Protein AF-A0A535U0N3-F1 (afdb_monomer)

Structure (mmCIF, N/CA/C/O backbone):
data_AF-A0A535U0N3-F1
#
_entry.id   AF-A0A535U0N3-F1
#
loop_
_atom_site.group_PDB
_atom_site.id
_atom_site.type_symbol
_atom_site.label_atom_id
_atom_site.label_alt_id
_atom_site.label_comp_id
_atom_site.label_asym_id
_atom_site.label_entity_id
_atom_site.label_seq_id
_atom_site.pdbx_PDB_ins_code
_atom_site.Cartn_x
_atom_site.Cartn_y
_atom_site.Cartn_z
_atom_site.occupancy
_atom_site.B_iso_or_equiv
_atom_site.auth_seq_id
_atom_site.auth_comp_id
_atom_site.auth_asym_id
_atom_site.auth_atom_id
_atom_site.pdbx_PDB_model_num
ATOM 1 N N . MET A 1 1 ? -29.566 35.206 0.544 1.00 52.34 1 MET A N 1
ATOM 2 C CA . MET A 1 1 ? -29.800 33.897 1.200 1.00 52.34 1 MET A CA 1
ATOM 3 C C . MET A 1 1 ? -28.578 32.971 1.124 1.00 52.34 1 MET A C 1
ATOM 5 O O . MET A 1 1 ? -28.195 32.423 2.147 1.00 52.34 1 MET A O 1
ATOM 9 N N . THR A 1 2 ? -27.905 32.857 -0.027 1.00 59.00 2 THR A N 1
ATOM 10 C CA . THR A 1 2 ? -26.760 31.945 -0.265 1.00 59.00 2 THR A CA 1
ATOM 11 C C . THR A 1 2 ? -25.553 32.168 0.660 1.00 59.00 2 THR A C 1
ATOM 13 O O . THR A 1 2 ? -25.019 31.208 1.207 1.00 59.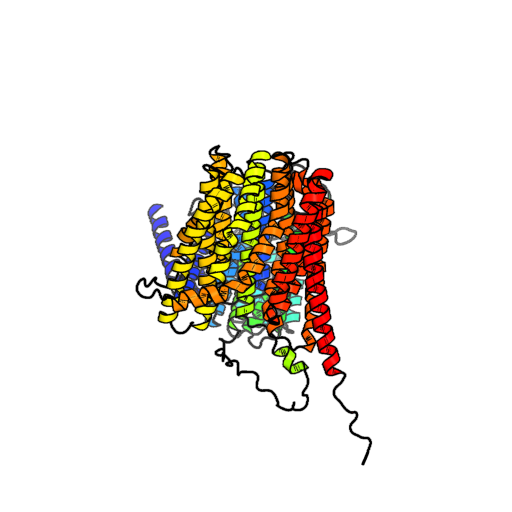00 2 THR A O 1
ATOM 16 N N . TYR A 1 3 ? -25.168 33.423 0.926 1.00 63.22 3 TYR A N 1
ATOM 17 C CA . TYR A 1 3 ? -24.056 33.741 1.840 1.00 63.22 3 TYR A CA 1
ATOM 18 C C . TYR A 1 3 ? -24.355 33.405 3.308 1.00 63.22 3 TYR A C 1
ATOM 20 O O . TYR A 1 3 ? -23.463 32.974 4.031 1.00 63.22 3 TYR A O 1
ATOM 28 N N . LEU A 1 4 ? -25.615 33.545 3.740 1.00 66.69 4 LEU A N 1
ATOM 29 C CA . LEU A 1 4 ? -26.040 33.199 5.100 1.00 66.69 4 LEU A CA 1
ATOM 30 C C . LEU A 1 4 ? -25.990 31.681 5.315 1.00 66.69 4 LEU A C 1
ATOM 32 O O . LEU A 1 4 ? -25.468 31.218 6.323 1.00 66.69 4 LEU A O 1
ATOM 36 N N . VAL A 1 5 ? -26.468 30.904 4.339 1.00 66.38 5 VAL A N 1
ATOM 37 C CA . VAL A 1 5 ? -26.404 29.434 4.366 1.00 66.38 5 VAL A CA 1
ATOM 38 C C . VAL A 1 5 ? -24.950 28.951 4.362 1.00 66.38 5 VAL A C 1
ATOM 40 O O . VAL A 1 5 ? -24.599 28.079 5.154 1.00 66.38 5 VAL A O 1
ATOM 43 N N . ALA A 1 6 ? -24.084 29.559 3.545 1.00 67.44 6 ALA A N 1
ATOM 44 C CA . ALA A 1 6 ? -22.655 29.246 3.526 1.00 67.44 6 ALA A CA 1
ATOM 45 C C . ALA A 1 6 ? -21.957 29.591 4.856 1.00 67.44 6 ALA A C 1
ATOM 47 O O . ALA A 1 6 ? -21.161 28.796 5.352 1.00 67.44 6 ALA A O 1
ATOM 48 N N . ALA A 1 7 ? -22.288 30.732 5.472 1.00 65.94 7 ALA A N 1
ATOM 49 C CA . ALA A 1 7 ? -21.741 31.132 6.769 1.00 65.94 7 ALA A CA 1
ATOM 50 C C . ALA A 1 7 ? -22.185 30.191 7.901 1.00 65.94 7 ALA A C 1
ATOM 52 O O . ALA A 1 7 ? -21.359 29.758 8.704 1.00 65.94 7 ALA A O 1
ATOM 53 N N . VAL A 1 8 ? -23.467 29.812 7.935 1.00 73.94 8 VAL A N 1
ATOM 54 C CA . VAL A 1 8 ? -24.000 28.843 8.907 1.00 73.94 8 VAL A CA 1
ATOM 55 C C . VAL A 1 8 ? -23.363 27.466 8.713 1.00 73.94 8 VAL A C 1
ATOM 57 O O . VAL A 1 8 ? -22.949 26.843 9.690 1.00 73.94 8 VAL A O 1
ATOM 60 N N . ALA A 1 9 ? -23.211 27.005 7.468 1.00 71.81 9 ALA A N 1
ATOM 61 C CA . ALA A 1 9 ? -22.532 25.747 7.163 1.00 71.81 9 ALA A CA 1
ATOM 62 C C . ALA A 1 9 ? -21.047 25.779 7.568 1.00 71.81 9 ALA A C 1
ATOM 64 O O . ALA A 1 9 ? -20.544 24.807 8.133 1.00 71.81 9 ALA A O 1
ATOM 65 N N . GLY A 1 10 ? -20.358 26.904 7.349 1.00 75.69 10 GLY A N 1
ATOM 66 C CA . GLY A 1 10 ? -18.976 27.114 7.782 1.00 75.69 10 GLY A CA 1
ATOM 67 C C . GLY A 1 10 ? -18.825 27.075 9.304 1.00 75.69 10 GLY A C 1
ATOM 68 O O . GLY A 1 10 ? -17.962 26.367 9.823 1.00 75.69 10 GLY A O 1
ATOM 69 N N . LEU A 1 11 ? -19.708 27.759 10.038 1.00 76.62 11 LEU A N 1
ATOM 70 C CA . LEU A 1 11 ? -19.735 27.718 11.504 1.00 76.62 11 LEU A CA 1
ATOM 71 C C . LEU A 1 11 ? -20.049 26.313 12.033 1.00 76.62 11 LEU A C 1
ATOM 73 O O . LEU A 1 11 ? -19.400 25.856 12.973 1.00 76.62 11 LEU A O 1
ATOM 77 N N . ALA A 1 12 ? -20.989 25.599 11.410 1.00 79.69 12 ALA A N 1
ATOM 78 C CA . ALA A 1 12 ? -21.306 24.217 11.761 1.00 79.69 12 ALA A CA 1
ATOM 79 C C . ALA A 1 12 ? -20.121 23.271 11.504 1.00 79.69 12 ALA A C 1
ATOM 81 O O . ALA A 1 12 ? -19.831 22.413 12.338 1.00 79.69 12 ALA A O 1
ATOM 82 N N . ALA A 1 13 ? -19.393 23.454 10.397 1.00 83.19 13 ALA A N 1
ATOM 83 C CA . ALA A 1 13 ? -18.190 22.689 10.075 1.00 83.19 13 ALA A CA 1
ATOM 84 C C . ALA A 1 13 ? -17.067 22.925 11.099 1.00 83.19 13 ALA A C 1
ATOM 86 O O . ALA A 1 13 ? -16.475 21.965 11.597 1.00 83.19 13 ALA A O 1
ATOM 87 N N . ILE A 1 14 ? -16.816 24.186 11.470 1.00 80.31 14 ILE A N 1
ATOM 88 C CA . ILE A 1 14 ? -15.841 24.548 12.511 1.00 80.31 14 ILE A CA 1
ATOM 89 C C . ILE A 1 14 ? -16.275 23.980 13.868 1.00 80.31 14 ILE A C 1
ATOM 91 O O . ILE A 1 14 ? -15.465 23.386 14.579 1.00 80.31 14 ILE A O 1
ATOM 95 N N . GLY A 1 15 ? -17.558 24.100 14.214 1.00 88.25 15 GLY A N 1
ATOM 96 C CA . GLY A 1 15 ? -18.121 23.533 15.436 1.00 88.25 15 GLY A CA 1
ATOM 97 C C . GLY A 1 15 ? -17.933 22.017 15.506 1.00 88.25 15 GLY A C 1
ATOM 98 O O . GLY A 1 15 ? -17.437 21.503 16.509 1.00 88.25 15 GLY A O 1
ATOM 99 N N . LEU A 1 16 ? -18.247 21.297 14.424 1.00 90.94 16 LEU A N 1
ATOM 100 C CA . LEU A 1 16 ? -18.046 19.851 14.326 1.00 90.94 16 LEU A CA 1
ATOM 101 C C . LEU A 1 16 ? -16.564 19.474 14.437 1.00 90.94 16 LEU A C 1
ATOM 103 O O . LEU A 1 16 ? -16.237 18.515 15.140 1.00 90.94 16 LEU A O 1
ATOM 107 N N . LEU A 1 17 ? -15.666 20.231 13.801 1.00 88.62 17 LEU A N 1
ATOM 108 C CA . LEU A 1 17 ? -14.221 20.032 13.904 1.00 88.62 17 LEU A CA 1
ATOM 109 C C . LEU A 1 17 ? -13.751 20.161 15.358 1.00 88.62 17 LEU A C 1
ATOM 111 O O . LEU A 1 17 ? -13.159 19.226 15.895 1.00 88.62 17 LEU A O 1
ATOM 115 N N . LEU A 1 18 ? -14.058 21.282 16.017 1.00 88.12 18 LEU A N 1
ATOM 116 C CA . LEU A 1 18 ? -13.658 21.559 17.401 1.00 88.12 18 LEU A CA 1
ATOM 117 C C . LEU A 1 18 ? -14.236 20.530 18.382 1.00 88.12 18 LEU A C 1
ATOM 119 O O . LEU A 1 18 ? -13.533 20.042 19.273 1.00 88.12 18 LEU A O 1
ATOM 123 N N . LEU A 1 19 ? -15.501 20.145 18.195 1.00 91.56 19 LEU A N 1
ATOM 124 C CA . LEU A 1 19 ? -16.137 19.092 18.983 1.00 91.56 19 LEU A CA 1
ATOM 125 C C . LEU A 1 19 ? -15.455 17.741 18.773 1.00 91.56 19 LEU A C 1
ATOM 127 O O . LEU A 1 19 ? -15.233 17.027 19.748 1.00 91.56 19 LEU A O 1
ATOM 131 N N . THR A 1 20 ? -15.078 17.406 17.539 1.00 92.44 20 THR A N 1
ATOM 132 C CA . THR A 1 20 ? -14.381 16.153 17.222 1.00 92.44 20 THR A CA 1
ATOM 133 C C . THR A 1 20 ? -12.969 16.136 17.809 1.00 92.44 20 THR A C 1
ATOM 135 O O . THR A 1 20 ? -12.566 15.120 18.371 1.00 92.44 20 THR A O 1
ATOM 138 N N . ILE A 1 21 ? -12.251 17.265 17.778 1.00 88.56 21 ILE A N 1
ATOM 139 C CA . ILE A 1 21 ? -10.942 17.418 18.434 1.00 88.56 21 ILE A CA 1
ATOM 140 C C . ILE A 1 21 ? -11.063 17.169 19.941 1.00 88.56 21 ILE A C 1
ATOM 142 O O . ILE A 1 21 ? -10.212 16.511 20.536 1.00 88.56 21 ILE A O 1
ATOM 146 N N . ARG A 1 22 ? -12.125 17.664 20.588 1.00 90.88 22 ARG A N 1
ATOM 147 C CA . ARG A 1 22 ? -12.321 17.485 22.035 1.00 90.88 22 ARG A CA 1
ATOM 148 C C . ARG A 1 22 ? -12.858 16.096 22.394 1.00 90.88 22 ARG A C 1
ATOM 150 O O . ARG A 1 22 ? -12.454 15.520 23.403 1.00 90.88 22 ARG A O 1
ATOM 157 N N . ARG A 1 23 ? -13.804 15.578 21.609 1.00 92.38 23 ARG A N 1
ATOM 158 C CA . ARG A 1 23 ? -14.518 14.309 21.815 1.00 92.38 23 ARG A CA 1
ATOM 159 C C . ARG A 1 23 ? -14.765 13.616 20.466 1.00 92.38 23 ARG A C 1
ATOM 161 O O . ARG A 1 23 ? -15.851 13.751 19.900 1.00 92.38 23 ARG A O 1
ATOM 168 N N . PRO A 1 24 ? -13.819 12.788 19.988 1.00 92.62 24 PRO A N 1
ATOM 169 C CA . PRO A 1 24 ? -13.930 12.129 18.683 1.00 92.62 24 PRO A CA 1
ATOM 170 C C . PRO A 1 24 ? -15.168 11.238 18.528 1.00 92.62 24 PRO A C 1
ATOM 172 O O . PRO A 1 24 ? -15.669 11.044 17.425 1.00 92.62 24 PRO A O 1
ATOM 175 N N . THR A 1 25 ? -15.705 10.725 19.639 1.00 94.31 25 THR A N 1
ATOM 176 C CA . THR A 1 25 ? -16.933 9.919 19.665 1.00 94.31 25 THR A CA 1
ATOM 177 C C . THR A 1 25 ? -18.173 10.692 19.217 1.00 94.31 25 THR A C 1
ATOM 179 O O . THR A 1 25 ? -19.079 10.086 18.652 1.00 94.31 25 THR A O 1
ATOM 182 N N . VAL A 1 26 ? -18.212 12.014 19.424 1.00 93.12 26 VAL A N 1
ATOM 183 C CA . VAL A 1 26 ? -19.298 12.884 18.941 1.00 93.12 26 VAL A CA 1
ATOM 184 C C . VAL A 1 26 ? -19.203 13.045 17.428 1.00 93.12 26 VAL A C 1
ATOM 186 O O . VAL A 1 26 ? -20.206 12.877 16.744 1.00 93.12 26 VAL A O 1
ATOM 189 N N . GLY A 1 27 ? -17.994 13.276 16.902 1.00 93.12 27 GLY A N 1
ATOM 190 C CA . GLY A 1 27 ? -17.749 13.306 15.458 1.00 93.12 27 GLY A CA 1
ATOM 191 C C . GLY A 1 27 ? -18.117 11.983 14.785 1.00 93.12 27 GLY A C 1
ATOM 192 O O . GLY A 1 27 ? -18.788 11.981 13.760 1.00 93.12 27 GLY A O 1
ATOM 193 N N . CYS A 1 28 ? -17.778 10.854 15.415 1.00 95.56 28 CYS A N 1
ATOM 194 C CA . CYS A 1 28 ? -18.204 9.526 14.975 1.00 95.56 28 CYS A CA 1
ATOM 195 C C . CYS A 1 28 ? -19.736 9.400 14.918 1.00 95.56 28 CYS A C 1
ATOM 197 O O . CYS A 1 28 ? -20.267 8.998 13.893 1.00 95.56 28 CYS A O 1
ATOM 199 N N . ALA A 1 29 ? -20.457 9.764 15.984 1.00 94.56 29 ALA A N 1
ATOM 200 C CA . ALA A 1 29 ? -21.920 9.676 16.012 1.00 94.56 29 ALA A CA 1
ATOM 201 C C . ALA A 1 29 ? -22.591 10.600 14.975 1.00 94.56 29 ALA A C 1
ATOM 203 O O . ALA A 1 29 ? -23.539 10.191 14.307 1.00 94.56 29 ALA A O 1
ATOM 204 N N . ALA A 1 30 ? -22.068 11.819 14.804 1.00 93.38 30 ALA A N 1
ATOM 205 C CA . ALA A 1 30 ? -22.530 12.754 13.783 1.00 93.38 30 ALA A CA 1
ATOM 206 C C . ALA A 1 30 ? -22.322 12.191 12.373 1.00 93.38 30 ALA A C 1
ATOM 208 O O . ALA A 1 30 ? -23.221 12.272 11.540 1.00 93.38 30 ALA A O 1
ATOM 209 N N . LEU A 1 31 ? -21.164 11.578 12.119 1.00 94.56 31 LEU A N 1
ATOM 210 C CA . LEU A 1 31 ? -20.839 10.980 10.830 1.00 94.56 31 LEU A CA 1
ATOM 211 C C . LEU A 1 31 ? -21.814 9.860 10.459 1.00 94.56 31 LEU A C 1
ATOM 213 O O . LEU A 1 31 ? -22.388 9.890 9.380 1.00 94.56 31 LEU A O 1
ATOM 217 N N . VAL A 1 32 ? -22.056 8.930 11.380 1.00 94.75 32 VAL A N 1
ATOM 218 C CA . VAL A 1 32 ? -22.997 7.807 11.208 1.00 94.75 32 VAL A CA 1
ATOM 219 C C . VAL A 1 32 ? -24.415 8.281 10.913 1.00 94.75 32 VAL A C 1
ATOM 221 O O . VAL A 1 32 ? -25.097 7.743 10.052 1.00 94.75 32 VAL A O 1
ATOM 224 N N . LEU A 1 33 ? -24.876 9.322 11.610 1.00 94.56 33 LEU A N 1
ATOM 225 C CA . LEU A 1 33 ? -26.225 9.835 11.396 1.00 94.56 33 LEU A CA 1
ATOM 226 C C . LEU A 1 33 ? -26.359 10.572 10.055 1.00 94.56 33 LEU A C 1
ATOM 228 O O . LEU A 1 33 ? -27.360 10.430 9.362 1.00 94.56 33 LEU A O 1
ATOM 232 N N . THR A 1 34 ? -25.369 11.393 9.705 1.00 92.31 34 THR A N 1
ATOM 233 C CA . THR A 1 34 ? -25.470 12.325 8.570 1.00 92.31 34 THR A CA 1
ATOM 234 C C . THR A 1 34 ? -25.105 11.695 7.234 1.00 92.31 34 THR A C 1
ATOM 236 O O . THR A 1 34 ? -25.665 12.084 6.210 1.00 92.31 34 THR A O 1
ATOM 239 N N . VAL A 1 35 ? -24.200 10.716 7.215 1.00 91.88 35 VAL A N 1
ATOM 240 C CA . VAL A 1 35 ? -23.720 10.083 5.982 1.00 91.88 35 VAL A CA 1
ATOM 241 C C . VAL A 1 35 ? -24.858 9.439 5.171 1.00 91.88 35 VAL A C 1
ATOM 243 O O . VAL A 1 35 ? -24.985 9.785 3.996 1.00 91.88 35 VAL A O 1
ATOM 246 N N . PRO A 1 36 ? -25.736 8.590 5.739 1.00 92.88 36 PRO A N 1
ATOM 247 C CA . PRO A 1 36 ? -26.842 7.986 4.989 1.00 92.88 36 PRO A CA 1
ATOM 248 C C . PRO A 1 36 ? -27.881 9.009 4.517 1.00 92.88 36 PRO A C 1
ATOM 250 O O . PRO A 1 36 ? -28.518 8.816 3.485 1.00 92.88 36 PRO A O 1
ATOM 253 N N . LEU A 1 37 ? -28.026 10.121 5.244 1.00 92.75 37 LEU A N 1
ATOM 254 C CA . LEU A 1 37 ? -28.959 11.201 4.913 1.00 92.75 37 LEU A CA 1
ATOM 255 C C . LEU A 1 37 ? -28.429 12.135 3.820 1.00 92.75 37 LEU A C 1
ATOM 257 O O . LEU A 1 37 ? -29.196 12.901 3.258 1.00 92.75 37 LEU A O 1
ATOM 261 N N . THR A 1 38 ? -27.131 12.088 3.513 1.00 91.94 38 THR A N 1
ATOM 262 C CA . THR A 1 38 ? -26.488 13.009 2.562 1.00 91.94 38 THR A CA 1
ATOM 263 C C . THR A 1 38 ? -25.768 12.305 1.408 1.00 91.94 38 THR A C 1
ATOM 265 O O . THR A 1 38 ? -25.278 12.970 0.497 1.00 91.94 38 THR A O 1
ATOM 268 N N . ALA A 1 39 ? -25.714 10.970 1.402 1.00 88.88 39 ALA A N 1
ATOM 269 C CA . ALA A 1 39 ? -24.980 10.168 0.418 1.00 88.88 39 ALA A CA 1
ATOM 270 C C . ALA A 1 39 ? -25.471 10.338 -1.034 1.00 88.88 39 ALA A C 1
ATOM 272 O O . ALA A 1 39 ? -24.662 10.318 -1.974 1.00 88.88 39 ALA A O 1
ATOM 273 N N . GLY A 1 40 ? -26.784 10.502 -1.213 1.00 86.44 40 GLY A N 1
ATOM 274 C CA . GLY A 1 40 ? -27.427 10.698 -2.510 1.00 86.44 40 GLY A CA 1
ATOM 275 C C . GLY A 1 40 ? -27.418 12.145 -3.008 1.00 86.44 40 GLY A C 1
ATOM 276 O O . GLY A 1 40 ? -27.837 12.380 -4.134 1.00 86.44 40 GLY A O 1
ATOM 277 N N . LEU A 1 41 ? -26.935 13.113 -2.216 1.00 88.62 41 LEU A N 1
ATOM 278 C CA . LEU A 1 41 ? -26.817 14.500 -2.673 1.00 88.62 41 LEU A CA 1
ATOM 279 C C . LEU A 1 41 ? -25.761 14.620 -3.782 1.00 88.62 41 LEU A C 1
ATOM 281 O O . LEU A 1 41 ? -24.716 13.954 -3.766 1.00 88.62 41 LEU A O 1
ATOM 285 N N . ALA A 1 42 ? -26.026 15.512 -4.737 1.00 81.19 42 ALA A N 1
ATOM 286 C CA . ALA A 1 42 ? -25.112 15.793 -5.835 1.00 81.19 42 ALA A CA 1
ATOM 287 C C . ALA A 1 42 ? -23.777 16.380 -5.342 1.00 81.19 42 ALA A C 1
ATOM 289 O O . ALA A 1 42 ? -23.719 17.144 -4.368 1.00 81.19 42 ALA A O 1
ATOM 290 N N . ARG A 1 43 ? -22.693 16.068 -6.063 1.00 77.06 43 ARG A N 1
ATOM 291 C CA . ARG A 1 43 ? -21.413 16.789 -5.930 1.00 77.06 43 ARG A CA 1
ATOM 292 C C . ARG A 1 43 ? -21.629 18.255 -6.316 1.00 77.06 43 ARG A C 1
ATOM 294 O O . ARG A 1 43 ? -22.467 18.541 -7.164 1.00 77.06 43 ARG A O 1
ATOM 301 N N . GLY A 1 44 ? -20.900 19.180 -5.695 1.00 70.69 44 GLY A N 1
ATOM 302 C CA . GLY A 1 44 ? -21.055 20.609 -5.994 1.00 70.69 44 GLY A CA 1
ATOM 303 C C . GLY A 1 44 ? -22.228 21.300 -5.294 1.00 70.69 44 GLY A C 1
ATOM 304 O O . GLY A 1 44 ? -22.313 22.519 -5.356 1.00 70.69 44 GLY A O 1
ATOM 305 N N . SER A 1 45 ? -23.086 20.561 -4.578 1.00 73.06 45 SER A N 1
ATOM 306 C CA . SER A 1 45 ? -24.219 21.131 -3.823 1.00 73.06 45 SER A CA 1
ATOM 307 C C . SER A 1 45 ? -23.786 22.067 -2.687 1.00 73.06 45 SER A C 1
ATOM 309 O O . SER A 1 45 ? -24.470 23.044 -2.400 1.00 73.06 45 SER A O 1
ATOM 311 N N . LEU A 1 46 ? -22.640 21.782 -2.055 1.00 69.62 46 LEU A N 1
ATOM 312 C CA . LEU A 1 46 ? -22.012 22.641 -1.041 1.00 69.62 46 LEU A CA 1
ATOM 313 C C . LEU A 1 46 ? -20.614 23.107 -1.459 1.00 69.62 46 LEU A C 1
ATOM 315 O O . LEU A 1 46 ? -20.280 24.279 -1.312 1.00 69.62 46 LEU A O 1
ATOM 319 N N . VAL A 1 47 ? -19.785 22.181 -1.954 1.00 71.19 47 VAL A N 1
ATOM 320 C CA . VAL A 1 47 ? -18.400 22.436 -2.376 1.00 71.19 47 VAL A CA 1
ATOM 321 C C . VAL A 1 47 ? -18.191 21.795 -3.753 1.00 71.19 47 VAL A C 1
ATOM 323 O O . VAL A 1 47 ? -18.591 20.641 -3.920 1.00 71.19 47 VAL A O 1
ATOM 326 N N . PRO A 1 48 ? -17.540 22.469 -4.725 1.00 66.00 48 PRO A N 1
ATOM 327 C CA . PRO A 1 48 ? -17.481 22.031 -6.128 1.00 66.00 48 PRO A CA 1
ATOM 328 C C . PRO A 1 48 ? -16.990 20.594 -6.372 1.00 66.00 48 PRO A C 1
ATOM 330 O O . PRO A 1 48 ? -17.396 19.954 -7.336 1.00 66.00 48 PRO A O 1
ATOM 333 N N . VAL A 1 49 ? -16.115 20.069 -5.509 1.00 72.62 49 VAL A N 1
ATOM 334 C CA . VAL A 1 49 ? -15.408 18.794 -5.743 1.00 72.62 49 VAL A CA 1
ATOM 335 C C . VAL A 1 49 ? -16.009 17.615 -4.963 1.00 72.62 49 VAL A C 1
ATOM 337 O O . VAL A 1 49 ? -15.944 16.468 -5.414 1.00 72.62 49 VAL A O 1
ATOM 340 N N . LEU A 1 50 ? -16.607 17.876 -3.799 1.00 79.81 50 LEU A N 1
ATOM 341 C CA . LEU A 1 50 ? -16.978 16.849 -2.822 1.00 79.81 50 LEU A CA 1
ATOM 342 C C . LEU A 1 50 ? -18.491 16.729 -2.669 1.00 79.81 50 LEU A C 1
ATOM 344 O O . LEU A 1 50 ? -19.226 17.713 -2.779 1.00 79.81 50 LEU A O 1
ATOM 348 N N . LYS A 1 51 ? -18.956 15.518 -2.355 1.00 86.12 51 LYS A N 1
ATOM 349 C CA . LYS A 1 51 ? -20.309 15.341 -1.820 1.00 86.12 51 LYS A CA 1
ATOM 350 C C . LYS A 1 51 ? -20.383 15.835 -0.365 1.00 86.12 51 LYS A C 1
ATOM 352 O O . LYS A 1 51 ? -19.375 15.778 0.346 1.00 86.12 51 LYS A O 1
ATOM 357 N N . PRO A 1 52 ? -21.560 16.252 0.131 1.00 87.81 52 PRO A N 1
ATOM 358 C CA . PRO A 1 52 ? -21.722 16.671 1.526 1.00 87.81 52 PRO A CA 1
ATOM 359 C C . PRO A 1 52 ? -21.266 15.619 2.555 1.00 87.81 52 PRO A C 1
ATOM 361 O O . PRO A 1 52 ? -20.577 15.961 3.514 1.00 87.81 52 PRO A O 1
ATOM 364 N N . ASN A 1 53 ? -21.555 14.333 2.330 1.00 89.25 53 ASN A N 1
ATOM 365 C CA . ASN A 1 53 ? -21.094 13.241 3.199 1.00 89.25 53 ASN A CA 1
ATOM 366 C C . ASN A 1 53 ? -19.559 13.072 3.189 1.00 89.25 53 ASN A C 1
ATOM 368 O O . ASN A 1 53 ? -18.967 12.770 4.225 1.00 89.25 53 ASN A O 1
ATOM 372 N N . GLU A 1 54 ? -18.902 13.274 2.041 1.00 90.25 54 GLU A N 1
ATOM 373 C CA . GLU A 1 54 ? -17.436 13.247 1.920 1.00 90.25 54 GLU A CA 1
ATOM 374 C C . GLU A 1 54 ? -16.805 14.427 2.673 1.00 90.25 54 GLU A C 1
ATOM 376 O O . GLU A 1 54 ? -15.830 14.246 3.400 1.00 90.25 54 GLU A O 1
ATOM 381 N N . LEU A 1 55 ? -17.393 15.623 2.571 1.00 86.75 55 LEU A N 1
ATOM 382 C CA . LEU A 1 55 ? -16.937 16.809 3.301 1.00 86.75 55 LEU A CA 1
ATOM 383 C C . LEU A 1 55 ? -17.001 16.602 4.822 1.00 86.75 55 LEU A C 1
ATOM 385 O O . LEU A 1 55 ? -16.017 16.848 5.521 1.00 86.75 55 LEU A O 1
ATOM 389 N N . ILE A 1 56 ? -18.131 16.099 5.331 1.00 90.06 56 ILE A N 1
ATOM 390 C CA . ILE A 1 56 ? -18.302 15.775 6.757 1.00 90.06 56 ILE A CA 1
ATOM 391 C C . ILE A 1 56 ? -17.264 14.733 7.197 1.00 90.06 56 ILE A C 1
ATOM 393 O O . ILE A 1 56 ? -16.650 14.883 8.255 1.00 90.06 56 ILE A O 1
ATOM 397 N N . LEU A 1 57 ? -17.011 13.712 6.370 1.00 92.75 57 LEU A N 1
ATOM 398 C CA . LEU A 1 57 ? -15.983 12.705 6.630 1.00 92.75 57 LEU A CA 1
ATOM 399 C C . LEU A 1 57 ? -14.588 13.319 6.769 1.00 92.75 57 LEU A C 1
ATOM 401 O O . LEU A 1 57 ? -13.885 12.988 7.723 1.00 92.75 57 LEU A O 1
ATOM 405 N N . PHE A 1 58 ? -14.189 14.226 5.875 1.00 88.25 58 PHE A N 1
ATOM 406 C CA . PHE A 1 58 ? -12.887 14.892 5.966 1.00 88.25 58 PHE A CA 1
ATOM 407 C C . PHE A 1 58 ? -12.775 15.807 7.192 1.00 88.25 58 PHE A C 1
ATOM 409 O O . PHE A 1 58 ? -11.716 15.843 7.824 1.00 88.25 58 PHE A O 1
ATOM 416 N N . ILE A 1 59 ? -13.854 16.489 7.589 1.00 88.06 59 ILE A N 1
ATOM 417 C CA . ILE A 1 59 ? -13.890 17.303 8.817 1.00 88.06 59 ILE A CA 1
ATOM 418 C C . ILE A 1 59 ? -13.686 16.419 10.054 1.00 88.06 59 ILE A C 1
ATOM 420 O O . ILE A 1 59 ? -12.828 16.703 10.895 1.00 88.06 59 ILE A O 1
ATOM 424 N N . VAL A 1 60 ? -14.431 15.314 10.151 1.00 92.31 60 VAL A N 1
ATOM 425 C CA . VAL A 1 60 ? -14.320 14.371 11.273 1.00 92.31 60 VAL A CA 1
ATOM 426 C C . VAL A 1 60 ? -12.951 13.690 11.283 1.00 92.31 60 VAL A C 1
ATOM 428 O O . VAL A 1 60 ? -12.331 13.597 12.341 1.00 92.31 60 VAL A O 1
ATOM 431 N N . LEU A 1 61 ? -12.430 13.276 10.122 1.00 92.75 61 LEU A N 1
ATOM 432 C CA . LEU A 1 61 ? -11.075 12.735 9.993 1.00 92.75 61 LEU A CA 1
ATOM 433 C C . LEU A 1 61 ? -10.041 13.727 10.528 1.00 92.75 61 LEU A C 1
ATOM 435 O O . LEU A 1 61 ? -9.210 13.349 11.350 1.00 92.75 61 LEU A O 1
ATOM 439 N N . THR A 1 62 ? -10.113 14.988 10.101 1.00 83.06 62 THR A N 1
ATOM 440 C CA . THR A 1 62 ? -9.184 16.039 10.531 1.00 83.06 62 THR A CA 1
ATOM 441 C C . THR A 1 62 ? -9.230 16.207 12.047 1.00 83.06 62 THR A C 1
ATOM 443 O O . THR A 1 62 ? -8.190 16.184 12.704 1.00 83.06 62 THR A O 1
ATOM 446 N N . GLY A 1 63 ? -10.428 16.269 12.636 1.00 85.81 63 GLY A N 1
ATOM 447 C CA . GLY A 1 63 ? -10.582 16.366 14.087 1.00 85.81 63 GLY A CA 1
ATOM 448 C C . GLY A 1 63 ? -10.039 15.148 14.841 1.00 85.81 63 GLY A C 1
ATOM 449 O O . GLY A 1 63 ? -9.365 15.301 15.858 1.00 85.81 63 GLY A O 1
ATOM 450 N N . VAL A 1 64 ? -10.273 13.937 14.324 1.00 87.00 64 VAL A N 1
ATOM 451 C CA . VAL A 1 64 ? -9.766 12.672 14.887 1.00 87.00 64 VAL A CA 1
ATOM 452 C C . VAL A 1 64 ? -8.240 12.594 14.804 1.00 87.00 64 VAL A C 1
ATOM 454 O O . VAL A 1 64 ? -7.601 12.134 15.752 1.00 87.00 64 VAL A O 1
ATOM 457 N N . VAL A 1 65 ? -7.647 13.038 13.694 1.00 83.12 65 VAL A N 1
ATOM 458 C CA . VAL A 1 65 ? -6.192 13.085 13.500 1.00 83.12 65 VAL A CA 1
ATOM 459 C C . VAL A 1 65 ? -5.566 14.091 14.462 1.00 83.12 65 VAL A C 1
ATOM 461 O O . VAL A 1 65 ? -4.651 13.721 15.195 1.00 83.12 65 VAL A O 1
ATOM 464 N N . ILE A 1 66 ? -6.104 15.313 14.551 1.00 79.56 66 ILE A N 1
ATOM 465 C CA . ILE A 1 66 ? -5.625 16.336 15.493 1.00 79.56 66 ILE A CA 1
ATOM 466 C C . ILE A 1 66 ? -5.724 15.823 16.936 1.00 79.56 66 ILE A C 1
ATOM 468 O O . ILE A 1 66 ? -4.735 15.865 17.665 1.00 79.56 66 ILE A O 1
ATOM 472 N N . HIS A 1 67 ? -6.867 15.252 17.335 1.00 83.94 67 HIS A N 1
ATOM 473 C CA . HIS A 1 67 ? -7.037 14.671 18.671 1.00 83.94 67 HIS A CA 1
ATOM 474 C C . HIS A 1 67 ? -5.970 13.613 18.985 1.00 83.94 67 HIS A C 1
ATOM 476 O O . HIS A 1 67 ? -5.395 13.599 20.074 1.00 83.94 67 HIS A O 1
ATOM 482 N N . GLN A 1 68 ? -5.679 12.725 18.030 1.00 82.25 68 GLN A N 1
ATOM 483 C CA . GLN A 1 68 ? -4.656 11.693 18.195 1.00 82.25 68 GLN A CA 1
ATOM 484 C C . GLN A 1 68 ? -3.244 12.273 18.297 1.00 82.25 68 GLN A C 1
ATOM 486 O O . GLN A 1 68 ? -2.453 11.791 19.112 1.00 82.25 68 GLN A O 1
ATOM 491 N N . MET A 1 69 ? -2.934 13.307 17.510 1.00 75.62 69 MET A N 1
ATOM 492 C CA . MET A 1 69 ? -1.653 14.013 17.585 1.00 75.62 69 MET A CA 1
ATOM 493 C C . MET A 1 69 ? -1.457 14.662 18.962 1.00 75.62 69 MET A C 1
ATOM 495 O O . MET A 1 69 ? -0.352 14.613 19.501 1.00 75.62 69 MET A O 1
ATOM 499 N N . THR A 1 70 ? -2.527 15.186 19.571 1.00 76.69 70 THR A N 1
ATOM 500 C CA . THR A 1 70 ? -2.490 15.772 20.920 1.00 76.69 70 THR A CA 1
ATOM 501 C C . THR A 1 70 ? -2.369 14.717 22.027 1.00 76.69 70 THR A C 1
ATOM 503 O O . THR A 1 70 ? -1.642 14.926 22.993 1.00 76.69 70 THR A O 1
ATOM 506 N N . GLN A 1 71 ? -3.053 13.575 21.906 1.00 68.38 71 GLN A N 1
ATOM 507 C CA . GLN A 1 71 ? -3.190 12.588 22.993 1.00 68.38 71 GLN A CA 1
ATOM 508 C C . GLN A 1 71 ? -2.149 11.450 22.969 1.00 68.38 71 GLN A C 1
ATOM 510 O O . GLN A 1 71 ? -2.162 10.614 23.867 1.00 68.38 71 GLN A O 1
ATOM 515 N N . ARG A 1 72 ? -1.263 11.380 21.957 1.00 53.78 72 ARG A N 1
ATOM 516 C CA . ARG A 1 72 ? -0.165 10.388 21.818 1.00 53.78 72 ARG A CA 1
ATOM 517 C C . ARG A 1 72 ? -0.540 8.950 22.224 1.00 53.78 72 ARG A C 1
ATOM 519 O O . ARG A 1 72 ? 0.237 8.262 22.878 1.00 53.78 72 ARG A O 1
ATOM 526 N N . ASN A 1 73 ? -1.707 8.470 21.792 1.00 58.16 73 ASN A N 1
ATOM 527 C CA . ASN A 1 73 ? -2.180 7.111 22.076 1.00 58.16 73 ASN A CA 1
ATOM 528 C C . ASN A 1 73 ? -2.098 6.226 20.822 1.00 58.16 73 ASN A C 1
ATOM 530 O O . ASN A 1 73 ? -3.110 6.003 20.150 1.00 58.16 73 ASN A O 1
ATOM 534 N N . PRO A 1 74 ? -0.903 5.721 20.457 1.00 56.97 74 PRO A N 1
ATOM 535 C CA . PRO A 1 74 ? -0.759 4.881 19.285 1.00 56.97 74 PRO A CA 1
ATOM 536 C C . PRO A 1 74 ? -1.440 3.529 19.504 1.00 56.97 74 PRO A C 1
ATOM 538 O O . PRO A 1 74 ? -1.083 2.768 20.404 1.00 56.97 74 PRO A O 1
ATOM 541 N N . ARG A 1 75 ? -2.390 3.195 18.631 1.00 66.69 75 ARG A N 1
ATOM 542 C CA . ARG A 1 75 ? -3.031 1.878 18.633 1.00 66.69 75 ARG A CA 1
ATOM 543 C C . ARG A 1 75 ? -2.290 0.890 17.742 1.00 66.69 75 ARG A C 1
ATOM 545 O O . ARG A 1 75 ? -1.807 1.284 16.679 1.00 66.69 75 ARG A O 1
ATOM 552 N N . PRO A 1 76 ? -2.201 -0.389 18.144 1.00 65.00 76 PRO A N 1
ATOM 553 C CA . PRO A 1 76 ? -1.584 -1.409 17.315 1.00 65.00 76 PRO A CA 1
ATOM 554 C C . PRO A 1 76 ? -2.366 -1.598 16.012 1.00 65.00 76 PRO A C 1
ATOM 556 O O . PRO A 1 76 ? -3.584 -1.411 15.969 1.00 65.00 76 PRO A O 1
ATOM 559 N N . VAL A 1 77 ? -1.638 -1.984 14.966 1.00 74.69 77 VAL A N 1
ATOM 560 C CA . VAL A 1 77 ? -2.219 -2.423 13.698 1.00 74.69 77 VAL A CA 1
ATOM 561 C C . VAL A 1 77 ? -2.666 -3.880 13.867 1.00 74.69 77 VAL A C 1
ATOM 563 O O . VAL A 1 77 ? -1.876 -4.722 14.298 1.00 74.69 77 VAL A O 1
ATOM 566 N N . GLY A 1 78 ? -3.945 -4.163 13.628 1.00 78.12 78 GLY A N 1
ATOM 567 C CA . GLY A 1 78 ? -4.550 -5.494 13.737 1.00 78.12 78 GLY A CA 1
ATOM 568 C C . GLY A 1 78 ? -4.703 -6.211 12.392 1.00 78.12 78 GLY A C 1
ATOM 569 O O . GLY A 1 78 ? -4.445 -5.643 11.337 1.00 78.12 78 GLY A O 1
ATOM 570 N N . ALA A 1 79 ? -5.186 -7.458 12.418 1.00 79.62 79 ALA A N 1
ATOM 571 C CA . ALA A 1 79 ? -5.475 -8.225 11.199 1.00 79.62 79 ALA A CA 1
ATOM 572 C C . ALA A 1 79 ? -6.501 -7.522 10.288 1.00 79.62 79 ALA A C 1
ATOM 574 O O . ALA A 1 79 ? -6.328 -7.507 9.075 1.00 79.62 79 ALA A O 1
ATOM 575 N N . LEU A 1 80 ? -7.518 -6.877 10.875 1.00 87.31 80 LEU A N 1
ATOM 576 C CA . LEU A 1 80 ? -8.495 -6.070 10.133 1.00 87.31 80 LEU A CA 1
ATOM 577 C C . LEU A 1 80 ? -7.847 -4.862 9.445 1.00 87.31 80 LEU A C 1
ATOM 579 O O . LEU A 1 80 ? -8.194 -4.562 8.310 1.00 87.31 80 LEU A O 1
ATOM 583 N N . ASP A 1 81 ? -6.869 -4.215 10.090 1.00 86.56 81 ASP A N 1
ATOM 584 C CA . ASP A 1 81 ? -6.166 -3.072 9.499 1.00 86.56 81 ASP A CA 1
ATOM 585 C C . ASP A 1 81 ? -5.352 -3.500 8.271 1.00 86.56 81 ASP A C 1
ATOM 587 O O . ASP A 1 81 ? -5.340 -2.795 7.266 1.00 86.56 81 ASP A O 1
ATOM 591 N N . LEU A 1 82 ? -4.693 -4.664 8.343 1.00 87.00 82 LEU A N 1
ATOM 592 C CA . LEU A 1 82 ? -3.934 -5.227 7.225 1.00 87.00 82 LEU A CA 1
ATOM 593 C C . LEU A 1 82 ? -4.849 -5.682 6.088 1.00 87.00 82 LEU A C 1
ATOM 595 O O . LEU A 1 82 ? -4.528 -5.454 4.928 1.00 87.00 82 LEU A O 1
ATOM 599 N N . ALA A 1 83 ? -5.982 -6.304 6.411 1.00 85.94 83 ALA A N 1
ATOM 600 C CA . ALA A 1 83 ? -6.913 -6.814 5.415 1.00 85.94 83 ALA A CA 1
ATOM 601 C C . ALA A 1 83 ? -7.643 -5.680 4.675 1.00 85.94 83 ALA A C 1
ATOM 603 O O . ALA A 1 83 ? -7.614 -5.632 3.447 1.00 85.94 83 ALA A O 1
ATOM 604 N N . VAL A 1 84 ? -8.229 -4.728 5.413 1.00 90.25 84 VAL A N 1
ATOM 605 C CA . VAL A 1 84 ? -8.911 -3.558 4.834 1.00 90.25 84 VAL A CA 1
ATOM 606 C C . VAL A 1 84 ? -7.908 -2.643 4.131 1.00 90.25 84 VAL A C 1
ATOM 608 O O . VAL A 1 84 ? -8.140 -2.227 2.999 1.00 90.25 84 VAL A O 1
ATOM 611 N N . GLY A 1 85 ? -6.767 -2.363 4.771 1.00 86.31 85 GLY A N 1
ATOM 612 C CA . GLY A 1 85 ? -5.709 -1.541 4.189 1.00 86.31 85 GLY A CA 1
ATOM 613 C C . GLY A 1 85 ? -5.112 -2.167 2.931 1.00 86.31 85 GLY A C 1
ATOM 614 O O . GLY A 1 85 ? -4.968 -1.478 1.929 1.00 86.31 85 GLY A O 1
ATOM 615 N N . GLY A 1 86 ? -4.819 -3.469 2.947 1.00 79.69 86 GLY A N 1
ATOM 616 C CA . GLY A 1 86 ? -4.290 -4.196 1.793 1.00 79.69 86 GLY A CA 1
ATOM 617 C C . GLY A 1 86 ? -5.250 -4.188 0.604 1.00 79.69 86 GLY A C 1
ATOM 618 O O . GLY A 1 86 ? -4.837 -3.842 -0.501 1.00 79.69 86 GLY A O 1
ATOM 619 N N . TYR A 1 87 ? -6.534 -4.486 0.840 1.00 91.19 87 TYR A N 1
ATOM 620 C CA . TYR A 1 87 ? -7.568 -4.418 -0.196 1.00 91.19 87 TYR A CA 1
ATOM 621 C C . TYR A 1 87 ? -7.689 -3.014 -0.796 1.00 91.19 87 TYR A C 1
ATOM 623 O O . TYR A 1 87 ? -7.616 -2.869 -2.017 1.00 91.19 87 TYR A O 1
ATOM 631 N N . VAL A 1 88 ? -7.826 -1.976 0.035 1.00 90.75 88 VAL A N 1
ATOM 632 C CA . VAL A 1 88 ? -8.005 -0.600 -0.451 1.00 90.75 88 VAL A CA 1
ATOM 633 C C . VAL A 1 88 ? -6.760 -0.095 -1.176 1.00 90.75 88 VAL A C 1
ATOM 635 O O . VAL A 1 88 ? -6.882 0.451 -2.268 1.00 90.75 88 VAL A O 1
ATOM 638 N N . MET A 1 89 ? -5.563 -0.310 -0.623 1.00 84.75 89 MET A N 1
ATOM 639 C CA . MET A 1 89 ? -4.317 0.147 -1.247 1.00 84.75 89 MET A CA 1
ATOM 640 C C . MET A 1 89 ? -4.094 -0.509 -2.609 1.00 84.75 89 MET A C 1
ATOM 642 O O . MET A 1 89 ? -3.755 0.189 -3.558 1.00 84.75 89 MET A O 1
ATOM 646 N N . ALA A 1 90 ? -4.330 -1.817 -2.741 1.00 80.62 90 ALA A N 1
ATOM 647 C CA . ALA A 1 90 ? -4.233 -2.495 -4.032 1.00 80.62 90 ALA A CA 1
ATOM 648 C C . ALA A 1 90 ? -5.321 -2.028 -5.012 1.00 80.62 90 ALA A C 1
ATOM 650 O O . ALA A 1 90 ? -5.027 -1.776 -6.178 1.00 80.62 90 ALA A O 1
ATOM 651 N N . SER A 1 91 ? -6.551 -1.839 -4.522 1.00 87.12 91 SER A N 1
ATOM 652 C CA . SER A 1 91 ? -7.697 -1.360 -5.308 1.00 87.12 91 SER A CA 1
ATOM 653 C C . SER A 1 91 ? -7.573 0.089 -5.776 1.00 87.12 91 SER A C 1
ATOM 655 O O . SER A 1 91 ? -8.389 0.512 -6.584 1.00 87.12 91 SER A O 1
ATOM 657 N N . VAL A 1 92 ? -6.589 0.842 -5.276 1.00 87.88 92 VAL A N 1
ATOM 658 C CA . VAL A 1 92 ? -6.224 2.178 -5.768 1.00 87.88 92 VAL A CA 1
ATOM 659 C C . VAL A 1 92 ? -4.947 2.101 -6.606 1.00 87.88 92 VAL A C 1
ATOM 661 O O . VAL A 1 92 ? -4.913 2.608 -7.721 1.00 87.88 92 VAL A O 1
ATOM 664 N N . ALA A 1 93 ? -3.903 1.437 -6.103 1.00 83.62 93 ALA A N 1
ATOM 665 C CA . ALA A 1 93 ? -2.588 1.407 -6.737 1.00 83.62 93 ALA A CA 1
ATOM 666 C C . ALA A 1 93 ? -2.579 0.647 -8.069 1.00 83.62 93 ALA A C 1
ATOM 668 O O . ALA A 1 93 ? -1.979 1.129 -9.024 1.00 83.62 93 ALA A O 1
ATOM 669 N N . ILE A 1 94 ? -3.239 -0.514 -8.154 1.00 83.25 94 ILE A N 1
ATOM 670 C CA . ILE A 1 94 ? -3.269 -1.310 -9.390 1.00 83.25 94 ILE A CA 1
ATOM 671 C C . ILE A 1 94 ? -3.991 -0.546 -10.510 1.00 83.25 94 ILE A C 1
ATOM 673 O O . ILE A 1 94 ? -3.363 -0.348 -11.547 1.00 83.25 94 ILE A O 1
ATOM 677 N N . PRO A 1 95 ? -5.226 -0.033 -10.331 1.00 88.69 95 PRO A N 1
ATOM 678 C CA . PRO A 1 95 ? -5.881 0.730 -11.391 1.00 88.69 95 PRO A CA 1
ATOM 679 C C . PRO A 1 95 ? -5.122 1.987 -11.791 1.00 88.69 95 PRO A C 1
ATOM 681 O O . PRO A 1 95 ? -5.018 2.292 -12.974 1.00 88.69 95 PRO A O 1
ATOM 684 N N . PHE A 1 96 ? -4.561 2.695 -10.807 1.00 86.69 96 PHE A N 1
ATOM 685 C CA . PHE A 1 96 ? -3.749 3.881 -11.049 1.00 86.69 96 PHE A CA 1
ATOM 686 C C . PHE A 1 96 ? -2.548 3.552 -11.944 1.00 86.69 96 PHE A C 1
ATOM 688 O O . PHE A 1 96 ? -2.283 4.256 -12.916 1.00 86.69 96 PHE A O 1
ATOM 695 N N . LEU A 1 97 ? -1.853 2.447 -11.654 1.00 81.06 97 LEU A N 1
ATOM 696 C CA . LEU A 1 97 ? -0.759 1.955 -12.485 1.00 81.06 97 LEU A CA 1
ATOM 697 C C . LEU A 1 97 ? -1.251 1.513 -13.862 1.00 81.06 97 LEU A C 1
ATOM 699 O O . LEU A 1 97 ? -0.616 1.867 -14.845 1.00 81.06 97 LEU A O 1
ATOM 703 N N . VAL A 1 98 ? -2.369 0.788 -13.961 1.00 82.81 98 VAL A N 1
ATOM 704 C CA . VAL A 1 98 ? -2.908 0.338 -15.253 1.00 82.81 98 VAL A CA 1
ATOM 705 C C . VAL A 1 98 ? -3.219 1.531 -16.156 1.00 82.81 98 VAL A C 1
ATOM 707 O O . VAL A 1 98 ? -2.688 1.571 -17.258 1.00 82.81 98 VAL A O 1
ATOM 710 N N . ILE A 1 99 ? -3.966 2.536 -15.682 1.00 83.88 99 ILE A N 1
ATOM 711 C CA . ILE A 1 99 ? -4.286 3.749 -16.460 1.00 83.88 99 ILE A CA 1
ATOM 712 C C . ILE A 1 99 ? -3.015 4.473 -16.920 1.00 83.88 99 ILE A C 1
ATOM 714 O O . ILE A 1 99 ? -2.908 4.875 -18.079 1.00 83.88 99 ILE A O 1
ATOM 718 N N . LEU A 1 100 ? -2.033 4.635 -16.024 1.00 80.94 100 LEU A N 1
ATOM 719 C CA . LEU A 1 100 ? -0.772 5.295 -16.366 1.00 80.94 100 LEU A CA 1
ATOM 720 C C . LEU A 1 100 ? 0.046 4.504 -17.391 1.00 80.94 100 LEU A C 1
ATOM 722 O O . LEU A 1 100 ? 0.654 5.100 -18.279 1.00 80.94 100 LEU A O 1
ATOM 726 N N . LEU A 1 101 ? 0.084 3.177 -17.261 1.00 77.69 101 LEU A N 1
ATOM 727 C CA . LEU A 1 101 ? 0.877 2.295 -18.116 1.00 77.69 101 LEU A CA 1
ATOM 728 C C . LEU A 1 101 ? 0.243 2.090 -19.493 1.00 77.69 101 LEU A C 1
ATOM 730 O O . LEU A 1 101 ? 0.978 1.925 -20.467 1.00 77.69 101 LEU A O 1
ATOM 734 N N . THR A 1 102 ? -1.089 2.119 -19.589 1.00 79.44 102 THR A N 1
ATOM 735 C CA . THR A 1 102 ? -1.816 2.038 -20.864 1.00 79.44 102 THR A CA 1
ATOM 736 C C . THR A 1 102 ? -1.919 3.385 -21.576 1.00 79.44 102 THR A C 1
ATOM 738 O O . THR A 1 102 ? -2.410 3.428 -22.700 1.00 79.44 102 THR A O 1
ATOM 741 N N . HIS A 1 103 ? -1.440 4.474 -20.958 1.00 75.38 103 HIS A N 1
ATOM 742 C CA . HIS A 1 103 ? -1.594 5.845 -21.456 1.00 75.38 103 HIS A CA 1
ATOM 743 C C . HIS A 1 103 ? -3.056 6.209 -21.752 1.00 75.38 103 HIS A C 1
ATOM 745 O O . HIS A 1 103 ? -3.342 6.986 -22.663 1.00 75.38 103 HIS A O 1
ATOM 751 N N . TYR A 1 104 ? -3.986 5.648 -20.979 1.00 79.81 104 TYR A N 1
ATOM 752 C CA . TYR A 1 104 ? -5.395 5.953 -21.146 1.00 79.81 104 TYR A CA 1
ATOM 753 C C . TYR A 1 104 ? -5.667 7.405 -20.738 1.00 79.81 104 TYR A C 1
ATOM 755 O O . TYR A 1 104 ? -5.240 7.853 -19.669 1.00 79.81 104 TYR A O 1
ATOM 763 N N . ALA A 1 105 ? -6.390 8.143 -21.581 1.00 81.62 105 ALA A N 1
ATOM 764 C CA . ALA A 1 105 ? -6.810 9.511 -21.298 1.00 81.62 105 ALA A CA 1
ATOM 765 C C . ALA A 1 105 ? -7.945 9.507 -20.259 1.00 81.62 105 ALA A C 1
ATOM 767 O O . ALA A 1 105 ? -9.119 9.636 -20.591 1.00 81.62 105 ALA A O 1
ATOM 768 N N . ALA A 1 106 ? -7.587 9.302 -18.990 1.00 84.00 106 ALA A N 1
ATOM 769 C CA . ALA A 1 106 ? -8.534 9.272 -17.885 1.00 84.00 106 ALA A CA 1
ATOM 770 C C . ALA A 1 106 ? -9.024 10.684 -17.543 1.00 84.00 106 ALA A C 1
ATOM 772 O O . ALA A 1 106 ? -8.238 11.568 -17.188 1.00 84.00 106 ALA A O 1
ATOM 773 N N . ASP A 1 107 ? -10.338 10.867 -17.612 1.00 85.12 107 ASP A N 1
ATOM 774 C CA . ASP A 1 107 ? -11.021 12.063 -17.141 1.00 85.12 107 ASP A CA 1
ATOM 775 C C . ASP A 1 107 ? -11.083 12.114 -15.601 1.00 85.12 107 ASP A C 1
ATOM 777 O O . ASP A 1 107 ? -10.651 11.207 -14.878 1.00 85.12 107 ASP A O 1
ATOM 781 N N . ILE A 1 108 ? -11.613 13.217 -15.065 1.00 81.88 108 ILE A N 1
ATOM 782 C CA . ILE A 1 108 ? -11.687 13.418 -13.615 1.00 81.88 108 ILE A CA 1
ATOM 783 C C . ILE A 1 108 ? -12.569 12.368 -12.921 1.00 81.88 108 ILE A C 1
ATOM 785 O O . ILE A 1 108 ? -12.299 12.005 -11.774 1.00 81.88 108 ILE A O 1
ATOM 789 N N . ASP A 1 109 ? -13.595 11.856 -13.601 1.00 81.50 109 ASP A N 1
ATOM 790 C CA . ASP A 1 109 ? -14.524 10.871 -13.048 1.00 81.50 109 ASP A CA 1
ATOM 791 C C . ASP A 1 109 ? -13.922 9.465 -13.005 1.00 81.50 109 ASP A C 1
ATOM 793 O O . ASP A 1 109 ? -14.112 8.747 -12.014 1.00 81.50 109 ASP A O 1
ATOM 797 N N . THR A 1 110 ? -13.074 9.115 -13.974 1.00 85.38 110 THR A N 1
ATOM 798 C CA . THR A 1 110 ? -12.235 7.914 -13.913 1.00 85.38 110 THR A CA 1
ATOM 799 C C . THR A 1 110 ? -11.312 7.972 -12.693 1.00 85.38 110 THR A C 1
ATOM 801 O O . THR A 1 110 ? -11.310 7.057 -11.866 1.00 85.38 110 THR A O 1
ATOM 804 N N . TRP A 1 111 ? -10.588 9.078 -12.484 1.00 85.75 111 TRP A N 1
ATOM 805 C CA . TRP A 1 111 ? -9.695 9.218 -11.324 1.00 85.75 111 TRP A CA 1
ATOM 806 C C . TRP A 1 111 ? -10.432 9.189 -9.982 1.00 85.75 111 TRP A C 1
ATOM 808 O O . TRP A 1 111 ? -9.952 8.592 -9.014 1.00 85.75 111 TRP A O 1
ATOM 818 N N . ARG A 1 112 ? -11.630 9.775 -9.911 1.00 84.06 112 ARG A N 1
ATOM 819 C CA . ARG A 1 112 ? -12.504 9.665 -8.732 1.00 84.06 112 ARG A CA 1
ATOM 820 C C . ARG A 1 112 ? -12.917 8.220 -8.474 1.00 84.06 112 ARG A C 1
ATOM 822 O O . ARG A 1 112 ? -12.921 7.784 -7.323 1.00 84.06 112 ARG A O 1
ATOM 829 N N . THR A 1 113 ? -13.224 7.469 -9.527 1.00 86.62 113 THR A N 1
ATOM 830 C CA . THR A 1 113 ? -13.583 6.050 -9.438 1.00 86.62 113 THR A CA 1
ATOM 831 C C . THR A 1 113 ? -12.407 5.199 -8.965 1.00 86.62 113 THR A C 1
ATOM 833 O O . THR A 1 113 ? -12.608 4.289 -8.161 1.00 86.62 113 THR A O 1
ATOM 836 N N . VAL A 1 114 ? -11.176 5.521 -9.371 1.00 88.94 114 VAL A N 1
ATOM 837 C CA . VAL A 1 114 ? -9.951 4.881 -8.860 1.00 88.94 114 VAL A CA 1
ATOM 838 C C . VAL A 1 114 ? -9.741 5.171 -7.373 1.00 88.94 114 VAL A C 1
ATOM 840 O O . VAL A 1 114 ? -9.403 4.267 -6.613 1.00 88.94 114 VAL A O 1
ATOM 843 N N . LEU A 1 115 ? -9.978 6.409 -6.931 1.00 88.00 115 LEU A N 1
ATOM 844 C CA . LEU A 1 115 ? -9.781 6.824 -5.537 1.00 88.00 115 LEU A CA 1
ATOM 845 C C . LEU A 1 115 ? -10.937 6.445 -4.599 1.00 88.00 115 LEU A C 1
ATOM 847 O O . LEU A 1 115 ? -10.769 6.512 -3.380 1.00 88.00 115 LEU A O 1
ATOM 851 N N . SER A 1 116 ? -12.094 6.023 -5.117 1.00 87.69 116 SER A N 1
ATOM 852 C CA . SER A 1 116 ? -13.294 5.777 -4.303 1.00 87.69 116 SER A CA 1
ATOM 853 C C . SER A 1 116 ? -13.104 4.792 -3.134 1.00 87.69 116 SER A C 1
ATOM 855 O O . SER A 1 116 ? -13.630 5.077 -2.053 1.00 87.69 116 SER A O 1
ATOM 857 N N . PRO A 1 117 ? -12.298 3.709 -3.236 1.00 90.75 117 PRO A N 1
ATOM 858 C CA . PRO A 1 117 ? -12.030 2.816 -2.102 1.00 90.75 117 PRO A CA 1
ATOM 859 C C . PRO A 1 117 ? -11.345 3.498 -0.917 1.00 90.75 117 PRO A C 1
ATOM 861 O O . PRO A 1 117 ? -11.485 3.038 0.217 1.00 90.75 117 PRO A O 1
ATOM 864 N N . ALA A 1 118 ? -10.625 4.603 -1.142 1.00 89.00 118 ALA A N 1
ATOM 865 C CA . ALA A 1 118 ? -9.962 5.337 -0.070 1.00 89.00 118 ALA A CA 1
ATOM 866 C C . ALA A 1 118 ? -10.968 5.856 0.971 1.00 89.00 118 ALA A C 1
ATOM 868 O O . ALA A 1 118 ? -10.655 5.876 2.161 1.00 89.00 118 ALA A O 1
ATOM 869 N N . LEU A 1 119 ? -12.198 6.191 0.560 1.00 91.25 119 LEU A N 1
ATOM 870 C CA . LEU A 1 119 ? -13.262 6.618 1.476 1.00 91.25 119 LEU A CA 1
ATOM 871 C C . LEU A 1 119 ? -13.624 5.517 2.482 1.00 91.25 119 LEU A C 1
ATOM 873 O O . LEU A 1 119 ? -13.812 5.809 3.664 1.00 91.25 119 LEU A O 1
ATOM 877 N N . PHE A 1 120 ? -13.647 4.253 2.046 1.00 93.62 120 PHE A N 1
ATOM 878 C CA . PHE A 1 120 ? -13.876 3.105 2.926 1.00 93.62 120 PHE A CA 1
ATOM 879 C C . PHE A 1 120 ? -12.784 3.015 4.002 1.00 93.62 120 PHE A C 1
ATOM 881 O O . PHE A 1 120 ? -13.082 2.881 5.190 1.00 93.62 120 PHE A O 1
ATOM 888 N N . LEU A 1 121 ? -11.512 3.163 3.609 1.00 94.38 121 LEU A N 1
ATOM 889 C CA . LEU A 1 121 ? -10.381 3.140 4.541 1.00 94.38 121 LEU A CA 1
ATOM 890 C C . LEU A 1 121 ? -10.404 4.323 5.517 1.00 94.38 121 LEU A C 1
ATOM 892 O O . LEU A 1 121 ? -10.092 4.138 6.692 1.00 94.38 121 LEU A O 1
ATOM 896 N N . ILE A 1 122 ? -10.791 5.517 5.061 1.00 93.88 122 ILE A N 1
ATOM 897 C CA . ILE A 1 122 ? -10.891 6.710 5.913 1.00 93.88 122 ILE A CA 1
ATOM 898 C C . ILE A 1 122 ? -11.955 6.510 6.997 1.00 93.88 122 ILE A C 1
ATOM 900 O O . ILE A 1 122 ? -11.678 6.750 8.174 1.00 93.88 122 ILE A O 1
ATOM 904 N N . VAL A 1 123 ? -13.149 6.026 6.635 1.00 96.12 123 VAL A N 1
ATOM 905 C CA . VAL A 1 123 ? -14.204 5.732 7.617 1.00 96.12 123 VAL A CA 1
ATOM 906 C C . VAL A 1 123 ? -13.727 4.659 8.594 1.00 96.12 123 VAL A C 1
ATOM 908 O O . VAL A 1 123 ? -13.758 4.864 9.807 1.00 96.12 123 VAL A O 1
ATOM 911 N N . TYR A 1 124 ? -13.193 3.550 8.081 1.00 96.38 124 TYR A N 1
ATOM 912 C CA . TYR A 1 124 ? -12.625 2.486 8.905 1.00 96.38 124 TYR A CA 1
ATOM 913 C C . TYR A 1 124 ? -11.558 3.015 9.886 1.00 96.38 124 TYR A C 1
ATOM 915 O O . TYR A 1 124 ? -11.538 2.649 11.067 1.00 96.38 124 TYR A O 1
ATOM 923 N N . TYR A 1 125 ? -10.688 3.921 9.432 1.00 93.38 125 TYR A N 1
ATOM 924 C CA . TYR A 1 125 ? -9.660 4.555 10.254 1.00 93.38 125 TYR A CA 1
ATOM 925 C C . TYR A 1 125 ? -10.269 5.398 11.382 1.00 93.38 125 TYR A C 1
ATOM 927 O O . TYR A 1 125 ? -9.875 5.244 12.540 1.00 93.38 125 TYR A O 1
ATOM 935 N N . VAL A 1 126 ? -11.264 6.240 11.083 1.00 94.19 126 VAL A N 1
ATOM 936 C CA . VAL A 1 126 ? -11.937 7.093 12.078 1.00 94.19 126 VAL A CA 1
ATOM 937 C C . VAL A 1 126 ? -12.479 6.264 13.249 1.00 94.19 126 VAL A C 1
ATOM 939 O O . VAL A 1 126 ? -12.208 6.584 14.412 1.00 94.19 126 VAL A O 1
ATOM 942 N N . PHE A 1 127 ? -13.166 5.153 12.973 1.00 95.19 127 PHE A N 1
ATOM 943 C CA . PHE A 1 127 ? -13.734 4.305 14.030 1.00 95.19 127 PHE A CA 1
ATOM 944 C C . PHE A 1 127 ? -12.696 3.418 14.722 1.00 95.19 127 PHE A C 1
ATOM 946 O O . PHE A 1 127 ? -12.710 3.305 15.950 1.00 95.19 127 PHE A O 1
ATOM 953 N N . SER A 1 128 ? -11.748 2.837 13.979 1.00 92.56 128 SER A N 1
ATOM 954 C CA . SER A 1 128 ? -10.716 1.965 14.564 1.00 92.56 128 SER A CA 1
ATOM 955 C C . SER A 1 128 ? -9.762 2.718 15.497 1.00 92.56 128 SER A C 1
ATOM 957 O O . SER A 1 128 ? -9.237 2.150 16.467 1.00 92.56 128 SER A O 1
ATOM 959 N N . ARG A 1 129 ? -9.567 4.022 15.270 1.00 88.81 129 ARG A N 1
ATOM 960 C CA . ARG A 1 129 ? -8.671 4.863 16.076 1.00 88.81 129 ARG A CA 1
ATOM 961 C C . ARG A 1 129 ? -9.364 5.668 17.178 1.00 88.81 129 ARG A C 1
ATOM 963 O O . ARG A 1 129 ? -8.687 6.135 18.090 1.00 88.81 129 ARG A O 1
ATOM 970 N N . THR A 1 130 ? -10.695 5.722 17.204 1.00 90.44 130 THR A N 1
ATOM 971 C CA . THR A 1 130 ? -11.459 6.419 18.257 1.00 90.44 130 THR A CA 1
ATOM 972 C C . THR A 1 130 ? -11.630 5.570 19.522 1.00 90.44 130 THR A C 1
ATOM 974 O O . THR A 1 130 ? -11.852 4.364 19.453 1.00 90.44 130 THR A O 1
ATOM 977 N N . HIS A 1 131 ? -11.471 6.144 20.723 1.00 87.94 131 HIS A N 1
ATOM 978 C CA . HIS A 1 131 ? -11.697 5.431 21.997 1.00 87.94 131 HIS A CA 1
ATOM 979 C C . HIS A 1 131 ? -13.182 5.277 22.287 1.00 87.94 131 HIS A C 1
ATOM 981 O O . HIS A 1 131 ? -13.894 6.266 22.432 1.00 87.94 131 HIS A O 1
ATOM 987 N N . LEU A 1 132 ? -13.628 4.024 22.358 1.00 90.00 132 LEU A N 1
ATOM 988 C CA . LEU A 1 132 ? -15.035 3.653 22.398 1.00 90.00 132 LEU A CA 1
ATOM 989 C C . LEU A 1 132 ? -15.354 3.055 23.764 1.00 90.00 132 LEU A C 1
ATOM 991 O O . LEU A 1 132 ? -15.100 1.887 24.031 1.00 90.00 132 LEU A O 1
ATOM 995 N N . THR A 1 133 ? -15.939 3.873 24.630 1.00 89.44 133 THR A N 1
ATOM 996 C CA . THR A 1 133 ? -16.594 3.395 25.850 1.00 89.44 133 THR A CA 1
ATOM 997 C C . THR A 1 133 ? -17.970 2.824 25.516 1.00 89.44 133 THR A C 1
ATOM 999 O O . THR A 1 133 ? -18.588 3.242 24.534 1.00 89.44 133 THR A O 1
ATOM 1002 N N . ASP A 1 134 ? -18.512 1.954 26.369 1.00 88.06 134 ASP A N 1
ATOM 1003 C CA . ASP A 1 134 ? -19.857 1.387 26.185 1.00 88.06 134 ASP A CA 1
ATOM 1004 C C . ASP A 1 134 ? -20.943 2.473 26.028 1.00 88.06 134 ASP A C 1
ATOM 1006 O O . ASP A 1 134 ? -21.862 2.323 25.223 1.00 88.06 134 ASP A O 1
ATOM 1010 N N . ARG A 1 135 ? -20.807 3.617 26.722 1.00 90.06 135 ARG A N 1
ATOM 1011 C CA . ARG A 1 135 ? -21.703 4.780 26.558 1.00 90.06 135 ARG A CA 1
ATOM 1012 C C . ARG A 1 135 ? -21.598 5.401 25.165 1.00 90.06 135 ARG A C 1
ATOM 1014 O O . ARG A 1 135 ? -22.619 5.653 24.533 1.00 90.06 135 ARG A O 1
ATOM 1021 N N . SER A 1 136 ? -20.378 5.640 24.680 1.00 92.12 136 SER A N 1
ATOM 1022 C CA . SER A 1 136 ? -20.173 6.199 23.336 1.00 92.12 136 SER A CA 1
ATOM 1023 C C . SER A 1 136 ? -20.609 5.239 22.233 1.00 92.12 136 SER A C 1
ATOM 1025 O O . SER A 1 136 ? -21.196 5.658 21.244 1.00 92.12 136 SER A O 1
ATOM 1027 N N . LEU A 1 137 ? -20.392 3.942 22.438 1.00 92.62 137 LEU A N 1
ATOM 1028 C CA . LEU A 1 137 ? -20.774 2.898 21.505 1.00 92.62 137 LEU A CA 1
ATOM 1029 C C . LEU A 1 137 ? -22.297 2.750 21.420 1.00 92.62 137 LEU A C 1
ATOM 1031 O O . LEU A 1 137 ? -22.833 2.602 20.327 1.00 92.62 137 LEU A O 1
ATOM 1035 N N . ARG A 1 138 ? -23.005 2.883 22.551 1.00 93.88 138 ARG A N 1
ATOM 1036 C CA . ARG A 1 138 ? -24.471 2.990 22.576 1.00 93.88 138 ARG A CA 1
ATOM 1037 C C . ARG A 1 138 ? -24.969 4.160 21.729 1.00 93.88 138 ARG A C 1
ATOM 1039 O O . ARG A 1 138 ? -25.903 3.979 20.957 1.00 93.88 138 ARG A O 1
ATOM 1046 N N . ALA A 1 139 ? -24.359 5.339 21.873 1.00 94.12 139 ALA A N 1
ATOM 1047 C CA . ALA A 1 139 ? -24.743 6.522 21.105 1.00 94.12 139 ALA A CA 1
ATOM 1048 C C . ALA A 1 139 ? -24.515 6.316 19.599 1.00 94.12 139 ALA A C 1
ATOM 1050 O O . ALA A 1 139 ? -25.442 6.504 18.821 1.00 94.12 139 ALA A O 1
ATOM 1051 N N . ILE A 1 140 ? -23.327 5.842 19.208 1.00 95.75 140 ILE A N 1
ATOM 1052 C CA . ILE A 1 140 ? -22.970 5.571 17.807 1.00 95.75 140 ILE A CA 1
ATOM 1053 C C . ILE A 1 140 ? -23.936 4.558 17.175 1.00 95.75 140 ILE A C 1
ATOM 1055 O O . ILE A 1 140 ? -24.476 4.816 16.107 1.00 95.75 140 ILE A O 1
ATOM 1059 N N . LEU A 1 141 ? -24.217 3.439 17.850 1.00 95.69 141 LEU A N 1
ATOM 1060 C CA . LEU A 1 141 ? -25.135 2.422 17.327 1.00 95.69 141 LEU A CA 1
ATOM 1061 C C . LEU A 1 141 ? -26.590 2.906 17.273 1.00 95.69 141 LEU A C 1
ATOM 1063 O O . LEU A 1 141 ? -27.302 2.554 16.341 1.00 95.69 141 LEU A O 1
ATOM 1067 N N . ASN A 1 142 ? -27.046 3.725 18.227 1.00 95.56 142 ASN A N 1
ATOM 1068 C CA . ASN A 1 142 ? -28.373 4.342 18.134 1.00 95.56 142 ASN A CA 1
ATOM 1069 C C . ASN A 1 142 ? -28.460 5.335 16.970 1.00 95.56 142 ASN A C 1
ATOM 1071 O O . ASN A 1 142 ? -29.488 5.365 16.304 1.00 95.56 142 ASN A O 1
ATOM 1075 N N . CYS A 1 143 ? -27.403 6.106 16.698 1.00 96.44 143 CYS A N 1
ATOM 1076 C CA . CYS A 1 143 ? -27.333 6.961 15.513 1.00 96.44 143 CYS A CA 1
ATOM 1077 C C . CYS A 1 143 ? -27.398 6.134 14.220 1.00 96.44 143 CYS A C 1
ATOM 1079 O O . CYS A 1 143 ? -28.158 6.501 13.330 1.00 96.44 143 CYS A O 1
ATOM 1081 N N . ALA A 1 144 ? -26.688 4.999 14.149 1.00 96.19 144 ALA A N 1
ATOM 1082 C CA . ALA A 1 144 ? -26.721 4.093 12.993 1.00 96.19 144 ALA A CA 1
ATOM 1083 C C . ALA A 1 144 ? -28.125 3.522 12.766 1.00 96.19 144 ALA A C 1
ATOM 1085 O O . ALA A 1 144 ? -28.675 3.589 11.669 1.00 96.19 144 ALA A O 1
ATOM 1086 N N . LEU A 1 145 ? -28.743 3.010 13.835 1.00 97.00 145 LEU A N 1
ATOM 1087 C CA . LEU A 1 145 ? -30.098 2.464 13.796 1.00 97.00 145 LEU A CA 1
ATOM 1088 C C . LEU A 1 145 ? -31.141 3.530 13.436 1.00 97.00 145 LEU A C 1
ATOM 1090 O O . LEU A 1 145 ? -32.047 3.253 12.656 1.00 97.00 145 LEU A O 1
ATOM 1094 N N . LEU A 1 146 ? -31.010 4.749 13.970 1.00 97.06 146 LEU A N 1
ATOM 1095 C CA . LEU A 1 146 ? -31.897 5.865 13.649 1.00 97.06 146 LEU A CA 1
ATOM 1096 C C . LEU A 1 146 ? -31.762 6.282 12.181 1.00 97.06 146 LEU A C 1
ATOM 1098 O O . LEU A 1 146 ? -32.778 6.468 11.519 1.00 97.06 146 LEU A O 1
ATOM 1102 N N . ALA A 1 147 ? -30.537 6.382 11.660 1.00 95.94 147 ALA A N 1
ATOM 1103 C CA . ALA A 1 147 ? -30.306 6.655 10.244 1.00 95.94 147 ALA A CA 1
ATOM 1104 C C . ALA A 1 147 ? -30.945 5.571 9.359 1.00 95.94 147 ALA A C 1
ATOM 1106 O O . ALA A 1 147 ? -31.636 5.896 8.398 1.00 95.94 147 ALA A O 1
ATOM 1107 N N . GLY A 1 148 ? -30.805 4.295 9.741 1.00 95.62 148 GLY A N 1
ATOM 1108 C CA . GLY A 1 148 ? -31.492 3.153 9.123 1.00 95.62 148 GLY A CA 1
ATOM 1109 C C . GLY A 1 148 ? -33.003 3.304 9.064 1.00 95.62 148 GLY A C 1
ATOM 1110 O O . GLY A 1 148 ? -33.604 3.164 7.998 1.00 95.62 148 GLY A O 1
ATOM 1111 N N . VAL A 1 149 ? -33.611 3.645 10.200 1.00 96.75 149 VAL A N 1
ATOM 1112 C CA . VAL A 1 149 ? -35.053 3.887 10.300 1.00 96.75 149 VAL A CA 1
ATOM 1113 C C . VAL A 1 149 ? -35.477 5.041 9.390 1.00 96.75 149 VAL A C 1
ATOM 1115 O O . VAL A 1 149 ? -36.421 4.877 8.624 1.00 96.75 149 VAL A O 1
ATOM 1118 N N . LEU A 1 150 ? -34.767 6.174 9.410 1.00 96.69 150 LEU A N 1
ATOM 1119 C CA . LEU A 1 150 ? -35.086 7.334 8.570 1.00 96.69 150 LEU A CA 1
ATOM 1120 C C . LEU A 1 150 ? -35.015 6.999 7.076 1.00 96.69 150 LEU A C 1
ATOM 1122 O O . LEU A 1 150 ? -35.966 7.275 6.349 1.00 96.69 150 LEU A O 1
ATOM 1126 N N . VAL A 1 151 ? -33.937 6.349 6.628 1.00 95.69 151 VAL A N 1
ATOM 1127 C CA . VAL A 1 151 ? -33.759 5.951 5.221 1.00 95.69 151 VAL A CA 1
ATOM 1128 C C . VAL A 1 151 ? -34.902 5.043 4.755 1.00 95.69 151 VAL A C 1
ATOM 1130 O O . VAL A 1 151 ? -35.461 5.265 3.678 1.00 95.69 151 VAL A O 1
ATOM 1133 N N . CYS A 1 152 ? -35.281 4.047 5.562 1.00 95.00 152 CYS A N 1
ATOM 1134 C CA . CYS A 1 152 ? -36.337 3.093 5.211 1.00 95.00 152 CYS A CA 1
ATOM 1135 C C . CYS A 1 152 ? -37.743 3.715 5.268 1.00 95.00 152 CYS A C 1
ATOM 1137 O O . CYS A 1 152 ? -38.592 3.381 4.440 1.00 95.00 152 CYS A O 1
ATOM 1139 N N . LEU A 1 153 ? -38.005 4.634 6.205 1.00 94.88 153 LEU A N 1
ATOM 1140 C CA . LEU A 1 153 ? -39.279 5.357 6.280 1.00 94.88 153 LEU A CA 1
ATOM 1141 C C . LEU A 1 153 ? -39.454 6.322 5.105 1.00 94.88 153 LEU A C 1
ATOM 1143 O O . LEU A 1 153 ? -40.533 6.359 4.521 1.00 94.88 153 LEU A O 1
ATOM 1147 N N . ILE A 1 154 ? -38.398 7.047 4.718 1.00 94.12 154 ILE A N 1
ATOM 1148 C CA . ILE A 1 154 ? -38.417 7.906 3.525 1.00 94.12 154 ILE A CA 1
ATOM 1149 C C . ILE A 1 154 ? -38.701 7.059 2.282 1.00 94.12 154 ILE A C 1
ATOM 1151 O O . ILE A 1 154 ? -39.600 7.399 1.519 1.00 94.12 154 ILE A O 1
ATOM 1155 N N . ALA A 1 155 ? -38.028 5.913 2.128 1.00 91.62 155 ALA A N 1
ATOM 1156 C CA . ALA A 1 155 ? -38.289 4.998 1.016 1.00 91.62 155 ALA A CA 1
ATOM 1157 C C . ALA A 1 155 ? -39.746 4.499 0.998 1.00 91.62 155 ALA A C 1
ATOM 1159 O O . ALA A 1 155 ? -40.374 4.410 -0.055 1.00 91.62 155 ALA A O 1
ATOM 1160 N N . SER A 1 156 ? -40.302 4.197 2.174 1.00 90.19 156 SER A N 1
ATOM 1161 C CA . SER A 1 156 ? -41.695 3.752 2.308 1.00 90.19 156 SER A CA 1
ATOM 1162 C C . SER A 1 156 ? -42.673 4.861 1.920 1.00 90.19 156 SER A C 1
ATOM 1164 O O . SER A 1 156 ? -43.648 4.605 1.218 1.00 90.19 156 SER A O 1
ATOM 1166 N N . ALA A 1 157 ? -42.392 6.103 2.320 1.00 90.50 157 ALA A N 1
ATOM 1167 C CA . ALA A 1 157 ? -43.187 7.271 1.956 1.00 90.50 157 ALA A CA 1
ATOM 1168 C C . ALA A 1 157 ? -43.095 7.602 0.454 1.00 90.50 157 ALA A C 1
ATOM 1170 O O . ALA A 1 157 ? -44.091 7.998 -0.151 1.00 90.50 157 ALA A O 1
ATOM 1171 N N . GLU A 1 158 ? -41.928 7.396 -0.166 1.00 88.06 158 GLU A N 1
ATOM 1172 C CA . GLU A 1 158 ? -41.750 7.504 -1.616 1.00 88.06 158 GLU A CA 1
ATOM 1173 C C . GLU A 1 158 ? -42.557 6.454 -2.386 1.00 88.06 158 GLU A C 1
ATOM 1175 O O . GLU A 1 158 ? -43.149 6.788 -3.415 1.00 88.06 158 GLU A O 1
ATOM 1180 N N . LEU A 1 159 ? -42.591 5.201 -1.913 1.00 85.19 159 LEU A N 1
ATOM 1181 C CA . LEU A 1 159 ? -43.381 4.132 -2.534 1.00 85.19 159 LEU A CA 1
ATOM 1182 C C . LEU A 1 159 ? -44.885 4.386 -2.371 1.00 85.19 159 LEU A C 1
ATOM 1184 O O . LEU A 1 159 ? -45.642 4.241 -3.327 1.00 85.19 159 LEU A O 1
ATOM 1188 N N . ALA A 1 160 ? -45.304 4.837 -1.187 1.00 84.44 160 ALA A N 1
ATOM 1189 C CA . ALA A 1 160 ? -46.693 5.174 -0.878 1.00 84.44 160 ALA A CA 1
ATOM 1190 C C . ALA A 1 160 ? -47.179 6.491 -1.518 1.00 84.44 160 ALA A C 1
ATOM 1192 O O . ALA A 1 160 ? -48.327 6.873 -1.307 1.00 84.44 160 ALA A O 1
ATOM 1193 N N . ASN A 1 161 ? -46.333 7.192 -2.287 1.00 83.62 161 ASN A N 1
ATOM 1194 C CA . ASN A 1 161 ? -46.641 8.491 -2.899 1.00 83.62 161 ASN A CA 1
ATOM 1195 C C . ASN A 1 161 ? -47.158 9.538 -1.897 1.00 83.62 161 ASN A C 1
ATOM 1197 O O . ASN A 1 161 ? -48.069 10.307 -2.205 1.00 83.62 161 ASN A O 1
ATOM 1201 N N . VAL A 1 162 ? -46.569 9.594 -0.698 1.00 88.12 162 VAL A N 1
ATOM 1202 C CA . VAL A 1 162 ? -46.926 10.620 0.291 1.00 88.12 162 VAL A CA 1
ATOM 1203 C C . VAL A 1 162 ? -46.700 12.016 -0.322 1.00 88.12 162 VAL A C 1
ATOM 1205 O O . VAL A 1 162 ? -45.612 12.262 -0.865 1.00 88.12 162 VAL A O 1
ATOM 1208 N N . PRO A 1 163 ? -47.687 12.937 -0.255 1.00 88.25 163 PRO A N 1
ATOM 1209 C CA . PRO A 1 163 ? -47.595 14.245 -0.900 1.00 88.25 163 PRO A CA 1
ATOM 1210 C C . PRO A 1 163 ? -46.304 14.996 -0.544 1.00 88.25 163 PRO A C 1
ATOM 1212 O O . PRO A 1 163 ? -45.930 15.101 0.621 1.00 88.25 163 PRO A O 1
ATOM 1215 N N . GLY A 1 164 ? -45.605 15.507 -1.562 1.00 85.06 164 GLY A N 1
ATOM 1216 C CA . GLY A 1 164 ? -44.375 16.297 -1.416 1.00 85.06 164 GLY A CA 1
ATOM 1217 C C . GLY A 1 164 ? -43.074 15.499 -1.242 1.00 85.06 164 GLY A C 1
ATOM 1218 O O . GLY A 1 164 ? -42.011 16.017 -1.580 1.00 85.06 164 GLY A O 1
ATOM 1219 N N . VAL A 1 165 ? -43.122 14.233 -0.808 1.00 88.12 165 VAL A N 1
ATOM 1220 C CA . VAL A 1 165 ? -41.906 13.438 -0.530 1.00 88.12 165 VAL A CA 1
ATOM 1221 C C . VAL A 1 165 ? -41.136 13.112 -1.808 1.00 88.12 165 VAL A C 1
ATOM 1223 O O . VAL A 1 165 ? -39.953 13.427 -1.915 1.00 88.12 165 VAL A O 1
ATOM 1226 N N . ARG A 1 166 ? -41.806 12.529 -2.809 1.00 84.38 166 ARG A N 1
ATOM 1227 C CA . ARG A 1 166 ? -41.161 12.144 -4.077 1.00 84.38 166 ARG A CA 1
ATOM 1228 C C . ARG A 1 166 ? -40.600 13.357 -4.826 1.00 84.38 166 ARG A C 1
ATOM 1230 O O . ARG A 1 166 ? -39.484 13.293 -5.329 1.00 84.38 166 ARG A O 1
ATOM 1237 N N . GLY A 1 167 ? -41.335 14.473 -4.829 1.00 84.38 167 GLY A N 1
ATOM 1238 C CA . GLY A 1 167 ? -40.869 15.735 -5.410 1.00 84.38 167 GLY A CA 1
ATOM 1239 C C . GLY A 1 167 ? -39.625 16.280 -4.701 1.00 84.38 167 GLY A C 1
ATOM 1240 O O . GLY A 1 167 ? -38.673 16.687 -5.360 1.00 84.38 167 GLY A O 1
ATOM 1241 N N . PHE A 1 168 ? -39.583 16.217 -3.366 1.00 87.44 168 PHE A N 1
ATOM 1242 C CA . PHE A 1 168 ? -38.407 16.618 -2.593 1.00 87.44 168 PHE A CA 1
ATOM 1243 C C . PHE A 1 168 ? -37.181 15.747 -2.893 1.00 87.44 168 PHE A C 1
ATOM 1245 O O . PHE A 1 168 ? -36.087 16.287 -3.082 1.00 87.44 168 PHE A O 1
ATOM 1252 N N . ILE A 1 169 ? -37.347 14.420 -2.954 1.00 88.44 169 ILE A N 1
ATOM 1253 C CA . ILE A 1 169 ? -36.237 13.507 -3.252 1.00 88.44 169 ILE A CA 1
ATOM 1254 C C . ILE A 1 169 ? -35.726 13.734 -4.674 1.00 88.44 169 ILE A C 1
ATOM 1256 O O . ILE A 1 169 ? -34.534 13.962 -4.840 1.00 88.44 169 ILE A O 1
ATOM 1260 N N . GLN A 1 170 ? -36.605 13.793 -5.676 1.00 82.88 170 GLN A N 1
ATOM 1261 C CA . GLN A 1 170 ? -36.207 14.052 -7.064 1.00 82.88 170 GLN A CA 1
ATOM 1262 C C . GLN A 1 170 ? -35.505 15.407 -7.244 1.00 82.88 170 GLN A C 1
ATOM 1264 O O . GLN A 1 170 ? -34.577 15.508 -8.044 1.00 82.88 170 GLN A O 1
ATOM 1269 N N . ALA A 1 171 ? -35.905 16.434 -6.487 1.00 84.50 171 ALA A N 1
ATOM 1270 C CA . ALA A 1 171 ? -35.296 17.761 -6.562 1.00 84.50 171 ALA A CA 1
ATOM 1271 C C . ALA A 1 171 ? -33.903 17.844 -5.909 1.00 84.50 171 ALA A C 1
ATOM 1273 O O . ALA A 1 171 ? -33.068 18.624 -6.362 1.00 84.50 171 ALA A O 1
ATOM 1274 N N . ASN A 1 172 ? -33.641 17.077 -4.842 1.00 84.56 172 ASN A N 1
ATOM 1275 C CA . ASN A 1 172 ? -32.420 17.223 -4.032 1.00 84.56 172 ASN A CA 1
ATOM 1276 C C . ASN A 1 172 ? -31.435 16.046 -4.162 1.00 84.56 172 ASN A C 1
ATOM 1278 O O . ASN A 1 172 ? -30.232 16.226 -3.971 1.00 84.56 172 ASN A O 1
ATOM 1282 N N . TYR A 1 173 ? -31.923 14.851 -4.492 1.00 85.75 173 TYR A N 1
ATOM 1283 C CA . TYR A 1 173 ? -31.162 13.604 -4.571 1.00 85.75 173 TYR A CA 1
ATOM 1284 C C . TYR A 1 173 ? -31.295 13.033 -5.989 1.00 85.75 173 TYR A C 1
ATOM 1286 O O . TYR A 1 173 ? -32.217 12.258 -6.256 1.00 85.75 173 TYR A O 1
ATOM 1294 N N . PRO A 1 174 ? -30.414 13.422 -6.928 1.00 72.00 174 PRO A N 1
ATOM 1295 C CA . PRO A 1 174 ? -30.527 12.983 -8.313 1.00 72.00 174 PRO A CA 1
ATOM 1296 C C . PRO A 1 174 ? -30.394 11.458 -8.415 1.00 72.00 174 PRO A C 1
ATOM 1298 O O . PRO A 1 174 ? -29.377 10.879 -8.027 1.00 72.00 174 PRO A O 1
ATOM 1301 N N . ALA A 1 175 ? -31.429 10.816 -8.955 1.00 63.69 175 ALA A N 1
ATOM 1302 C CA . ALA A 1 175 ? -31.440 9.396 -9.288 1.00 63.69 175 ALA A CA 1
ATOM 1303 C C . ALA A 1 175 ? -30.892 9.170 -10.715 1.00 63.69 175 ALA A C 1
ATOM 1305 O O . ALA A 1 175 ? -30.957 10.080 -11.546 1.00 63.69 175 ALA A O 1
ATOM 1306 N N . PRO A 1 176 ? -30.351 7.978 -11.035 1.00 58.72 176 PRO A N 1
ATOM 1307 C CA . PRO A 1 176 ? -29.924 7.657 -12.397 1.00 58.72 176 PRO A CA 1
ATOM 1308 C C . PRO A 1 176 ? -31.075 7.804 -13.414 1.00 58.72 176 PRO A C 1
ATOM 1310 O O . PRO A 1 176 ? -32.222 7.481 -13.115 1.00 58.72 176 PRO A O 1
ATOM 1313 N N . ALA A 1 177 ? -30.749 8.275 -14.626 1.00 48.00 177 ALA A N 1
ATOM 1314 C CA . ALA A 1 177 ? -31.695 8.722 -15.663 1.00 48.00 177 ALA A CA 1
ATOM 1315 C C . ALA A 1 177 ? -32.673 7.648 -16.192 1.00 48.00 177 ALA A C 1
ATOM 1317 O O . ALA A 1 177 ? -33.661 7.978 -16.846 1.00 48.00 177 ALA A O 1
ATOM 1318 N N . LEU A 1 178 ? -32.429 6.366 -15.905 1.00 52.06 178 LEU A N 1
ATOM 1319 C CA . LEU A 1 178 ? -33.349 5.273 -16.220 1.00 52.06 178 LEU A CA 1
ATOM 1320 C C . LEU A 1 178 ? -34.405 5.172 -15.114 1.00 52.06 178 LEU A C 1
ATOM 1322 O O . LEU A 1 178 ? -34.175 4.583 -14.058 1.00 52.06 178 LEU A O 1
ATOM 1326 N N . ALA A 1 179 ? -35.552 5.800 -15.379 1.00 48.00 179 ALA A N 1
ATOM 1327 C CA . ALA A 1 179 ? -36.720 5.891 -14.513 1.00 48.00 179 ALA A CA 1
ATOM 1328 C C . ALA A 1 179 ? -37.050 4.562 -13.813 1.00 48.00 179 ALA A C 1
ATOM 1330 O O . ALA A 1 179 ? -37.551 3.610 -14.412 1.00 48.00 179 ALA A O 1
ATOM 1331 N N . SER A 1 180 ? -36.802 4.520 -12.509 1.00 53.53 180 SER A N 1
ATOM 1332 C CA . SER A 1 180 ? -37.211 3.428 -11.641 1.00 53.53 180 SER A CA 1
ATOM 1333 C C . SER A 1 180 ? -38.355 3.929 -10.767 1.00 53.53 180 SER A C 1
ATOM 1335 O O . SER A 1 180 ? -38.165 4.827 -9.956 1.00 53.53 180 SER A O 1
ATOM 1337 N N . TYR A 1 181 ? -39.531 3.309 -10.885 1.00 64.75 181 TYR A N 1
ATOM 1338 C CA . TYR A 1 181 ? -40.648 3.445 -9.934 1.00 64.75 181 TYR A CA 1
ATOM 1339 C C . TYR A 1 181 ? -40.233 3.140 -8.475 1.00 64.75 181 TYR A C 1
ATOM 1341 O O . TYR A 1 181 ? -40.949 3.484 -7.537 1.00 64.75 181 TYR A O 1
ATOM 1349 N N . ARG A 1 182 ? -39.069 2.505 -8.274 1.00 79.50 182 ARG A N 1
ATOM 1350 C CA . ARG A 1 182 ? -38.566 2.089 -6.965 1.00 79.50 182 ARG A CA 1
ATOM 1351 C C . ARG A 1 182 ? -37.969 3.253 -6.176 1.00 79.50 182 ARG A C 1
ATOM 1353 O O . ARG A 1 182 ? -37.215 4.045 -6.748 1.00 79.50 182 ARG A O 1
ATOM 1360 N N . PRO A 1 183 ? -38.212 3.290 -4.860 1.00 86.12 183 PRO A N 1
ATOM 1361 C CA . PRO A 1 183 ? -37.712 4.343 -3.992 1.00 86.12 183 PRO A CA 1
ATOM 1362 C C . PRO A 1 183 ? -36.189 4.273 -3.831 1.00 86.12 183 PRO A C 1
ATOM 1364 O O . PRO A 1 183 ? -35.621 3.215 -3.544 1.00 86.12 183 PRO A O 1
ATOM 1367 N N . SER A 1 184 ? -35.520 5.413 -3.998 1.00 87.00 184 SER A N 1
ATOM 1368 C CA . SER A 1 184 ? -34.067 5.560 -3.826 1.00 87.00 184 SER A CA 1
ATOM 1369 C C . SER A 1 184 ? -33.673 6.158 -2.476 1.00 87.00 184 SER A C 1
ATOM 1371 O O . SER A 1 184 ? -32.503 6.065 -2.087 1.00 87.00 184 SER A O 1
ATOM 1373 N N . SER A 1 185 ? -34.630 6.756 -1.760 1.00 92.12 185 SER A N 1
ATOM 1374 C CA . SER A 1 185 ? -34.436 7.485 -0.510 1.00 92.12 185 SER A CA 1
ATOM 1375 C C . SER A 1 185 ? -33.284 8.494 -0.613 1.00 92.12 185 SER A C 1
ATOM 1377 O O . SER A 1 185 ? -32.918 8.957 -1.694 1.00 92.12 185 SER A O 1
ATOM 1379 N N . THR A 1 186 ? -32.655 8.815 0.514 1.00 92.75 186 THR A N 1
ATOM 1380 C CA . THR A 1 186 ? -31.482 9.696 0.592 1.00 92.75 186 THR A CA 1
ATOM 1381 C C . THR A 1 186 ? -30.183 9.043 0.106 1.00 92.75 186 THR A C 1
ATOM 1383 O O . THR A 1 186 ? -29.133 9.687 0.118 1.00 92.75 186 THR A O 1
ATOM 1386 N N . LEU A 1 187 ? -30.219 7.771 -0.313 1.00 89.88 187 LEU A N 1
ATOM 1387 C CA . LEU A 1 187 ? -29.047 7.010 -0.766 1.00 89.88 187 LEU A CA 1
ATOM 1388 C C . LEU A 1 187 ? -28.809 7.109 -2.280 1.00 89.88 187 LEU A C 1
ATOM 1390 O O . LEU A 1 187 ? -27.718 6.781 -2.744 1.00 89.88 187 LEU A O 1
ATOM 1394 N N . GLY A 1 188 ? -29.804 7.560 -3.051 1.00 85.56 188 GLY A N 1
ATOM 1395 C CA . GLY A 1 188 ? -29.695 7.754 -4.503 1.00 85.56 188 GLY A CA 1
ATOM 1396 C C . GLY A 1 188 ? -29.742 6.466 -5.338 1.00 85.56 188 GLY A C 1
ATOM 1397 O O . GLY A 1 188 ? -29.609 6.531 -6.557 1.00 85.56 188 GLY A O 1
ATOM 1398 N N . HIS A 1 189 ? -29.945 5.293 -4.719 1.00 86.62 189 HIS A N 1
ATOM 1399 C CA . HIS A 1 189 ? -30.091 4.019 -5.432 1.00 86.62 189 HIS A CA 1
ATOM 1400 C C . HIS A 1 189 ? -30.957 3.013 -4.653 1.00 86.62 189 HIS A C 1
ATOM 1402 O O . HIS A 1 189 ? -30.693 2.732 -3.485 1.00 86.62 189 HIS A O 1
ATOM 1408 N N . TYR A 1 190 ? -31.944 2.393 -5.308 1.00 86.62 190 TYR A N 1
ATOM 1409 C CA . TYR A 1 190 ? -32.891 1.454 -4.680 1.00 86.62 190 TYR A CA 1
ATOM 1410 C C . TYR A 1 190 ? -32.208 0.199 -4.097 1.00 86.62 190 TYR A C 1
ATOM 1412 O O . TYR A 1 190 ? -32.513 -0.210 -2.978 1.00 86.62 190 TYR A O 1
ATOM 1420 N N . SER A 1 191 ? -31.204 -0.374 -4.779 1.00 87.75 191 SER A N 1
ATOM 1421 C CA . SER A 1 191 ? -30.406 -1.484 -4.217 1.00 87.75 191 SER A CA 1
ATOM 1422 C C . SER A 1 191 ? -29.668 -1.096 -2.934 1.00 87.75 191 SER A C 1
ATOM 1424 O O . SER A 1 191 ? -29.550 -1.915 -2.023 1.00 87.75 191 SER A O 1
ATOM 1426 N N . 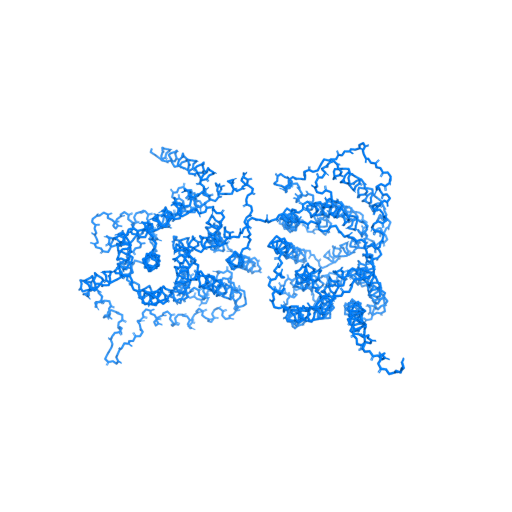ALA A 1 192 ? -29.208 0.156 -2.825 1.00 90.38 192 ALA A N 1
ATOM 1427 C CA . ALA A 1 192 ? -28.576 0.637 -1.605 1.00 90.38 192 ALA A CA 1
ATOM 1428 C C . ALA A 1 192 ? -29.592 0.700 -0.454 1.00 90.38 192 ALA A C 1
ATOM 1430 O O . ALA A 1 192 ? -29.254 0.277 0.645 1.00 90.38 192 ALA A O 1
ATOM 1431 N N . VAL A 1 193 ? -30.840 1.124 -0.708 1.00 92.50 193 VAL A N 1
ATOM 1432 C CA . VAL A 1 193 ? -31.930 1.136 0.291 1.00 92.50 193 VAL A CA 1
ATOM 1433 C C . VAL A 1 193 ? -32.182 -0.258 0.861 1.00 92.50 193 VAL A C 1
ATOM 1435 O O . VAL A 1 193 ? -32.160 -0.429 2.080 1.00 92.50 193 VAL A O 1
ATOM 1438 N N . GLY A 1 194 ? -32.356 -1.267 0.002 1.00 92.62 194 GLY A N 1
ATOM 1439 C CA . GLY A 1 194 ? -32.618 -2.637 0.450 1.00 92.62 194 GLY A CA 1
ATOM 1440 C C . GLY A 1 194 ? -31.472 -3.217 1.285 1.00 92.62 194 GLY A C 1
ATOM 1441 O O . GLY A 1 194 ? -31.693 -3.778 2.359 1.00 92.62 194 GLY A O 1
ATOM 1442 N N . ALA A 1 195 ? -30.225 -3.028 0.843 1.00 94.44 195 ALA A N 1
ATOM 1443 C CA . ALA A 1 195 ? -29.052 -3.479 1.590 1.00 94.44 195 ALA A CA 1
ATOM 1444 C C . ALA A 1 195 ? -28.832 -2.702 2.900 1.00 94.44 195 ALA A C 1
ATOM 1446 O O . ALA A 1 195 ? -28.396 -3.284 3.893 1.00 94.44 195 ALA A O 1
ATOM 1447 N N . PHE A 1 196 ? -29.169 -1.411 2.939 1.00 95.12 196 PHE A N 1
ATOM 1448 C CA . PHE A 1 196 ? -29.105 -0.598 4.154 1.00 95.12 196 PHE A CA 1
ATOM 1449 C C . PHE A 1 196 ? -30.167 -1.018 5.180 1.00 95.12 196 PHE A C 1
ATOM 1451 O O . PHE A 1 196 ? -29.879 -1.111 6.377 1.00 95.12 196 PHE A O 1
ATOM 1458 N N . GLY A 1 197 ? -31.377 -1.348 4.714 1.00 95.88 197 GLY A N 1
ATOM 1459 C CA . GLY A 1 197 ? -32.430 -1.953 5.532 1.00 95.88 197 GLY A CA 1
ATOM 1460 C C . GLY A 1 197 ? -31.990 -3.291 6.130 1.00 95.88 197 GLY A C 1
ATOM 1461 O O . GLY A 1 197 ? -32.139 -3.511 7.335 1.00 95.88 197 GLY A O 1
ATOM 1462 N N . LEU A 1 198 ? -31.335 -4.140 5.330 1.00 96.88 198 LEU A N 1
ATOM 1463 C CA . LEU A 1 198 ? -30.749 -5.399 5.798 1.00 96.88 198 LEU A CA 1
ATOM 1464 C C . LEU A 1 198 ? -29.628 -5.191 6.824 1.00 96.88 198 LEU A C 1
ATOM 1466 O O . LEU A 1 198 ? -29.604 -5.885 7.840 1.00 96.88 198 LEU A O 1
ATOM 1470 N N . LEU A 1 199 ? -28.742 -4.213 6.625 1.00 97.00 199 LEU A N 1
ATOM 1471 C CA . LEU A 1 199 ? -27.706 -3.867 7.603 1.00 97.00 199 LEU A CA 1
ATOM 1472 C C . LEU A 1 199 ? -28.315 -3.391 8.934 1.00 97.00 199 LEU A C 1
ATOM 1474 O O . LEU A 1 199 ? -27.898 -3.835 10.005 1.00 97.00 199 LEU A O 1
ATOM 1478 N N . THR A 1 200 ? -29.347 -2.546 8.868 1.00 97.38 200 THR A N 1
ATOM 1479 C CA . THR A 1 200 ? -30.093 -2.056 10.041 1.00 97.38 200 THR A CA 1
ATOM 1480 C C . THR A 1 200 ? -30.733 -3.215 10.806 1.00 97.38 200 THR A C 1
ATOM 1482 O O . THR A 1 200 ? -30.595 -3.315 12.030 1.00 97.38 200 THR A O 1
ATOM 1485 N N . TYR A 1 201 ? -31.366 -4.140 10.080 1.00 97.75 201 TYR A N 1
ATOM 1486 C CA . TYR A 1 201 ? -31.923 -5.368 10.635 1.00 97.75 201 TYR A CA 1
ATOM 1487 C C . TYR A 1 201 ? -30.844 -6.241 11.301 1.00 97.75 201 TYR A C 1
ATOM 1489 O O . TYR A 1 201 ? -31.018 -6.659 12.445 1.00 97.75 201 TYR A O 1
ATOM 1497 N N . ILE A 1 202 ? -29.705 -6.467 10.634 1.00 97.94 202 ILE A N 1
ATOM 1498 C CA . ILE A 1 202 ? -28.573 -7.263 11.141 1.00 97.94 202 ILE A CA 1
ATOM 1499 C C . ILE A 1 202 ? -28.057 -6.710 12.474 1.00 97.94 202 ILE A C 1
ATOM 1501 O O . ILE A 1 202 ? -27.881 -7.466 13.434 1.00 97.94 202 ILE A O 1
ATOM 1505 N N . VAL A 1 203 ? -27.835 -5.395 12.562 1.00 97.50 203 VAL A N 1
ATOM 1506 C CA . VAL A 1 203 ? -27.331 -4.750 13.784 1.00 97.50 203 VAL A CA 1
ATOM 1507 C C . VAL A 1 203 ? -28.349 -4.875 14.922 1.00 97.50 203 VAL A C 1
ATOM 1509 O O . VAL A 1 203 ? -27.981 -5.266 16.036 1.00 97.50 203 VAL A O 1
ATOM 1512 N N . ALA A 1 204 ? -29.630 -4.607 14.655 1.00 97.69 204 ALA A N 1
ATOM 1513 C CA . ALA A 1 204 ? -30.685 -4.701 15.661 1.00 97.69 204 ALA A CA 1
ATOM 1514 C C . ALA A 1 204 ? -30.893 -6.147 16.157 1.00 97.69 204 ALA A C 1
ATOM 1516 O O . ALA A 1 204 ? -30.970 -6.382 17.369 1.00 97.69 204 ALA A O 1
ATOM 1517 N N . LEU A 1 205 ? -30.883 -7.129 15.249 1.00 97.69 205 LEU A N 1
ATOM 1518 C CA . LEU A 1 205 ? -31.008 -8.547 15.585 1.00 97.69 205 LEU A CA 1
ATOM 1519 C C . LEU A 1 205 ? -29.808 -9.048 16.400 1.00 97.69 205 LEU A C 1
ATOM 1521 O O . LEU A 1 205 ? -29.988 -9.771 17.387 1.00 97.69 205 LEU A O 1
ATOM 1525 N N . ALA A 1 206 ? -28.584 -8.646 16.050 1.00 97.25 206 ALA A N 1
ATOM 1526 C CA . ALA A 1 206 ? -27.383 -9.000 16.805 1.00 97.25 206 ALA A CA 1
ATOM 1527 C C . ALA A 1 206 ? -27.429 -8.459 18.248 1.00 97.25 206 ALA A C 1
ATOM 1529 O O . ALA A 1 206 ? -27.124 -9.180 19.211 1.00 97.25 206 ALA A O 1
ATOM 1530 N N . LEU A 1 207 ? -27.865 -7.208 18.425 1.00 96.69 207 LEU A N 1
ATOM 1531 C CA . LEU A 1 207 ? -28.054 -6.595 19.744 1.00 96.69 207 LEU A CA 1
ATOM 1532 C C . LEU A 1 207 ? -29.131 -7.320 20.570 1.00 96.69 207 LEU A C 1
ATOM 1534 O O . LEU A 1 207 ? -28.892 -7.637 21.742 1.00 96.69 207 LEU A O 1
ATOM 1538 N N . ALA A 1 208 ? -30.279 -7.639 19.966 1.00 96.19 208 ALA A N 1
ATOM 1539 C CA . ALA A 1 208 ? -31.375 -8.351 20.630 1.00 96.19 208 ALA A CA 1
ATOM 1540 C C . ALA A 1 208 ? -30.966 -9.773 21.060 1.00 96.19 208 ALA A C 1
ATOM 1542 O O . ALA A 1 208 ? -31.202 -10.204 22.199 1.00 96.19 208 ALA A O 1
ATOM 1543 N N . THR A 1 209 ? -30.278 -10.492 20.170 1.00 95.62 209 THR A N 1
ATOM 1544 C CA . THR A 1 209 ? -29.846 -11.877 20.394 1.00 95.62 209 THR A CA 1
ATOM 1545 C C . THR A 1 209 ? -28.876 -11.975 21.579 1.00 95.62 209 THR A C 1
ATOM 1547 O O . THR A 1 209 ? -29.037 -12.828 22.457 1.00 95.62 209 THR A O 1
ATOM 1550 N N . THR A 1 210 ? -27.923 -11.044 21.676 1.00 91.69 210 THR A N 1
ATOM 1551 C CA . THR A 1 210 ? -26.875 -11.024 22.714 1.00 91.69 210 THR A CA 1
ATOM 1552 C C . THR A 1 210 ? -27.292 -10.451 24.079 1.00 91.69 210 THR A C 1
ATOM 1554 O O . THR A 1 210 ? -26.492 -10.528 25.017 1.00 91.69 210 THR A O 1
ATOM 1557 N N . ARG A 1 211 ? -28.523 -9.928 24.235 1.00 85.94 211 ARG A N 1
ATOM 1558 C CA . ARG A 1 211 ? -29.041 -9.249 25.452 1.00 85.94 211 ARG A CA 1
ATOM 1559 C C . ARG A 1 211 ? -28.200 -8.052 25.901 1.00 85.94 211 ARG A C 1
ATOM 1561 O O . ARG A 1 211 ? -27.829 -7.968 27.079 1.00 85.94 211 ARG A O 1
ATOM 1568 N N . SER A 1 212 ? -27.883 -7.139 24.989 1.00 81.88 212 SER A N 1
ATOM 1569 C CA . SER A 1 212 ? -27.242 -5.881 25.382 1.00 81.88 212 SER A CA 1
ATOM 1570 C C . SER A 1 212 ? -28.209 -5.040 26.239 1.00 81.88 212 SER A C 1
ATOM 1572 O O . SER A 1 212 ? -29.244 -4.619 25.726 1.00 81.88 212 SER A O 1
ATOM 1574 N N . PRO A 1 213 ? -27.922 -4.781 27.533 1.00 73.75 213 PRO A N 1
ATOM 1575 C CA . PRO A 1 213 ? -28.849 -4.079 28.432 1.00 73.75 213 PRO A CA 1
ATOM 1576 C C . PRO A 1 213 ? -29.016 -2.591 28.084 1.00 73.75 213 PRO A C 1
ATOM 1578 O O . PRO A 1 213 ? -29.892 -1.919 28.615 1.00 73.75 213 PRO A O 1
ATOM 1581 N N . LEU A 1 214 ? -28.171 -2.069 27.192 1.00 84.94 214 LEU A N 1
ATOM 1582 C CA . LEU A 1 214 ? -28.149 -0.664 26.799 1.00 84.94 214 LEU A CA 1
ATOM 1583 C C . LEU A 1 214 ? -29.228 -0.305 25.764 1.00 84.94 214 LEU A C 1
ATOM 1585 O O . LEU A 1 214 ? -29.420 0.874 25.479 1.00 84.94 214 LEU A O 1
ATOM 1589 N N . PHE A 1 215 ? -29.944 -1.275 25.195 1.00 92.50 215 PHE A N 1
ATOM 1590 C CA . PHE A 1 215 ? -30.925 -1.019 24.138 1.00 92.50 215 PHE A CA 1
ATOM 1591 C C . PHE A 1 215 ? -32.312 -1.509 24.566 1.00 92.50 215 PHE A C 1
ATOM 1593 O O . PHE A 1 215 ? -32.450 -2.677 24.940 1.00 92.50 215 PHE A O 1
ATOM 1600 N N . PRO A 1 216 ? -33.342 -0.643 24.541 1.00 93.56 216 PRO A N 1
ATOM 1601 C CA . PRO A 1 216 ? -34.687 -1.057 24.901 1.00 93.56 216 PRO A CA 1
ATOM 1602 C C . PRO A 1 216 ? -35.261 -1.991 23.830 1.00 93.56 216 PRO A C 1
ATOM 1604 O O . PRO A 1 216 ? -35.047 -1.798 22.634 1.00 93.56 216 PRO A O 1
ATOM 1607 N N . ARG A 1 217 ? -36.007 -3.012 24.267 1.00 93.06 217 ARG A N 1
ATOM 1608 C CA . ARG A 1 217 ? -36.519 -4.075 23.384 1.00 93.06 217 ARG A CA 1
ATOM 1609 C C . ARG A 1 217 ? -37.418 -3.538 22.274 1.00 93.06 217 ARG A C 1
ATOM 1611 O O . ARG A 1 217 ? -37.253 -3.932 21.128 1.00 93.06 217 ARG A O 1
ATOM 1618 N N . TRP A 1 218 ? -38.317 -2.609 22.609 1.00 93.81 218 TRP A N 1
ATOM 1619 C CA . TRP A 1 218 ? -39.233 -1.997 21.643 1.00 93.81 218 TRP A CA 1
ATOM 1620 C C . TRP A 1 218 ? -38.478 -1.293 20.509 1.00 93.81 218 TRP A C 1
ATOM 1622 O O . TRP A 1 218 ? -38.854 -1.436 19.352 1.00 93.81 218 TRP A O 1
ATOM 1632 N N . TRP A 1 219 ? -37.373 -0.607 20.823 1.00 96.06 219 TRP A N 1
ATOM 1633 C CA . TRP A 1 219 ? -36.558 0.091 19.829 1.00 96.06 219 TRP A CA 1
ATOM 1634 C C . TRP A 1 219 ? -35.904 -0.892 18.861 1.00 96.06 219 TRP A C 1
ATOM 1636 O O . TRP A 1 219 ? -35.969 -0.698 17.654 1.00 96.06 219 TRP A O 1
ATOM 1646 N N . LEU A 1 220 ? -35.350 -1.996 19.372 1.00 96.75 220 LEU A N 1
ATOM 1647 C CA . LEU A 1 220 ? -34.775 -3.039 18.519 1.00 96.75 220 LEU A CA 1
ATOM 1648 C C . LEU A 1 220 ? -35.836 -3.697 17.625 1.00 96.75 220 LEU A C 1
ATOM 1650 O O . LEU A 1 220 ? -35.552 -3.953 16.458 1.00 96.75 220 LEU A O 1
ATOM 1654 N N . THR A 1 221 ? -37.051 -3.929 18.136 1.00 95.50 221 THR A N 1
ATOM 1655 C CA . THR A 1 221 ? -38.182 -4.418 17.328 1.00 95.50 221 THR A CA 1
ATOM 1656 C C . THR A 1 221 ? -38.543 -3.433 16.217 1.00 95.50 221 THR A C 1
ATOM 1658 O O . THR A 1 221 ? -38.700 -3.850 15.075 1.00 95.50 221 THR A O 1
ATOM 1661 N N . VAL A 1 222 ? -38.619 -2.130 16.517 1.00 95.44 222 VAL A N 1
ATOM 1662 C CA . VAL A 1 222 ? -38.890 -1.087 15.512 1.00 95.44 222 VAL A CA 1
ATOM 1663 C C . VAL A 1 222 ? -37.799 -1.068 14.444 1.00 95.44 222 VAL A C 1
ATOM 1665 O O . VAL A 1 222 ? -38.117 -1.107 13.261 1.00 95.44 222 VAL A O 1
ATOM 1668 N N . CYS A 1 223 ? -36.519 -1.074 14.825 1.00 96.94 223 CYS A N 1
ATOM 1669 C CA . CYS A 1 223 ? -35.418 -1.081 13.861 1.00 96.94 223 CYS A CA 1
ATOM 1670 C C . CYS A 1 223 ? -35.410 -2.335 12.977 1.00 96.94 223 CYS A C 1
ATOM 1672 O O . CYS A 1 223 ? -35.162 -2.225 11.779 1.00 96.94 223 CYS A O 1
ATOM 1674 N N . MET A 1 224 ? -35.695 -3.515 13.540 1.00 96.44 224 MET A N 1
ATOM 1675 C CA . MET A 1 224 ? -35.810 -4.747 12.753 1.00 96.44 224 MET A CA 1
ATOM 1676 C C . MET A 1 224 ? -37.017 -4.704 11.812 1.00 96.44 224 MET A C 1
ATOM 1678 O O . MET A 1 224 ? -36.868 -5.028 10.638 1.00 96.44 224 MET A O 1
ATOM 1682 N N . GLY A 1 225 ? -38.183 -4.265 12.292 1.00 94.12 225 GLY A N 1
ATOM 1683 C CA . GLY A 1 225 ? -39.400 -4.145 11.485 1.00 94.12 225 GLY A CA 1
ATOM 1684 C C . GLY A 1 225 ? -39.259 -3.144 10.345 1.00 94.12 225 GLY A C 1
ATOM 1685 O O . GLY A 1 225 ? -39.538 -3.479 9.199 1.00 94.12 225 GLY A O 1
ATOM 1686 N N . VAL A 1 226 ? -38.758 -1.943 10.633 1.00 94.50 226 VAL A N 1
ATOM 1687 C CA . VAL A 1 226 ? -38.534 -0.901 9.623 1.00 94.50 226 VAL A CA 1
ATOM 1688 C C . VAL A 1 226 ? -37.413 -1.293 8.653 1.00 94.50 226 VAL A C 1
ATOM 1690 O O . VAL A 1 226 ? -37.542 -1.056 7.456 1.00 94.50 226 VAL A O 1
ATOM 1693 N N . GLY A 1 227 ? -36.343 -1.941 9.128 1.00 95.31 227 GLY A N 1
ATOM 1694 C CA . GLY A 1 227 ? -35.288 -2.472 8.259 1.00 95.31 227 GLY A CA 1
ATOM 1695 C C . GLY A 1 227 ? -35.801 -3.557 7.306 1.00 95.31 227 GLY A C 1
ATOM 1696 O O . GLY A 1 227 ? -35.505 -3.515 6.114 1.00 95.31 227 GLY A O 1
ATOM 1697 N N . ALA A 1 228 ? -36.629 -4.485 7.803 1.00 92.88 228 ALA A N 1
ATOM 1698 C CA . ALA A 1 228 ? -37.290 -5.501 6.983 1.00 92.88 228 ALA A CA 1
ATOM 1699 C C . ALA A 1 228 ? -38.283 -4.883 5.984 1.00 92.88 228 ALA A C 1
ATOM 1701 O O . ALA A 1 228 ? -38.319 -5.290 4.825 1.00 92.88 228 ALA A O 1
ATOM 1702 N N . LEU A 1 229 ? -39.032 -3.856 6.397 1.00 89.50 229 LEU A N 1
ATOM 1703 C CA . LEU A 1 229 ? -39.891 -3.086 5.499 1.00 89.50 229 LEU A CA 1
ATOM 1704 C C . LEU A 1 229 ? -39.069 -2.422 4.387 1.00 89.50 229 LEU A C 1
ATOM 1706 O O . LEU A 1 229 ? -39.443 -2.529 3.226 1.00 89.50 229 LEU A O 1
ATOM 1710 N N . GLY A 1 230 ? -37.922 -1.816 4.710 1.00 90.94 230 GLY A N 1
ATOM 1711 C CA . GLY A 1 230 ? -37.010 -1.223 3.725 1.00 90.94 230 GLY A CA 1
ATOM 1712 C C . GLY A 1 230 ? -36.498 -2.225 2.684 1.00 90.94 230 GLY A C 1
ATOM 1713 O O . GLY A 1 230 ? -36.387 -1.881 1.508 1.00 90.94 230 GLY A O 1
ATOM 1714 N N . ILE A 1 231 ? -36.253 -3.481 3.080 1.00 91.06 231 ILE A N 1
ATOM 1715 C CA . ILE A 1 231 ? -35.917 -4.570 2.147 1.00 91.06 231 ILE A CA 1
ATOM 1716 C C . ILE A 1 231 ? -37.061 -4.798 1.154 1.00 91.06 231 ILE A C 1
ATOM 1718 O O . ILE A 1 231 ? -36.820 -4.807 -0.051 1.00 91.06 231 ILE A O 1
ATOM 1722 N N . ILE A 1 232 ? -38.296 -4.935 1.644 1.00 86.06 232 ILE A N 1
ATOM 1723 C CA . ILE A 1 232 ? -39.475 -5.196 0.804 1.00 86.06 232 ILE A CA 1
ATOM 1724 C C . ILE A 1 232 ? -39.753 -4.002 -0.123 1.00 86.06 232 ILE A C 1
ATOM 1726 O O . ILE A 1 232 ? -39.893 -4.171 -1.331 1.00 86.06 232 ILE A O 1
ATOM 1730 N N . VAL A 1 233 ? -39.753 -2.790 0.434 1.00 85.88 233 VAL A N 1
ATOM 1731 C CA . VAL A 1 233 ? -40.026 -1.521 -0.259 1.00 85.88 233 VAL A CA 1
ATOM 1732 C C . VAL A 1 233 ? -38.991 -1.207 -1.340 1.00 85.88 233 VAL A C 1
ATOM 1734 O O . VAL A 1 233 ? -39.323 -0.582 -2.343 1.00 85.88 233 VAL A O 1
ATOM 1737 N N . SER A 1 234 ? -37.743 -1.657 -1.180 1.00 86.75 234 SER A N 1
ATOM 1738 C CA . SER A 1 234 ? -36.716 -1.499 -2.219 1.00 86.75 234 SER A CA 1
ATOM 1739 C C . SER A 1 234 ? -37.008 -2.291 -3.500 1.00 86.75 234 SER A C 1
ATOM 1741 O O . SER A 1 234 ? -36.365 -2.049 -4.522 1.00 86.75 234 SER A O 1
ATOM 1743 N N . GLU A 1 235 ? -37.938 -3.255 -3.442 1.00 79.94 235 GLU A N 1
ATOM 1744 C CA . GLU A 1 235 ? -38.262 -4.192 -4.522 1.00 79.94 235 GLU A CA 1
ATOM 1745 C C . GLU A 1 235 ? -37.024 -4.917 -5.088 1.00 79.94 235 GLU A C 1
ATOM 1747 O O . GLU A 1 235 ? -36.935 -5.205 -6.287 1.00 79.94 235 GLU A O 1
ATOM 1752 N N . THR A 1 236 ? -36.033 -5.195 -4.233 1.00 79.94 236 THR A N 1
ATOM 1753 C CA . THR A 1 236 ? -34.802 -5.893 -4.622 1.00 79.94 236 THR A CA 1
ATOM 1754 C C . THR A 1 236 ? -34.745 -7.315 -4.071 1.00 79.94 236 THR A C 1
ATOM 1756 O O . THR A 1 236 ? -34.842 -7.553 -2.869 1.00 79.94 236 THR A O 1
ATOM 1759 N N . TRP A 1 237 ? -34.530 -8.285 -4.966 1.00 78.19 237 TRP A N 1
ATOM 1760 C CA . TRP A 1 237 ? -34.453 -9.705 -4.608 1.00 78.19 237 TRP A CA 1
ATOM 1761 C C . TRP A 1 237 ? -33.227 -10.057 -3.758 1.00 78.19 237 TRP A C 1
ATOM 1763 O O . TRP A 1 237 ? -33.310 -10.935 -2.905 1.00 78.19 237 TRP A O 1
ATOM 1773 N N . ALA A 1 238 ? -32.088 -9.386 -3.959 1.00 84.69 238 ALA A N 1
ATOM 1774 C CA . ALA A 1 238 ? -30.832 -9.779 -3.318 1.00 84.69 238 ALA A CA 1
ATOM 1775 C C . ALA A 1 238 ? -30.831 -9.591 -1.783 1.00 84.69 238 ALA A C 1
ATOM 1777 O O . ALA A 1 238 ? -30.508 -10.552 -1.074 1.00 84.69 238 ALA A O 1
ATOM 1778 N N . PRO A 1 239 ? -31.244 -8.435 -1.220 1.00 89.38 239 PRO A N 1
ATOM 1779 C CA . PRO A 1 239 ? -31.406 -8.296 0.227 1.00 89.38 239 PRO A CA 1
ATOM 1780 C C . PRO A 1 239 ? -32.505 -9.208 0.792 1.00 89.38 239 PRO A C 1
ATOM 1782 O O . PRO A 1 239 ? -32.323 -9.770 1.872 1.00 89.38 239 PRO A O 1
ATOM 1785 N N . LEU A 1 240 ? -33.599 -9.427 0.049 1.00 86.31 240 LEU A N 1
ATOM 1786 C CA . LEU A 1 240 ? -34.689 -10.321 0.458 1.00 86.31 240 LEU A CA 1
ATOM 1787 C C . LEU A 1 240 ? -34.224 -11.781 0.582 1.00 86.31 240 LEU A C 1
ATOM 1789 O O . LEU A 1 240 ? -34.481 -12.422 1.598 1.00 86.31 240 LEU A O 1
ATOM 1793 N N . ALA A 1 241 ? -33.475 -12.286 -0.401 1.00 85.56 241 ALA A N 1
ATOM 1794 C CA . ALA A 1 241 ? -32.905 -13.635 -0.383 1.00 85.56 241 ALA A CA 1
ATOM 1795 C C . ALA A 1 241 ? -3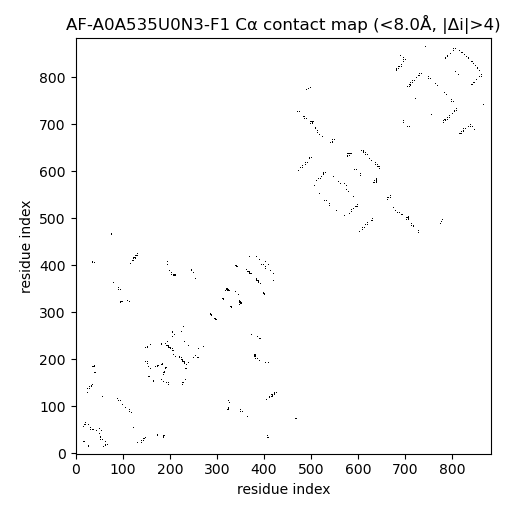1.822 -13.812 0.698 1.00 85.56 241 ALA A C 1
ATOM 1797 O O . ALA A 1 241 ? -31.614 -14.910 1.212 1.00 85.56 241 ALA A O 1
ATOM 1798 N N . THR A 1 242 ? -31.144 -12.727 1.076 1.00 91.75 242 THR A N 1
ATOM 1799 C CA . THR A 1 242 ? -30.065 -12.755 2.075 1.00 91.75 242 THR A CA 1
ATOM 1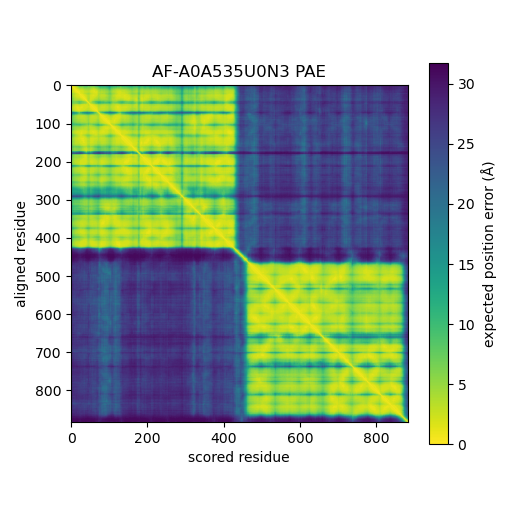800 C C . THR A 1 242 ? -30.578 -12.629 3.511 1.00 91.75 242 THR A C 1
ATOM 1802 O O . THR A 1 242 ? -29.917 -13.089 4.445 1.00 91.75 242 THR A O 1
ATOM 1805 N N . LEU A 1 243 ? -31.771 -12.061 3.712 1.00 93.75 243 LEU A N 1
ATOM 1806 C CA . LEU A 1 243 ? -32.382 -11.863 5.029 1.00 93.75 243 LEU A CA 1
ATOM 1807 C C . LEU A 1 243 ? -32.492 -13.162 5.862 1.00 93.75 243 LEU A C 1
ATOM 1809 O O . LEU A 1 243 ? -32.062 -13.141 7.025 1.00 93.75 243 LEU A O 1
ATOM 1813 N N . PRO A 1 244 ? -32.983 -14.305 5.331 1.00 93.19 244 PRO A N 1
ATOM 1814 C CA . PRO A 1 244 ? -33.022 -15.563 6.080 1.00 93.19 244 PRO A CA 1
ATOM 1815 C C . PRO A 1 244 ? -31.626 -16.053 6.471 1.00 93.19 244 PRO A C 1
ATOM 1817 O O . PRO A 1 244 ? -31.413 -16.452 7.615 1.00 93.19 244 PRO A O 1
ATOM 1820 N N . VAL A 1 245 ? -30.654 -15.963 5.557 1.00 94.25 245 VAL A N 1
ATOM 1821 C CA . VAL A 1 245 ? -29.272 -16.405 5.796 1.00 94.25 245 VAL A CA 1
ATOM 1822 C C . VAL A 1 245 ? -28.626 -15.578 6.907 1.00 94.25 245 VAL A C 1
ATOM 1824 O O . VAL A 1 245 ? -28.094 -16.137 7.866 1.00 94.25 245 VAL A O 1
ATOM 1827 N N . ALA A 1 246 ? -28.736 -14.249 6.838 1.00 95.38 246 ALA A N 1
ATOM 1828 C CA . ALA A 1 246 ? -28.233 -13.351 7.873 1.00 95.38 246 ALA A CA 1
ATOM 1829 C C . ALA A 1 246 ? -28.906 -13.609 9.235 1.00 95.38 246 ALA A C 1
ATOM 1831 O O . ALA A 1 246 ? -28.232 -13.639 10.268 1.00 95.38 246 ALA A O 1
ATOM 1832 N N . THR A 1 247 ? -30.219 -13.865 9.234 1.00 96.19 247 THR A N 1
ATOM 1833 C CA . THR A 1 247 ? -30.982 -14.219 10.440 1.00 96.19 247 THR A CA 1
ATOM 1834 C C . THR A 1 247 ? -30.456 -15.513 11.057 1.00 96.19 247 THR A C 1
ATOM 1836 O O . THR A 1 247 ? -30.088 -15.524 12.232 1.00 96.19 247 THR A O 1
ATOM 1839 N N . ILE A 1 248 ? -30.340 -16.586 10.269 1.00 95.88 248 ILE A N 1
ATOM 1840 C CA . ILE A 1 248 ? -29.828 -17.886 10.721 1.00 95.88 248 ILE A CA 1
ATOM 1841 C C . ILE A 1 248 ? -28.411 -17.742 11.276 1.00 95.88 248 ILE A C 1
ATOM 1843 O O . ILE A 1 248 ? -28.139 -18.237 12.368 1.00 95.88 248 ILE A O 1
ATOM 1847 N N . ILE A 1 249 ? -27.521 -17.018 10.591 1.00 95.19 249 ILE A N 1
ATOM 1848 C CA . ILE A 1 249 ? -26.147 -16.785 11.056 1.00 95.19 249 ILE A CA 1
ATOM 1849 C C . ILE A 1 249 ? -26.141 -16.140 12.442 1.00 95.19 249 ILE A C 1
ATOM 1851 O O . ILE A 1 249 ? -25.437 -16.618 13.331 1.00 95.19 249 ILE A O 1
ATOM 1855 N N . ILE A 1 250 ? -26.939 -15.093 12.663 1.00 97.12 250 ILE A N 1
ATOM 1856 C CA . ILE A 1 250 ? -26.980 -14.391 13.953 1.00 97.12 250 ILE A CA 1
ATOM 1857 C C . ILE A 1 250 ? -27.593 -15.274 15.049 1.00 97.12 250 ILE A C 1
ATOM 1859 O O . ILE A 1 250 ? -27.076 -15.311 16.171 1.00 97.12 250 ILE A O 1
ATOM 1863 N N . LEU A 1 251 ? -28.648 -16.031 14.737 1.00 96.25 251 LEU A N 1
ATOM 1864 C CA . LEU A 1 251 ? -29.273 -16.964 15.677 1.00 96.25 251 LEU A CA 1
ATOM 1865 C C . LEU A 1 251 ? -28.320 -18.103 16.059 1.00 96.25 251 LEU A C 1
ATOM 1867 O O . LEU A 1 251 ? -28.177 -18.407 17.244 1.00 96.25 251 LEU A O 1
ATOM 1871 N N . LEU A 1 252 ? -27.608 -18.685 15.088 1.00 93.56 252 LEU A N 1
ATOM 1872 C CA . LEU A 1 252 ? -26.573 -19.693 15.322 1.00 93.56 252 LEU A CA 1
ATOM 1873 C C . LEU A 1 252 ? -25.394 -19.107 16.094 1.00 93.56 252 LEU A C 1
ATOM 1875 O O . LEU A 1 252 ? -24.837 -19.788 16.958 1.00 93.56 252 LEU A O 1
ATOM 1879 N N . TYR A 1 253 ? -25.025 -17.850 15.832 1.00 94.69 253 TYR A N 1
ATOM 1880 C CA . TYR A 1 253 ? -23.992 -17.118 16.562 1.00 94.69 253 TYR A CA 1
ATOM 1881 C C . TYR A 1 253 ? -24.359 -16.946 18.042 1.00 94.69 253 TYR A C 1
ATOM 1883 O O . TYR A 1 253 ? -23.557 -17.235 18.932 1.00 94.69 253 TYR A O 1
ATOM 1891 N N . GLY A 1 254 ? -25.588 -16.516 18.324 1.00 90.31 254 GLY A N 1
ATOM 1892 C CA . GLY A 1 254 ? -26.061 -16.256 19.681 1.00 90.31 254 GLY A CA 1
ATOM 1893 C C . GLY A 1 254 ? -26.682 -17.446 20.420 1.00 90.31 254 GLY A C 1
ATOM 1894 O O . GLY A 1 254 ? -26.886 -17.340 21.627 1.00 90.31 254 GLY A O 1
ATOM 1895 N N . ARG A 1 255 ? -26.978 -18.555 19.722 1.00 91.06 255 ARG A N 1
ATOM 1896 C CA . ARG A 1 255 ? -27.747 -19.731 20.199 1.00 91.06 255 ARG A CA 1
ATOM 1897 C C . ARG A 1 255 ? -29.055 -19.353 20.890 1.00 91.06 255 ARG A C 1
ATOM 1899 O O . ARG A 1 255 ? -29.393 -19.887 21.944 1.00 91.06 255 ARG A O 1
ATOM 1906 N N . ARG A 1 256 ? -29.769 -18.374 20.335 1.00 92.44 256 ARG A N 1
ATOM 1907 C CA . ARG A 1 256 ? -30.983 -17.848 20.956 1.00 92.44 256 ARG A CA 1
ATOM 1908 C C . ARG A 1 256 ? -31.882 -17.154 19.951 1.00 92.44 256 ARG A C 1
ATOM 1910 O O . ARG A 1 256 ? -31.393 -16.374 19.149 1.00 92.44 256 ARG A O 1
ATOM 1917 N N . ILE A 1 257 ? -33.190 -17.343 20.108 1.00 94.06 257 ILE A N 1
ATOM 1918 C CA . ILE A 1 257 ? -34.226 -16.596 19.390 1.00 94.06 257 ILE A CA 1
ATOM 1919 C C . ILE A 1 257 ? -34.730 -15.448 20.291 1.00 94.06 257 ILE A C 1
ATOM 1921 O O . ILE A 1 257 ? -35.248 -15.710 21.385 1.00 94.06 257 ILE A O 1
ATOM 1925 N N . PRO A 1 258 ? -34.519 -14.171 19.920 1.00 94.19 258 PRO A N 1
ATOM 1926 C CA . PRO A 1 258 ? -35.074 -13.030 20.648 1.00 94.19 258 PRO A CA 1
ATOM 1927 C C . PRO A 1 258 ? -36.591 -12.895 20.405 1.00 94.19 258 PRO A C 1
ATOM 1929 O O . PRO A 1 258 ? -37.078 -13.205 19.321 1.00 94.19 258 PRO A O 1
ATOM 1932 N N . ARG A 1 259 ? -37.354 -12.412 21.399 1.00 91.81 259 ARG A N 1
ATOM 1933 C CA . ARG A 1 259 ? -38.820 -12.217 21.261 1.00 91.81 259 ARG A CA 1
ATOM 1934 C C . ARG A 1 259 ? -39.140 -11.130 20.235 1.00 91.81 259 ARG A C 1
ATOM 1936 O O . ARG A 1 259 ? -40.143 -11.193 19.539 1.00 91.81 259 ARG A O 1
ATOM 1943 N N . GLU A 1 260 ? -38.248 -10.158 20.140 1.00 94.06 260 GLU A N 1
ATOM 1944 C CA . GLU A 1 260 ? -38.266 -9.043 19.207 1.00 94.06 260 GLU A CA 1
ATOM 1945 C C . GLU A 1 260 ? -38.282 -9.532 17.745 1.00 94.06 260 GLU A C 1
ATOM 1947 O O . GLU A 1 260 ? -38.987 -8.960 16.916 1.00 94.06 260 GLU A O 1
ATOM 1952 N N . LEU A 1 261 ? -37.587 -10.639 17.439 1.00 94.38 261 LEU A N 1
ATOM 1953 C CA . LEU A 1 261 ? -37.624 -11.271 16.116 1.00 94.38 261 LEU A CA 1
ATOM 1954 C C . LEU A 1 261 ? -38.990 -11.903 15.826 1.00 94.38 261 LEU A C 1
ATOM 1956 O O . LEU A 1 261 ? -39.503 -11.738 14.729 1.00 94.38 261 LEU A O 1
ATOM 1960 N N . VAL A 1 262 ? -39.604 -12.578 16.803 1.00 90.88 262 VAL A N 1
ATOM 1961 C CA . VAL A 1 262 ? -40.936 -13.192 16.635 1.00 90.88 262 VAL A CA 1
ATOM 1962 C C . VAL A 1 262 ? -41.985 -12.128 16.313 1.00 90.88 262 VAL A C 1
ATOM 1964 O O . VAL A 1 262 ? -42.766 -12.300 15.383 1.00 90.88 262 VAL A O 1
ATOM 1967 N N . ILE A 1 263 ? -41.953 -11.002 17.033 1.00 89.25 263 ILE A N 1
ATOM 1968 C CA . ILE A 1 263 ? -42.839 -9.859 16.769 1.00 89.25 263 ILE A CA 1
ATOM 1969 C C . ILE A 1 263 ? -42.575 -9.297 15.368 1.00 89.25 263 ILE A C 1
ATOM 1971 O O . ILE A 1 263 ? -43.513 -9.069 14.612 1.00 89.25 263 ILE A O 1
ATOM 1975 N N . THR A 1 264 ? -41.302 -9.128 14.998 1.00 90.56 264 THR A N 1
ATOM 1976 C CA . THR A 1 264 ? -40.924 -8.628 13.669 1.00 90.56 264 THR A CA 1
ATOM 1977 C C . THR A 1 264 ? -41.427 -9.545 12.554 1.00 90.56 264 THR A C 1
ATOM 1979 O O . THR A 1 264 ? -41.961 -9.052 11.568 1.00 90.56 264 THR A O 1
ATOM 1982 N N . ILE A 1 265 ? -41.304 -10.867 12.711 1.00 89.31 265 ILE A N 1
ATOM 1983 C CA . ILE A 1 265 ? -41.807 -11.850 11.742 1.00 89.31 265 ILE A CA 1
ATOM 1984 C C . ILE A 1 265 ? -43.334 -11.781 11.657 1.00 89.31 265 ILE A C 1
ATOM 1986 O O . ILE A 1 265 ? -43.863 -11.728 10.553 1.00 89.31 265 ILE A O 1
ATOM 1990 N N . ALA A 1 266 ? -44.047 -11.717 12.786 1.00 85.44 266 ALA A N 1
ATOM 1991 C CA . ALA A 1 266 ? -45.507 -11.608 12.793 1.00 85.44 266 ALA A CA 1
ATOM 1992 C C . ALA A 1 266 ? -45.995 -10.334 12.076 1.00 85.44 266 ALA A C 1
ATOM 1994 O O . ALA A 1 266 ? -46.878 -10.400 11.222 1.00 85.44 266 ALA A O 1
ATOM 1995 N N . CYS A 1 267 ? -45.370 -9.185 12.355 1.00 82.75 267 CYS A N 1
ATOM 1996 C CA . CYS A 1 267 ? -45.645 -7.937 11.639 1.00 82.75 267 CYS A CA 1
ATOM 1997 C C . CYS A 1 267 ? -45.244 -8.018 10.158 1.00 82.75 267 CYS A C 1
ATOM 1999 O O . CYS A 1 267 ? -45.946 -7.482 9.307 1.00 82.75 267 CYS A O 1
ATOM 2001 N N . GLY A 1 268 ? -44.140 -8.698 9.842 1.00 81.38 268 GLY A N 1
ATOM 2002 C CA . GLY A 1 268 ? -43.669 -8.912 8.476 1.00 81.38 268 GLY A CA 1
ATOM 2003 C C . GLY A 1 268 ? -44.626 -9.766 7.647 1.00 81.38 268 GLY A C 1
ATOM 2004 O O . GLY A 1 268 ? -44.866 -9.439 6.493 1.00 81.38 268 GLY A O 1
ATOM 2005 N N . VAL A 1 269 ? -45.231 -10.802 8.235 1.00 81.06 269 VAL A N 1
ATOM 2006 C CA . VAL A 1 269 ? -46.278 -11.614 7.590 1.00 81.06 269 VAL A CA 1
ATOM 2007 C C . VAL A 1 269 ? -47.515 -10.766 7.292 1.00 81.06 269 VAL A C 1
ATOM 2009 O O . VAL A 1 269 ? -48.057 -10.847 6.194 1.00 81.06 269 VAL A O 1
ATOM 2012 N N . LEU A 1 270 ? -47.925 -9.901 8.226 1.00 79.31 270 LEU A N 1
ATOM 2013 C CA . LEU A 1 270 ? -49.035 -8.973 8.001 1.00 79.31 270 LEU A CA 1
ATOM 2014 C C . LEU A 1 270 ? -48.716 -7.965 6.884 1.00 79.31 270 LEU A C 1
ATOM 2016 O O . LEU A 1 270 ? -49.535 -7.748 5.996 1.00 79.31 270 LEU A O 1
ATOM 2020 N N . ALA A 1 271 ? -47.513 -7.384 6.888 1.00 74.62 271 ALA A N 1
ATOM 2021 C CA . ALA A 1 271 ? -47.064 -6.467 5.841 1.00 74.62 271 ALA A CA 1
ATOM 2022 C C . ALA A 1 271 ? -46.966 -7.161 4.472 1.00 74.62 271 ALA A C 1
ATOM 2024 O O . ALA A 1 271 ? -47.360 -6.584 3.462 1.00 74.62 271 ALA A O 1
ATOM 2025 N N . LEU A 1 272 ? -46.495 -8.411 4.439 1.00 73.75 272 LEU A N 1
ATOM 2026 C CA . LEU A 1 272 ? -46.454 -9.230 3.232 1.00 73.75 272 LEU A CA 1
ATOM 2027 C C . LEU A 1 272 ? -47.862 -9.502 2.698 1.00 73.75 272 LEU A C 1
ATOM 2029 O O . LEU A 1 272 ? -48.062 -9.412 1.495 1.00 73.75 272 LEU A O 1
ATOM 2033 N N . ALA A 1 273 ? -48.837 -9.776 3.569 1.00 77.06 273 ALA A N 1
ATOM 2034 C CA . ALA A 1 273 ? -50.231 -9.963 3.168 1.00 77.06 273 ALA A CA 1
ATOM 2035 C C . ALA A 1 273 ? -50.824 -8.692 2.531 1.00 77.06 273 ALA A C 1
ATOM 2037 O O . ALA A 1 273 ? -51.524 -8.781 1.527 1.00 77.06 273 ALA A O 1
ATOM 2038 N N . VAL A 1 274 ? -50.494 -7.510 3.065 1.00 76.69 274 VAL A N 1
ATOM 2039 C CA . VAL A 1 274 ? -50.923 -6.215 2.502 1.00 76.69 274 VAL A CA 1
ATOM 2040 C C . VAL A 1 274 ? -50.244 -5.926 1.160 1.00 76.69 274 VAL A C 1
ATOM 2042 O O . VAL A 1 274 ? -50.881 -5.425 0.238 1.00 76.69 274 VAL A O 1
ATOM 2045 N N . LEU A 1 275 ? -48.954 -6.247 1.033 1.00 71.75 275 LEU A N 1
ATOM 2046 C CA . LEU A 1 275 ? -48.163 -5.995 -0.176 1.00 71.75 275 LEU A CA 1
ATOM 2047 C C . LEU A 1 275 ? -48.266 -7.119 -1.219 1.00 71.75 275 LEU A C 1
ATOM 2049 O O . LEU A 1 275 ? -47.725 -6.981 -2.316 1.00 71.75 275 LEU A O 1
ATOM 2053 N N . LEU A 1 276 ? -48.979 -8.206 -0.913 1.00 73.44 276 LEU A N 1
ATOM 2054 C CA . LEU A 1 276 ? -49.109 -9.383 -1.770 1.00 73.44 276 LEU A CA 1
ATOM 2055 C C . LEU A 1 276 ? -49.600 -9.056 -3.193 1.00 73.44 276 LEU A C 1
ATOM 2057 O O . LEU A 1 276 ? -49.022 -9.602 -4.130 1.00 73.44 276 LEU A O 1
ATOM 2061 N N . PRO A 1 277 ? -50.569 -8.141 -3.417 1.00 77.38 277 PRO A N 1
ATOM 2062 C CA . PRO A 1 277 ? -50.986 -7.770 -4.773 1.00 77.38 277 PRO A CA 1
ATOM 2063 C C . PRO A 1 277 ? -49.860 -7.119 -5.597 1.00 77.38 277 PRO A C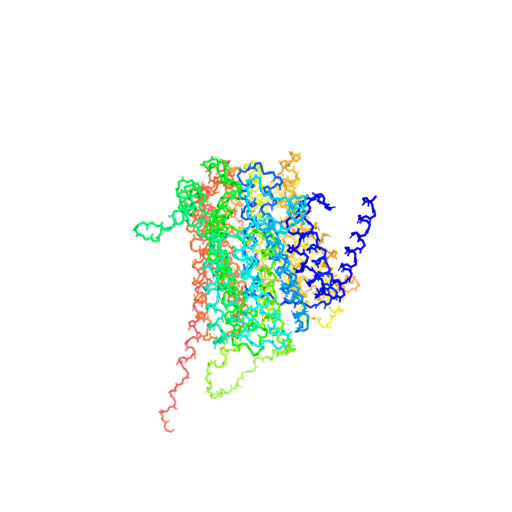 1
ATOM 2065 O O . PRO A 1 277 ? -49.666 -7.441 -6.769 1.00 77.38 277 PRO A O 1
ATOM 2068 N N . VAL A 1 278 ? -49.063 -6.241 -4.977 1.00 69.19 278 VAL A N 1
ATOM 2069 C CA . VAL A 1 278 ? -47.908 -5.582 -5.620 1.00 69.19 278 VAL A CA 1
ATOM 2070 C C . VAL A 1 278 ? -46.799 -6.595 -5.909 1.00 69.19 278 VAL A C 1
ATOM 2072 O O . VAL A 1 278 ? -46.140 -6.546 -6.943 1.00 69.19 278 VAL A O 1
ATOM 2075 N N . ILE A 1 279 ? -46.607 -7.554 -5.008 1.00 68.25 279 ILE A N 1
ATOM 2076 C CA . ILE A 1 279 ? -45.632 -8.625 -5.186 1.00 68.25 279 ILE A CA 1
ATOM 2077 C C . ILE A 1 279 ? -46.069 -9.560 -6.322 1.00 68.25 279 ILE A C 1
ATOM 2079 O O . ILE A 1 279 ? -45.273 -9.824 -7.219 1.00 68.25 279 ILE A O 1
ATOM 2083 N N . ASN A 1 280 ? -47.328 -10.000 -6.352 1.00 72.12 280 ASN A N 1
ATOM 2084 C CA . ASN A 1 280 ? -47.846 -10.902 -7.386 1.00 72.12 280 ASN A CA 1
ATOM 2085 C C . ASN A 1 280 ? -47.754 -10.294 -8.791 1.00 72.12 280 ASN A C 1
ATOM 2087 O O . ASN A 1 280 ? -47.241 -10.944 -9.698 1.00 72.12 280 ASN A O 1
ATOM 2091 N N . THR A 1 281 ? -48.129 -9.022 -8.955 1.00 72.88 281 THR A N 1
ATOM 2092 C CA . THR A 1 281 ? -47.962 -8.315 -10.241 1.00 72.88 281 THR A CA 1
ATOM 2093 C C . THR A 1 281 ? -46.501 -8.278 -10.706 1.00 72.88 281 THR A C 1
ATOM 2095 O O . THR A 1 281 ? -46.226 -8.380 -11.901 1.00 72.88 281 THR A O 1
ATOM 2098 N N . ARG A 1 282 ? -45.531 -8.205 -9.784 1.00 67.75 282 ARG A N 1
ATOM 2099 C CA . ARG A 1 282 ? -44.099 -8.332 -10.110 1.00 67.75 282 ARG A CA 1
ATOM 2100 C C . ARG A 1 282 ? -43.686 -9.756 -10.483 1.00 67.75 282 ARG A C 1
ATOM 2102 O O . ARG A 1 282 ? -42.864 -9.909 -11.384 1.00 67.75 282 ARG A O 1
ATOM 2109 N N . PHE A 1 283 ? -44.214 -10.774 -9.803 1.00 67.94 283 PHE A N 1
ATOM 2110 C CA . PHE A 1 283 ? -43.956 -12.182 -10.132 1.00 67.94 283 PHE A CA 1
ATOM 2111 C C . PHE A 1 283 ? -44.428 -12.523 -11.550 1.00 67.94 283 PHE A C 1
ATOM 2113 O O . PHE A 1 283 ? -43.694 -13.184 -12.285 1.00 67.94 283 PHE A O 1
ATOM 2120 N N . GLU A 1 284 ? -45.603 -12.019 -11.935 1.00 72.75 284 GLU A N 1
ATOM 2121 C CA . GLU A 1 284 ? -46.159 -12.152 -13.285 1.00 72.75 284 GLU A CA 1
ATOM 2122 C C . GLU A 1 284 ? -45.297 -11.419 -14.319 1.00 72.75 284 GLU A C 1
ATOM 2124 O O . GLU A 1 284 ? -44.875 -12.023 -15.301 1.00 72.75 284 GLU A O 1
ATOM 2129 N N . GLN A 1 285 ? -44.929 -10.156 -14.059 1.00 71.38 285 GLN A N 1
ATOM 2130 C CA . GLN A 1 285 ? -44.061 -9.369 -14.951 1.00 71.38 285 GLN A CA 1
ATOM 2131 C C . GLN A 1 285 ? -42.672 -9.980 -15.178 1.00 71.38 285 GLN A C 1
ATOM 2133 O O . GLN A 1 285 ? -42.046 -9.701 -16.194 1.00 71.38 285 GLN A O 1
ATOM 2138 N N . GLN A 1 286 ? -42.149 -10.744 -14.215 1.00 66.00 286 GLN A N 1
ATOM 2139 C CA . GLN A 1 286 ? -40.810 -11.339 -14.283 1.00 66.00 286 GLN A CA 1
ATOM 2140 C C . GLN A 1 286 ? -40.821 -12.823 -14.666 1.00 66.00 286 GLN A C 1
ATOM 2142 O O . GLN A 1 286 ? -39.759 -13.452 -14.623 1.00 66.00 286 GLN A O 1
ATOM 2147 N N . HIS A 1 287 ? -41.995 -13.376 -14.996 1.00 68.88 287 HIS A N 1
ATOM 2148 C CA . HIS A 1 287 ? -42.188 -14.773 -15.396 1.00 68.88 287 HIS A CA 1
ATOM 2149 C C . HIS A 1 287 ? -41.552 -15.789 -14.420 1.00 68.88 287 HIS A C 1
ATOM 2151 O O . HIS A 1 287 ? -41.043 -16.832 -14.822 1.00 68.88 287 HIS A O 1
ATOM 2157 N N . VAL A 1 288 ? -41.549 -15.478 -13.117 1.00 64.00 288 VAL A N 1
ATOM 2158 C CA . VAL A 1 288 ? -40.830 -16.260 -12.087 1.00 64.00 288 VAL A CA 1
ATOM 2159 C C . VAL A 1 288 ? -41.535 -17.582 -11.770 1.00 64.00 288 VAL A C 1
ATOM 2161 O O . VAL A 1 288 ? -40.889 -18.559 -11.390 1.00 64.00 288 VAL A O 1
ATOM 2164 N N . VAL A 1 289 ? -42.859 -17.627 -11.931 1.00 64.44 289 VAL A N 1
ATOM 2165 C CA . VAL A 1 289 ? -43.678 -18.827 -11.734 1.00 64.44 289 VAL A CA 1
ATOM 2166 C C . VAL A 1 289 ? -44.198 -19.274 -13.094 1.00 64.44 289 VAL A C 1
ATOM 2168 O O . VAL A 1 289 ? -44.954 -18.554 -13.739 1.00 64.44 289 VAL A O 1
ATOM 2171 N N . THR A 1 290 ? -43.781 -20.461 -13.529 1.00 64.06 290 THR A N 1
ATOM 2172 C CA . THR A 1 290 ? -44.213 -21.075 -14.793 1.00 64.06 290 THR A CA 1
ATOM 2173 C C . THR A 1 290 ? -44.928 -22.399 -14.527 1.00 64.06 290 THR A C 1
ATOM 2175 O O . THR A 1 290 ? -44.840 -22.950 -13.428 1.00 64.06 290 THR A O 1
ATOM 2178 N N . ALA A 1 291 ? -45.587 -22.965 -15.544 1.00 58.94 291 ALA A N 1
ATOM 2179 C CA . ALA A 1 291 ? -46.210 -24.291 -15.459 1.00 58.94 291 ALA A CA 1
ATOM 2180 C C . ALA A 1 291 ? -45.219 -25.424 -15.099 1.00 58.94 291 ALA A C 1
ATOM 2182 O O . ALA A 1 291 ? -45.644 -26.497 -14.684 1.00 58.94 291 ALA A O 1
ATOM 2183 N N . GLN A 1 292 ? -43.906 -25.187 -15.232 1.00 56.78 292 GLN A N 1
ATOM 2184 C CA . GLN A 1 292 ? -42.829 -26.129 -14.899 1.00 56.78 292 GLN A CA 1
ATOM 2185 C C . GLN A 1 292 ? -42.174 -25.862 -13.527 1.00 56.78 292 GLN A C 1
ATOM 2187 O O . GLN A 1 292 ? -41.240 -26.567 -13.150 1.00 56.78 292 GLN A O 1
ATOM 2192 N N . GLY A 1 293 ? -42.655 -24.871 -12.765 1.00 66.19 293 GLY A N 1
ATOM 2193 C CA . GLY A 1 293 ? -42.149 -24.517 -11.435 1.00 66.19 293 GLY A CA 1
ATOM 2194 C C . GLY A 1 293 ? -41.500 -23.130 -11.360 1.00 66.19 293 GLY A C 1
ATOM 2195 O O . GLY A 1 293 ? -41.739 -22.260 -12.202 1.00 66.19 293 GLY A O 1
ATOM 2196 N N . PHE A 1 294 ? -40.698 -22.916 -10.310 1.00 64.56 294 PHE A N 1
ATOM 2197 C CA . PHE A 1 294 ? -39.962 -21.669 -10.079 1.00 64.56 294 PHE A CA 1
ATOM 2198 C C . PHE A 1 294 ? -38.758 -21.558 -11.018 1.00 64.56 294 PHE A C 1
ATOM 2200 O O . PHE A 1 294 ? -37.863 -22.402 -10.990 1.00 64.56 294 PHE A O 1
ATOM 2207 N N . VAL A 1 295 ? -38.713 -20.482 -11.802 1.00 70.00 295 VAL A N 1
ATOM 2208 C CA . VAL A 1 295 ? -37.625 -20.179 -12.738 1.00 70.00 295 VAL A CA 1
ATOM 2209 C C . VAL A 1 295 ? -36.859 -18.947 -12.246 1.00 70.00 295 VAL A C 1
ATOM 2211 O O . VAL A 1 295 ? -37.417 -18.061 -11.599 1.00 70.00 295 VAL A O 1
ATOM 2214 N N . VAL A 1 296 ? -35.551 -18.890 -12.526 1.00 70.31 296 VAL A N 1
ATOM 2215 C CA . VAL A 1 296 ? -34.714 -17.714 -12.232 1.00 70.31 296 VAL A CA 1
ATOM 2216 C C . VAL A 1 296 ? -35.356 -16.469 -12.863 1.00 70.31 296 VAL A C 1
ATOM 2218 O O . VAL A 1 296 ? -35.657 -16.525 -14.056 1.00 70.31 296 VAL A O 1
ATOM 2221 N N . PRO A 1 297 ? -35.533 -15.350 -12.131 1.00 71.00 297 PRO A N 1
ATOM 2222 C CA . PRO A 1 297 ? -36.180 -14.158 -12.675 1.00 71.00 297 PRO A CA 1
ATOM 2223 C C . PRO A 1 297 ? -35.523 -13.678 -13.971 1.00 71.00 297 PRO A C 1
ATOM 2225 O O . PRO A 1 297 ? -34.293 -13.651 -14.063 1.00 71.00 297 PRO A O 1
ATOM 2228 N N . GLU A 1 298 ? -36.324 -13.225 -14.937 1.00 72.12 298 GLU A N 1
ATOM 2229 C CA . GLU A 1 298 ? -35.853 -12.755 -16.253 1.00 72.12 298 GLU A CA 1
ATOM 2230 C C . GLU A 1 298 ? -34.736 -11.697 -16.141 1.00 72.12 298 GLU A C 1
ATOM 2232 O O . GLU A 1 298 ? -33.743 -11.721 -16.873 1.00 72.12 298 GLU A O 1
ATOM 2237 N N . SER A 1 299 ? -34.829 -10.819 -15.136 1.00 72.06 299 SER A N 1
ATOM 2238 C CA . SER A 1 299 ? -33.789 -9.828 -14.817 1.00 72.06 299 SER A CA 1
ATOM 2239 C C . SER A 1 299 ? -32.422 -10.446 -14.486 1.00 72.06 299 SER A C 1
ATOM 2241 O O . SER A 1 299 ? -31.386 -9.915 -14.887 1.00 72.06 299 SER A O 1
ATOM 2243 N N . MET A 1 300 ? -32.392 -11.584 -13.789 1.00 79.12 300 MET A N 1
ATOM 2244 C CA . MET A 1 300 ? -31.158 -12.294 -13.451 1.00 79.12 300 MET A CA 1
ATOM 2245 C C . MET A 1 300 ? -30.649 -13.126 -14.631 1.00 79.12 300 MET A C 1
ATOM 2247 O O . MET A 1 300 ? -29.444 -13.153 -14.870 1.00 79.12 300 MET A O 1
ATOM 2251 N N . GLN A 1 301 ? -31.541 -13.739 -15.416 1.00 81.69 301 GLN A N 1
ATOM 2252 C CA . GLN A 1 301 ? -31.152 -14.418 -16.659 1.00 81.69 301 GLN A CA 1
ATOM 2253 C C . GLN A 1 301 ? -30.472 -13.446 -17.629 1.00 81.69 301 GLN A C 1
ATOM 2255 O O . GLN A 1 301 ? -29.408 -13.742 -18.170 1.00 81.69 301 GLN A O 1
ATOM 2260 N N . THR A 1 302 ? -31.035 -12.244 -17.768 1.00 82.50 302 THR A N 1
ATOM 2261 C CA . THR A 1 302 ? -30.475 -11.164 -18.588 1.00 82.50 302 THR A CA 1
ATOM 2262 C C . THR A 1 302 ? -29.077 -10.760 -18.110 1.00 82.50 302 THR A C 1
ATOM 2264 O O . THR A 1 302 ? -28.168 -10.612 -18.922 1.00 82.50 302 THR A O 1
ATOM 2267 N N . ARG A 1 303 ? -28.862 -10.646 -16.792 1.00 83.50 303 ARG A N 1
ATOM 2268 C CA . ARG A 1 303 ? -27.537 -10.360 -16.213 1.00 83.50 303 ARG A CA 1
ATOM 2269 C C . ARG A 1 303 ? -26.526 -11.461 -16.504 1.00 83.50 303 ARG A C 1
ATOM 2271 O O . ARG A 1 303 ? -25.433 -11.154 -16.962 1.00 83.50 303 ARG A O 1
ATOM 2278 N N . ILE A 1 304 ? -26.898 -12.724 -16.292 1.00 85.94 304 ILE A N 1
ATOM 2279 C CA . ILE A 1 304 ? -26.035 -13.878 -16.586 1.00 85.94 304 ILE A CA 1
ATOM 2280 C C . ILE A 1 304 ? -25.659 -13.893 -18.070 1.00 85.94 304 ILE A C 1
ATOM 2282 O O . ILE A 1 304 ? -24.491 -14.082 -18.408 1.00 85.94 304 ILE A O 1
ATOM 2286 N N . ARG A 1 305 ? -26.627 -13.630 -18.954 1.00 88.69 305 ARG A N 1
ATOM 2287 C CA . ARG A 1 305 ? -26.390 -13.498 -20.391 1.00 88.69 305 ARG A CA 1
ATOM 2288 C C . ARG A 1 305 ? -25.390 -12.382 -20.693 1.00 88.69 305 ARG A C 1
ATOM 2290 O O . ARG A 1 305 ? -24.401 -12.641 -21.365 1.00 88.69 305 ARG A O 1
ATOM 2297 N N . TYR A 1 306 ? -25.580 -11.180 -20.144 1.00 89.06 306 TYR A N 1
ATOM 2298 C CA . TYR A 1 306 ? -24.635 -10.073 -20.332 1.00 89.06 306 TYR A CA 1
ATOM 2299 C C . TYR A 1 306 ? -23.241 -10.369 -19.779 1.00 89.06 306 TYR A C 1
ATOM 2301 O O . TYR A 1 306 ? -22.240 -9.946 -20.363 1.00 89.06 306 TYR A O 1
ATOM 2309 N N . TRP A 1 307 ? -23.156 -11.110 -18.673 1.00 90.81 307 TRP A N 1
ATOM 2310 C CA . TRP A 1 307 ? -21.875 -11.538 -18.133 1.00 90.81 307 TRP A CA 1
ATOM 2311 C C . TRP A 1 307 ? -21.152 -12.484 -19.083 1.00 90.81 307 TRP A C 1
ATOM 2313 O O . TRP A 1 307 ? -19.981 -12.258 -19.365 1.00 90.81 307 TRP A O 1
ATOM 2323 N N . ASN A 1 308 ? -21.846 -13.490 -19.611 1.00 91.31 308 ASN A N 1
ATOM 2324 C CA . ASN A 1 308 ? -21.253 -14.491 -20.493 1.00 91.31 308 ASN A CA 1
ATOM 2325 C C . ASN A 1 308 ? -20.946 -13.952 -21.896 1.00 91.31 308 ASN A C 1
ATOM 2327 O O . ASN A 1 308 ? -19.917 -14.305 -22.461 1.00 91.31 308 ASN A O 1
ATOM 2331 N N . GLU A 1 309 ? -21.816 -13.108 -22.453 1.00 90.25 309 GLU A N 1
ATOM 2332 C CA . GLU A 1 309 ? -21.670 -12.597 -23.822 1.00 90.25 309 GLU A CA 1
ATOM 2333 C C . GLU A 1 309 ? -20.687 -11.421 -23.918 1.00 90.25 309 GLU A C 1
ATOM 2335 O O . GLU A 1 309 ? -19.976 -11.320 -24.913 1.00 90.25 309 GLU A O 1
ATOM 2340 N N . PHE A 1 310 ? -20.618 -10.546 -22.904 1.00 89.56 310 PHE A N 1
ATOM 2341 C CA . PHE A 1 310 ? -19.852 -9.293 -22.999 1.00 89.56 310 PHE A CA 1
ATOM 2342 C C . PHE A 1 310 ? -18.798 -9.133 -21.900 1.00 89.56 310 PHE A C 1
ATOM 2344 O O . PHE A 1 310 ? -17.632 -8.878 -22.193 1.00 89.56 310 PHE A O 1
ATOM 2351 N N . ILE A 1 311 ? -19.177 -9.274 -20.625 1.00 89.69 311 ILE A N 1
ATOM 2352 C CA . ILE A 1 311 ? -18.302 -8.861 -19.514 1.00 89.69 311 ILE A CA 1
ATOM 2353 C C . ILE A 1 311 ? -17.144 -9.833 -19.265 1.00 89.69 311 ILE A C 1
ATOM 2355 O O . ILE A 1 311 ? -15.999 -9.399 -19.153 1.00 89.69 311 ILE A O 1
ATOM 2359 N N . ILE A 1 312 ? -17.419 -11.133 -19.151 1.00 91.75 312 ILE A N 1
ATOM 2360 C CA . ILE A 1 312 ? -16.398 -12.152 -18.878 1.00 91.75 312 ILE A CA 1
ATOM 2361 C C . ILE A 1 312 ? -15.394 -12.243 -20.036 1.00 91.75 312 ILE A C 1
ATOM 2363 O O . ILE A 1 312 ? -14.198 -12.215 -19.743 1.00 91.75 312 ILE A O 1
ATOM 2367 N N . PRO A 1 313 ? -15.817 -12.274 -21.319 1.00 92.69 313 PRO A N 1
ATOM 2368 C CA . PRO A 1 313 ? -14.882 -12.213 -22.440 1.00 92.69 313 PRO A CA 1
ATOM 2369 C C . PRO A 1 313 ? -13.983 -10.971 -22.385 1.00 92.69 313 PRO A C 1
ATOM 2371 O O . PRO A 1 313 ? -12.763 -11.111 -22.401 1.00 92.69 313 PRO A O 1
ATOM 2374 N N . ALA A 1 314 ? -14.554 -9.776 -22.188 1.00 89.44 314 ALA A N 1
ATOM 2375 C CA . ALA A 1 314 ? -13.775 -8.538 -22.103 1.00 89.44 314 ALA A CA 1
ATOM 2376 C C . ALA A 1 314 ? -12.799 -8.511 -20.909 1.00 89.44 314 ALA A C 1
ATOM 2378 O O . ALA A 1 314 ? -11.716 -7.935 -20.992 1.00 89.44 314 ALA A O 1
ATOM 2379 N N . LEU A 1 315 ? -13.162 -9.134 -19.784 1.00 89.56 315 LEU A N 1
ATOM 2380 C CA . LEU A 1 315 ? -12.273 -9.268 -18.630 1.00 89.56 315 LEU A CA 1
ATOM 2381 C C . LEU A 1 315 ? -11.174 -10.320 -18.859 1.00 89.56 315 LEU A C 1
ATOM 2383 O O . LEU A 1 315 ? -10.075 -10.182 -18.318 1.00 89.56 315 LEU A O 1
ATOM 2387 N N . SER A 1 316 ? -11.451 -11.366 -19.642 1.00 89.06 316 SER A N 1
ATOM 2388 C CA . SER A 1 316 ? -10.514 -12.469 -19.881 1.00 89.06 316 SER A CA 1
ATOM 2389 C C . SER A 1 316 ? -9.232 -12.019 -20.589 1.00 89.06 316 SER A C 1
ATOM 2391 O O . SER A 1 316 ? -8.151 -12.506 -20.251 1.00 89.06 316 SER A O 1
ATOM 2393 N N . ASP A 1 317 ? -9.324 -10.990 -21.435 1.00 86.62 317 ASP A N 1
ATOM 2394 C CA . ASP A 1 317 ? -8.177 -10.357 -22.098 1.00 86.62 317 ASP A CA 1
ATOM 2395 C C . ASP A 1 317 ? -7.256 -9.598 -21.119 1.00 86.62 317 ASP A C 1
ATOM 2397 O O . ASP A 1 317 ? -6.092 -9.318 -21.418 1.00 86.62 317 ASP A O 1
ATOM 2401 N N . HIS A 1 318 ? -7.745 -9.295 -19.910 1.00 89.19 318 HIS A N 1
ATOM 2402 C CA . HIS A 1 318 ? -7.072 -8.455 -18.915 1.00 89.19 318 HIS A CA 1
ATOM 2403 C C . HIS A 1 318 ? -7.054 -9.072 -17.505 1.00 89.19 318 HIS A C 1
ATOM 2405 O O . HIS A 1 318 ? -7.043 -8.365 -16.496 1.00 89.19 318 HIS A O 1
ATOM 2411 N N . LEU A 1 319 ? -6.996 -10.402 -17.416 1.00 88.94 319 LEU A N 1
ATOM 2412 C CA . LEU A 1 319 ? -7.228 -11.159 -16.180 1.00 88.94 319 LEU A CA 1
ATOM 2413 C C . LEU A 1 319 ? -6.357 -10.731 -14.977 1.00 88.94 319 LEU A C 1
ATOM 2415 O O . LEU A 1 319 ? -6.822 -10.706 -13.838 1.00 88.94 319 LEU A O 1
ATOM 2419 N N . TRP A 1 320 ? -5.082 -10.400 -15.202 1.00 86.69 320 TRP A N 1
ATOM 2420 C CA . TRP A 1 320 ? -4.110 -10.219 -14.115 1.00 86.69 320 TRP A CA 1
ATOM 2421 C C . TRP A 1 320 ? -4.219 -8.898 -13.370 1.00 86.69 320 TRP A C 1
ATOM 2423 O O . TRP A 1 320 ? -4.140 -8.899 -12.149 1.00 86.69 320 TRP A O 1
ATOM 2433 N N . PHE A 1 321 ? -4.382 -7.785 -14.077 1.00 86.56 321 PHE A N 1
ATOM 2434 C CA . PHE A 1 321 ? -4.414 -6.454 -13.460 1.00 86.56 321 PHE A CA 1
ATOM 2435 C C . PHE A 1 321 ? -5.704 -5.696 -13.769 1.00 86.56 321 PHE A C 1
ATOM 2437 O O . PHE A 1 321 ? -5.896 -4.589 -13.269 1.00 86.56 321 PHE A O 1
ATOM 2444 N N . GLY A 1 322 ? -6.608 -6.306 -14.537 1.00 90.56 322 GLY A N 1
ATOM 2445 C CA . GLY A 1 322 ? -7.798 -5.649 -15.038 1.00 90.56 322 GLY A CA 1
ATOM 2446 C C . GLY A 1 322 ? -7.450 -4.555 -16.040 1.00 90.56 322 GLY A C 1
ATOM 2447 O O . GLY A 1 322 ? -6.359 -4.497 -16.608 1.00 90.56 322 GLY A O 1
ATOM 2448 N N . THR A 1 323 ? -8.401 -3.657 -16.217 1.00 89.12 323 THR A N 1
ATOM 2449 C CA . THR A 1 323 ? -8.359 -2.518 -17.138 1.00 89.12 323 THR A CA 1
ATOM 2450 C C . THR A 1 323 ? -8.277 -1.187 -16.390 1.00 89.12 323 THR A C 1
ATOM 2452 O O . THR A 1 323 ? -8.489 -0.115 -16.951 1.00 89.12 323 THR A O 1
ATOM 2455 N N . GLY A 1 324 ? -7.988 -1.239 -15.089 1.00 83.44 324 GLY A N 1
ATOM 2456 C CA . GLY A 1 324 ? -7.856 -0.066 -14.244 1.00 83.44 324 GLY A CA 1
ATOM 2457 C C . GLY A 1 324 ? -9.146 0.731 -14.086 1.00 83.44 324 GLY A C 1
ATOM 2458 O O . GLY A 1 324 ? -9.082 1.946 -13.968 1.00 83.44 324 GLY A O 1
ATOM 2459 N N . THR A 1 325 ? -10.297 0.049 -14.029 1.00 85.88 325 THR A N 1
ATOM 2460 C CA . THR A 1 325 ? -11.681 0.588 -13.976 1.00 85.88 325 THR A CA 1
ATOM 2461 C C . THR A 1 325 ? -12.289 1.037 -15.306 1.00 85.88 325 THR A C 1
ATOM 2463 O O . THR A 1 325 ? -13.490 1.292 -15.346 1.00 85.88 325 THR A O 1
ATOM 2466 N N . VAL A 1 326 ? -11.518 1.064 -16.397 1.00 85.00 326 VAL A N 1
ATOM 2467 C CA . VAL A 1 326 ? -12.030 1.407 -17.733 1.00 85.00 326 VAL A CA 1
ATOM 2468 C C . VAL A 1 326 ? -12.664 0.178 -18.371 1.00 85.00 326 VAL A C 1
ATOM 2470 O O . VAL A 1 326 ? -12.008 -0.847 -18.516 1.00 85.00 326 VAL A O 1
ATOM 2473 N N . ILE A 1 327 ? -13.926 0.245 -18.775 1.00 84.88 327 ILE A N 1
ATOM 2474 C CA . ILE A 1 327 ? -14.575 -0.899 -19.424 1.00 84.88 327 ILE A CA 1
ATOM 2475 C C . ILE A 1 327 ? -14.281 -0.857 -20.933 1.00 84.88 327 ILE A C 1
ATOM 2477 O O . ILE A 1 327 ? -14.495 0.190 -21.544 1.00 84.88 327 ILE A O 1
ATOM 2481 N N . PRO A 1 328 ? -13.773 -1.951 -21.540 1.00 83.81 328 PRO A N 1
ATOM 2482 C CA . PRO A 1 328 ? -13.481 -1.992 -22.972 1.00 83.81 328 PRO A CA 1
ATOM 2483 C C . PRO A 1 328 ? -14.710 -1.709 -23.843 1.00 83.81 328 PRO A C 1
ATOM 2485 O O . PRO A 1 328 ? -15.821 -2.100 -23.492 1.00 83.81 328 PRO A O 1
ATOM 2488 N N . SER A 1 329 ? -14.497 -1.123 -25.024 1.00 82.12 329 SER A N 1
ATOM 2489 C CA . SER A 1 329 ? -15.559 -0.817 -25.999 1.00 82.12 329 SER A CA 1
ATOM 2490 C C . SER A 1 329 ? -16.251 -2.050 -26.594 1.00 82.12 329 SER A C 1
ATOM 2492 O O . SER A 1 329 ? -17.289 -1.925 -27.236 1.00 82.12 329 SER A O 1
ATOM 2494 N N . SER A 1 330 ? -15.701 -3.250 -26.381 1.00 82.69 330 SER A N 1
ATOM 2495 C CA . SER A 1 330 ? -16.375 -4.515 -26.696 1.00 82.69 330 SER A CA 1
ATOM 2496 C C . SER A 1 330 ? -17.601 -4.767 -25.811 1.00 82.69 330 SER A C 1
ATOM 2498 O O . SER A 1 330 ? -18.481 -5.546 -26.180 1.00 82.69 330 SER A O 1
ATOM 2500 N N . VAL A 1 331 ? -17.688 -4.103 -24.655 1.00 84.75 331 VAL A N 1
ATOM 2501 C CA . VAL A 1 331 ? -18.878 -4.106 -23.808 1.00 84.75 331 VAL A CA 1
ATOM 2502 C C . VAL A 1 331 ? -19.822 -2.998 -24.292 1.00 84.75 331 VAL A C 1
ATOM 2504 O O . VAL A 1 331 ? -19.403 -1.845 -24.360 1.00 84.75 331 VAL A O 1
ATOM 2507 N N . PRO A 1 332 ? -21.100 -3.305 -24.586 1.00 84.56 332 PRO A N 1
ATOM 2508 C CA . PRO A 1 332 ? -22.072 -2.304 -25.019 1.00 84.56 332 PRO A CA 1
ATOM 2509 C C . PRO A 1 332 ? -22.144 -1.103 -24.066 1.00 84.56 332 PRO A C 1
ATOM 2511 O O . PRO A 1 332 ? -22.254 -1.307 -22.859 1.00 84.56 332 PRO A O 1
ATOM 2514 N N . ASP A 1 333 ? -22.194 0.127 -24.593 1.00 77.00 333 ASP A N 1
ATOM 2515 C CA . ASP A 1 333 ? -22.160 1.379 -23.806 1.00 77.00 333 ASP A CA 1
ATOM 2516 C C . ASP A 1 333 ? -23.185 1.428 -22.662 1.00 77.00 333 ASP A C 1
ATOM 2518 O O . ASP A 1 333 ? -22.917 1.920 -21.570 1.00 77.00 333 ASP A O 1
ATOM 2522 N N . ARG A 1 334 ? -24.367 0.837 -22.859 1.00 74.75 334 ARG A N 1
ATOM 2523 C CA . ARG A 1 334 ? -25.400 0.737 -21.812 1.00 74.75 334 ARG A CA 1
ATOM 2524 C C . ARG A 1 334 ? -24.968 -0.068 -20.572 1.00 74.75 334 ARG A C 1
ATOM 2526 O O . ARG A 1 334 ? -25.599 0.051 -19.528 1.00 74.75 334 ARG A O 1
ATOM 2533 N N . LEU A 1 335 ? -23.934 -0.902 -20.689 1.00 77.38 335 LEU A N 1
ATOM 2534 C CA . LEU A 1 335 ? -23.378 -1.756 -19.633 1.00 77.38 335 LEU A CA 1
ATOM 2535 C C . LEU A 1 335 ? -22.051 -1.216 -19.070 1.00 77.38 335 LEU A C 1
ATOM 2537 O O . LEU A 1 335 ? -21.569 -1.741 -18.066 1.00 77.38 335 LEU A O 1
ATOM 2541 N N . THR A 1 336 ? -21.464 -0.172 -19.668 1.00 69.81 336 THR A N 1
ATOM 2542 C CA . THR A 1 336 ? -20.178 0.394 -19.215 1.00 69.81 336 THR A CA 1
ATOM 2543 C C . THR A 1 336 ? -20.327 1.289 -17.978 1.00 69.81 336 THR A C 1
ATOM 2545 O O . THR A 1 336 ? -19.382 1.489 -17.219 1.00 69.81 336 THR A O 1
ATOM 2548 N N . VAL A 1 337 ? -21.532 1.799 -17.722 1.00 64.88 337 VAL A N 1
ATOM 2549 C CA . VAL A 1 337 ? -21.812 2.691 -16.585 1.00 64.88 337 VAL A CA 1
ATOM 2550 C C . VAL A 1 337 ? -21.969 1.915 -15.269 1.00 64.88 337 VAL A C 1
ATOM 2552 O O . VAL A 1 337 ? -21.693 2.452 -14.196 1.00 64.88 337 VAL A O 1
ATOM 2555 N N . PHE A 1 338 ? -22.397 0.647 -15.324 1.00 66.00 338 PHE A N 1
ATOM 2556 C CA . PHE A 1 338 ? -22.613 -0.167 -14.127 1.00 66.00 338 PHE A CA 1
ATOM 2557 C C . PHE A 1 338 ? -22.424 -1.667 -14.396 1.00 66.00 338 PHE A C 1
ATOM 2559 O O . PHE A 1 338 ? -23.274 -2.325 -14.994 1.00 66.00 338 PHE A O 1
ATOM 2566 N N . VAL A 1 339 ? -21.323 -2.236 -13.891 1.00 71.25 339 VAL A N 1
ATOM 2567 C CA . VAL A 1 339 ? -21.139 -3.695 -13.852 1.00 71.25 339 VAL A CA 1
ATOM 2568 C C . VAL A 1 339 ? -21.939 -4.234 -12.676 1.00 71.25 339 VAL A C 1
ATOM 2570 O O . VAL A 1 339 ? -21.535 -4.060 -11.529 1.00 71.25 339 VAL A O 1
ATOM 2573 N N . ASP A 1 340 ? -23.053 -4.899 -12.967 1.00 77.00 340 ASP A N 1
ATOM 2574 C CA . ASP A 1 340 ? -24.020 -5.486 -12.022 1.00 77.00 340 ASP A CA 1
ATOM 2575 C C . ASP A 1 340 ? -23.455 -6.659 -11.169 1.00 77.00 340 ASP A C 1
ATOM 2577 O O . ASP A 1 340 ? -24.165 -7.602 -10.829 1.00 77.00 340 ASP A O 1
ATOM 2581 N N . ASN A 1 341 ? -22.162 -6.647 -10.830 1.00 89.94 341 ASN A N 1
ATOM 2582 C CA . ASN A 1 341 ? -21.467 -7.691 -10.079 1.00 89.94 341 ASN A CA 1
ATOM 2583 C C . ASN A 1 341 ? -20.174 -7.142 -9.439 1.00 89.94 341 ASN A C 1
ATOM 2585 O O . ASN A 1 341 ? -19.282 -6.658 -10.136 1.00 89.94 341 ASN A O 1
ATOM 2589 N N . GLU A 1 342 ? -20.057 -7.243 -8.115 1.00 91.44 342 GLU A N 1
ATOM 2590 C CA . GLU A 1 342 ? -18.912 -6.775 -7.319 1.00 91.44 342 GLU A CA 1
ATOM 2591 C C . GLU A 1 342 ? -17.602 -7.475 -7.708 1.00 91.44 342 GLU A C 1
ATOM 2593 O O . GLU A 1 342 ? -16.549 -6.846 -7.766 1.00 91.44 342 GLU A O 1
ATOM 2598 N N . TYR A 1 343 ? -17.650 -8.773 -8.009 1.00 92.50 343 TYR A N 1
ATOM 2599 C CA . TYR A 1 343 ? -16.457 -9.569 -8.306 1.00 92.50 343 TYR A CA 1
ATOM 2600 C C . TYR A 1 343 ? -15.915 -9.291 -9.702 1.00 92.50 343 TYR A C 1
ATOM 2602 O O . TYR A 1 343 ? -14.709 -9.124 -9.871 1.00 92.50 343 TYR A O 1
ATOM 2610 N N . LEU A 1 344 ? -16.800 -9.191 -10.696 1.00 91.81 344 LEU A N 1
ATOM 2611 C CA . LEU A 1 344 ? -16.412 -8.801 -12.053 1.00 91.81 344 LEU A CA 1
ATOM 2612 C C . LEU A 1 344 ? -15.884 -7.363 -12.067 1.00 91.81 344 LEU A C 1
ATOM 2614 O O . LEU A 1 344 ? -14.882 -7.079 -12.720 1.00 91.81 344 LEU A O 1
ATOM 2618 N N . TRP A 1 345 ? -16.494 -6.474 -11.278 1.00 91.00 345 TRP A N 1
ATOM 2619 C CA . TRP A 1 345 ? -15.992 -5.116 -11.095 1.00 91.00 345 TRP A CA 1
ATOM 2620 C C . TRP A 1 345 ? -14.612 -5.078 -10.430 1.00 91.00 345 TRP A C 1
ATOM 2622 O O . TRP A 1 345 ? -13.714 -4.391 -10.916 1.00 91.00 345 TRP A O 1
ATOM 2632 N N . ALA A 1 346 ? -14.398 -5.850 -9.360 1.00 91.94 346 ALA A N 1
ATOM 2633 C CA . ALA A 1 346 ? -13.081 -6.002 -8.744 1.00 91.94 346 ALA A CA 1
ATOM 2634 C C . ALA A 1 346 ? -12.044 -6.556 -9.742 1.00 91.94 346 ALA A C 1
ATOM 2636 O O . ALA A 1 346 ? -10.887 -6.131 -9.720 1.00 91.94 346 ALA A O 1
ATOM 2637 N N . GLY A 1 347 ? -12.477 -7.435 -10.652 1.00 92.25 347 GLY A N 1
ATOM 2638 C CA . GLY A 1 347 ? -11.695 -7.926 -11.784 1.00 92.25 347 GLY A CA 1
ATOM 2639 C C . GLY A 1 347 ? -11.290 -6.822 -12.762 1.00 92.25 347 GLY A C 1
ATOM 2640 O O . GLY A 1 347 ? -10.106 -6.662 -13.033 1.00 92.25 347 GLY A O 1
ATOM 2641 N N . PHE A 1 348 ? -12.218 -5.997 -13.253 1.00 91.88 348 PHE A N 1
ATOM 2642 C CA . PHE A 1 348 ? -11.850 -4.864 -14.119 1.00 91.88 348 PHE A CA 1
ATOM 2643 C C . PHE A 1 348 ? -10.994 -3.824 -13.403 1.00 91.88 348 PHE A C 1
ATOM 2645 O O . PHE A 1 348 ? -10.137 -3.179 -14.005 1.00 91.88 348 PHE A O 1
ATOM 2652 N N . ARG A 1 349 ? -11.206 -3.652 -12.100 1.00 91.31 349 ARG A N 1
ATOM 2653 C CA . ARG A 1 349 ? -10.444 -2.705 -11.298 1.00 91.31 349 ARG A CA 1
ATOM 2654 C C . ARG A 1 349 ? -8.989 -3.144 -11.136 1.00 91.31 349 ARG A C 1
ATOM 2656 O O . ARG A 1 349 ? -8.094 -2.346 -11.391 1.00 91.31 349 ARG A O 1
ATOM 2663 N N . ALA A 1 350 ? -8.753 -4.371 -10.679 1.00 91.88 350 ALA A N 1
ATOM 2664 C CA . ALA A 1 350 ? -7.427 -4.809 -10.243 1.00 91.88 350 ALA A CA 1
ATOM 2665 C C . ALA A 1 350 ? -7.113 -6.283 -10.555 1.00 91.88 350 ALA A C 1
ATOM 2667 O O . ALA A 1 350 ? -6.211 -6.857 -9.944 1.00 91.88 350 ALA A O 1
ATOM 2668 N N . GLY A 1 351 ? -7.851 -6.901 -11.477 1.00 92.75 351 GLY A N 1
ATOM 2669 C CA . GLY A 1 351 ? -7.677 -8.285 -11.909 1.00 92.75 351 GLY A CA 1
ATOM 2670 C C . GLY A 1 351 ? -7.877 -9.310 -10.794 1.00 92.75 351 GLY A C 1
ATOM 2671 O O . GLY A 1 351 ? -8.540 -9.063 -9.781 1.00 92.75 351 GLY A O 1
ATOM 2672 N N . VAL A 1 352 ? -7.248 -10.473 -10.964 1.00 90.62 352 VAL A N 1
ATOM 2673 C CA . VAL A 1 352 ? -7.202 -11.546 -9.957 1.00 90.62 352 VAL A CA 1
ATOM 2674 C C . VAL A 1 352 ? -6.738 -11.053 -8.570 1.00 90.62 352 VAL A C 1
ATOM 2676 O O . VAL A 1 352 ? -7.389 -11.416 -7.586 1.00 90.62 352 VAL A O 1
ATOM 2679 N N . PRO A 1 353 ? -5.690 -10.210 -8.427 1.00 87.19 353 PRO A N 1
ATOM 2680 C CA . PRO A 1 353 ? -5.295 -9.640 -7.138 1.00 87.19 353 PRO A CA 1
ATOM 2681 C C . PRO A 1 353 ? -6.415 -8.862 -6.442 1.00 87.19 353 PRO A C 1
ATOM 2683 O O . PRO A 1 353 ? -6.587 -9.003 -5.231 1.00 87.19 353 PRO A O 1
ATOM 2686 N N . GLY A 1 354 ? -7.196 -8.074 -7.189 1.00 88.94 354 GLY A N 1
ATOM 2687 C CA . GLY A 1 354 ? -8.338 -7.329 -6.654 1.00 88.94 354 GLY A CA 1
ATOM 2688 C C . GLY A 1 354 ? -9.393 -8.242 -6.036 1.00 88.94 354 GLY A C 1
ATOM 2689 O O . GLY A 1 354 ? -9.790 -8.051 -4.884 1.00 88.94 354 GLY A O 1
ATOM 2690 N N . ILE A 1 355 ? -9.789 -9.281 -6.775 1.00 93.00 355 ILE A N 1
ATOM 2691 C CA . ILE A 1 355 ? -10.770 -10.280 -6.325 1.00 93.00 355 ILE A CA 1
ATOM 2692 C C . ILE A 1 355 ? -10.237 -11.049 -5.109 1.00 93.00 355 ILE A C 1
ATOM 2694 O O . ILE A 1 355 ? -10.936 -11.190 -4.103 1.00 93.00 355 ILE A O 1
ATOM 2698 N N . ALA A 1 356 ? -8.984 -11.508 -5.164 1.00 89.69 356 ALA A N 1
ATOM 2699 C CA . ALA A 1 356 ? -8.359 -12.255 -4.078 1.00 89.69 356 ALA A CA 1
ATOM 2700 C C . ALA A 1 356 ? -8.297 -11.435 -2.780 1.00 89.69 356 ALA A C 1
ATOM 2702 O O . ALA A 1 356 ? -8.601 -11.954 -1.705 1.00 89.69 356 ALA A O 1
ATOM 2703 N N . LEU A 1 357 ? -7.955 -10.146 -2.868 1.00 91.19 357 LEU A N 1
ATOM 2704 C CA . LEU A 1 357 ? -7.895 -9.257 -1.709 1.00 91.19 357 LEU A CA 1
ATOM 2705 C C . LEU A 1 357 ? -9.279 -8.898 -1.162 1.00 91.19 357 LEU A C 1
ATOM 2707 O O . LEU A 1 357 ? -9.427 -8.804 0.057 1.00 91.19 357 LEU A O 1
ATOM 2711 N N . LEU A 1 358 ? -10.293 -8.753 -2.021 1.00 93.38 358 LEU A N 1
ATOM 2712 C CA . LEU A 1 358 ? -11.682 -8.583 -1.586 1.00 93.38 358 LEU A CA 1
ATOM 2713 C C . LEU A 1 358 ? -12.145 -9.799 -0.771 1.00 93.38 358 LEU A C 1
ATOM 2715 O O . LEU A 1 358 ? -12.632 -9.647 0.351 1.00 93.38 358 LEU A O 1
ATOM 2719 N N . ILE A 1 359 ? -11.935 -11.011 -1.297 1.00 93.19 359 ILE A N 1
ATOM 2720 C CA . ILE A 1 359 ? -12.283 -12.260 -0.606 1.00 93.19 359 ILE A CA 1
ATOM 2721 C C . ILE A 1 359 ? -11.492 -12.382 0.699 1.00 93.19 359 ILE A C 1
ATOM 2723 O O . ILE A 1 359 ? -12.081 -12.646 1.747 1.00 93.19 359 ILE A O 1
ATOM 2727 N N . ALA A 1 360 ? -10.179 -12.132 0.674 1.00 89.50 360 ALA A N 1
ATOM 2728 C CA . ALA A 1 360 ? -9.339 -12.173 1.868 1.00 89.50 360 ALA A CA 1
ATOM 2729 C C . ALA A 1 360 ? -9.835 -11.197 2.947 1.00 89.50 360 ALA A C 1
ATOM 2731 O O . ALA A 1 360 ? -9.912 -11.565 4.120 1.00 89.50 360 ALA A O 1
ATOM 2732 N N . MET A 1 361 ? -10.236 -9.980 2.566 1.00 95.38 361 MET A N 1
ATOM 2733 C CA . MET A 1 361 ? -10.821 -9.011 3.488 1.00 95.38 361 MET A CA 1
ATOM 2734 C C . MET A 1 361 ? -12.112 -9.539 4.125 1.00 95.38 361 MET A C 1
ATOM 2736 O O . MET A 1 361 ? -12.232 -9.515 5.351 1.00 95.38 361 MET A O 1
ATOM 2740 N N . LEU A 1 362 ? -13.050 -10.066 3.331 1.00 95.25 362 LEU A N 1
ATOM 2741 C CA . LEU A 1 362 ? -14.312 -10.623 3.838 1.00 95.25 362 LEU A CA 1
ATOM 2742 C C . LEU A 1 362 ? -14.087 -11.836 4.758 1.00 95.25 362 LEU A C 1
ATOM 2744 O O . LEU A 1 362 ? -14.730 -11.947 5.807 1.00 95.25 362 LEU A O 1
ATOM 2748 N N . VAL A 1 363 ? -13.134 -12.710 4.423 1.00 94.44 363 VAL A N 1
ATOM 2749 C CA . VAL A 1 363 ? -12.745 -13.866 5.248 1.00 94.44 363 VAL A CA 1
ATOM 2750 C C . VAL A 1 363 ? -12.157 -13.411 6.583 1.00 94.44 363 VAL A C 1
ATOM 2752 O O . VAL A 1 363 ? -12.547 -13.927 7.632 1.00 94.44 363 VAL A O 1
ATOM 2755 N N . VAL A 1 364 ? -11.268 -12.413 6.582 1.00 92.50 364 VAL A N 1
ATOM 2756 C CA . VAL A 1 364 ? -10.685 -11.875 7.820 1.00 92.50 364 VAL A CA 1
ATOM 2757 C C . VAL A 1 364 ? -11.754 -11.203 8.687 1.00 92.50 364 VAL A C 1
ATOM 2759 O O . VAL A 1 364 ? -11.775 -11.439 9.895 1.00 92.50 364 VAL A O 1
ATOM 2762 N N . ILE A 1 365 ? -12.677 -10.426 8.105 1.00 96.31 365 ILE A N 1
ATOM 2763 C CA . ILE A 1 365 ? -13.805 -9.833 8.847 1.00 96.31 365 ILE A CA 1
ATOM 2764 C C . ILE A 1 365 ? -14.654 -10.932 9.498 1.00 96.31 365 ILE A C 1
ATOM 2766 O O . ILE A 1 365 ? -14.968 -10.842 10.686 1.00 96.31 365 ILE A O 1
ATOM 2770 N N . THR A 1 366 ? -14.964 -11.994 8.753 1.00 95.88 366 THR A N 1
ATOM 2771 C CA . THR A 1 366 ? -15.746 -13.142 9.234 1.00 95.88 366 THR A CA 1
ATOM 2772 C C . THR A 1 366 ? -15.033 -13.870 10.373 1.00 95.88 366 THR A C 1
ATOM 2774 O O . THR A 1 366 ? -15.626 -14.086 11.429 1.00 95.88 366 THR A O 1
ATOM 2777 N N . GLY A 1 367 ? -13.749 -14.202 10.208 1.00 93.75 367 GLY A N 1
ATOM 2778 C CA . GLY A 1 367 ? -12.965 -14.915 11.219 1.00 93.75 367 GLY A CA 1
ATOM 2779 C C . GLY A 1 367 ? -12.772 -14.107 12.504 1.00 93.75 367 GLY A C 1
ATOM 2780 O O . GLY A 1 367 ? -12.922 -14.635 13.608 1.00 93.75 367 GLY A O 1
ATOM 2781 N N . VAL A 1 368 ? -12.505 -12.803 12.381 1.00 93.00 368 VAL A N 1
ATOM 2782 C CA . VAL A 1 368 ? -12.373 -11.907 13.539 1.00 93.00 368 VAL A CA 1
ATOM 2783 C C . VAL A 1 368 ? -13.719 -11.694 14.235 1.00 93.00 368 VAL A C 1
ATOM 2785 O O . VAL A 1 368 ? -13.767 -11.704 15.467 1.00 93.00 368 VAL A O 1
ATOM 2788 N N . GLY A 1 369 ? -14.807 -11.554 13.472 1.00 94.94 369 GLY A N 1
ATOM 2789 C CA . GLY A 1 369 ? -16.170 -11.487 13.998 1.00 94.94 369 GLY A CA 1
ATOM 2790 C C . GLY A 1 369 ? -16.551 -12.757 14.757 1.00 94.94 369 GLY A C 1
ATOM 2791 O O . GLY A 1 369 ? -17.001 -12.673 15.898 1.00 94.94 369 GLY A O 1
ATOM 2792 N N . TRP A 1 370 ? -16.267 -13.933 14.191 1.00 94.31 370 TRP A N 1
ATOM 2793 C CA . TRP A 1 370 ? -16.485 -15.231 14.837 1.00 94.31 370 TRP A CA 1
ATOM 2794 C C . TRP A 1 370 ? -15.720 -15.370 16.155 1.00 94.31 370 TRP A C 1
ATOM 2796 O O . TRP A 1 370 ? -16.282 -15.815 17.155 1.00 94.31 370 TRP A O 1
ATOM 2806 N N . ALA A 1 371 ? -14.462 -14.926 16.201 1.00 92.00 371 ALA A N 1
ATOM 2807 C CA . ALA A 1 371 ? -13.657 -14.972 17.419 1.00 92.00 371 ALA A CA 1
ATOM 2808 C C . ALA A 1 371 ? -14.276 -14.165 18.579 1.00 92.00 371 ALA A C 1
ATOM 2810 O O . ALA A 1 371 ? -14.092 -14.520 19.745 1.00 92.00 371 ALA A O 1
ATOM 2811 N N . GLN A 1 372 ? -15.061 -13.115 18.293 1.00 92.69 372 GLN A N 1
ATOM 2812 C CA . GLN A 1 372 ? -15.748 -12.342 19.335 1.00 92.69 372 GLN A CA 1
ATOM 2813 C C . GLN A 1 372 ? -16.891 -13.100 20.004 1.00 92.69 372 GLN A C 1
ATOM 2815 O O . GLN A 1 372 ? -17.358 -12.660 21.052 1.00 92.69 372 GLN A O 1
ATOM 2820 N N . ARG A 1 373 ? -17.337 -14.238 19.466 1.00 91.50 373 ARG A N 1
ATOM 2821 C CA . ARG A 1 373 ? -18.446 -15.029 20.017 1.00 91.50 373 ARG A CA 1
ATOM 2822 C C . ARG A 1 373 ? -18.209 -15.447 21.465 1.00 91.50 373 ARG A C 1
ATOM 2824 O O . ARG A 1 373 ? -19.148 -15.498 22.259 1.00 91.50 373 ARG A O 1
ATOM 2831 N N . PHE A 1 374 ? -16.949 -15.696 21.804 1.00 87.06 374 PHE A N 1
ATOM 2832 C CA . PHE A 1 374 ? -16.506 -16.147 23.121 1.00 87.06 374 PHE A CA 1
ATOM 2833 C C . PHE A 1 374 ? -16.201 -14.996 24.091 1.00 87.06 374 PHE A C 1
ATOM 2835 O O . PHE A 1 374 ? -15.755 -15.232 25.209 1.00 87.06 374 PHE A O 1
ATOM 2842 N N . ASN A 1 375 ? -16.432 -13.742 23.692 1.00 87.88 375 ASN A N 1
ATOM 2843 C CA . ASN A 1 375 ? -16.132 -12.583 24.525 1.00 87.88 375 ASN A CA 1
ATOM 2844 C C . ASN A 1 375 ? -17.160 -12.421 25.663 1.00 87.88 375 ASN A C 1
ATOM 2846 O O . ASN A 1 375 ? -18.366 -12.557 25.447 1.00 87.88 375 ASN A O 1
ATOM 2850 N N . ALA A 1 376 ? -16.704 -12.081 26.872 1.00 86.50 376 ALA A N 1
ATOM 2851 C CA . ALA A 1 376 ? -17.582 -11.871 28.025 1.00 86.50 376 ALA A CA 1
ATOM 2852 C C . ALA A 1 376 ? -18.495 -10.639 27.855 1.00 86.50 376 ALA A C 1
ATOM 2854 O O . ALA A 1 376 ? -19.642 -10.636 28.310 1.00 86.50 376 ALA A O 1
ATOM 2855 N N . ASN A 1 377 ? -18.022 -9.593 27.162 1.00 88.94 377 ASN A N 1
ATOM 2856 C CA . ASN A 1 377 ? -18.814 -8.386 26.931 1.00 88.94 377 ASN A CA 1
ATOM 2857 C C . ASN A 1 377 ? -19.866 -8.621 25.828 1.00 88.94 377 ASN A C 1
ATOM 2859 O O . ASN A 1 377 ? -19.544 -8.853 24.659 1.00 88.94 377 ASN A O 1
ATOM 2863 N N . ARG A 1 378 ? -21.147 -8.493 26.199 1.00 90.75 378 ARG A N 1
ATOM 2864 C CA . ARG A 1 378 ? -22.301 -8.718 25.312 1.00 90.75 378 ARG A CA 1
ATOM 2865 C C . ARG A 1 378 ? -22.307 -7.807 24.084 1.00 90.75 378 ARG A C 1
ATOM 2867 O O . ARG A 1 378 ? -22.643 -8.272 23.001 1.00 90.75 378 ARG A O 1
ATOM 2874 N N . LEU A 1 379 ? -21.902 -6.548 24.239 1.00 90.25 379 LEU A N 1
ATOM 2875 C CA . LEU A 1 379 ? -21.879 -5.564 23.157 1.00 90.25 379 LEU A CA 1
ATOM 2876 C C . LEU A 1 379 ? -20.807 -5.899 22.112 1.00 90.25 379 LEU A C 1
ATOM 2878 O O . LEU A 1 379 ? -21.053 -5.800 20.913 1.00 90.25 379 LEU A O 1
ATOM 2882 N N . ARG A 1 380 ? -19.651 -6.405 22.557 1.00 91.06 380 ARG A N 1
ATOM 2883 C CA . ARG A 1 380 ? -18.595 -6.903 21.660 1.00 91.06 380 ARG A CA 1
ATOM 2884 C C . ARG A 1 380 ? -19.047 -8.138 20.886 1.00 91.06 380 ARG A C 1
ATOM 2886 O O . ARG A 1 380 ? -18.799 -8.222 19.687 1.00 91.06 380 ARG A O 1
ATOM 2893 N N . ARG A 1 381 ? -19.767 -9.058 21.543 1.00 93.31 381 ARG A N 1
ATOM 2894 C CA . ARG A 1 381 ? -20.379 -10.209 20.860 1.00 93.31 381 ARG A CA 1
ATOM 2895 C C . ARG A 1 381 ? -21.368 -9.771 19.783 1.00 93.31 381 ARG A C 1
ATOM 2897 O O . ARG A 1 381 ? -21.342 -10.352 18.705 1.00 93.31 381 ARG A O 1
ATOM 2904 N N . ALA A 1 382 ? -22.202 -8.764 20.063 1.00 95.19 382 ALA A N 1
ATOM 2905 C CA . ALA A 1 382 ? -23.158 -8.216 19.099 1.00 95.19 382 ALA A CA 1
ATOM 2906 C C . ALA A 1 382 ? -22.462 -7.631 17.867 1.00 95.19 382 ALA A C 1
ATOM 2908 O O . ALA A 1 382 ? -22.837 -7.946 16.746 1.00 95.19 382 ALA A O 1
ATOM 2909 N N . ILE A 1 383 ? -21.407 -6.840 18.068 1.00 95.69 383 ILE A N 1
ATOM 2910 C CA . ILE A 1 383 ? -20.635 -6.240 16.971 1.00 95.69 383 ILE A CA 1
ATOM 2911 C C . ILE A 1 383 ? -19.912 -7.309 16.150 1.00 95.69 383 ILE A C 1
ATOM 2913 O O . ILE A 1 383 ? -19.891 -7.218 14.926 1.00 95.69 383 ILE A O 1
ATOM 2917 N N . GLY A 1 384 ? -19.373 -8.346 16.800 1.00 95.50 384 GLY A N 1
ATOM 2918 C CA . GLY A 1 384 ? -18.801 -9.504 16.109 1.00 95.50 384 GLY A CA 1
ATOM 2919 C C . GLY A 1 384 ? -19.827 -10.249 15.252 1.00 95.50 384 GLY A C 1
ATOM 2920 O O . GLY A 1 384 ? -19.560 -10.512 14.082 1.00 95.50 384 GLY A O 1
ATOM 2921 N N . ALA A 1 385 ? -21.023 -10.506 15.798 1.00 96.69 385 ALA A N 1
ATOM 2922 C CA . ALA A 1 385 ? -22.125 -11.142 15.074 1.00 96.69 385 ALA A CA 1
ATOM 2923 C C . ALA A 1 385 ? -22.582 -10.299 13.875 1.00 96.69 385 ALA A C 1
ATOM 2925 O O . ALA A 1 385 ? -22.719 -10.821 12.773 1.00 96.69 385 ALA A O 1
ATOM 2926 N N . ALA A 1 386 ? -22.771 -8.992 14.082 1.00 97.44 386 ALA A N 1
ATOM 2927 C CA . ALA A 1 386 ? -23.189 -8.067 13.037 1.00 97.44 386 ALA A CA 1
ATOM 2928 C C . ALA A 1 386 ? -22.127 -7.939 11.936 1.00 97.44 386 ALA A C 1
ATOM 2930 O O . ALA A 1 386 ? -22.467 -8.004 10.760 1.00 97.44 386 ALA A O 1
ATOM 2931 N N . SER A 1 387 ? -20.842 -7.822 12.291 1.00 97.31 387 SER A N 1
ATOM 2932 C CA . SER A 1 387 ? -19.744 -7.720 11.313 1.00 97.31 387 SER A CA 1
ATOM 2933 C C . SER A 1 387 ? -19.606 -8.996 10.483 1.00 97.31 387 SER A C 1
ATOM 2935 O O . SER A 1 387 ? -19.442 -8.927 9.269 1.00 97.31 387 SER A O 1
ATOM 2937 N N . MET A 1 388 ? -19.720 -10.162 11.126 1.00 96.31 388 MET A N 1
ATOM 2938 C CA . MET A 1 388 ? -19.704 -11.459 10.450 1.00 96.31 388 MET A CA 1
ATOM 2939 C C . MET A 1 388 ? -20.896 -11.604 9.495 1.00 96.31 388 MET A C 1
ATOM 2941 O O . MET A 1 388 ? -20.704 -11.919 8.324 1.00 96.31 388 MET A O 1
ATOM 2945 N N . ALA A 1 389 ? -22.117 -11.336 9.969 1.00 96.94 389 ALA A N 1
ATOM 2946 C CA . ALA A 1 389 ? -23.318 -11.401 9.140 1.00 96.94 389 ALA A CA 1
ATOM 2947 C C . ALA A 1 389 ? -23.261 -10.403 7.973 1.00 96.94 389 ALA A C 1
ATOM 2949 O O . ALA A 1 389 ? -23.673 -10.741 6.872 1.00 96.94 389 ALA A O 1
ATOM 2950 N N . THR A 1 390 ? -22.682 -9.216 8.182 1.00 96.62 390 THR A N 1
ATOM 2951 C CA . THR A 1 390 ? -22.475 -8.202 7.134 1.00 96.62 390 THR A CA 1
ATOM 2952 C C . THR A 1 390 ? -21.446 -8.648 6.092 1.00 96.62 390 THR A C 1
ATOM 2954 O O . THR A 1 390 ? -21.645 -8.420 4.903 1.00 96.62 390 THR A O 1
ATOM 2957 N N . ALA A 1 391 ? -20.360 -9.317 6.494 1.00 95.75 391 ALA A N 1
ATOM 2958 C CA . ALA A 1 391 ? -19.377 -9.853 5.549 1.00 95.75 391 ALA A CA 1
ATOM 2959 C C . ALA A 1 391 ? -19.968 -10.974 4.680 1.00 95.75 391 ALA A C 1
ATOM 2961 O O . ALA A 1 391 ? -19.752 -10.991 3.470 1.00 95.75 391 ALA A O 1
ATOM 2962 N N . VAL A 1 392 ? -20.762 -11.871 5.276 1.00 92.94 392 VAL A N 1
ATOM 2963 C CA . VAL A 1 392 ? -21.483 -12.912 4.524 1.00 92.94 392 VAL A CA 1
ATOM 2964 C C . VAL A 1 392 ? -22.584 -12.304 3.655 1.00 92.94 392 VAL A C 1
ATOM 2966 O O . VAL A 1 392 ? -22.759 -12.716 2.514 1.00 92.94 392 VAL A O 1
ATOM 2969 N N . MET A 1 393 ? -23.281 -11.279 4.152 1.00 92.50 393 MET A N 1
ATOM 2970 C CA . MET A 1 393 ? -24.229 -10.501 3.359 1.00 92.50 393 MET A CA 1
ATOM 2971 C C . MET A 1 393 ? -23.547 -9.934 2.113 1.00 92.50 393 MET A C 1
ATOM 2973 O O . MET A 1 393 ? -24.057 -10.139 1.021 1.00 92.50 393 MET A O 1
ATOM 2977 N N . LEU A 1 394 ? -22.390 -9.277 2.243 1.00 92.94 394 LEU A N 1
ATOM 2978 C CA . LEU A 1 394 ? -21.644 -8.747 1.097 1.00 92.94 394 LEU A CA 1
ATOM 2979 C C . LEU A 1 394 ? -21.199 -9.836 0.118 1.00 92.94 394 LEU A C 1
ATOM 2981 O O . LEU A 1 394 ? -21.211 -9.592 -1.084 1.00 92.94 394 LEU A O 1
ATOM 2985 N N . LEU A 1 395 ? -20.846 -11.027 0.613 1.00 91.50 395 LEU A N 1
ATOM 2986 C CA . LEU A 1 395 ? -20.519 -12.166 -0.244 1.00 91.50 395 LEU A CA 1
ATOM 2987 C C . LEU A 1 395 ? -21.715 -12.570 -1.132 1.00 91.50 395 LEU A C 1
ATOM 2989 O O . LEU A 1 395 ? -21.564 -12.882 -2.306 1.00 91.50 395 LEU A O 1
ATOM 2993 N N . LEU A 1 396 ? -22.926 -12.554 -0.579 1.00 89.38 396 LEU A N 1
ATOM 2994 C CA . LEU A 1 396 ? -24.132 -12.942 -1.315 1.00 89.38 396 LEU A CA 1
ATOM 2995 C C . LEU A 1 396 ? -24.634 -11.811 -2.219 1.00 89.38 396 LEU A C 1
ATOM 2997 O O . LEU A 1 396 ? -24.910 -12.017 -3.399 1.00 89.38 396 LEU A O 1
ATOM 3001 N N . LEU A 1 397 ? -24.708 -10.595 -1.679 1.00 90.44 397 LEU A N 1
ATOM 3002 C CA . LEU A 1 397 ? -25.168 -9.409 -2.397 1.00 90.44 397 LEU A CA 1
ATOM 3003 C C . LEU A 1 397 ? -24.225 -9.048 -3.549 1.00 90.44 397 LEU A C 1
ATOM 3005 O O . LEU A 1 397 ? -24.702 -8.678 -4.622 1.00 90.44 397 LEU A O 1
ATOM 3009 N N . GLY A 1 398 ? -22.912 -9.208 -3.366 1.00 88.44 398 GLY A N 1
ATOM 3010 C CA . GLY A 1 398 ? -21.887 -8.876 -4.358 1.00 88.44 398 GLY A CA 1
ATOM 3011 C C . GLY A 1 398 ? -22.055 -9.591 -5.700 1.00 88.44 398 GLY A C 1
ATOM 3012 O O . GLY A 1 398 ? -21.650 -9.063 -6.731 1.00 88.44 398 GLY A O 1
ATOM 3013 N N . ALA A 1 399 ? -22.746 -10.733 -5.737 1.00 85.75 399 ALA A N 1
ATOM 3014 C CA . ALA A 1 399 ? -23.082 -11.409 -6.989 1.00 85.75 399 ALA A CA 1
ATOM 3015 C C . ALA A 1 399 ? -24.070 -10.617 -7.870 1.00 85.75 399 ALA A C 1
ATOM 3017 O O . ALA A 1 399 ? -24.235 -10.946 -9.038 1.00 85.75 399 ALA A O 1
ATOM 3018 N N . THR A 1 400 ? -24.745 -9.599 -7.326 1.00 83.00 400 THR A N 1
ATOM 3019 C CA . THR A 1 400 ? -25.880 -8.925 -7.983 1.00 83.00 400 THR A CA 1
ATOM 3020 C C . THR A 1 400 ? -25.706 -7.423 -8.199 1.00 83.00 400 THR A C 1
ATOM 3022 O O . THR A 1 400 ? -26.526 -6.831 -8.901 1.00 83.00 400 THR A O 1
ATOM 3025 N N . ALA A 1 401 ? -24.721 -6.794 -7.553 1.00 85.62 401 ALA A N 1
ATOM 3026 C CA . ALA A 1 401 ? -24.357 -5.385 -7.715 1.00 85.62 401 ALA A CA 1
ATOM 3027 C C . ALA A 1 401 ? -23.086 -5.066 -6.905 1.00 85.62 401 ALA A C 1
ATOM 3029 O O . ALA A 1 401 ? -22.639 -5.869 -6.087 1.00 85.62 401 ALA A O 1
ATOM 3030 N N . GLN A 1 402 ? -22.533 -3.869 -7.111 1.00 87.62 402 GLN A N 1
ATOM 3031 C CA . GLN A 1 402 ? -21.345 -3.355 -6.421 1.00 87.62 402 GLN A CA 1
ATOM 3032 C C . GLN A 1 402 ? -21.701 -2.718 -5.061 1.00 87.62 402 GLN A C 1
ATOM 3034 O O . GLN A 1 402 ? -21.636 -1.503 -4.869 1.00 87.62 402 GLN A O 1
ATOM 3039 N N . TYR A 1 403 ? -22.150 -3.516 -4.093 1.00 88.69 403 TYR A N 1
ATOM 3040 C CA . TYR A 1 403 ? -22.625 -2.982 -2.810 1.00 88.69 403 TYR A CA 1
ATOM 3041 C C . TYR A 1 403 ? -21.542 -2.280 -1.981 1.00 88.69 403 TYR A C 1
ATOM 3043 O O . TYR A 1 403 ? -21.874 -1.407 -1.176 1.00 88.69 403 TYR A O 1
ATOM 3051 N N . ILE A 1 404 ? -20.257 -2.600 -2.176 1.00 87.56 404 ILE A N 1
ATOM 3052 C CA . ILE A 1 404 ? -19.167 -1.928 -1.455 1.00 87.56 404 ILE A CA 1
ATOM 3053 C C . ILE A 1 404 ? -18.847 -0.536 -2.021 1.00 87.56 404 ILE A C 1
ATOM 3055 O O . ILE A 1 404 ? -18.098 0.213 -1.392 1.00 87.56 404 ILE A O 1
ATOM 3059 N N . THR A 1 405 ? -19.403 -0.171 -3.182 1.00 85.75 405 THR A N 1
ATOM 3060 C CA . THR A 1 405 ? -19.204 1.145 -3.813 1.00 85.75 405 THR A CA 1
ATOM 3061 C C . THR A 1 405 ? -20.382 2.095 -3.595 1.00 85.75 405 THR A C 1
ATOM 3063 O O . THR A 1 405 ? -20.221 3.307 -3.754 1.00 85.75 405 THR A O 1
ATOM 3066 N N . PHE A 1 406 ? -21.545 1.598 -3.153 1.00 88.50 406 PHE A N 1
ATOM 3067 C CA . PHE A 1 406 ? -22.685 2.456 -2.826 1.00 88.50 406 PHE A CA 1
ATOM 3068 C C . PHE A 1 406 ? -22.370 3.392 -1.652 1.00 88.50 406 PHE A C 1
ATOM 3070 O O . PHE A 1 406 ? -22.001 2.963 -0.551 1.00 88.50 406 PHE A O 1
ATOM 3077 N N . ALA A 1 407 ? -22.529 4.697 -1.889 1.00 86.50 407 ALA A N 1
ATOM 3078 C CA . ALA A 1 407 ? -22.355 5.729 -0.873 1.00 86.50 407 ALA A CA 1
ATOM 3079 C C . ALA A 1 407 ? -23.374 5.543 0.267 1.00 86.50 407 ALA A C 1
ATOM 3081 O O . ALA A 1 407 ? -24.480 5.047 0.054 1.00 86.50 407 ALA A O 1
ATOM 3082 N N . GLY A 1 408 ? -23.004 5.906 1.495 1.00 88.88 408 GLY A N 1
ATOM 3083 C CA . GLY A 1 408 ? -23.808 5.615 2.684 1.00 88.88 408 GLY A CA 1
ATOM 3084 C C . GLY A 1 408 ? -23.643 4.173 3.172 1.00 88.88 408 GLY A C 1
ATOM 3085 O O . GLY A 1 408 ? -23.123 3.958 4.264 1.00 88.88 408 GLY A O 1
ATOM 3086 N N . LEU A 1 409 ? -24.000 3.181 2.348 1.00 92.31 409 LEU A N 1
ATOM 3087 C CA . LEU A 1 409 ? -23.905 1.758 2.708 1.00 92.31 409 LEU A CA 1
ATOM 3088 C C . LEU A 1 409 ? -22.462 1.321 2.993 1.00 92.31 409 LEU A C 1
ATOM 3090 O O . LEU A 1 409 ? -22.169 0.787 4.060 1.00 92.31 409 LEU A O 1
ATOM 3094 N N . SER A 1 410 ? -21.549 1.578 2.057 1.00 92.62 410 SER A N 1
ATOM 3095 C CA . SER A 1 410 ? -20.124 1.244 2.199 1.00 92.62 410 SER A CA 1
ATOM 3096 C C . SER A 1 410 ? -19.486 1.882 3.437 1.00 92.62 410 SER A C 1
ATOM 3098 O O . SER A 1 410 ? -18.656 1.264 4.105 1.00 92.62 410 SER A O 1
ATOM 3100 N N . GLN A 1 411 ? -19.912 3.098 3.780 1.00 94.19 411 GLN A N 1
ATOM 3101 C CA . GLN A 1 411 ? -19.418 3.860 4.925 1.00 94.19 411 GLN A CA 1
ATOM 3102 C C . GLN A 1 411 ? -19.938 3.270 6.247 1.00 94.19 411 GLN A C 1
ATOM 3104 O O . GLN A 1 411 ? -19.155 3.106 7.178 1.00 94.19 411 GLN A O 1
ATOM 3109 N N . GLU A 1 412 ? -21.203 2.852 6.328 1.00 93.44 412 GLU A N 1
ATOM 3110 C CA . GLU A 1 412 ? -21.730 2.137 7.504 1.00 93.44 412 GLU A CA 1
ATOM 3111 C C . GLU A 1 412 ? -21.067 0.769 7.714 1.00 93.44 412 GLU A C 1
ATOM 3113 O O . GLU A 1 412 ? -20.758 0.371 8.840 1.00 93.44 412 GLU A O 1
ATOM 3118 N N . ILE A 1 413 ? -20.767 0.051 6.631 1.00 95.19 413 ILE A N 1
ATOM 3119 C CA . ILE A 1 413 ? -20.021 -1.208 6.723 1.00 95.19 413 ILE A CA 1
ATOM 3120 C C . ILE A 1 413 ? -18.602 -0.942 7.242 1.00 95.19 413 ILE A C 1
ATOM 3122 O O . ILE A 1 413 ? -18.149 -1.602 8.182 1.00 95.19 413 ILE A O 1
ATOM 3126 N N . ALA A 1 414 ? -17.911 0.056 6.683 1.00 96.44 414 ALA A N 1
ATOM 3127 C CA . ALA A 1 414 ? -16.590 0.472 7.148 1.00 96.44 414 ALA A CA 1
ATOM 3128 C C . ALA A 1 414 ? -16.608 0.918 8.619 1.00 96.44 414 ALA A C 1
ATOM 3130 O O . ALA A 1 414 ? -15.678 0.598 9.364 1.00 96.44 414 ALA A O 1
ATOM 3131 N N . MET A 1 415 ? -17.673 1.599 9.058 1.00 95.69 415 MET A N 1
ATOM 3132 C CA . MET A 1 415 ? -17.900 1.945 10.459 1.00 95.69 415 MET A CA 1
ATOM 3133 C C . MET A 1 415 ? -17.974 0.685 11.315 1.00 95.69 415 MET A C 1
ATOM 3135 O O . MET A 1 415 ? -17.221 0.572 12.279 1.00 95.69 415 MET A O 1
ATOM 3139 N N . LEU A 1 416 ? -18.866 -0.254 10.993 1.00 96.31 416 LEU A N 1
ATOM 3140 C CA . LEU A 1 416 ? -19.089 -1.452 11.802 1.00 96.31 416 LEU A CA 1
ATOM 3141 C C . LEU A 1 416 ? -17.793 -2.265 11.969 1.00 96.31 416 LEU A C 1
ATOM 3143 O O . LEU A 1 416 ? -17.419 -2.639 13.087 1.00 96.31 416 LEU A O 1
ATOM 3147 N N . VAL A 1 417 ? -17.058 -2.455 10.870 1.00 96.56 417 VAL A N 1
ATOM 3148 C CA . VAL A 1 417 ? -15.761 -3.147 10.858 1.00 96.56 417 VAL A CA 1
ATOM 3149 C C . VAL A 1 417 ? -14.691 -2.343 11.612 1.00 96.56 417 VAL A C 1
ATOM 3151 O O . VAL A 1 417 ? -13.910 -2.912 12.380 1.00 96.56 417 VAL A O 1
ATOM 3154 N N . GLY A 1 418 ? -14.679 -1.015 11.468 1.00 95.69 418 GLY A N 1
ATOM 3155 C CA . GLY A 1 418 ? -13.776 -0.114 12.186 1.00 95.69 418 GLY A CA 1
ATOM 3156 C C . GLY A 1 418 ? -14.024 -0.100 13.696 1.00 95.69 418 GLY A C 1
ATOM 3157 O O . GLY A 1 418 ? -13.077 -0.161 14.478 1.00 95.69 418 GLY A O 1
ATOM 3158 N N . VAL A 1 419 ? -15.285 -0.111 14.134 1.00 95.75 419 VAL A N 1
ATOM 3159 C CA . VAL A 1 419 ? -15.681 -0.235 15.545 1.00 95.75 419 VAL A CA 1
ATOM 3160 C C . VAL A 1 419 ? -15.181 -1.560 16.120 1.00 95.75 419 VAL A C 1
ATOM 3162 O O . VAL A 1 419 ? -14.589 -1.572 17.203 1.00 95.75 419 VAL A O 1
ATOM 3165 N N . MET A 1 420 ? -15.356 -2.671 15.394 1.00 94.94 420 MET A N 1
ATOM 3166 C CA . MET A 1 420 ? -14.827 -3.977 15.797 1.00 94.94 420 MET A CA 1
ATOM 3167 C C . MET A 1 420 ? -13.302 -3.932 15.978 1.00 94.94 420 MET A C 1
ATOM 3169 O O . MET A 1 420 ? -12.794 -4.341 17.026 1.00 94.94 420 MET A O 1
ATOM 3173 N N . ALA A 1 421 ? -12.569 -3.373 15.009 1.00 92.62 421 ALA A N 1
ATOM 3174 C CA . ALA A 1 421 ? -11.120 -3.195 15.101 1.00 92.62 421 ALA A CA 1
ATOM 3175 C C . ALA A 1 421 ? -10.710 -2.318 16.299 1.00 92.62 421 ALA A C 1
ATOM 3177 O O . ALA A 1 421 ? -9.793 -2.665 17.052 1.00 92.62 421 ALA A O 1
ATOM 3178 N N . GLY A 1 422 ? -11.439 -1.224 16.534 1.00 90.25 422 GLY A N 1
ATOM 3179 C CA . GLY A 1 422 ? -11.239 -0.325 17.665 1.00 90.25 422 GLY A CA 1
ATOM 3180 C C . GLY A 1 422 ? -11.379 -1.039 19.009 1.00 90.25 422 GLY A C 1
ATOM 3181 O O . GLY A 1 422 ? -10.496 -0.922 19.859 1.00 90.25 422 GLY A O 1
ATOM 3182 N N . LEU A 1 423 ? -12.425 -1.847 19.190 1.00 89.75 423 LEU A N 1
ATOM 3183 C CA . LEU A 1 423 ? -12.671 -2.590 20.434 1.00 89.75 423 LEU A CA 1
ATOM 3184 C C . LEU A 1 423 ? -11.637 -3.692 20.693 1.00 89.75 423 LEU A C 1
ATOM 3186 O O . LEU A 1 423 ? -11.242 -3.908 21.841 1.00 89.75 423 LEU A O 1
ATOM 3190 N N . ILE A 1 424 ? -11.173 -4.368 19.639 1.00 86.25 424 ILE A N 1
ATOM 3191 C CA . ILE A 1 424 ? -10.109 -5.377 19.734 1.00 86.25 424 ILE A CA 1
ATOM 3192 C C . ILE A 1 424 ? -8.794 -4.716 20.149 1.00 86.25 424 ILE A C 1
ATOM 3194 O O . ILE A 1 424 ? -8.100 -5.217 21.032 1.00 86.25 424 ILE A O 1
ATOM 3198 N N . SER A 1 425 ? -8.468 -3.568 19.550 1.00 78.44 425 SER A N 1
ATOM 3199 C CA . SER A 1 425 ? -7.240 -2.837 19.868 1.00 78.44 425 SER A CA 1
ATOM 3200 C C . SER A 1 425 ? -7.220 -2.296 21.307 1.00 78.44 425 SER A C 1
ATOM 3202 O O . SER A 1 425 ? -6.163 -2.303 21.932 1.00 78.44 425 SER A O 1
ATOM 3204 N N . GLN A 1 426 ? -8.379 -1.908 21.857 1.00 77.19 426 GLN A N 1
ATOM 3205 C CA . GLN A 1 426 ? -8.536 -1.436 23.242 1.00 77.19 426 GLN A CA 1
ATOM 3206 C C . GLN A 1 426 ? -8.434 -2.555 24.291 1.00 77.19 426 GLN A C 1
ATOM 3208 O O . GLN A 1 426 ? -8.179 -2.278 25.455 1.00 77.19 426 GLN A O 1
ATOM 3213 N N . ALA A 1 427 ? -8.652 -3.818 23.910 1.00 57.84 427 ALA A N 1
ATOM 3214 C CA . ALA A 1 427 ? -8.639 -4.954 24.837 1.00 57.84 427 ALA A CA 1
ATOM 3215 C C . ALA A 1 427 ? -7.227 -5.401 25.262 1.00 57.84 427 ALA A C 1
ATOM 3217 O O . ALA A 1 427 ? -7.096 -6.258 26.131 1.00 57.84 427 ALA A O 1
ATOM 3218 N N . ARG A 1 428 ? -6.174 -4.889 24.611 1.00 53.19 428 ARG A N 1
ATOM 3219 C CA . ARG A 1 428 ? -4.788 -5.271 24.905 1.00 53.19 428 ARG A CA 1
ATOM 3220 C C . ARG A 1 428 ? -4.270 -4.438 26.088 1.00 53.19 428 ARG A C 1
ATOM 3222 O O . ARG A 1 428 ? -4.261 -3.215 25.963 1.00 53.19 428 ARG A O 1
ATOM 3229 N N . PRO A 1 429 ? -3.844 -5.055 27.207 1.00 40.09 429 PRO A N 1
ATOM 3230 C CA . PRO A 1 429 ? -3.350 -4.313 28.365 1.00 40.09 429 PRO A CA 1
ATOM 3231 C C . PRO A 1 429 ? -2.147 -3.430 28.001 1.00 40.09 429 PRO A C 1
ATOM 3233 O O . PRO A 1 429 ? -1.307 -3.806 27.177 1.00 40.09 429 PRO A O 1
ATOM 3236 N N . GLN A 1 430 ? -2.085 -2.244 28.619 1.00 39.56 430 GLN A N 1
ATOM 3237 C CA . GLN A 1 430 ? -0.905 -1.380 28.605 1.00 39.56 430 GLN A CA 1
ATOM 3238 C C . GLN A 1 430 ? 0.305 -2.174 29.117 1.00 39.56 430 GLN A C 1
ATOM 3240 O O . GLN A 1 430 ? 0.212 -2.914 30.093 1.00 39.56 430 GLN A O 1
ATOM 3245 N N . ARG A 1 431 ? 1.417 -2.051 28.389 1.00 37.44 431 ARG A N 1
ATOM 3246 C CA . ARG A 1 431 ? 2.690 -2.752 28.599 1.00 37.44 431 ARG A CA 1
ATOM 3247 C C . ARG A 1 431 ? 3.113 -2.715 30.076 1.00 37.44 431 ARG A C 1
ATOM 3249 O O . ARG A 1 431 ? 3.225 -1.631 30.638 1.00 37.44 431 ARG A O 1
ATOM 3256 N N . ALA A 1 432 ? 3.430 -3.871 30.659 1.00 28.95 432 ALA A N 1
ATOM 3257 C CA . ALA A 1 432 ? 4.324 -3.907 31.815 1.00 28.95 432 ALA A CA 1
ATOM 3258 C C . ALA A 1 432 ? 5.702 -3.358 31.383 1.00 28.95 432 ALA A C 1
ATOM 3260 O O . ALA A 1 432 ? 6.092 -3.577 30.229 1.00 28.95 432 ALA A O 1
ATOM 3261 N N . PRO A 1 433 ? 6.422 -2.620 32.247 1.00 29.17 433 PRO A N 1
ATOM 3262 C CA . PRO A 1 433 ? 7.739 -2.096 31.912 1.00 29.17 433 PRO A CA 1
ATOM 3263 C C . PRO A 1 433 ? 8.675 -3.247 31.534 1.00 29.17 433 PRO A C 1
ATOM 3265 O O . PRO A 1 433 ? 8.741 -4.267 32.220 1.00 29.17 433 PRO A O 1
ATOM 3268 N N . VAL A 1 434 ? 9.378 -3.079 30.414 1.00 32.84 434 VAL A N 1
ATOM 3269 C CA . VAL A 1 434 ? 10.422 -4.002 29.967 1.00 32.84 434 VAL A CA 1
ATOM 3270 C C . VAL A 1 434 ? 11.548 -3.931 30.992 1.00 32.84 434 VAL A C 1
ATOM 3272 O O . VAL A 1 434 ? 12.305 -2.962 31.029 1.00 32.84 434 VAL A O 1
ATOM 3275 N N . VAL A 1 435 ? 11.640 -4.947 31.847 1.00 26.39 435 VAL A N 1
ATOM 3276 C CA . VAL A 1 435 ? 12.821 -5.170 32.677 1.00 26.39 435 VAL A CA 1
ATOM 3277 C C . VAL A 1 435 ? 13.936 -5.580 31.724 1.00 26.39 435 VAL A C 1
ATOM 3279 O O . VAL A 1 435 ? 13.941 -6.684 31.183 1.00 26.39 435 VAL A O 1
ATOM 3282 N N . VAL A 1 436 ? 14.860 -4.655 31.476 1.00 28.86 436 VAL A N 1
ATOM 3283 C CA . VAL A 1 436 ? 16.140 -4.965 30.847 1.00 28.86 436 VAL A CA 1
ATOM 3284 C C . VAL A 1 436 ? 16.878 -5.871 31.823 1.00 28.86 436 VAL A C 1
ATOM 3286 O O . VAL A 1 436 ? 17.416 -5.406 32.826 1.00 28.86 436 VAL A O 1
ATOM 3289 N N . ILE A 1 437 ? 16.873 -7.177 31.560 1.00 27.56 437 ILE A N 1
ATOM 3290 C CA . ILE A 1 437 ? 17.810 -8.082 32.217 1.00 27.56 437 ILE A CA 1
ATOM 3291 C C . ILE A 1 437 ? 19.183 -7.662 31.700 1.00 27.56 437 ILE A C 1
ATOM 3293 O O . ILE A 1 437 ? 19.510 -7.874 30.532 1.00 27.56 437 ILE A O 1
ATOM 3297 N N . ALA A 1 438 ? 19.948 -6.982 32.555 1.00 28.42 438 ALA A N 1
ATOM 3298 C CA . ALA A 1 438 ? 21.353 -6.724 32.313 1.00 28.42 438 ALA A CA 1
ATOM 3299 C C . ALA A 1 438 ? 22.016 -8.061 31.967 1.00 28.42 438 ALA A C 1
ATOM 3301 O O . ALA A 1 438 ? 21.905 -9.027 32.725 1.00 28.42 438 ALA A O 1
ATOM 3302 N N . SER A 1 439 ? 22.663 -8.127 30.806 1.00 31.56 439 SER A N 1
ATOM 3303 C CA . SER A 1 439 ? 23.508 -9.253 30.437 1.00 31.56 439 SER A CA 1
ATOM 3304 C C . SER A 1 439 ? 24.597 -9.385 31.499 1.00 31.56 439 SER A C 1
ATOM 3306 O O . SER A 1 439 ? 25.549 -8.603 31.505 1.00 31.56 439 SER A O 1
ATOM 3308 N N . ARG A 1 440 ? 24.434 -10.334 32.425 1.00 27.14 440 ARG A N 1
ATOM 3309 C CA . ARG A 1 440 ? 25.552 -10.828 33.223 1.00 27.14 440 ARG A CA 1
ATOM 3310 C C . ARG A 1 440 ? 26.529 -11.499 32.266 1.00 27.14 440 ARG A C 1
ATOM 3312 O O . ARG A 1 440 ? 26.113 -12.207 31.349 1.00 27.14 440 ARG A O 1
ATOM 3319 N N . GLU A 1 441 ? 27.810 -11.229 32.475 1.00 33.97 441 GLU A N 1
ATOM 3320 C CA . GLU A 1 441 ? 28.899 -11.954 31.830 1.00 33.97 441 GLU A CA 1
ATOM 3321 C C . GLU A 1 441 ? 28.696 -13.471 32.000 1.00 33.97 441 GLU A C 1
ATOM 3323 O O . GLU A 1 441 ? 28.180 -13.898 33.040 1.00 33.97 441 GLU A O 1
ATOM 3328 N N . PRO A 1 442 ? 29.054 -14.299 31.003 1.00 35.44 442 PRO A N 1
ATOM 3329 C CA . PRO A 1 442 ? 28.872 -15.740 31.092 1.00 35.44 442 PRO A CA 1
ATOM 3330 C C . PRO A 1 442 ? 29.881 -16.342 32.080 1.00 35.44 442 PRO A C 1
ATOM 3332 O O . PRO A 1 442 ? 30.982 -16.745 31.713 1.00 35.44 442 PRO A O 1
ATOM 3335 N N . GLY A 1 443 ? 29.486 -16.400 33.352 1.00 28.78 443 GLY A N 1
ATOM 3336 C CA . GLY A 1 443 ? 30.062 -17.296 34.348 1.00 28.78 443 GLY A CA 1
ATOM 3337 C C . GLY A 1 443 ? 29.537 -18.709 34.110 1.00 28.78 443 GLY A C 1
ATOM 3338 O O . GLY A 1 443 ? 28.331 -18.949 34.155 1.00 28.78 443 GLY A O 1
ATOM 3339 N N . TRP A 1 444 ? 30.449 -19.625 33.807 1.00 40.91 444 TRP A N 1
ATOM 3340 C CA . TRP A 1 444 ? 30.171 -21.041 33.610 1.00 40.91 444 TRP A CA 1
ATOM 3341 C C . TRP A 1 444 ? 29.807 -21.713 34.945 1.00 40.91 444 TRP A C 1
ATOM 3343 O O . TRP A 1 444 ? 30.361 -21.354 35.981 1.00 40.91 444 TRP A O 1
ATOM 3353 N N . ILE A 1 445 ? 28.957 -22.748 34.865 1.00 39.25 445 ILE A N 1
ATOM 3354 C CA . ILE A 1 445 ? 28.568 -23.722 35.911 1.00 39.25 445 ILE A CA 1
ATOM 3355 C C . ILE A 1 445 ? 27.282 -23.369 36.689 1.00 39.25 445 ILE A C 1
ATOM 3357 O O . ILE A 1 445 ? 27.265 -22.565 37.617 1.00 39.25 445 ILE A O 1
ATOM 3361 N N . GLY A 1 446 ? 26.196 -24.069 36.342 1.00 32.16 446 GLY A N 1
ATOM 3362 C CA . GLY A 1 446 ? 24.946 -24.126 37.103 1.00 32.16 446 GLY A CA 1
ATOM 3363 C C . GLY A 1 446 ? 24.017 -25.219 36.560 1.00 32.16 446 GLY A C 1
ATOM 3364 O O . GLY A 1 446 ? 23.516 -25.110 35.447 1.00 32.16 446 GLY A O 1
ATOM 3365 N N . VAL A 1 447 ? 23.834 -26.283 37.344 1.00 32.66 447 VAL A N 1
ATOM 3366 C CA . VAL A 1 447 ? 23.091 -27.527 37.049 1.00 32.66 447 VAL A CA 1
ATOM 3367 C C . VAL A 1 447 ? 21.628 -27.266 36.620 1.00 32.66 447 VAL A C 1
ATOM 3369 O O . VAL A 1 447 ? 20.957 -26.454 37.264 1.00 32.66 447 VAL A O 1
ATOM 3372 N N . PRO A 1 448 ? 21.080 -27.956 35.594 1.00 35.50 448 PRO A N 1
ATOM 3373 C CA . PRO A 1 448 ? 19.687 -27.782 35.187 1.00 35.50 448 PRO A CA 1
ATOM 3374 C C . PRO A 1 448 ? 18.712 -28.504 36.135 1.00 35.50 448 PRO A C 1
ATOM 3376 O O . PRO A 1 448 ? 18.899 -29.666 36.491 1.00 35.50 448 PRO A O 1
ATOM 3379 N N . ARG A 1 449 ? 17.643 -27.802 36.535 1.00 31.83 449 ARG A N 1
ATOM 3380 C CA . ARG A 1 449 ? 16.479 -28.360 37.250 1.00 31.83 449 ARG A CA 1
ATOM 3381 C C . ARG A 1 449 ? 15.543 -29.109 36.283 1.00 31.83 449 ARG A C 1
ATOM 3383 O O . ARG A 1 449 ? 15.564 -28.809 35.088 1.00 31.83 449 ARG A O 1
ATOM 3390 N N . PRO A 1 450 ? 14.729 -30.065 36.775 1.00 36.38 450 PRO A N 1
ATOM 3391 C CA . PRO A 1 450 ? 14.011 -30.998 35.917 1.00 36.38 450 PRO A CA 1
ATOM 3392 C C . PRO A 1 450 ? 12.836 -30.354 35.173 1.00 36.38 450 PRO A C 1
ATOM 3394 O O . PRO A 1 450 ? 12.203 -29.407 35.640 1.00 36.38 450 PRO A O 1
ATOM 3397 N N . PHE A 1 451 ? 12.596 -30.920 33.992 1.00 38.16 451 PHE A N 1
ATOM 3398 C CA . PHE A 1 451 ? 11.594 -30.579 32.989 1.00 38.16 451 PHE A CA 1
ATOM 3399 C C . PHE A 1 451 ? 10.159 -30.496 33.538 1.00 38.16 451 PHE A C 1
ATOM 3401 O O . PHE A 1 451 ? 9.616 -31.477 34.040 1.00 38.16 451 PHE A O 1
ATOM 3408 N N . GLU A 1 452 ? 9.510 -29.358 33.292 1.00 34.94 452 GLU A N 1
ATOM 3409 C CA . GLU A 1 452 ? 8.052 -29.208 33.215 1.00 34.94 452 GLU A CA 1
ATOM 3410 C C . GLU A 1 452 ? 7.642 -28.876 31.760 1.00 34.94 452 GLU A C 1
ATOM 3412 O O . GLU A 1 452 ? 8.485 -28.469 30.955 1.00 34.94 452 GLU A O 1
ATOM 3417 N N . PRO A 1 453 ? 6.377 -29.102 31.349 1.00 42.69 453 PRO A N 1
ATOM 3418 C CA . PRO A 1 453 ? 6.049 -29.360 29.950 1.00 42.69 453 PRO A CA 1
ATOM 3419 C C . PRO A 1 453 ? 6.158 -28.114 29.056 1.00 42.69 453 PRO A C 1
ATOM 3421 O O . PRO A 1 453 ? 5.438 -27.124 29.216 1.00 42.69 453 PRO A O 1
ATOM 3424 N N . ALA A 1 454 ? 6.988 -28.246 28.014 1.00 36.91 454 ALA A N 1
ATOM 3425 C CA . ALA A 1 454 ? 7.320 -27.288 26.948 1.00 36.91 454 ALA A CA 1
ATOM 3426 C C . ALA A 1 454 ? 6.125 -26.619 26.219 1.00 36.91 454 ALA A C 1
ATOM 3428 O O . ALA A 1 454 ? 6.298 -25.691 25.426 1.00 36.91 454 ALA A O 1
ATOM 3429 N N . LEU A 1 455 ? 4.891 -27.044 26.493 1.00 34.00 455 LEU A N 1
ATOM 3430 C CA . LEU A 1 455 ? 3.665 -26.469 25.936 1.00 34.00 455 LEU A CA 1
ATOM 3431 C C . LEU A 1 455 ? 3.241 -25.155 26.619 1.00 34.00 455 LEU A C 1
ATOM 3433 O O . LEU A 1 455 ? 2.551 -24.343 25.997 1.00 34.00 455 LEU A O 1
ATOM 3437 N N . VAL A 1 456 ? 3.682 -24.893 27.855 1.00 37.47 456 VAL A N 1
ATOM 3438 C CA . VAL A 1 456 ? 3.414 -23.616 28.548 1.00 37.47 456 VAL A CA 1
ATOM 3439 C C . VAL A 1 456 ? 4.380 -22.513 28.087 1.00 37.47 456 VAL A C 1
ATOM 3441 O O . VAL A 1 456 ? 3.991 -21.346 27.989 1.00 37.47 456 VAL A O 1
ATOM 3444 N N . GLU A 1 457 ? 5.607 -22.872 27.705 1.00 36.84 457 GLU A N 1
ATOM 3445 C CA . GLU A 1 457 ? 6.631 -21.935 27.223 1.00 36.84 457 GLU A CA 1
ATOM 3446 C C . GLU A 1 457 ? 6.397 -21.471 25.777 1.00 36.84 457 GLU A C 1
ATOM 3448 O O . GLU A 1 457 ? 6.587 -20.295 25.460 1.00 36.84 457 GLU A O 1
ATOM 3453 N N . LEU A 1 458 ? 5.841 -22.334 24.918 1.00 35.34 458 LEU A N 1
ATOM 3454 C CA . LEU A 1 458 ? 5.442 -21.976 23.548 1.00 35.34 458 LEU A CA 1
ATOM 3455 C C . LEU A 1 458 ? 4.337 -20.903 23.493 1.00 35.34 458 LEU A C 1
ATOM 3457 O O . LEU A 1 458 ? 4.260 -20.150 22.521 1.00 35.34 458 LEU A O 1
ATOM 3461 N N . ARG A 1 459 ? 3.523 -20.753 24.551 1.00 34.31 459 ARG A N 1
ATOM 3462 C CA . ARG A 1 459 ? 2.552 -19.645 24.681 1.00 34.31 459 ARG A CA 1
ATOM 3463 C C . ARG A 1 459 ? 3.185 -18.309 25.083 1.00 34.31 459 ARG A C 1
ATOM 3465 O O . ARG A 1 459 ? 2.538 -17.278 24.915 1.00 34.31 459 ARG A O 1
ATOM 3472 N N . ARG A 1 460 ? 4.430 -18.297 25.573 1.00 36.00 460 ARG A N 1
ATOM 3473 C CA . ARG A 1 460 ? 5.168 -17.075 25.950 1.00 36.00 460 ARG A CA 1
ATOM 3474 C C . ARG A 1 460 ? 5.991 -16.483 24.797 1.00 36.00 460 ARG A C 1
ATOM 3476 O O . ARG A 1 460 ? 6.460 -15.356 24.903 1.00 36.00 460 ARG A O 1
ATOM 3483 N N . LEU A 1 461 ? 6.089 -17.184 23.664 1.00 40.03 461 LEU A N 1
ATOM 3484 C CA . LEU A 1 461 ? 6.821 -16.760 22.461 1.00 40.03 461 LEU A CA 1
ATOM 3485 C C . LEU A 1 461 ? 5.984 -15.914 21.483 1.00 40.03 461 LEU A C 1
ATOM 3487 O O . LEU A 1 461 ? 6.274 -15.861 20.287 1.00 40.03 461 LEU A O 1
ATOM 3491 N N . THR A 1 462 ? 4.942 -15.219 21.950 1.00 37.19 462 THR A N 1
ATOM 3492 C CA . THR A 1 462 ? 4.305 -14.188 21.120 1.00 37.19 462 THR A CA 1
ATOM 3493 C C . THR A 1 462 ? 5.257 -12.996 21.021 1.00 37.19 462 THR A C 1
ATOM 3495 O O . THR A 1 462 ? 5.552 -12.391 22.054 1.00 37.19 462 THR A O 1
ATOM 3498 N N . PRO A 1 463 ? 5.746 -12.622 19.823 1.00 42.22 463 PRO A N 1
ATOM 3499 C CA . PRO A 1 463 ? 6.584 -11.440 19.691 1.00 42.22 463 PRO A CA 1
ATOM 3500 C C . PRO A 1 463 ? 5.806 -10.233 20.210 1.00 42.22 463 PRO A C 1
ATOM 3502 O O . PRO A 1 463 ? 4.616 -10.087 19.913 1.00 42.22 463 PRO A O 1
ATOM 3505 N N . GLU A 1 464 ? 6.463 -9.377 20.989 1.00 47.66 464 GLU A N 1
ATOM 3506 C CA . GLU A 1 464 ? 5.826 -8.180 21.526 1.00 47.66 464 GLU A CA 1
ATOM 3507 C C . GLU A 1 464 ? 5.153 -7.386 20.403 1.00 47.66 464 GLU A C 1
ATOM 3509 O O . GLU A 1 464 ? 5.730 -7.144 19.342 1.00 47.66 464 GLU A O 1
ATOM 3514 N N . SER A 1 465 ? 3.914 -6.954 20.636 1.00 47.72 465 SER A N 1
ATOM 3515 C CA . SER A 1 465 ? 3.125 -6.229 19.631 1.00 47.72 465 SER A CA 1
ATOM 3516 C C . SER A 1 465 ? 3.824 -4.974 19.081 1.00 47.72 465 SER A C 1
ATOM 3518 O O . SER A 1 465 ? 3.555 -4.577 17.948 1.00 47.72 465 SER A O 1
ATOM 3520 N N . GLY A 1 466 ? 4.734 -4.369 19.858 1.00 47.31 466 GLY A N 1
ATOM 3521 C CA . GLY A 1 466 ? 5.583 -3.258 19.423 1.00 47.31 466 GLY A CA 1
ATOM 3522 C C . GLY A 1 466 ? 6.560 -3.659 18.324 1.00 47.31 466 GLY A C 1
ATOM 3523 O O . GLY A 1 466 ? 6.609 -3.002 17.293 1.00 47.31 466 GLY A O 1
ATOM 3524 N N . LEU A 1 467 ? 7.247 -4.784 18.501 1.00 54.12 467 LEU A N 1
ATOM 3525 C CA . LEU A 1 467 ? 8.185 -5.317 17.523 1.00 54.12 467 LEU A CA 1
ATOM 3526 C C . LEU A 1 467 ? 7.481 -5.696 16.218 1.00 54.12 467 LEU A C 1
ATOM 3528 O O . LEU A 1 467 ? 7.931 -5.298 15.154 1.00 54.12 467 LEU A O 1
ATOM 3532 N N . LEU A 1 468 ? 6.338 -6.391 16.290 1.00 58.19 468 LEU A N 1
ATOM 3533 C CA . LEU A 1 468 ? 5.562 -6.749 15.093 1.00 58.19 468 LEU A CA 1
ATOM 3534 C C . LEU A 1 468 ? 5.078 -5.514 14.330 1.00 58.19 468 LEU A C 1
ATOM 3536 O O . LEU A 1 468 ? 5.095 -5.507 13.103 1.00 58.19 468 LEU A O 1
ATOM 3540 N N . ARG A 1 469 ? 4.671 -4.459 15.046 1.00 58.56 469 ARG A N 1
ATOM 3541 C CA . ARG A 1 469 ? 4.270 -3.188 14.437 1.00 58.56 469 ARG A CA 1
ATOM 3542 C C . ARG A 1 469 ? 5.453 -2.486 13.781 1.00 58.56 469 ARG A C 1
ATOM 3544 O O . ARG A 1 469 ? 5.316 -2.039 12.649 1.00 58.56 469 ARG A O 1
ATOM 3551 N N . SER A 1 470 ? 6.588 -2.390 14.467 1.00 65.69 470 SER A N 1
ATOM 3552 C CA . SER A 1 470 ? 7.799 -1.774 13.925 1.00 65.69 470 SER A CA 1
ATOM 3553 C C . SER A 1 470 ? 8.303 -2.540 12.705 1.00 65.69 470 SER A C 1
ATOM 3555 O O . SER A 1 470 ? 8.547 -1.928 11.672 1.00 65.69 470 SER A O 1
ATOM 3557 N N . SER A 1 471 ? 8.329 -3.874 12.760 1.00 66.31 471 SER A N 1
ATOM 3558 C CA . SER A 1 471 ? 8.648 -4.731 11.614 1.00 66.31 471 SER A CA 1
ATOM 3559 C C . SER A 1 471 ? 7.665 -4.543 10.457 1.00 66.31 471 SER A C 1
ATOM 3561 O O . SER A 1 471 ? 8.105 -4.440 9.320 1.00 66.31 471 SER A O 1
ATOM 3563 N N . ALA A 1 472 ? 6.356 -4.439 10.717 1.00 69.06 472 ALA A N 1
ATOM 3564 C CA . ALA A 1 472 ? 5.358 -4.202 9.672 1.00 69.06 472 ALA A CA 1
ATOM 3565 C C . ALA A 1 472 ? 5.489 -2.810 9.032 1.00 69.06 472 ALA A C 1
ATOM 3567 O O . ALA A 1 472 ? 5.398 -2.692 7.815 1.00 69.06 472 ALA A O 1
ATOM 3568 N N . VAL A 1 473 ? 5.736 -1.761 9.826 1.00 77.06 473 VAL A N 1
ATOM 3569 C CA . VAL A 1 473 ? 5.971 -0.395 9.323 1.00 77.06 473 VAL A CA 1
ATOM 3570 C C . VAL A 1 473 ? 7.234 -0.350 8.471 1.00 77.06 473 VAL A C 1
ATOM 3572 O O . VAL A 1 473 ? 7.193 0.171 7.360 1.00 77.06 473 VAL A O 1
ATOM 3575 N N . VAL A 1 474 ? 8.332 -0.928 8.968 1.00 78.94 474 VAL A N 1
ATOM 3576 C CA . VAL A 1 474 ? 9.596 -1.046 8.229 1.00 78.94 474 VAL A CA 1
ATOM 3577 C C . VAL A 1 474 ? 9.383 -1.815 6.935 1.00 78.94 474 VAL A C 1
ATOM 3579 O O . VAL A 1 474 ? 9.823 -1.362 5.888 1.00 78.94 474 VAL A O 1
ATOM 3582 N N . PHE A 1 475 ? 8.661 -2.931 6.981 1.00 76.88 475 PHE A N 1
ATOM 3583 C CA . PHE A 1 475 ? 8.388 -3.742 5.804 1.00 76.88 475 PHE A CA 1
ATOM 3584 C C . PHE A 1 475 ? 7.566 -2.990 4.750 1.00 76.88 475 PHE A C 1
ATOM 3586 O O . PHE A 1 475 ? 8.013 -2.860 3.614 1.00 76.88 475 PHE A O 1
ATOM 3593 N N . VAL A 1 476 ? 6.389 -2.472 5.118 1.00 78.94 476 VAL A N 1
ATOM 3594 C CA . VAL A 1 476 ? 5.491 -1.775 4.181 1.00 78.94 476 VAL A CA 1
ATOM 3595 C C . VAL A 1 476 ? 6.162 -0.523 3.625 1.00 78.94 476 VAL A C 1
ATOM 3597 O O . VAL A 1 476 ? 6.112 -0.285 2.422 1.00 78.94 476 VAL A O 1
ATOM 3600 N N . GLY A 1 477 ? 6.833 0.252 4.480 1.00 81.31 477 GLY A N 1
ATOM 3601 C CA . GLY A 1 477 ? 7.568 1.441 4.064 1.00 81.31 477 GLY A CA 1
ATOM 3602 C C . GLY A 1 477 ? 8.725 1.120 3.121 1.00 81.31 477 GLY A C 1
ATOM 3603 O O . GLY A 1 477 ? 8.867 1.762 2.085 1.00 81.31 477 GLY A O 1
ATOM 3604 N N . PHE A 1 478 ? 9.514 0.088 3.428 1.00 83.12 478 PHE A N 1
ATOM 3605 C CA . PHE A 1 478 ? 10.619 -0.345 2.576 1.00 83.12 478 PHE A CA 1
ATOM 3606 C C . PHE A 1 478 ? 10.118 -0.880 1.233 1.00 83.12 478 PHE A C 1
ATOM 3608 O O . PHE A 1 478 ? 10.664 -0.515 0.195 1.00 83.12 478 PHE A O 1
ATOM 3615 N N . ALA A 1 479 ? 9.054 -1.689 1.231 1.00 79.19 479 ALA A N 1
ATOM 3616 C CA . ALA A 1 479 ? 8.433 -2.191 0.010 1.00 79.19 479 ALA A CA 1
ATOM 3617 C C . ALA A 1 479 ? 7.896 -1.046 -0.863 1.00 79.19 479 ALA A C 1
ATOM 3619 O O . ALA A 1 479 ? 8.177 -1.014 -2.059 1.00 79.19 479 ALA A O 1
ATOM 3620 N N . ALA A 1 480 ? 7.200 -0.072 -0.265 1.00 82.50 480 ALA A N 1
ATOM 3621 C CA . ALA A 1 480 ? 6.705 1.109 -0.969 1.00 82.50 480 ALA A CA 1
ATOM 3622 C C . ALA A 1 480 ? 7.851 1.955 -1.551 1.00 82.50 480 ALA A C 1
ATOM 3624 O O . ALA A 1 480 ? 7.817 2.309 -2.727 1.00 82.50 480 ALA A O 1
ATOM 3625 N N . ALA A 1 481 ? 8.896 2.228 -0.765 1.00 86.06 481 ALA A N 1
ATOM 3626 C CA . ALA A 1 481 ? 10.064 2.982 -1.215 1.00 86.06 481 ALA A CA 1
ATOM 3627 C C . ALA A 1 481 ? 10.789 2.281 -2.375 1.00 86.06 481 ALA A C 1
ATOM 3629 O O . ALA A 1 481 ? 11.125 2.909 -3.373 1.00 86.06 481 ALA A O 1
ATOM 3630 N N . ARG A 1 482 ? 10.977 0.962 -2.290 1.00 85.06 482 ARG A N 1
ATOM 3631 C CA . ARG A 1 482 ? 11.613 0.163 -3.346 1.00 85.06 482 ARG A CA 1
ATOM 3632 C C . ARG A 1 482 ? 10.757 0.046 -4.603 1.00 85.06 482 ARG A C 1
ATOM 3634 O O . ARG A 1 482 ? 11.315 0.074 -5.696 1.00 85.06 482 ARG A O 1
ATOM 3641 N N . ALA A 1 483 ? 9.434 -0.042 -4.468 1.00 82.44 483 ALA A N 1
ATOM 3642 C CA . ALA A 1 483 ? 8.521 0.020 -5.606 1.00 82.44 483 ALA A CA 1
ATOM 3643 C C . ALA A 1 483 ? 8.626 1.377 -6.321 1.00 82.44 483 ALA A C 1
ATOM 3645 O O . ALA A 1 483 ? 8.759 1.411 -7.540 1.00 82.44 483 ALA A O 1
ATOM 3646 N N . LEU A 1 484 ? 8.663 2.487 -5.576 1.00 86.56 484 LEU A N 1
ATOM 3647 C CA . LEU A 1 484 ? 8.892 3.823 -6.137 1.00 86.56 484 LEU A CA 1
ATOM 3648 C C . LEU A 1 484 ? 10.268 3.944 -6.811 1.00 86.56 484 LEU A C 1
ATOM 3650 O O . LEU A 1 484 ? 10.357 4.473 -7.915 1.00 86.56 484 LEU A O 1
ATOM 3654 N N . GLY A 1 485 ? 11.326 3.402 -6.201 1.00 86.94 485 GLY A N 1
ATOM 3655 C CA . GLY A 1 485 ? 12.661 3.357 -6.804 1.00 86.94 485 GLY A CA 1
ATOM 3656 C C . GLY A 1 485 ? 12.706 2.536 -8.100 1.00 86.94 485 GLY A C 1
ATOM 3657 O O . GLY A 1 485 ? 13.354 2.931 -9.067 1.00 86.94 485 GLY A O 1
ATOM 3658 N N . PHE A 1 486 ? 11.962 1.429 -8.167 1.00 89.25 486 PHE A N 1
ATOM 3659 C CA . PHE A 1 486 ? 11.797 0.663 -9.401 1.00 89.25 486 PHE A CA 1
ATOM 3660 C C . PHE A 1 486 ? 11.046 1.458 -10.475 1.00 89.25 486 PHE A C 1
ATOM 3662 O O . PHE A 1 486 ? 11.493 1.516 -11.620 1.00 89.25 486 PHE A O 1
ATOM 3669 N N . LEU A 1 487 ? 9.949 2.127 -10.105 1.00 90.25 487 LEU A N 1
ATOM 3670 C CA . LEU A 1 487 ? 9.217 3.014 -11.011 1.00 90.25 487 LEU A CA 1
ATOM 3671 C C . LEU A 1 487 ? 10.101 4.155 -11.520 1.00 90.25 487 LEU A C 1
ATOM 3673 O O . LEU A 1 487 ? 10.018 4.497 -12.695 1.00 90.25 487 LEU A O 1
ATOM 3677 N N . PHE A 1 488 ? 10.995 4.694 -10.686 1.00 93.88 488 PHE A N 1
ATOM 3678 C CA . PHE A 1 488 ? 12.017 5.636 -11.135 1.00 93.88 488 PHE A CA 1
ATOM 3679 C C . PHE A 1 488 ? 12.925 5.013 -12.198 1.00 93.88 488 PHE A C 1
ATOM 3681 O O . PHE A 1 488 ? 13.144 5.634 -13.234 1.00 93.88 488 PHE A O 1
ATOM 3688 N N . SER A 1 489 ? 13.434 3.794 -11.988 1.00 92.12 489 SER A N 1
ATOM 3689 C CA . SER A 1 489 ? 14.284 3.121 -12.978 1.00 92.12 489 SER A CA 1
ATOM 3690 C C . SER A 1 489 ? 13.559 2.902 -14.307 1.00 92.12 489 SER A C 1
ATOM 3692 O O . SER A 1 489 ? 14.160 3.129 -15.355 1.00 92.12 489 SER A O 1
ATOM 3694 N N . VAL A 1 490 ? 12.281 2.512 -14.265 1.00 92.38 490 VAL A N 1
ATOM 3695 C CA . VAL A 1 490 ? 11.429 2.331 -15.450 1.00 92.38 490 VAL A CA 1
ATOM 3696 C C . VAL A 1 490 ? 11.171 3.667 -16.155 1.00 92.38 490 VAL A C 1
ATOM 3698 O O . VAL A 1 490 ? 11.385 3.780 -17.361 1.00 92.38 490 VAL A O 1
ATOM 3701 N N . ALA A 1 491 ? 10.764 4.699 -15.413 1.00 91.94 491 ALA A N 1
ATOM 3702 C CA . ALA A 1 491 ? 10.505 6.029 -15.956 1.00 91.94 491 ALA A CA 1
ATOM 3703 C C . ALA A 1 491 ? 11.768 6.630 -16.586 1.00 91.94 491 ALA A C 1
ATOM 3705 O O . ALA A 1 491 ? 11.734 7.071 -17.735 1.00 91.94 491 ALA A O 1
ATOM 3706 N N . ALA A 1 492 ? 12.902 6.575 -15.882 1.00 94.31 492 ALA A N 1
ATOM 3707 C CA . ALA A 1 492 ? 14.182 7.059 -16.384 1.00 94.31 492 ALA A CA 1
ATOM 3708 C C . ALA A 1 492 ? 14.588 6.351 -17.683 1.00 94.31 492 ALA A C 1
ATOM 3710 O O . ALA A 1 492 ? 14.992 7.016 -18.633 1.00 94.31 492 ALA A O 1
ATOM 3711 N N . ALA A 1 493 ? 14.421 5.028 -17.758 1.00 94.19 493 ALA A N 1
ATOM 3712 C CA . ALA A 1 493 ? 14.737 4.262 -18.957 1.00 94.19 493 ALA A CA 1
ATOM 3713 C C . ALA A 1 493 ? 13.802 4.558 -20.138 1.00 94.19 493 ALA A C 1
ATOM 3715 O O . ALA A 1 493 ? 14.240 4.521 -21.287 1.00 94.19 493 ALA A O 1
ATOM 3716 N N . ARG A 1 494 ? 12.520 4.848 -19.885 1.00 91.50 494 ARG A N 1
ATOM 3717 C CA . ARG A 1 494 ? 11.576 5.226 -20.946 1.00 91.50 494 ARG A CA 1
ATOM 3718 C C . ARG A 1 494 ? 11.833 6.630 -21.486 1.00 91.50 494 ARG A C 1
ATOM 3720 O O . ARG A 1 494 ? 11.687 6.849 -22.692 1.00 91.50 494 ARG A O 1
ATOM 3727 N N . ILE A 1 495 ? 12.195 7.563 -20.607 1.00 93.00 495 ILE A N 1
ATOM 3728 C CA . ILE A 1 495 ? 12.429 8.966 -20.957 1.00 93.00 495 ILE A CA 1
ATOM 3729 C C . ILE A 1 495 ? 13.768 9.137 -21.681 1.00 93.00 495 ILE A C 1
ATOM 3731 O O . ILE A 1 495 ? 13.811 9.787 -22.726 1.00 93.00 495 ILE A O 1
ATOM 3735 N N . LEU A 1 496 ? 14.841 8.557 -21.138 1.00 94.12 496 LEU A N 1
ATOM 3736 C CA . LEU A 1 496 ? 16.195 8.675 -21.679 1.00 94.12 496 LEU A CA 1
ATOM 3737 C C . LEU A 1 496 ? 16.424 7.722 -22.860 1.00 94.12 496 LEU A C 1
ATOM 3739 O O . LEU A 1 496 ? 15.744 6.702 -23.012 1.00 94.12 496 LEU A O 1
ATOM 3743 N N . ALA A 1 497 ? 17.400 8.048 -23.707 1.00 93.00 497 ALA A N 1
ATOM 3744 C CA . ALA A 1 497 ? 17.896 7.108 -24.708 1.00 93.00 497 ALA A CA 1
ATOM 3745 C C . ALA A 1 497 ? 18.747 5.998 -24.044 1.00 93.00 497 ALA A C 1
ATOM 3747 O O . ALA A 1 497 ? 19.337 6.238 -22.985 1.00 93.00 497 ALA A O 1
ATOM 3748 N N . PRO A 1 498 ? 18.885 4.798 -24.647 1.00 93.50 498 PRO A N 1
ATOM 3749 C CA . PRO A 1 498 ? 19.674 3.708 -24.065 1.00 93.50 498 PRO A CA 1
ATOM 3750 C C . PRO A 1 498 ? 21.106 4.079 -23.627 1.00 93.50 498 PRO A C 1
ATOM 3752 O O . PRO A 1 498 ? 21.471 3.712 -22.505 1.00 93.50 498 PRO A O 1
ATOM 3755 N N . PRO A 1 499 ? 21.908 4.846 -24.399 1.00 93.94 499 PRO A N 1
ATOM 3756 C CA . PRO A 1 499 ? 23.242 5.242 -23.943 1.00 93.94 499 PRO A CA 1
ATOM 3757 C C . PRO A 1 499 ? 23.210 6.243 -22.777 1.00 93.94 499 PRO A C 1
ATOM 3759 O O . PRO A 1 499 ? 24.085 6.220 -21.910 1.00 93.94 499 PRO A O 1
ATOM 3762 N N . GLU A 1 500 ? 22.193 7.103 -22.702 1.00 95.06 500 GLU A N 1
ATOM 3763 C CA . GLU A 1 500 ? 22.014 8.064 -21.605 1.00 95.06 500 GLU A CA 1
ATOM 3764 C C . GLU A 1 500 ? 21.578 7.367 -20.314 1.00 95.06 500 GLU A C 1
ATOM 3766 O O . GLU A 1 500 ? 22.136 7.623 -19.245 1.00 95.06 500 GLU A O 1
ATOM 3771 N N . TYR A 1 501 ? 20.632 6.430 -20.412 1.00 95.62 501 TYR A N 1
ATOM 3772 C CA . TYR A 1 501 ? 20.245 5.573 -19.296 1.00 95.62 501 TYR A CA 1
ATOM 3773 C C . TYR A 1 501 ? 21.411 4.681 -18.838 1.00 95.62 501 TYR A C 1
ATOM 3775 O O . TYR A 1 501 ? 21.630 4.494 -17.638 1.00 95.62 501 TYR A O 1
ATOM 3783 N N . GLY A 1 502 ? 22.223 4.197 -19.783 1.00 95.38 502 GLY A N 1
ATOM 3784 C CA . GLY A 1 502 ? 23.483 3.508 -19.510 1.00 95.38 502 GLY A CA 1
ATOM 3785 C C . GLY A 1 502 ? 24.460 4.368 -18.705 1.00 95.38 502 GLY A C 1
ATOM 3786 O O . GLY A 1 502 ? 25.005 3.902 -17.709 1.00 95.38 502 GLY A O 1
ATOM 3787 N N . ARG A 1 503 ? 24.633 5.649 -19.060 1.00 95.56 503 ARG A N 1
ATOM 3788 C CA . ARG A 1 503 ? 25.448 6.594 -18.269 1.00 95.56 503 ARG A CA 1
ATOM 3789 C C . ARG A 1 503 ? 24.894 6.815 -16.859 1.00 95.56 503 ARG A C 1
ATOM 3791 O O . ARG A 1 503 ? 25.674 6.816 -15.910 1.00 95.56 503 ARG A O 1
ATOM 3798 N N . LEU A 1 504 ? 23.576 6.968 -16.708 1.00 97.06 504 LEU A N 1
ATOM 3799 C CA . LEU A 1 504 ? 22.930 7.142 -15.400 1.00 97.06 504 LEU A CA 1
ATOM 3800 C C . LEU A 1 504 ? 23.149 5.922 -14.492 1.00 97.06 504 LEU A C 1
ATOM 3802 O O . LEU A 1 504 ? 23.597 6.061 -13.355 1.00 97.06 504 LEU A O 1
ATOM 3806 N N . THR A 1 505 ? 22.854 4.723 -14.995 1.00 95.88 505 THR A N 1
ATOM 3807 C CA . THR A 1 505 ? 23.010 3.470 -14.238 1.00 95.88 505 THR A CA 1
ATOM 3808 C C . THR A 1 505 ? 24.475 3.164 -13.930 1.00 95.88 505 THR A C 1
ATOM 3810 O O . THR A 1 505 ? 24.784 2.716 -12.827 1.00 95.88 505 THR A O 1
ATOM 3813 N N . TYR A 1 506 ? 25.391 3.491 -14.846 1.00 96.06 506 TYR A N 1
ATOM 3814 C CA . TYR A 1 506 ? 26.828 3.418 -14.602 1.00 96.06 506 TYR A CA 1
ATOM 3815 C C . TYR A 1 506 ? 27.276 4.339 -13.460 1.00 96.06 506 TYR A C 1
ATOM 3817 O O . TYR A 1 506 ? 27.969 3.891 -12.547 1.00 96.06 506 TYR A O 1
ATOM 3825 N N . ALA A 1 507 ? 26.836 5.601 -13.459 1.00 97.00 507 ALA A N 1
ATOM 3826 C CA . ALA A 1 507 ? 27.148 6.532 -12.379 1.00 97.00 507 ALA A CA 1
ATOM 3827 C C . ALA A 1 507 ? 26.606 6.037 -11.024 1.00 97.00 507 ALA A C 1
ATOM 3829 O O . ALA A 1 507 ? 27.325 6.083 -10.030 1.00 97.00 507 ALA A O 1
ATOM 3830 N N . LEU A 1 508 ? 25.386 5.486 -10.982 1.00 96.56 508 LEU A N 1
ATOM 3831 C CA . LEU A 1 508 ? 24.809 4.888 -9.767 1.00 96.56 508 LEU A CA 1
ATOM 3832 C C . LEU A 1 508 ? 25.600 3.664 -9.263 1.00 96.56 508 LEU A C 1
ATOM 3834 O O . LEU A 1 508 ? 25.752 3.483 -8.052 1.00 96.56 508 LEU A O 1
ATOM 3838 N N . ALA A 1 509 ? 26.154 2.844 -10.161 1.00 95.75 509 ALA A N 1
ATOM 3839 C CA . ALA A 1 509 ? 27.046 1.743 -9.787 1.00 95.75 509 ALA A CA 1
ATOM 3840 C C . ALA A 1 509 ? 28.372 2.239 -9.192 1.00 95.75 509 ALA A C 1
ATOM 3842 O O . ALA A 1 509 ? 28.824 1.712 -8.174 1.00 95.75 509 ALA A O 1
ATOM 3843 N N . VAL A 1 510 ? 28.969 3.284 -9.772 1.00 95.56 510 VAL A N 1
ATOM 3844 C CA . VAL A 1 510 ? 30.173 3.925 -9.217 1.00 95.56 510 VAL A CA 1
ATOM 3845 C C . VAL A 1 510 ? 29.883 4.532 -7.844 1.00 95.56 510 VAL A C 1
ATOM 3847 O O . VAL A 1 510 ? 30.668 4.337 -6.914 1.00 95.56 510 VAL A O 1
ATOM 3850 N N . ILE A 1 511 ? 28.741 5.208 -7.680 1.00 96.69 511 ILE A N 1
ATOM 3851 C CA . ILE A 1 511 ? 28.284 5.748 -6.390 1.00 96.69 511 ILE A CA 1
ATOM 3852 C C . ILE A 1 511 ? 28.163 4.633 -5.353 1.00 96.69 511 ILE A C 1
ATOM 3854 O O . ILE A 1 511 ? 28.688 4.788 -4.261 1.00 96.69 511 ILE A O 1
ATOM 3858 N N . THR A 1 512 ? 27.571 3.487 -5.701 1.00 94.56 512 THR A N 1
ATOM 3859 C CA . THR A 1 512 ? 27.402 2.354 -4.771 1.00 94.56 512 THR A CA 1
ATOM 3860 C C . THR A 1 512 ? 28.730 1.880 -4.164 1.00 94.56 512 THR A C 1
ATOM 3862 O O . THR A 1 512 ? 28.774 1.551 -2.982 1.00 94.56 512 THR A O 1
ATOM 3865 N N . ILE A 1 513 ? 29.818 1.863 -4.944 1.00 94.00 513 ILE A N 1
ATOM 3866 C CA . ILE A 1 513 ? 31.158 1.470 -4.466 1.00 94.00 513 ILE A CA 1
ATOM 3867 C C . ILE A 1 513 ? 31.833 2.614 -3.703 1.00 94.00 513 ILE A C 1
ATOM 3869 O O . ILE A 1 513 ? 32.418 2.406 -2.642 1.00 94.00 513 ILE A O 1
ATOM 3873 N N . THR A 1 514 ? 31.762 3.832 -4.233 1.00 94.06 514 THR A N 1
ATOM 3874 C CA . THR A 1 514 ? 32.496 4.983 -3.687 1.00 94.06 514 THR A CA 1
ATOM 3875 C C . THR A 1 514 ? 31.838 5.590 -2.446 1.00 94.06 514 THR A C 1
ATOM 3877 O O . THR A 1 514 ? 32.525 6.195 -1.628 1.00 94.06 514 THR A O 1
ATOM 3880 N N . SER A 1 515 ? 30.537 5.367 -2.234 1.00 93.50 515 SER A N 1
ATOM 3881 C CA . SER A 1 515 ? 29.800 5.860 -1.068 1.00 93.50 515 SER A CA 1
ATOM 3882 C C . SER A 1 515 ? 29.836 4.914 0.134 1.00 93.50 515 SER A C 1
ATOM 3884 O O . SER A 1 515 ? 29.168 5.198 1.125 1.00 93.50 515 SER A O 1
ATOM 3886 N N . VAL A 1 516 ? 30.574 3.796 0.084 1.00 91.94 516 VAL A N 1
ATOM 3887 C CA . VAL A 1 516 ? 30.553 2.765 1.144 1.00 91.94 516 VAL A CA 1
ATOM 3888 C C . VAL A 1 516 ? 30.871 3.350 2.522 1.00 91.94 516 VAL A C 1
ATOM 3890 O O . VAL A 1 516 ? 30.168 3.067 3.492 1.00 91.94 516 VAL A O 1
ATOM 3893 N N . PHE A 1 517 ? 31.884 4.212 2.616 1.00 88.81 517 PHE A N 1
ATOM 3894 C CA . PHE A 1 517 ? 32.236 4.870 3.877 1.00 88.81 517 PHE A CA 1
ATOM 3895 C C . PHE A 1 517 ? 31.106 5.766 4.394 1.00 88.81 517 PHE A C 1
ATOM 3897 O O . PHE A 1 517 ? 30.836 5.789 5.594 1.00 88.81 517 PHE A O 1
ATOM 3904 N N . ILE A 1 518 ? 30.412 6.452 3.485 1.00 91.38 518 ILE A N 1
ATOM 3905 C CA . ILE A 1 518 ? 29.290 7.337 3.803 1.00 91.38 518 ILE A CA 1
ATOM 3906 C C . ILE A 1 518 ? 28.089 6.528 4.301 1.00 91.38 518 ILE A C 1
ATOM 3908 O O . ILE A 1 518 ? 27.485 6.904 5.299 1.00 91.38 518 ILE A O 1
ATOM 3912 N N . SER A 1 519 ? 27.750 5.412 3.648 1.00 88.38 519 SER A N 1
ATOM 3913 C CA . SER A 1 519 ? 26.594 4.589 4.029 1.00 88.38 519 SER A CA 1
ATOM 3914 C C . SER A 1 519 ? 26.824 3.789 5.312 1.00 88.38 519 SER A C 1
ATOM 3916 O O . SER A 1 519 ? 25.890 3.567 6.077 1.00 88.38 519 SER A O 1
ATOM 3918 N N . VAL A 1 520 ? 28.060 3.343 5.565 1.00 87.31 520 VAL A N 1
ATOM 3919 C CA . VAL A 1 520 ? 28.387 2.543 6.758 1.00 87.31 520 VAL A CA 1
ATOM 3920 C C . VAL A 1 520 ? 28.552 3.409 7.991 1.00 87.31 520 VAL A C 1
ATOM 3922 O O . VAL A 1 520 ? 28.268 2.920 9.081 1.00 87.31 520 VAL A O 1
ATOM 3925 N N . ALA A 1 521 ? 28.987 4.665 7.840 1.00 85.50 521 ALA A N 1
ATOM 3926 C CA . ALA A 1 521 ? 29.170 5.551 8.976 1.00 85.50 521 ALA A CA 1
ATOM 3927 C C . ALA A 1 521 ? 27.900 5.564 9.855 1.00 85.50 521 ALA A C 1
ATOM 3929 O O . ALA A 1 521 ? 27.965 4.995 10.935 1.00 85.50 521 ALA A O 1
ATOM 3930 N N . PRO A 1 522 ? 26.711 6.013 9.425 1.00 84.88 522 PRO A N 1
ATOM 3931 C CA . PRO A 1 522 ? 25.543 6.130 10.306 1.00 84.88 522 PRO A CA 1
ATOM 3932 C C . PRO A 1 522 ? 25.121 4.881 11.108 1.00 84.88 522 PRO A C 1
ATOM 3934 O O . PRO A 1 522 ? 24.508 5.036 12.164 1.00 84.88 522 PRO A O 1
ATOM 3937 N N . PHE A 1 523 ? 25.437 3.655 10.666 1.00 79.12 523 PHE A N 1
ATOM 3938 C CA . PHE A 1 523 ? 24.916 2.394 11.229 1.00 79.12 523 PHE A CA 1
ATOM 3939 C C . PHE A 1 523 ? 25.139 2.210 12.741 1.00 79.12 523 PHE A C 1
ATOM 3941 O O . PHE A 1 523 ? 24.382 1.496 13.399 1.00 79.12 523 PHE A O 1
ATOM 3948 N N . GLY A 1 524 ? 26.176 2.824 13.319 1.00 75.44 524 GLY A N 1
ATOM 3949 C CA . GLY A 1 524 ? 26.421 2.752 14.764 1.00 75.44 524 GLY A CA 1
ATOM 3950 C C . GLY A 1 524 ? 25.526 3.672 15.593 1.00 75.44 524 GLY A C 1
ATOM 3951 O O . GLY A 1 524 ? 25.232 3.364 16.750 1.00 75.44 524 GLY A O 1
ATOM 3952 N N . LEU A 1 525 ? 25.052 4.774 15.012 1.00 86.00 525 LEU A N 1
ATOM 3953 C CA . LEU A 1 525 ? 24.327 5.827 15.717 1.00 86.00 525 LEU A CA 1
ATOM 3954 C C . LEU A 1 525 ? 23.049 5.304 16.382 1.00 86.00 525 LEU A C 1
ATOM 3956 O O . LEU A 1 525 ? 22.796 5.616 17.546 1.00 86.00 525 LEU A O 1
ATOM 3960 N N . SER A 1 526 ? 22.284 4.449 15.697 1.00 85.00 526 SER A N 1
ATOM 3961 C CA . SER A 1 526 ? 21.039 3.895 16.241 1.00 85.00 526 SER A CA 1
ATOM 3962 C C . SER A 1 526 ? 21.257 3.104 17.534 1.00 85.00 526 SER A C 1
ATOM 3964 O O . SER A 1 526 ? 20.503 3.269 18.495 1.00 85.00 526 SER A O 1
ATOM 3966 N N . ARG A 1 527 ? 22.332 2.309 17.609 1.00 80.94 527 ARG A N 1
ATOM 3967 C CA . ARG A 1 527 ? 22.698 1.534 18.805 1.00 80.94 527 ARG A CA 1
ATOM 3968 C C . ARG A 1 527 ? 23.045 2.435 19.992 1.00 80.94 527 ARG A C 1
ATOM 3970 O O . ARG A 1 527 ? 22.593 2.171 21.105 1.00 80.94 527 ARG A O 1
ATOM 3977 N N . PHE A 1 528 ? 23.852 3.474 19.774 1.00 82.44 528 PHE A N 1
ATOM 3978 C CA . PHE A 1 528 ? 24.271 4.388 20.845 1.00 82.44 528 PHE A CA 1
ATOM 3979 C C . PHE A 1 528 ? 23.117 5.264 21.345 1.00 82.44 528 PHE A C 1
ATOM 3981 O O . PHE A 1 528 ? 23.004 5.482 22.553 1.00 82.44 528 PHE A O 1
ATOM 3988 N N . LEU A 1 529 ? 22.231 5.712 20.450 1.00 86.38 529 LEU A N 1
ATOM 3989 C CA . LEU A 1 529 ? 21.027 6.451 20.834 1.00 86.38 529 LEU A CA 1
ATOM 3990 C C . LEU A 1 529 ? 20.059 5.576 21.640 1.00 86.38 529 LEU A C 1
ATOM 3992 O O . LEU A 1 529 ? 19.593 6.014 22.692 1.00 86.38 529 LEU A O 1
ATOM 3996 N N . ALA A 1 530 ? 19.824 4.333 21.205 1.00 82.00 530 ALA A N 1
ATOM 3997 C CA . ALA A 1 530 ? 18.931 3.400 21.892 1.00 82.00 530 ALA A CA 1
ATOM 3998 C C . ALA A 1 530 ? 19.452 3.006 23.286 1.00 82.00 530 ALA A C 1
ATOM 4000 O O . ALA A 1 530 ? 18.684 2.946 24.245 1.00 82.00 530 ALA A O 1
ATOM 4001 N N . ARG A 1 531 ? 20.769 2.787 23.434 1.00 81.19 531 ARG A N 1
ATOM 4002 C CA . ARG A 1 531 ? 21.384 2.444 24.731 1.00 81.19 531 ARG A CA 1
ATOM 4003 C C . ARG A 1 531 ? 21.240 3.563 25.767 1.00 81.19 531 ARG A C 1
ATOM 4005 O O . ARG A 1 531 ? 21.112 3.272 26.950 1.00 81.19 531 ARG A O 1
ATOM 4012 N N . ASN A 1 532 ? 21.237 4.820 25.325 1.00 84.75 532 ASN A N 1
ATOM 4013 C CA . ASN A 1 532 ? 21.168 6.000 26.190 1.00 84.75 532 ASN A CA 1
ATOM 4014 C C . ASN A 1 532 ? 19.786 6.677 26.152 1.00 84.75 532 ASN A C 1
ATOM 4016 O O . ASN A 1 532 ? 19.683 7.882 26.350 1.00 84.75 532 ASN A O 1
ATOM 4020 N N . GLN A 1 533 ? 18.708 5.921 25.908 1.00 79.38 533 GLN A N 1
ATOM 4021 C CA . GLN A 1 533 ? 17.340 6.451 25.774 1.00 79.38 533 GLN A CA 1
ATOM 4022 C C . GLN A 1 533 ? 16.837 7.290 26.964 1.00 79.38 533 GLN A C 1
ATOM 4024 O O . GLN A 1 533 ? 15.944 8.116 26.791 1.00 79.38 533 GLN A O 1
ATOM 4029 N N . ASN A 1 534 ? 17.416 7.091 28.153 1.00 80.94 534 ASN A N 1
ATOM 4030 C CA . ASN A 1 534 ? 17.040 7.796 29.379 1.00 80.94 534 ASN A CA 1
ATOM 4031 C C . ASN A 1 534 ? 17.857 9.079 29.626 1.00 80.94 534 ASN A C 1
ATOM 4033 O O . ASN A 1 534 ? 17.493 9.849 30.509 1.00 80.94 534 ASN A O 1
ATOM 4037 N N . ASP A 1 535 ? 18.931 9.325 28.865 1.00 86.06 535 ASP A N 1
ATOM 4038 C CA . ASP A 1 535 ? 19.811 10.485 29.038 1.00 86.06 535 ASP A CA 1
ATOM 4039 C C . ASP A 1 535 ? 19.971 11.253 27.721 1.00 86.06 535 ASP A C 1
ATOM 4041 O O . ASP A 1 535 ? 20.767 10.918 26.837 1.00 86.06 535 ASP A O 1
ATOM 4045 N N . ARG A 1 536 ? 19.193 12.330 27.602 1.00 84.44 536 ARG A N 1
ATOM 4046 C CA . ARG A 1 536 ? 19.183 13.178 26.409 1.00 84.44 536 ARG A CA 1
ATOM 4047 C C . ARG A 1 536 ? 20.496 13.936 26.209 1.00 84.44 536 ARG A C 1
ATOM 4049 O O . ARG A 1 536 ? 20.883 14.145 25.063 1.00 84.44 536 ARG A O 1
ATOM 4056 N N . GLY A 1 537 ? 21.190 14.316 27.283 1.00 86.19 537 GLY A N 1
ATOM 4057 C CA . GLY A 1 537 ? 22.467 15.022 27.181 1.00 86.19 537 GLY A CA 1
ATOM 4058 C C . GLY A 1 537 ? 23.521 14.138 26.521 1.00 86.19 537 GLY A C 1
ATOM 4059 O O . GLY A 1 537 ? 24.198 14.556 25.584 1.00 86.19 537 GLY A O 1
ATOM 4060 N N . ILE A 1 538 ? 23.592 12.868 26.928 1.00 84.62 538 ILE A N 1
ATOM 4061 C CA . ILE A 1 538 ? 24.485 11.884 26.307 1.00 84.62 538 ILE A CA 1
ATOM 4062 C C . ILE A 1 538 ? 24.096 11.626 24.842 1.00 84.62 538 ILE A C 1
ATOM 4064 O O . ILE A 1 538 ? 24.978 11.585 23.978 1.00 84.62 538 ILE A O 1
ATOM 4068 N N . GLN A 1 539 ? 22.799 11.501 24.532 1.00 87.62 539 GLN A N 1
ATOM 4069 C CA . GLN A 1 539 ? 22.328 11.336 23.149 1.00 87.62 539 GLN A CA 1
ATOM 4070 C C . GLN A 1 539 ? 22.748 12.497 22.238 1.00 87.62 539 GLN A C 1
ATOM 4072 O O . GLN A 1 539 ? 23.210 12.255 21.124 1.00 87.62 539 GLN A O 1
ATOM 4077 N N . GLU A 1 540 ? 22.624 13.744 22.700 1.00 89.00 540 GLU A N 1
ATOM 4078 C CA . GLU A 1 540 ? 23.006 14.941 21.937 1.00 89.00 540 GLU A CA 1
ATOM 4079 C C . GLU A 1 540 ? 24.524 15.006 21.686 1.00 89.00 540 GLU A C 1
ATOM 4081 O O . GLU A 1 540 ? 24.953 15.342 20.576 1.00 89.00 540 GLU A O 1
ATOM 4086 N N . LYS A 1 541 ? 25.348 14.582 22.657 1.00 88.19 541 LYS A N 1
ATOM 4087 C CA . LYS A 1 541 ? 26.808 14.477 22.481 1.00 88.19 541 LYS A CA 1
ATOM 4088 C C . LYS A 1 541 ? 27.192 13.422 21.439 1.00 88.19 541 LYS A C 1
ATOM 4090 O O . LYS A 1 541 ? 27.997 13.708 20.549 1.00 88.19 541 LYS A O 1
ATOM 4095 N N . TYR A 1 542 ? 26.606 12.220 21.500 1.00 86.69 542 TYR A N 1
ATOM 4096 C CA . TYR A 1 542 ? 26.850 11.181 20.489 1.00 86.69 542 TYR A CA 1
ATOM 4097 C C . TYR A 1 542 ? 26.358 11.609 19.108 1.00 86.69 542 TYR A C 1
ATOM 4099 O O . TYR A 1 542 ? 27.087 11.442 18.136 1.00 86.69 542 TYR A O 1
ATOM 4107 N N . PHE A 1 543 ? 25.164 12.198 19.021 1.00 89.88 543 PHE A N 1
ATOM 4108 C CA . PHE A 1 543 ? 24.616 12.715 17.770 1.00 89.88 543 PHE A CA 1
ATOM 4109 C C . PHE A 1 543 ? 25.535 13.765 17.137 1.00 89.88 543 PHE A C 1
ATOM 4111 O O . PHE A 1 543 ? 25.841 13.670 15.951 1.00 89.88 543 PHE A O 1
ATOM 4118 N N . THR A 1 544 ? 26.050 14.709 17.929 1.00 90.12 544 THR A N 1
ATOM 4119 C CA . THR A 1 544 ? 26.953 15.756 17.429 1.00 90.12 544 THR A CA 1
ATOM 4120 C C . THR A 1 544 ? 28.273 15.186 16.905 1.00 90.12 544 THR A C 1
ATOM 4122 O O . THR A 1 544 ? 28.688 15.527 15.797 1.00 90.12 544 THR A O 1
ATOM 4125 N N . ASN A 1 545 ? 28.913 14.284 17.658 1.00 89.81 545 ASN A N 1
ATOM 4126 C CA . ASN A 1 545 ? 30.158 13.640 17.227 1.00 89.81 545 ASN A CA 1
ATOM 4127 C C . ASN A 1 545 ? 29.946 12.790 15.962 1.00 89.81 545 ASN A C 1
ATOM 4129 O O . ASN A 1 545 ? 30.762 12.837 15.045 1.00 89.81 545 ASN A O 1
ATOM 4133 N N . TRP A 1 546 ? 28.820 12.077 15.867 1.00 90.31 546 TRP A N 1
ATOM 4134 C CA . TRP A 1 546 ? 28.449 11.317 14.674 1.00 90.31 546 TRP A CA 1
ATOM 4135 C C . TRP A 1 546 ? 28.265 12.203 13.444 1.00 90.31 546 TRP A C 1
ATOM 4137 O O . TRP A 1 546 ? 28.836 11.910 12.397 1.00 90.31 546 TRP A O 1
ATOM 4147 N N . VAL A 1 547 ? 27.517 13.302 13.567 1.00 90.81 547 VAL A N 1
ATOM 4148 C CA . VAL A 1 547 ? 27.312 14.257 12.467 1.00 90.81 547 VAL A CA 1
ATOM 4149 C C . VAL A 1 547 ? 28.641 14.870 12.014 1.00 90.81 547 VAL A C 1
ATOM 4151 O O . VAL A 1 547 ? 28.856 15.010 10.812 1.00 90.81 547 VAL A O 1
ATOM 4154 N N . ALA A 1 548 ? 29.561 15.168 12.939 1.00 90.50 548 ALA A N 1
ATOM 4155 C CA . ALA A 1 548 ? 30.897 15.661 12.599 1.00 90.50 548 ALA A CA 1
ATOM 4156 C C . ALA A 1 548 ? 31.719 14.621 11.814 1.00 90.50 548 ALA A C 1
ATOM 4158 O O . ALA A 1 548 ? 32.305 14.954 10.783 1.00 90.50 548 ALA A O 1
ATOM 4159 N N . VAL A 1 549 ? 31.715 13.355 12.252 1.00 90.75 549 VAL A N 1
ATOM 4160 C CA . VAL A 1 549 ? 32.395 12.250 11.552 1.00 90.75 549 VAL A CA 1
ATOM 4161 C C . VAL A 1 549 ? 31.797 12.021 10.165 1.00 90.75 549 VAL A C 1
ATOM 4163 O O . VAL A 1 549 ? 32.538 11.913 9.193 1.00 90.75 549 VAL A O 1
ATOM 4166 N N . ILE A 1 550 ? 30.468 11.999 10.047 1.00 92.38 550 ILE A N 1
ATOM 4167 C CA . ILE A 1 550 ? 29.777 11.839 8.761 1.00 92.38 550 ILE A CA 1
ATOM 4168 C C . ILE A 1 550 ? 30.113 13.007 7.827 1.00 92.38 550 ILE A C 1
ATOM 4170 O O . ILE A 1 550 ? 30.455 12.774 6.670 1.00 92.38 550 ILE A O 1
ATOM 4174 N N . GLY A 1 551 ? 30.090 14.247 8.325 1.00 92.12 551 GLY A N 1
ATOM 4175 C CA . GLY A 1 551 ? 30.479 15.430 7.555 1.00 92.12 551 GLY A CA 1
ATOM 4176 C C . GLY A 1 551 ? 31.916 15.345 7.034 1.00 92.12 551 GLY A C 1
ATOM 4177 O O . GLY A 1 551 ? 32.154 15.569 5.848 1.00 92.12 551 GLY A O 1
ATOM 4178 N N . LEU A 1 552 ? 32.864 14.938 7.886 1.00 92.44 552 LEU A N 1
ATOM 4179 C CA . LEU A 1 552 ? 34.258 14.723 7.492 1.00 92.44 552 LEU A CA 1
ATOM 4180 C C . LEU A 1 552 ? 34.388 13.623 6.426 1.00 92.44 552 LEU A C 1
ATOM 4182 O O . LEU A 1 552 ? 35.079 13.814 5.427 1.00 92.44 552 LEU A O 1
ATOM 4186 N N . ILE A 1 553 ? 33.694 12.495 6.599 1.00 92.69 553 ILE A N 1
ATOM 4187 C CA . ILE A 1 553 ? 33.703 11.382 5.639 1.00 92.69 553 ILE A CA 1
ATOM 4188 C C . ILE A 1 553 ? 33.123 11.812 4.291 1.00 92.69 553 ILE A C 1
ATOM 4190 O O . ILE A 1 553 ? 33.668 11.427 3.259 1.00 92.69 553 ILE A O 1
ATOM 4194 N N . VAL A 1 554 ? 32.064 12.625 4.268 1.00 95.69 554 VAL A N 1
ATOM 4195 C CA . VAL A 1 554 ? 31.494 13.159 3.021 1.00 95.69 554 VAL A CA 1
ATOM 4196 C C . VAL A 1 554 ? 32.503 14.046 2.299 1.00 95.69 554 VAL A C 1
ATOM 4198 O O . VAL A 1 554 ? 32.672 13.885 1.092 1.00 95.69 554 VAL A O 1
ATOM 4201 N N . VAL A 1 555 ? 33.208 14.933 3.009 1.00 96.06 555 VAL A N 1
ATOM 4202 C CA . VAL A 1 555 ? 34.239 15.800 2.410 1.00 96.06 555 VAL A CA 1
ATOM 4203 C C . VAL A 1 555 ? 35.391 14.968 1.844 1.00 96.06 555 VAL A C 1
ATOM 4205 O O . VAL A 1 555 ? 35.736 15.129 0.674 1.00 96.06 555 VAL A O 1
ATOM 4208 N N . ILE A 1 556 ? 35.937 14.032 2.628 1.00 94.38 556 ILE A N 1
ATOM 4209 C CA . ILE A 1 556 ? 37.039 13.159 2.192 1.00 94.38 556 ILE A CA 1
ATOM 4210 C C . ILE A 1 556 ? 36.611 12.304 0.996 1.00 94.38 556 ILE A C 1
ATOM 4212 O O . ILE A 1 556 ? 37.333 12.232 0.005 1.00 94.38 556 ILE A O 1
ATOM 4216 N N . SER A 1 557 ? 35.424 11.697 1.051 1.00 93.75 557 SER A N 1
ATOM 4217 C CA . SER A 1 557 ? 34.909 10.862 -0.042 1.00 93.75 557 SER A CA 1
ATOM 4218 C C . SER A 1 557 ? 34.671 11.693 -1.304 1.00 93.75 557 SER A C 1
ATOM 4220 O O . SER A 1 557 ? 35.024 11.258 -2.397 1.00 93.75 557 SER A O 1
ATOM 4222 N N . SER A 1 558 ? 34.136 12.911 -1.164 1.00 94.31 558 SER A N 1
ATOM 4223 C CA . SER A 1 558 ? 33.915 13.830 -2.289 1.00 94.31 558 SER A CA 1
ATOM 4224 C C . SER A 1 558 ? 35.225 14.293 -2.923 1.00 94.31 558 SER A C 1
ATOM 4226 O O . SER A 1 558 ? 35.275 14.446 -4.136 1.00 94.31 558 SER A O 1
ATOM 4228 N N . ALA A 1 559 ? 36.294 14.477 -2.145 1.00 94.62 559 ALA A N 1
ATOM 4229 C CA . ALA A 1 559 ? 37.620 14.770 -2.687 1.00 94.62 559 ALA A CA 1
ATOM 4230 C C . ALA A 1 559 ? 38.234 13.536 -3.377 1.00 94.62 559 ALA A C 1
ATOM 4232 O O . ALA A 1 559 ? 38.740 13.631 -4.494 1.00 94.62 559 ALA A O 1
ATOM 4233 N N . ALA A 1 560 ? 38.135 12.362 -2.747 1.00 94.38 560 ALA A N 1
ATOM 4234 C CA . ALA A 1 560 ? 38.692 11.110 -3.259 1.00 94.38 560 ALA A CA 1
ATOM 4235 C C . ALA A 1 560 ? 38.003 10.618 -4.543 1.00 94.38 560 ALA A C 1
ATOM 4237 O O . ALA A 1 560 ? 38.641 9.971 -5.374 1.00 94.38 560 ALA A O 1
ATOM 4238 N N . VAL A 1 561 ? 36.716 10.931 -4.738 1.00 95.12 561 VAL A N 1
ATOM 4239 C CA . VAL A 1 561 ? 35.985 10.513 -5.942 1.00 95.12 561 VAL A CA 1
ATOM 4240 C C . VAL A 1 561 ? 36.355 11.332 -7.178 1.00 95.12 561 VAL A C 1
ATOM 4242 O O . VAL A 1 561 ? 36.131 10.850 -8.281 1.00 95.12 561 VAL A O 1
ATOM 4245 N N . ILE A 1 562 ? 36.956 12.522 -7.042 1.00 94.19 562 ILE A N 1
ATOM 4246 C CA . ILE A 1 562 ? 37.337 13.375 -8.185 1.00 94.19 562 ILE A CA 1
ATOM 4247 C C . ILE A 1 562 ? 38.256 12.634 -9.172 1.00 94.19 562 ILE A C 1
ATOM 4249 O O . ILE A 1 562 ? 37.857 12.483 -10.330 1.00 94.19 562 ILE A O 1
ATOM 4253 N N . PRO A 1 563 ? 39.442 12.123 -8.771 1.00 94.12 563 PRO A N 1
ATOM 4254 C CA . PRO A 1 563 ? 40.318 11.407 -9.700 1.00 94.12 563 PRO A CA 1
ATOM 4255 C C . PRO A 1 563 ? 39.659 10.135 -10.249 1.00 94.12 563 PRO A C 1
ATOM 4257 O O . PRO A 1 563 ? 39.803 9.832 -11.430 1.00 94.12 563 PRO A O 1
ATOM 4260 N N . ILE A 1 564 ? 38.872 9.427 -9.431 1.00 92.50 564 ILE A N 1
ATOM 4261 C CA . ILE A 1 564 ? 38.163 8.209 -9.846 1.00 92.50 564 ILE A CA 1
ATOM 4262 C C . ILE A 1 564 ? 37.121 8.532 -10.926 1.00 92.50 564 ILE A C 1
ATOM 4264 O O . ILE A 1 564 ? 37.073 7.874 -11.959 1.00 92.50 564 ILE A O 1
ATOM 4268 N N . ALA A 1 565 ? 36.302 9.564 -10.728 1.00 92.38 565 ALA A N 1
ATOM 4269 C CA . ALA A 1 565 ? 35.272 9.969 -11.676 1.00 92.38 565 ALA A CA 1
ATOM 4270 C C . ALA A 1 565 ? 35.874 10.446 -13.002 1.00 92.38 565 ALA A C 1
ATOM 4272 O O . ALA A 1 565 ? 35.324 10.139 -14.057 1.00 92.38 565 ALA A O 1
ATOM 4273 N N . VAL A 1 566 ? 37.012 11.148 -12.968 1.00 91.31 566 VAL A N 1
ATOM 4274 C CA . VAL A 1 566 ? 37.736 11.551 -14.183 1.00 91.31 566 VAL A CA 1
ATOM 4275 C C . VAL A 1 566 ? 38.235 10.323 -14.948 1.00 91.31 566 VAL A C 1
ATOM 4277 O O . VAL A 1 566 ? 37.940 10.201 -16.135 1.00 91.31 566 VAL A O 1
ATOM 4280 N N . LEU A 1 567 ? 38.897 9.378 -14.269 1.00 90.94 567 LEU A N 1
ATOM 4281 C CA . LEU A 1 567 ? 39.388 8.131 -14.877 1.00 90.94 567 LEU A CA 1
ATOM 4282 C C . LEU A 1 567 ? 38.261 7.283 -15.484 1.00 90.94 567 LEU A C 1
ATOM 4284 O O . LEU A 1 567 ? 38.443 6.642 -16.514 1.00 90.94 567 LEU A O 1
ATOM 4288 N N . LEU A 1 568 ? 37.082 7.298 -14.865 1.00 91.00 568 LEU A N 1
ATOM 4289 C CA . LEU A 1 568 ? 35.907 6.550 -15.313 1.00 91.00 568 LEU A CA 1
ATOM 4290 C C . LEU A 1 568 ? 35.060 7.292 -16.367 1.00 91.00 568 LEU A C 1
ATOM 4292 O O . LEU A 1 568 ? 34.019 6.784 -16.788 1.00 91.00 568 LEU A O 1
ATOM 4296 N N . GLY A 1 569 ? 35.473 8.485 -16.810 1.00 90.88 569 GLY A N 1
ATOM 4297 C CA . GLY A 1 569 ? 34.748 9.267 -17.818 1.00 90.88 569 GLY A CA 1
ATOM 4298 C C . GLY A 1 569 ? 33.429 9.873 -17.316 1.00 90.88 569 GLY A C 1
ATOM 4299 O O . GLY A 1 569 ? 32.497 10.065 -18.095 1.00 90.88 569 GLY A O 1
ATOM 4300 N N . LEU A 1 570 ? 33.339 10.162 -16.015 1.00 92.44 570 LEU A N 1
ATOM 4301 C CA . LEU A 1 570 ? 32.198 10.769 -15.314 1.00 92.44 570 LEU A CA 1
ATOM 4302 C C . LEU A 1 570 ? 32.497 12.213 -14.858 1.00 92.44 570 LEU A C 1
ATOM 4304 O O . LEU A 1 570 ? 31.985 12.675 -13.838 1.00 92.44 570 LEU A O 1
ATOM 4308 N N . ALA A 1 571 ? 33.336 12.935 -15.604 1.00 89.44 571 ALA A N 1
ATOM 4309 C CA . ALA A 1 571 ? 33.703 14.321 -15.314 1.00 89.44 571 ALA A CA 1
ATOM 4310 C C . ALA A 1 571 ? 32.551 15.327 -15.569 1.00 89.44 571 ALA A C 1
ATOM 4312 O O . ALA A 1 571 ? 31.461 14.980 -16.034 1.00 89.44 571 ALA A O 1
ATOM 4313 N N . GLY A 1 572 ? 32.789 16.604 -15.253 1.00 93.00 572 GLY A N 1
ATOM 4314 C CA . GLY A 1 572 ? 31.827 17.691 -15.462 1.00 93.00 572 GLY A CA 1
ATOM 4315 C C . GLY A 1 572 ? 30.587 17.572 -14.570 1.00 93.00 572 GLY A C 1
ATOM 4316 O O . GLY A 1 572 ? 30.679 17.253 -13.387 1.00 93.00 572 GLY A O 1
ATOM 4317 N N . TRP A 1 573 ? 29.400 17.805 -15.135 1.00 95.00 573 TRP A N 1
ATOM 4318 C CA . TRP A 1 573 ? 28.138 17.772 -14.382 1.00 95.00 573 TRP A CA 1
ATOM 4319 C C . TRP A 1 573 ? 27.766 16.388 -13.824 1.00 95.00 573 TRP A C 1
ATOM 4321 O O . TRP A 1 573 ? 26.965 16.308 -12.893 1.00 95.00 573 TRP A O 1
ATOM 4331 N N . MET A 1 574 ? 28.351 15.296 -14.335 1.00 96.06 574 MET A N 1
ATOM 4332 C CA . MET A 1 574 ? 28.174 13.968 -13.731 1.00 96.06 574 MET A CA 1
ATOM 4333 C C . MET A 1 574 ? 28.848 13.882 -12.359 1.00 96.06 574 MET A C 1
ATOM 4335 O O . MET A 1 574 ? 28.235 13.365 -11.428 1.00 96.06 574 MET A O 1
ATOM 4339 N N . LEU A 1 575 ? 30.047 14.457 -12.206 1.00 96.62 575 LEU A N 1
ATOM 4340 C CA . LEU A 1 575 ? 30.750 14.545 -10.924 1.00 96.62 575 LEU A CA 1
ATOM 4341 C C . LEU A 1 575 ? 29.938 15.346 -9.899 1.00 96.62 575 LEU A C 1
ATOM 4343 O O . LEU A 1 575 ? 29.809 14.919 -8.755 1.00 96.62 575 LEU A O 1
ATOM 4347 N N . VAL A 1 576 ? 29.318 16.455 -10.318 1.00 96.75 576 VAL A N 1
ATOM 4348 C CA . VAL A 1 576 ? 28.397 17.220 -9.457 1.00 96.75 576 VAL A CA 1
ATOM 4349 C C . VAL A 1 576 ? 27.233 16.338 -9.003 1.00 96.75 576 VAL A C 1
ATOM 4351 O O . VAL A 1 576 ? 26.932 16.287 -7.813 1.00 96.75 576 VAL A O 1
ATOM 4354 N N . GLY A 1 577 ? 26.631 15.572 -9.919 1.00 96.75 577 GLY A N 1
ATOM 4355 C CA . GLY A 1 577 ? 25.599 14.592 -9.581 1.00 96.75 577 GLY A CA 1
ATOM 4356 C C . GLY A 1 577 ? 26.071 13.541 -8.568 1.00 96.75 577 GLY A C 1
ATOM 4357 O O . GLY A 1 577 ? 25.348 13.259 -7.614 1.00 96.75 577 GLY A O 1
ATOM 4358 N N . ILE A 1 578 ? 27.286 13.005 -8.711 1.00 97.38 578 ILE A N 1
ATOM 4359 C CA . ILE A 1 578 ? 27.890 12.057 -7.753 1.00 97.38 578 ILE A CA 1
ATOM 4360 C C . ILE A 1 578 ? 28.044 12.700 -6.366 1.00 97.38 578 ILE A C 1
ATOM 4362 O O . ILE A 1 578 ? 27.631 12.108 -5.369 1.00 97.38 578 ILE A O 1
ATOM 4366 N N . ILE A 1 579 ? 28.555 13.931 -6.291 1.00 96.88 579 ILE A N 1
ATOM 4367 C CA . ILE A 1 579 ? 28.718 14.663 -5.024 1.00 96.88 579 ILE A CA 1
ATOM 4368 C C . ILE A 1 579 ? 27.352 14.952 -4.379 1.00 96.88 579 ILE A C 1
ATOM 4370 O O . ILE A 1 579 ? 27.183 14.738 -3.177 1.00 96.88 579 ILE A O 1
ATOM 4374 N N . CYS A 1 580 ? 26.338 15.348 -5.159 1.00 97.44 580 CYS A N 1
ATOM 4375 C CA . CYS A 1 580 ? 24.966 15.495 -4.660 1.00 97.44 580 CYS A CA 1
ATOM 4376 C C . CYS A 1 580 ? 24.437 14.186 -4.056 1.00 97.44 580 CYS A C 1
ATOM 4378 O O . CYS A 1 580 ? 23.748 14.217 -3.038 1.00 97.44 580 CYS A O 1
ATOM 4380 N N . ASN A 1 581 ? 24.773 13.035 -4.645 1.00 97.62 581 ASN A N 1
ATOM 4381 C CA . ASN A 1 581 ? 24.405 11.727 -4.103 1.00 97.62 581 ASN A CA 1
ATOM 4382 C C . ASN A 1 581 ? 25.149 11.397 -2.809 1.00 97.62 581 ASN A C 1
ATOM 4384 O O . ASN A 1 581 ? 24.541 10.844 -1.903 1.00 97.62 581 ASN A O 1
ATOM 4388 N N . PHE A 1 582 ? 26.422 11.764 -2.673 1.00 97.12 582 PHE A N 1
ATOM 4389 C CA . PHE A 1 582 ? 27.162 11.572 -1.421 1.00 97.12 582 PHE A CA 1
ATOM 4390 C C . PHE A 1 582 ? 26.522 12.336 -0.266 1.00 97.12 582 PHE A C 1
ATOM 4392 O O . PHE A 1 582 ? 26.277 11.760 0.795 1.00 97.12 582 PHE A O 1
ATOM 4399 N N . VAL A 1 583 ? 26.172 13.604 -0.495 1.00 96.12 583 VAL A N 1
ATOM 4400 C CA . VAL A 1 583 ? 25.438 14.412 0.488 1.00 96.12 583 VAL A CA 1
ATOM 4401 C C . VAL A 1 583 ? 24.054 13.812 0.751 1.00 96.12 583 VAL A C 1
ATOM 4403 O O . VAL A 1 583 ? 23.663 13.648 1.904 1.00 96.12 583 VAL A O 1
ATOM 4406 N N . GLY A 1 584 ? 23.327 13.427 -0.301 1.00 96.06 584 GLY A N 1
ATOM 4407 C CA . GLY A 1 584 ? 21.997 12.826 -0.200 1.00 96.06 584 GLY A CA 1
ATOM 4408 C C . GLY A 1 584 ? 21.959 11.524 0.600 1.00 96.06 584 GLY A C 1
ATOM 4409 O O . GLY A 1 584 ? 21.093 11.361 1.460 1.00 96.06 584 GLY A O 1
ATOM 4410 N N . ILE A 1 585 ? 22.905 10.614 0.348 1.00 95.56 585 ILE A N 1
ATOM 4411 C CA . ILE A 1 585 ? 23.066 9.344 1.070 1.00 95.56 585 ILE A CA 1
ATOM 4412 C C . ILE A 1 585 ? 23.425 9.623 2.528 1.00 95.56 585 ILE A C 1
ATOM 4414 O O . ILE A 1 585 ? 22.793 9.062 3.418 1.00 95.56 585 ILE A O 1
ATOM 4418 N N . ALA A 1 586 ? 24.377 10.527 2.784 1.00 95.38 586 ALA A N 1
ATOM 4419 C CA . ALA A 1 586 ? 24.760 10.901 4.142 1.00 95.38 586 ALA A CA 1
ATOM 4420 C C . ALA A 1 586 ? 23.564 11.427 4.940 1.00 95.38 586 ALA A C 1
ATOM 4422 O O . ALA A 1 586 ? 23.319 10.966 6.052 1.00 95.38 586 ALA A O 1
ATOM 4423 N N . VAL A 1 587 ? 22.793 12.356 4.368 1.00 94.38 587 VAL A N 1
ATOM 4424 C CA . VAL A 1 587 ? 21.605 12.941 5.005 1.00 94.38 587 VAL A CA 1
ATOM 4425 C C . VAL A 1 587 ? 20.542 11.877 5.266 1.00 94.38 587 VAL A C 1
ATOM 4427 O O . VAL A 1 587 ? 20.026 11.795 6.383 1.00 94.38 587 VAL A O 1
ATOM 4430 N N . LEU A 1 588 ? 20.230 11.053 4.261 1.00 94.62 588 LEU A N 1
ATOM 4431 C CA . LEU A 1 588 ? 19.193 10.034 4.370 1.00 94.62 588 LEU A CA 1
ATOM 4432 C C . LEU A 1 588 ? 19.559 8.977 5.408 1.00 94.62 588 LEU A C 1
ATOM 4434 O O . LEU A 1 588 ? 18.820 8.812 6.373 1.00 94.62 588 LEU A O 1
ATOM 4438 N N . GLU A 1 589 ? 20.696 8.298 5.252 1.00 93.44 589 GLU A N 1
ATOM 4439 C CA . GLU A 1 589 ? 21.107 7.210 6.148 1.00 93.44 589 GLU A CA 1
ATOM 4440 C C . GLU A 1 589 ? 21.280 7.711 7.588 1.00 93.44 589 GLU A C 1
ATOM 4442 O O . GLU A 1 589 ? 20.805 7.074 8.526 1.00 93.44 589 GLU A O 1
ATOM 4447 N N . SER A 1 590 ? 21.843 8.912 7.782 1.00 92.38 590 SER A N 1
ATOM 4448 C CA . SER A 1 590 ? 21.925 9.532 9.113 1.00 92.38 590 SER A CA 1
ATOM 4449 C C . SER A 1 590 ? 20.549 9.750 9.724 1.00 92.38 590 SER A C 1
ATOM 4451 O O . SER A 1 590 ? 20.328 9.397 10.881 1.00 92.38 590 SER A O 1
ATOM 4453 N N . TYR A 1 591 ? 19.603 10.303 8.962 1.00 92.94 591 TYR A N 1
ATOM 4454 C CA . TYR A 1 591 ? 18.244 10.505 9.453 1.00 92.94 591 TYR A CA 1
ATOM 4455 C C . TYR A 1 591 ? 17.567 9.172 9.786 1.00 92.94 591 TYR A C 1
ATOM 4457 O O . TYR A 1 591 ? 16.965 9.045 10.855 1.00 92.94 591 TYR A O 1
ATOM 4465 N N . LEU A 1 592 ? 17.687 8.165 8.915 1.00 92.25 592 LEU A N 1
ATOM 4466 C CA . LEU A 1 592 ? 17.099 6.849 9.148 1.00 92.25 592 LEU A CA 1
ATOM 4467 C C . LEU A 1 592 ? 17.661 6.208 10.423 1.00 92.25 592 LEU A C 1
ATOM 4469 O O . LEU A 1 592 ? 16.881 5.707 11.232 1.00 92.25 592 LEU A O 1
ATOM 4473 N N . GLU A 1 593 ? 18.974 6.268 10.649 1.00 90.12 593 GLU A N 1
ATOM 4474 C CA . GLU A 1 593 ? 19.620 5.720 11.849 1.00 90.12 593 GLU A CA 1
ATOM 4475 C C . GLU A 1 593 ? 19.273 6.501 13.121 1.00 90.12 593 GLU A C 1
ATOM 4477 O O . GLU A 1 593 ? 19.035 5.892 14.167 1.00 90.12 593 GLU A O 1
ATOM 4482 N N . VAL A 1 594 ? 19.145 7.830 13.048 1.00 91.69 594 VAL A N 1
ATOM 4483 C CA . VAL A 1 594 ? 18.646 8.641 14.171 1.00 91.69 594 VAL A CA 1
ATOM 4484 C C . VAL A 1 594 ? 17.229 8.221 14.539 1.00 91.69 594 VAL A C 1
ATOM 4486 O O . VAL A 1 594 ? 16.955 7.909 15.697 1.00 91.69 594 VAL A O 1
ATOM 4489 N N . GLN A 1 595 ? 16.317 8.178 13.565 1.00 89.94 595 GLN A N 1
ATOM 4490 C CA . GLN A 1 595 ? 14.928 7.803 13.831 1.00 89.94 595 GLN A CA 1
ATOM 4491 C C . GLN A 1 595 ? 14.823 6.352 14.311 1.00 89.94 595 GLN A C 1
ATOM 4493 O O . GLN A 1 595 ? 14.019 6.068 15.197 1.00 89.94 595 GLN A O 1
ATOM 4498 N N . ARG A 1 596 ? 15.659 5.443 13.793 1.00 87.44 596 ARG A N 1
ATOM 4499 C CA . ARG A 1 596 ? 15.757 4.057 14.271 1.00 87.44 596 ARG A CA 1
ATOM 4500 C C . ARG A 1 596 ? 16.211 3.990 15.727 1.00 87.44 596 ARG A C 1
ATOM 4502 O O . ARG A 1 596 ? 15.582 3.297 16.518 1.00 87.44 596 ARG A O 1
ATOM 4509 N N . GLY A 1 597 ? 17.257 4.734 16.088 1.00 84.31 597 GLY A N 1
ATOM 4510 C CA . GLY A 1 597 ? 17.780 4.800 17.457 1.00 84.31 597 GLY A CA 1
ATOM 4511 C C . GLY A 1 597 ? 16.823 5.440 18.462 1.00 84.31 597 GLY A C 1
ATOM 4512 O O . GLY A 1 597 ? 16.893 5.142 19.649 1.00 84.31 597 GLY A O 1
ATOM 4513 N N . LEU A 1 598 ? 15.909 6.288 17.984 1.00 85.69 598 LEU A N 1
ATOM 4514 C CA . LEU A 1 598 ? 14.846 6.915 18.775 1.00 85.69 598 LEU A CA 1
ATOM 4515 C C . LEU A 1 598 ? 13.520 6.126 18.761 1.00 85.69 598 LEU A C 1
ATOM 4517 O O . LEU A 1 598 ? 12.506 6.651 19.221 1.00 85.69 598 LEU A O 1
ATOM 4521 N N . ASP A 1 599 ? 13.500 4.903 18.217 1.00 83.31 599 ASP A N 1
ATOM 4522 C CA . ASP A 1 599 ? 12.311 4.038 18.097 1.00 83.31 599 ASP A CA 1
ATOM 4523 C C . ASP A 1 599 ? 11.167 4.642 17.238 1.00 83.31 599 ASP A C 1
ATOM 4525 O O . ASP A 1 599 ? 9.987 4.311 17.375 1.00 83.31 599 ASP A O 1
ATOM 4529 N N . ARG A 1 600 ? 11.498 5.545 16.302 1.00 85.00 600 ARG A N 1
ATOM 4530 C CA . ARG A 1 600 ? 10.561 6.287 15.431 1.00 85.00 600 ARG A CA 1
ATOM 4531 C C . ARG A 1 600 ? 10.502 5.724 14.007 1.00 85.00 600 ARG A C 1
ATOM 4533 O O . ARG A 1 600 ? 10.667 6.440 13.019 1.00 85.00 600 ARG A O 1
ATOM 4540 N N . TYR A 1 601 ? 10.181 4.437 13.876 1.00 85.19 601 TYR A N 1
ATOM 4541 C CA . TYR A 1 601 ? 10.147 3.740 12.577 1.00 85.19 601 TYR A CA 1
ATOM 4542 C C . TYR A 1 601 ? 9.170 4.327 11.546 1.00 85.19 601 TYR A C 1
ATOM 4544 O O . TYR A 1 601 ? 9.400 4.190 10.348 1.00 85.19 601 TYR A O 1
ATOM 4552 N N . VAL A 1 602 ? 8.088 4.986 11.984 1.00 85.44 602 VAL A N 1
ATOM 4553 C CA . VAL A 1 602 ? 7.140 5.648 11.066 1.00 85.44 602 VAL A CA 1
ATOM 4554 C C . VAL A 1 602 ? 7.789 6.854 10.395 1.00 85.44 602 VAL A C 1
ATOM 4556 O O . VAL A 1 602 ? 7.688 6.975 9.183 1.00 85.44 602 VAL A O 1
ATOM 4559 N N . ALA A 1 603 ? 8.487 7.703 11.156 1.00 87.69 603 ALA A N 1
ATOM 4560 C CA . ALA A 1 603 ? 9.222 8.839 10.599 1.00 87.69 603 ALA A CA 1
ATOM 4561 C C . ALA A 1 603 ? 10.332 8.354 9.657 1.00 87.69 603 ALA A C 1
ATOM 4563 O O . ALA A 1 603 ? 10.433 8.826 8.531 1.00 87.69 603 ALA A O 1
ATOM 4564 N N . MET A 1 604 ? 11.084 7.329 10.085 1.00 91.25 604 MET A N 1
ATOM 4565 C CA . MET A 1 604 ? 12.106 6.667 9.268 1.00 91.25 604 MET A CA 1
ATOM 4566 C C . MET A 1 604 ? 11.550 6.241 7.901 1.00 91.25 604 MET A C 1
ATOM 4568 O O . MET A 1 604 ? 12.083 6.607 6.858 1.00 91.25 604 MET A O 1
ATOM 4572 N N . MET A 1 605 ? 10.446 5.491 7.896 1.00 92.12 605 MET A N 1
ATOM 4573 C CA . MET A 1 605 ? 9.862 4.974 6.660 1.00 92.12 605 MET A CA 1
ATOM 4574 C C . MET A 1 605 ? 9.139 6.035 5.836 1.00 92.12 605 MET A C 1
ATOM 4576 O O . MET A 1 605 ? 9.218 5.991 4.612 1.00 92.12 605 MET A O 1
ATOM 4580 N N . ALA A 1 606 ? 8.474 7.002 6.471 1.00 88.31 606 ALA A N 1
ATOM 4581 C CA . ALA A 1 606 ? 7.821 8.105 5.775 1.00 88.31 606 ALA A CA 1
ATOM 4582 C C . ALA A 1 606 ? 8.839 8.926 4.975 1.00 88.31 606 ALA A C 1
ATOM 4584 O O . ALA A 1 606 ? 8.635 9.143 3.784 1.00 88.31 606 ALA A O 1
ATOM 4585 N N . THR A 1 607 ? 9.966 9.306 5.583 1.00 92.50 607 THR A N 1
ATOM 4586 C CA . THR A 1 607 ? 11.032 10.036 4.883 1.00 92.50 607 THR A CA 1
ATOM 4587 C C . THR A 1 607 ? 11.646 9.203 3.762 1.00 92.50 607 THR A C 1
ATOM 4589 O O . THR A 1 607 ? 11.882 9.738 2.683 1.00 92.50 607 THR A O 1
ATOM 4592 N N . TYR A 1 608 ? 11.831 7.892 3.954 1.00 9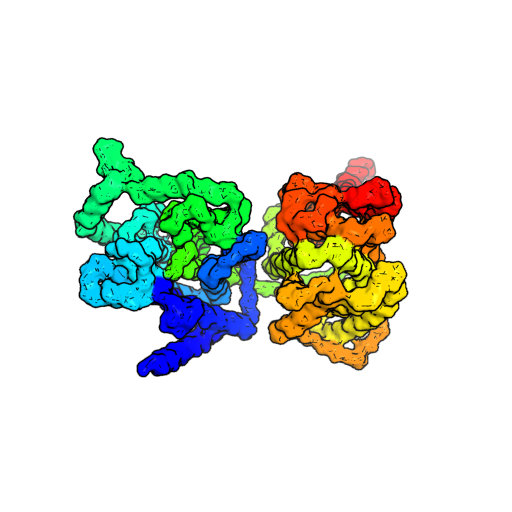4.31 608 TYR A N 1
ATOM 4593 C CA . TYR A 1 608 ? 12.359 7.025 2.897 1.00 94.31 608 TYR A CA 1
ATOM 4594 C C . TYR A 1 608 ? 11.413 6.907 1.690 1.00 94.31 608 TYR A C 1
ATOM 4596 O O . TYR A 1 608 ? 11.849 7.004 0.541 1.00 94.31 608 TYR A O 1
ATOM 4604 N N . VAL A 1 609 ? 10.108 6.754 1.940 1.00 94.25 609 VAL A N 1
ATOM 4605 C CA . VAL A 1 609 ? 9.074 6.737 0.893 1.00 94.25 609 VAL A CA 1
ATOM 4606 C C . VAL A 1 609 ? 8.992 8.092 0.190 1.00 94.25 609 VAL A C 1
ATOM 4608 O O . VAL A 1 609 ? 8.976 8.133 -1.037 1.00 94.25 609 VAL A O 1
ATOM 4611 N N . ILE A 1 610 ? 8.995 9.198 0.941 1.00 91.44 610 ILE A N 1
ATOM 4612 C CA . ILE A 1 610 ? 8.943 10.553 0.379 1.00 91.44 610 ILE A CA 1
ATOM 4613 C C . ILE A 1 610 ? 10.186 10.846 -0.466 1.00 91.44 610 ILE A C 1
ATOM 4615 O O . ILE A 1 610 ? 10.036 11.416 -1.538 1.00 91.44 610 ILE A O 1
ATOM 4619 N N . ALA A 1 611 ? 11.385 10.411 -0.065 1.00 95.81 611 ALA A N 1
ATOM 4620 C CA . ALA A 1 611 ? 12.598 10.569 -0.875 1.00 95.81 611 ALA A CA 1
ATOM 4621 C C . ALA A 1 611 ? 12.463 9.889 -2.244 1.00 95.81 611 ALA A C 1
ATOM 4623 O O . ALA A 1 611 ? 12.664 10.532 -3.273 1.00 95.81 611 ALA A O 1
ATOM 4624 N N . ASN A 1 612 ? 12.013 8.631 -2.274 1.00 94.62 612 ASN A N 1
ATOM 4625 C CA . ASN A 1 612 ? 11.800 7.911 -3.534 1.00 94.62 612 ASN A CA 1
ATOM 4626 C C . ASN A 1 612 ? 10.648 8.511 -4.362 1.00 94.62 612 ASN A C 1
ATOM 4628 O O . ASN A 1 612 ? 10.705 8.518 -5.591 1.00 94.62 612 ASN A O 1
ATOM 4632 N N . LEU A 1 613 ? 9.612 9.048 -3.709 1.00 92.44 613 LEU A N 1
ATOM 4633 C CA . LEU A 1 613 ? 8.515 9.733 -4.392 1.00 92.44 613 LEU A CA 1
ATOM 4634 C C . LEU A 1 613 ? 8.981 11.050 -5.026 1.00 92.44 613 LEU A C 1
ATOM 4636 O O . LEU A 1 613 ? 8.694 11.296 -6.193 1.00 92.44 613 LEU A O 1
ATOM 4640 N N . VAL A 1 614 ? 9.722 11.876 -4.285 1.00 93.62 614 VAL A N 1
ATOM 4641 C CA . VAL A 1 614 ? 10.301 13.136 -4.775 1.00 93.62 614 VAL A CA 1
ATOM 4642 C C . VAL A 1 614 ? 11.257 12.868 -5.931 1.00 93.62 614 VAL A C 1
ATOM 4644 O O . VAL A 1 614 ? 11.224 13.584 -6.925 1.00 93.62 614 VAL A O 1
ATOM 4647 N N . GLN A 1 615 ? 12.071 11.819 -5.833 1.00 94.50 615 GLN A N 1
ATOM 4648 C CA . GLN A 1 615 ? 12.950 11.389 -6.911 1.00 94.50 615 GLN A CA 1
ATOM 4649 C C . GLN A 1 615 ? 12.165 11.058 -8.193 1.00 94.50 615 GLN A C 1
ATOM 4651 O O . GLN A 1 615 ? 12.513 11.551 -9.267 1.00 94.50 615 GLN A O 1
ATOM 4656 N N . LEU A 1 616 ? 11.104 10.248 -8.090 1.00 93.56 616 LEU A N 1
ATOM 4657 C CA . LEU A 1 616 ? 10.254 9.881 -9.226 1.00 93.56 616 LEU A CA 1
ATOM 4658 C C . LEU A 1 616 ? 9.538 11.104 -9.816 1.00 93.56 616 LEU A C 1
ATOM 4660 O O . LEU A 1 616 ? 9.625 11.350 -11.016 1.00 93.56 616 LEU A O 1
ATOM 4664 N N . LEU A 1 617 ? 8.859 11.895 -8.982 1.00 88.75 617 LEU A N 1
ATOM 4665 C CA . LEU A 1 617 ? 8.139 13.085 -9.435 1.00 88.75 617 LEU A CA 1
ATOM 4666 C C . LEU A 1 617 ? 9.088 14.124 -10.036 1.00 88.75 617 LEU A C 1
ATOM 4668 O O . LEU A 1 617 ? 8.765 14.719 -11.058 1.00 88.75 617 LEU A O 1
ATOM 4672 N N . GLY A 1 618 ? 10.277 14.299 -9.458 1.00 88.12 618 GLY A N 1
ATOM 4673 C CA . GLY A 1 618 ? 11.282 15.238 -9.942 1.00 88.12 618 GLY A CA 1
ATOM 4674 C C . GLY A 1 618 ? 11.703 14.953 -11.383 1.00 88.12 618 GLY A C 1
ATOM 4675 O O . GLY A 1 618 ? 11.722 15.869 -12.204 1.00 88.12 618 GLY A O 1
ATOM 4676 N N . ILE A 1 619 ? 11.984 13.689 -11.725 1.00 92.62 619 ILE A N 1
ATOM 4677 C CA . ILE A 1 619 ? 12.350 13.347 -13.108 1.00 92.62 619 ILE A CA 1
ATOM 4678 C C . ILE A 1 619 ? 11.173 13.461 -14.078 1.00 92.62 619 ILE A C 1
ATOM 4680 O O . ILE A 1 619 ? 11.377 13.855 -15.223 1.00 92.62 619 ILE A O 1
ATOM 4684 N N . LEU A 1 620 ? 9.947 13.164 -13.631 1.00 87.81 620 LEU A N 1
ATOM 4685 C CA . LEU A 1 620 ? 8.746 13.304 -14.457 1.00 87.81 620 LEU A CA 1
ATOM 4686 C C . LEU A 1 620 ? 8.458 14.777 -14.765 1.00 87.81 620 LEU A C 1
ATOM 4688 O O . LEU A 1 620 ? 8.177 15.108 -15.914 1.00 87.81 620 LEU A O 1
ATOM 4692 N N . ILE A 1 621 ? 8.602 15.657 -13.769 1.00 86.00 621 ILE A N 1
ATOM 4693 C CA . ILE A 1 621 ? 8.453 17.108 -13.930 1.00 86.00 621 ILE A CA 1
ATOM 4694 C C . ILE A 1 621 ? 9.532 17.657 -14.870 1.00 86.00 621 ILE A C 1
ATOM 4696 O O . ILE A 1 621 ? 9.222 18.432 -15.770 1.00 86.00 621 ILE A O 1
ATOM 4700 N N . LEU A 1 622 ? 10.801 17.258 -14.728 1.00 88.69 622 LEU A N 1
ATOM 4701 C CA . LEU A 1 622 ? 11.831 17.695 -15.680 1.00 88.69 622 LEU A CA 1
ATOM 4702 C C . LEU A 1 622 ? 11.534 17.221 -17.106 1.00 88.69 622 LEU A C 1
ATOM 4704 O O . LEU A 1 622 ? 11.635 18.003 -18.052 1.00 88.69 622 LEU A O 1
ATOM 4708 N N . ALA A 1 623 ? 11.122 15.964 -17.253 1.00 87.06 623 ALA A N 1
ATOM 4709 C CA . ALA A 1 623 ? 10.816 15.385 -18.550 1.00 87.06 623 ALA A CA 1
ATOM 4710 C C . ALA A 1 623 ? 9.608 16.048 -19.226 1.00 87.06 623 ALA A C 1
ATOM 4712 O O . ALA A 1 623 ? 9.640 16.242 -20.443 1.00 87.06 623 ALA A O 1
ATOM 4713 N N . SER A 1 624 ? 8.574 16.435 -18.466 1.00 81.88 624 SER A N 1
ATOM 4714 C CA . SER A 1 624 ? 7.419 17.171 -19.002 1.00 81.88 624 SER A CA 1
ATOM 4715 C C . SER A 1 624 ? 7.788 18.578 -19.477 1.00 81.88 624 SER A C 1
ATOM 4717 O O . SER A 1 624 ? 7.139 19.105 -20.371 1.00 81.88 624 SER A O 1
ATOM 4719 N N . ASN A 1 625 ? 8.860 19.159 -18.932 1.00 85.38 625 ASN A N 1
ATOM 4720 C CA . ASN A 1 625 ? 9.443 20.425 -19.386 1.00 85.38 625 ASN A CA 1
ATOM 4721 C C . ASN A 1 625 ? 10.490 20.236 -20.506 1.00 85.38 625 ASN A C 1
ATOM 4723 O O . ASN A 1 625 ? 11.254 21.148 -20.809 1.00 85.38 625 ASN A O 1
ATOM 4727 N N . GLY A 1 626 ? 10.568 19.044 -21.110 1.00 86.12 626 GLY A N 1
ATOM 4728 C CA . GLY A 1 626 ? 11.477 18.740 -22.219 1.00 86.12 626 GLY A CA 1
ATOM 4729 C C . GLY A 1 626 ? 12.920 18.421 -21.812 1.00 86.12 626 GLY A C 1
ATOM 4730 O O . GLY A 1 626 ? 13.720 18.045 -22.668 1.00 86.12 626 GLY A O 1
ATOM 4731 N N . VAL A 1 627 ? 13.269 18.493 -20.523 1.00 90.88 627 VAL A N 1
ATOM 4732 C CA . VAL A 1 627 ? 14.628 18.206 -20.043 1.00 90.88 627 VAL A CA 1
ATOM 4733 C C . VAL A 1 627 ? 14.828 16.695 -19.916 1.00 90.88 627 VAL A C 1
ATOM 4735 O O . VAL A 1 627 ? 14.324 16.053 -18.994 1.00 90.88 627 VAL A O 1
ATOM 4738 N N . ARG A 1 628 ? 15.607 16.117 -20.834 1.00 92.94 628 ARG A N 1
ATOM 4739 C CA . ARG A 1 628 ? 15.944 14.683 -20.872 1.00 92.94 628 ARG A CA 1
ATOM 4740 C C . ARG A 1 628 ? 17.448 14.494 -20.732 1.00 92.94 628 ARG A C 1
ATOM 4742 O O . ARG A 1 628 ? 18.136 14.203 -21.698 1.00 92.94 628 ARG A O 1
ATOM 4749 N N . SER A 1 629 ? 17.968 14.731 -19.529 1.00 94.62 629 SER A N 1
ATOM 4750 C CA . SER A 1 629 ? 19.406 14.641 -19.267 1.00 94.62 629 SER A CA 1
ATOM 4751 C C . SER A 1 629 ? 19.716 13.660 -18.135 1.00 94.62 629 SER A C 1
ATOM 4753 O O . SER A 1 629 ? 19.174 13.816 -17.033 1.00 94.62 629 SER A O 1
ATOM 4755 N N . PRO A 1 630 ? 20.643 12.701 -18.337 1.00 96.00 630 PRO A N 1
ATOM 4756 C CA . PRO A 1 630 ? 21.071 11.797 -17.274 1.00 96.00 630 PRO A CA 1
ATOM 4757 C C . PRO A 1 630 ? 21.757 12.540 -16.116 1.00 96.00 630 PRO A C 1
ATOM 4759 O O . PRO A 1 630 ? 21.678 12.085 -14.976 1.00 96.00 630 PRO A O 1
ATOM 4762 N N . THR A 1 631 ? 22.380 13.702 -16.364 1.00 96.62 631 THR A N 1
ATOM 4763 C CA . THR A 1 631 ? 22.996 14.516 -15.301 1.00 96.62 631 THR A CA 1
ATOM 4764 C C . THR A 1 631 ? 21.956 15.120 -14.376 1.00 96.62 631 THR A C 1
ATOM 4766 O O . THR A 1 631 ? 22.078 14.999 -13.159 1.00 96.62 631 THR A O 1
ATOM 4769 N N . ALA A 1 632 ? 20.898 15.698 -14.943 1.00 96.12 632 ALA A N 1
ATOM 4770 C CA . ALA A 1 632 ? 19.808 16.273 -14.170 1.00 96.12 632 ALA A CA 1
ATOM 4771 C C . ALA A 1 632 ? 19.099 15.197 -13.334 1.00 96.12 632 ALA A C 1
ATOM 4773 O O . ALA A 1 632 ? 18.806 15.417 -12.160 1.00 96.12 632 ALA A O 1
ATOM 4774 N N . PHE A 1 633 ? 18.899 14.001 -13.899 1.00 97.50 633 PHE A N 1
ATOM 4775 C CA . PHE A 1 633 ? 18.270 12.886 -13.185 1.00 97.50 633 PHE A CA 1
ATOM 4776 C C . PHE A 1 633 ? 19.145 12.384 -12.033 1.00 97.50 633 PHE A C 1
ATOM 4778 O O . PHE A 1 633 ? 18.622 12.095 -10.958 1.00 97.50 633 PHE A O 1
ATOM 4785 N N . LEU A 1 634 ? 20.469 12.331 -12.218 1.00 97.88 634 LEU A N 1
ATOM 4786 C CA . LEU A 1 634 ? 21.395 11.954 -11.151 1.00 97.88 634 LEU A CA 1
ATOM 4787 C C . LEU A 1 634 ? 21.443 13.002 -10.026 1.00 97.88 634 LEU A C 1
ATOM 4789 O O . LEU A 1 634 ? 21.470 12.632 -8.853 1.00 97.88 634 LEU A O 1
ATOM 4793 N N . ILE A 1 635 ? 21.416 14.295 -10.365 1.00 97.75 635 ILE A N 1
ATOM 4794 C CA . ILE A 1 635 ? 21.351 15.386 -9.380 1.00 97.75 635 ILE A CA 1
ATOM 4795 C C . ILE A 1 635 ? 20.045 15.299 -8.578 1.00 97.75 635 ILE A C 1
ATOM 4797 O O . ILE A 1 635 ? 20.086 15.347 -7.350 1.00 97.75 635 ILE A O 1
ATOM 4801 N N . ILE A 1 636 ? 18.901 15.094 -9.245 1.00 96.69 636 ILE A N 1
ATOM 4802 C CA . ILE A 1 636 ? 17.605 14.886 -8.57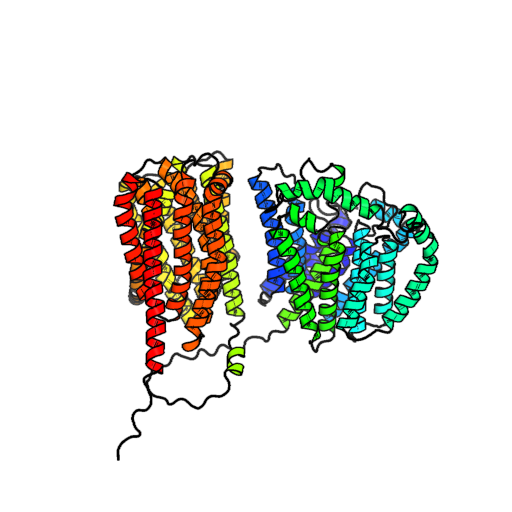6 1.00 96.69 636 ILE A CA 1
ATOM 4803 C C . ILE A 1 636 ? 17.648 13.674 -7.654 1.00 96.69 636 ILE A C 1
ATOM 4805 O O . ILE A 1 636 ? 17.165 13.765 -6.526 1.00 96.69 636 ILE A O 1
ATOM 4809 N N . TYR A 1 637 ? 18.243 12.564 -8.101 1.00 96.00 637 TYR A N 1
ATOM 4810 C CA . TYR A 1 637 ? 18.407 11.372 -7.272 1.00 96.00 637 TYR A CA 1
ATOM 4811 C C . TYR A 1 637 ? 19.088 11.735 -5.947 1.00 96.00 637 TYR A C 1
ATOM 4813 O O . TYR A 1 637 ? 18.543 11.444 -4.884 1.00 96.00 637 TYR A O 1
ATOM 4821 N N . GLY A 1 638 ? 20.224 12.437 -5.997 1.00 95.12 638 GLY A N 1
ATOM 4822 C CA . GLY A 1 638 ? 20.965 12.823 -4.795 1.00 95.12 638 GLY A CA 1
ATOM 4823 C C . GLY A 1 638 ? 20.231 13.839 -3.914 1.00 95.12 638 GLY A C 1
ATOM 4824 O O . GLY A 1 638 ? 20.170 13.682 -2.697 1.00 95.12 638 GLY A O 1
ATOM 4825 N N . LEU A 1 639 ? 19.626 14.868 -4.512 1.00 95.94 639 LEU A N 1
ATOM 4826 C CA . LEU A 1 639 ? 18.950 15.935 -3.763 1.00 95.94 639 LEU A CA 1
ATOM 4827 C C . LEU A 1 639 ? 17.579 15.524 -3.203 1.00 95.94 639 LEU A C 1
ATOM 4829 O O . LEU A 1 639 ? 17.083 16.172 -2.278 1.00 95.94 639 LEU A O 1
ATOM 4833 N N . SER A 1 640 ? 16.979 14.443 -3.710 1.00 96.12 640 SER A N 1
ATOM 4834 C CA . SER A 1 640 ? 15.671 13.945 -3.263 1.00 96.12 640 SER A CA 1
ATOM 4835 C C . SER A 1 640 ? 15.605 13.711 -1.749 1.00 96.12 640 SER A C 1
ATOM 4837 O O . SER A 1 640 ? 14.611 14.063 -1.115 1.00 96.12 640 SER A O 1
ATOM 4839 N N . SER A 1 641 ? 16.690 13.216 -1.148 1.00 93.38 641 SER A N 1
ATOM 4840 C CA . SER A 1 641 ? 16.819 13.001 0.297 1.00 93.38 641 SER A CA 1
ATOM 4841 C C . SER A 1 641 ? 16.756 14.296 1.106 1.00 93.38 641 SER A C 1
ATOM 4843 O O . SER A 1 641 ? 16.156 14.326 2.180 1.00 93.38 641 SER A O 1
ATOM 4845 N N . ILE A 1 642 ? 17.351 15.377 0.594 1.00 95.19 642 ILE A N 1
ATOM 4846 C CA . ILE A 1 642 ? 17.364 16.688 1.256 1.00 95.19 642 ILE A CA 1
ATOM 4847 C C . ILE A 1 642 ? 15.964 17.296 1.212 1.00 95.19 642 ILE A C 1
ATOM 4849 O O . ILE A 1 642 ? 15.459 17.765 2.229 1.00 95.19 642 ILE A O 1
ATOM 4853 N N . VAL A 1 643 ? 15.308 17.230 0.051 1.00 92.56 643 VAL A N 1
ATOM 4854 C CA . VAL A 1 643 ? 13.925 17.694 -0.112 1.00 92.56 643 VAL A CA 1
ATOM 4855 C C . VAL A 1 643 ? 12.980 16.875 0.767 1.00 92.56 643 VAL A C 1
ATOM 4857 O O . VAL A 1 643 ? 12.151 17.442 1.471 1.00 92.56 643 VAL A O 1
ATOM 4860 N N . ALA A 1 644 ? 13.131 15.550 0.802 1.00 92.38 644 ALA A N 1
ATOM 4861 C CA . ALA A 1 644 ? 12.329 14.695 1.669 1.00 92.38 644 ALA A CA 1
ATOM 4862 C C . ALA A 1 644 ? 12.523 15.024 3.148 1.00 92.38 644 ALA A C 1
ATOM 4864 O O . ALA A 1 644 ? 11.544 15.083 3.894 1.00 92.38 644 ALA A O 1
ATOM 4865 N N . LEU A 1 645 ? 13.758 15.291 3.577 1.00 91.06 645 LEU A N 1
ATOM 4866 C CA . LEU A 1 645 ? 14.016 15.759 4.931 1.00 91.06 645 LEU A CA 1
ATOM 4867 C C . LEU A 1 645 ? 13.340 17.112 5.182 1.00 91.06 645 LEU A C 1
ATOM 4869 O O . LEU A 1 645 ? 12.652 17.252 6.184 1.00 91.06 645 LEU A O 1
ATOM 4873 N N . ALA A 1 646 ? 13.449 18.077 4.267 1.00 90.94 646 ALA A N 1
ATOM 4874 C CA . ALA A 1 646 ? 12.803 19.385 4.402 1.00 90.94 646 ALA A CA 1
ATOM 4875 C C . ALA A 1 646 ? 11.270 19.282 4.513 1.00 90.94 646 ALA A C 1
ATOM 4877 O O . ALA A 1 646 ? 10.664 19.977 5.325 1.00 90.94 646 ALA A O 1
ATOM 4878 N N . LEU A 1 647 ? 10.648 18.373 3.754 1.00 86.69 647 LEU A N 1
ATOM 4879 C CA . LEU A 1 647 ? 9.206 18.111 3.808 1.00 86.69 647 LEU A CA 1
ATOM 4880 C C . LEU A 1 647 ? 8.781 17.379 5.088 1.00 86.69 647 LEU A C 1
ATOM 4882 O O . LEU A 1 647 ? 7.678 17.592 5.587 1.00 86.69 647 LEU A O 1
ATOM 4886 N N . THR A 1 648 ? 9.637 16.508 5.626 1.00 85.81 648 THR A N 1
ATOM 4887 C CA . THR A 1 648 ? 9.299 15.671 6.790 1.00 85.81 648 THR A CA 1
ATOM 4888 C C . THR A 1 648 ? 9.705 16.275 8.125 1.00 85.81 648 THR A C 1
ATOM 4890 O O . THR A 1 648 ? 9.063 15.982 9.130 1.00 85.81 648 THR A O 1
ATOM 4893 N N . GLN A 1 649 ? 10.704 17.156 8.161 1.00 82.56 649 GLN A N 1
ATOM 4894 C CA . GLN A 1 649 ? 11.208 17.783 9.382 1.00 82.56 649 GLN A CA 1
ATOM 4895 C C . GLN A 1 649 ? 10.135 18.552 10.181 1.00 82.56 649 GLN A C 1
ATOM 4897 O O . GLN A 1 649 ? 10.139 18.423 11.407 1.00 82.56 649 GLN A O 1
ATOM 4902 N N . PRO A 1 650 ? 9.183 19.288 9.564 1.00 81.38 650 PRO A N 1
ATOM 4903 C CA . PRO A 1 650 ? 8.099 19.943 10.304 1.00 81.38 650 PRO A CA 1
ATOM 4904 C C . PRO A 1 650 ? 7.151 18.951 10.990 1.00 81.38 650 PRO A C 1
ATOM 4906 O O . PRO A 1 650 ? 6.601 19.242 12.050 1.00 81.38 650 PRO A O 1
ATOM 4909 N N . MET A 1 651 ? 6.961 17.771 10.395 1.00 77.81 651 MET A N 1
ATOM 4910 C CA . MET A 1 651 ? 6.066 16.726 10.904 1.00 77.81 651 MET A CA 1
ATOM 4911 C C . MET A 1 651 ? 6.757 15.811 11.920 1.00 77.81 651 MET A C 1
ATOM 4913 O O . MET A 1 651 ? 6.147 15.371 12.896 1.00 77.81 651 MET A O 1
ATOM 4917 N N . PHE A 1 652 ? 8.037 15.524 11.692 1.00 83.00 652 PHE A N 1
ATOM 4918 C CA . PHE A 1 652 ? 8.844 14.578 12.454 1.00 83.00 652 PHE A CA 1
ATOM 4919 C C . PHE A 1 652 ? 10.182 15.210 12.861 1.00 83.00 652 PHE A C 1
ATOM 4921 O O . PHE A 1 652 ? 11.241 14.766 12.402 1.00 83.00 652 PHE A O 1
ATOM 4928 N N . PRO A 1 653 ? 10.163 16.230 13.739 1.00 79.31 653 PRO A N 1
ATOM 4929 C CA . PRO A 1 653 ? 11.374 16.944 14.102 1.00 79.31 653 PRO A CA 1
ATOM 4930 C C . PRO A 1 653 ? 12.365 16.019 14.811 1.00 79.31 653 PRO A C 1
ATOM 4932 O O . PRO A 1 653 ? 12.020 15.275 15.744 1.00 79.31 653 PRO A O 1
ATOM 4935 N N . VAL A 1 654 ? 13.626 16.098 14.381 1.00 81.19 654 VAL A N 1
ATOM 4936 C CA . VAL A 1 654 ? 14.754 15.520 15.118 1.00 81.19 654 VAL A CA 1
ATOM 4937 C C . VAL A 1 654 ? 14.839 16.241 16.460 1.00 81.19 654 VAL A C 1
ATOM 4939 O O . VAL A 1 654 ? 15.090 17.439 16.526 1.00 81.19 654 VAL A O 1
ATOM 4942 N N . SER A 1 655 ? 14.586 15.516 17.548 1.00 76.56 655 SER A N 1
ATOM 4943 C CA . SER A 1 655 ? 14.548 16.095 18.895 1.00 76.56 655 SER A CA 1
ATOM 4944 C C . SER A 1 655 ? 15.935 16.313 19.507 1.00 76.56 655 SER A C 1
ATOM 4946 O O . SER A 1 655 ? 16.017 16.758 20.645 1.00 76.56 655 SER A O 1
ATOM 4948 N N . LEU A 1 656 ? 17.013 15.998 18.793 1.00 82.06 656 LEU A N 1
ATOM 4949 C CA . LEU A 1 656 ? 18.385 16.130 19.276 1.00 82.06 656 LEU A CA 1
ATOM 4950 C C . LEU A 1 656 ? 18.992 17.437 18.772 1.00 82.06 656 LEU A C 1
ATOM 4952 O O . LEU A 1 656 ? 18.865 17.774 17.595 1.00 82.06 656 LEU A O 1
ATOM 4956 N N . ARG A 1 657 ? 19.639 18.173 19.674 1.00 83.19 657 ARG A N 1
ATOM 4957 C CA . ARG A 1 657 ? 20.366 19.401 19.349 1.00 83.19 657 ARG A CA 1
ATOM 4958 C C . ARG A 1 657 ? 21.824 19.091 19.015 1.00 83.19 657 ARG A C 1
ATOM 4960 O O . ARG A 1 657 ? 22.399 18.136 19.530 1.00 83.19 657 ARG A O 1
ATOM 4967 N N . LEU A 1 658 ? 22.410 19.920 18.153 1.00 81.69 658 LEU A N 1
ATOM 4968 C CA . LEU A 1 658 ? 23.846 19.910 17.882 1.00 81.69 658 LEU A CA 1
ATOM 4969 C C . LEU A 1 658 ? 24.557 20.773 18.930 1.00 81.69 658 LEU A C 1
ATOM 4971 O O . LEU A 1 658 ? 24.258 21.961 19.049 1.00 81.69 658 LEU A O 1
ATOM 4975 N N . VAL A 1 659 ? 25.503 20.190 19.667 1.00 79.62 659 VAL A N 1
ATOM 4976 C CA . VAL A 1 659 ? 26.266 20.866 20.729 1.00 79.62 659 VAL A CA 1
ATOM 4977 C C . VAL A 1 659 ? 27.742 20.911 20.337 1.00 79.62 659 VAL A C 1
ATOM 4979 O O . VAL A 1 659 ? 28.520 20.013 20.645 1.00 79.62 659 VAL A O 1
ATOM 4982 N N . ARG A 1 660 ? 28.137 21.962 19.609 1.00 69.00 660 ARG A N 1
ATOM 4983 C CA . ARG A 1 660 ? 29.460 22.069 18.956 1.00 69.00 660 ARG A CA 1
ATOM 4984 C C . ARG A 1 660 ? 30.657 21.976 19.916 1.00 69.00 660 ARG A C 1
ATOM 4986 O O . ARG A 1 660 ? 31.728 21.566 19.489 1.00 69.00 660 ARG A O 1
ATOM 4993 N N . GLN A 1 661 ? 30.480 22.347 21.184 1.00 70.81 661 GLN A N 1
ATOM 4994 C CA . GLN A 1 661 ? 31.541 22.385 22.203 1.00 70.81 661 GLN A CA 1
ATOM 4995 C C . GLN A 1 661 ? 31.920 21.000 22.769 1.00 70.81 661 GLN A C 1
ATOM 4997 O O . GLN A 1 661 ? 32.854 20.903 23.550 1.00 70.81 661 GLN A O 1
ATOM 5002 N N . GLU A 1 662 ? 31.227 19.932 22.362 1.00 72.06 662 GLU A N 1
ATOM 5003 C CA . GLU A 1 662 ? 31.342 18.577 22.935 1.00 72.06 662 GLU A CA 1
ATOM 5004 C C . GLU A 1 662 ? 31.953 17.557 21.945 1.00 72.06 662 GLU A C 1
ATOM 5006 O O . GLU A 1 662 ? 31.726 16.347 22.050 1.00 72.06 662 GLU A O 1
ATOM 5011 N N . ILE A 1 663 ? 32.680 18.030 20.922 1.00 81.88 663 ILE A N 1
ATOM 5012 C CA . ILE A 1 663 ? 33.403 17.154 19.987 1.00 81.88 663 ILE A CA 1
ATOM 5013 C C . ILE A 1 663 ? 34.640 16.598 20.699 1.00 81.88 663 ILE A C 1
ATOM 5015 O O . ILE A 1 663 ? 35.547 17.347 21.054 1.00 81.88 663 ILE A O 1
ATOM 5019 N N . GLU A 1 664 ? 34.694 15.279 20.875 1.00 85.81 664 GLU A N 1
ATOM 5020 C CA . GLU A 1 664 ? 35.744 14.595 21.631 1.00 85.81 664 GLU A CA 1
ATOM 5021 C C . GLU A 1 664 ? 36.414 13.509 20.785 1.00 85.81 664 GLU A C 1
ATOM 5023 O O . GLU A 1 664 ? 35.760 12.606 20.251 1.00 85.81 664 GLU A O 1
ATOM 5028 N N . TRP A 1 665 ? 37.748 13.537 20.727 1.00 82.88 665 TRP A N 1
ATOM 5029 C CA . TRP A 1 665 ? 38.534 12.561 19.965 1.00 82.88 665 TRP A CA 1
ATOM 5030 C C . TRP A 1 665 ? 38.301 11.116 20.422 1.00 82.88 665 TRP A C 1
ATOM 5032 O O . TRP A 1 665 ? 38.242 10.206 19.597 1.00 82.88 665 TRP A O 1
ATOM 5042 N N . THR A 1 666 ? 38.107 10.899 21.723 1.00 83.44 666 THR A N 1
ATOM 5043 C CA . THR A 1 666 ? 37.832 9.574 22.294 1.00 83.44 666 THR A CA 1
ATOM 5044 C C . THR A 1 666 ? 36.582 8.945 21.677 1.00 83.44 666 THR A C 1
ATOM 5046 O O . THR A 1 666 ? 36.635 7.806 21.216 1.00 83.44 666 THR A O 1
ATOM 5049 N N . ARG A 1 667 ? 35.486 9.708 21.551 1.00 80.75 667 ARG A N 1
ATOM 5050 C CA . ARG A 1 667 ? 34.232 9.231 20.940 1.00 80.75 667 ARG A CA 1
ATOM 5051 C C . ARG A 1 667 ? 34.367 9.028 19.436 1.00 80.75 667 ARG A C 1
ATOM 5053 O O . ARG A 1 667 ? 33.828 8.067 18.895 1.00 80.75 667 ARG A O 1
ATOM 5060 N N . ILE A 1 668 ? 35.116 9.896 18.755 1.00 81.88 668 ILE A N 1
ATOM 5061 C CA . ILE A 1 668 ? 35.429 9.720 17.330 1.00 81.88 668 ILE A CA 1
ATOM 5062 C C . ILE A 1 668 ? 36.192 8.404 17.118 1.00 81.88 668 ILE A C 1
ATOM 5064 O O . ILE A 1 668 ? 35.832 7.610 16.248 1.00 81.88 668 ILE A O 1
ATOM 5068 N N . ARG A 1 669 ? 37.199 8.120 17.952 1.00 83.06 669 ARG A N 1
ATOM 5069 C CA . ARG A 1 669 ? 37.954 6.862 17.908 1.00 83.06 669 ARG A CA 1
ATOM 5070 C C . ARG A 1 669 ? 37.054 5.651 18.161 1.00 83.06 669 ARG A C 1
ATOM 5072 O O . ARG A 1 669 ? 37.171 4.662 17.439 1.00 83.06 669 ARG A O 1
ATOM 5079 N N . GLU A 1 670 ? 36.145 5.722 19.131 1.00 79.00 670 GLU A N 1
ATOM 5080 C CA . GLU A 1 670 ? 35.156 4.663 19.385 1.00 79.00 670 GLU A CA 1
ATOM 5081 C C . GLU A 1 670 ? 34.267 4.390 18.164 1.00 79.00 670 GLU A C 1
ATOM 5083 O O . GLU A 1 670 ? 34.049 3.228 17.812 1.00 79.00 670 GLU A O 1
ATOM 5088 N N . ILE A 1 671 ? 33.811 5.442 17.472 1.00 80.75 671 ILE A N 1
ATOM 5089 C CA . ILE A 1 671 ? 33.024 5.329 16.235 1.00 80.75 671 ILE A CA 1
ATOM 5090 C C . ILE A 1 671 ? 33.808 4.570 15.152 1.00 80.75 671 ILE A C 1
ATOM 5092 O O . ILE A 1 671 ? 33.284 3.626 14.557 1.00 80.75 671 ILE A O 1
ATOM 5096 N N . PHE A 1 672 ? 35.077 4.922 14.922 1.00 79.31 672 PHE A N 1
ATOM 5097 C CA . PHE A 1 672 ? 35.916 4.239 13.930 1.00 79.31 672 PHE A CA 1
ATOM 5098 C C . PHE A 1 672 ? 36.195 2.773 14.293 1.00 79.31 672 PHE A C 1
ATOM 5100 O O . PHE A 1 672 ? 36.110 1.892 13.432 1.00 79.31 672 PHE A O 1
ATOM 5107 N N . VAL A 1 673 ? 36.483 2.484 15.567 1.00 80.19 673 VAL A N 1
ATOM 5108 C CA . VAL A 1 673 ? 36.698 1.110 16.056 1.00 80.19 673 VAL A CA 1
ATOM 5109 C C . VAL A 1 673 ? 35.431 0.265 15.909 1.00 80.19 673 VAL A C 1
ATOM 5111 O O . VAL A 1 673 ? 35.523 -0.923 15.596 1.00 80.19 673 VAL A O 1
ATOM 5114 N N . PHE A 1 674 ? 34.255 0.870 16.081 1.00 76.81 674 PHE A N 1
ATOM 5115 C CA . PHE A 1 674 ? 32.973 0.211 15.855 1.00 76.81 674 PHE A CA 1
ATOM 5116 C C . PHE A 1 674 ? 32.701 -0.060 14.366 1.00 76.81 674 PHE A C 1
ATOM 5118 O O . PHE A 1 674 ? 32.211 -1.135 14.024 1.00 76.81 674 PHE A O 1
ATOM 5125 N N . ALA A 1 675 ? 33.026 0.883 13.474 1.00 77.31 675 ALA A N 1
ATOM 5126 C CA . ALA A 1 675 ? 32.713 0.785 12.046 1.00 77.31 675 ALA A CA 1
ATOM 5127 C C . ALA A 1 675 ? 33.657 -0.146 11.257 1.00 77.31 675 ALA A C 1
ATOM 5129 O O . ALA A 1 675 ? 33.237 -0.735 10.259 1.00 77.31 675 ALA A O 1
ATOM 5130 N N . ARG A 1 676 ? 34.910 -0.342 11.703 1.00 76.06 676 ARG A N 1
ATOM 5131 C CA . ARG A 1 676 ? 35.937 -1.093 10.945 1.00 76.06 676 ARG A CA 1
ATOM 5132 C C . ARG A 1 676 ? 35.514 -2.482 10.416 1.00 76.06 676 ARG A C 1
ATOM 5134 O O . ARG A 1 676 ? 35.788 -2.737 9.244 1.00 76.06 676 ARG A O 1
ATOM 5141 N N . PRO A 1 677 ? 34.844 -3.384 11.174 1.00 72.62 677 PRO A N 1
ATOM 5142 C CA . PRO A 1 677 ? 34.521 -4.710 10.647 1.00 72.62 677 PRO A CA 1
ATOM 5143 C C . PRO A 1 677 ? 33.375 -4.670 9.624 1.00 72.62 677 PRO A C 1
ATOM 5145 O O . PRO A 1 677 ? 33.284 -5.549 8.771 1.00 72.62 677 PRO A O 1
ATOM 5148 N N . LEU A 1 678 ? 32.516 -3.646 9.678 1.00 76.94 678 LEU A N 1
ATOM 5149 C CA . LEU A 1 678 ? 31.391 -3.469 8.757 1.00 76.94 678 LEU A CA 1
ATOM 5150 C C . LEU A 1 678 ? 31.852 -2.925 7.399 1.00 76.94 678 LEU A C 1
ATOM 5152 O O . LEU A 1 678 ? 31.261 -3.254 6.369 1.00 76.94 678 LEU A O 1
ATOM 5156 N N . LEU A 1 679 ? 32.930 -2.133 7.388 1.00 83.56 679 LEU A N 1
ATOM 5157 C CA . LEU A 1 679 ? 33.471 -1.520 6.176 1.00 83.56 679 LEU A CA 1
ATOM 5158 C C . LEU A 1 679 ? 33.979 -2.568 5.183 1.00 83.56 679 LEU A C 1
ATOM 5160 O O . LEU A 1 679 ? 33.607 -2.519 4.016 1.00 83.56 679 LEU A O 1
ATOM 5164 N N . MET A 1 680 ? 34.768 -3.545 5.643 1.00 81.00 680 MET A N 1
ATOM 5165 C CA . MET A 1 680 ? 35.313 -4.602 4.775 1.00 81.00 680 MET A CA 1
ATOM 5166 C C . MET A 1 680 ? 34.202 -5.370 4.050 1.00 81.00 680 MET A C 1
ATOM 5168 O O . MET A 1 680 ? 34.228 -5.514 2.829 1.00 81.00 680 MET A O 1
ATOM 5172 N N . GLN A 1 681 ? 33.182 -5.802 4.796 1.00 86.69 681 GLN A N 1
ATOM 5173 C CA . GLN A 1 681 ? 32.032 -6.501 4.226 1.00 86.69 681 GLN A CA 1
ATOM 5174 C C . GLN A 1 681 ? 31.264 -5.618 3.232 1.00 86.69 681 GLN A C 1
ATOM 5176 O O . GLN A 1 681 ? 30.890 -6.096 2.160 1.00 86.69 681 GLN A O 1
ATOM 5181 N N . SER A 1 682 ? 31.069 -4.338 3.555 1.00 88.75 682 SER A N 1
ATOM 5182 C CA . SER A 1 682 ? 30.314 -3.408 2.710 1.00 88.75 682 SER A CA 1
ATOM 5183 C C . SER A 1 682 ? 31.033 -3.087 1.400 1.00 88.75 682 SER A C 1
ATOM 5185 O O . SER A 1 682 ? 30.378 -3.000 0.364 1.00 88.75 682 SER A O 1
ATOM 5187 N N . VAL A 1 683 ? 32.369 -2.980 1.413 1.00 90.81 683 VAL A N 1
ATOM 5188 C CA . VAL A 1 683 ? 33.176 -2.804 0.193 1.00 90.81 683 VAL A CA 1
ATOM 5189 C C . VAL A 1 683 ? 33.023 -4.018 -0.717 1.00 90.81 683 VAL A C 1
ATOM 5191 O O . VAL A 1 683 ? 32.656 -3.868 -1.882 1.00 90.81 683 VAL A O 1
ATOM 5194 N N . PHE A 1 684 ? 33.229 -5.228 -0.187 1.00 92.38 684 PHE A N 1
ATOM 5195 C CA . PHE A 1 684 ? 33.083 -6.452 -0.977 1.00 92.38 684 PHE A CA 1
ATOM 5196 C C . PHE A 1 684 ? 31.670 -6.606 -1.539 1.00 92.38 684 PHE A C 1
ATOM 5198 O O . PHE A 1 684 ? 31.496 -6.956 -2.706 1.00 92.38 684 PHE A O 1
ATOM 5205 N N . PHE A 1 685 ? 30.655 -6.286 -0.734 1.00 93.62 685 PHE A N 1
ATOM 5206 C CA . PHE A 1 685 ? 29.270 -6.283 -1.180 1.00 93.62 685 PHE A CA 1
ATOM 5207 C C . PHE A 1 685 ? 29.022 -5.288 -2.314 1.00 93.62 685 PHE A C 1
ATOM 5209 O O . PHE A 1 685 ? 28.403 -5.659 -3.307 1.00 93.62 685 PHE A O 1
ATOM 5216 N N . ALA A 1 686 ? 29.491 -4.046 -2.186 1.00 94.06 686 ALA A N 1
ATOM 5217 C CA . ALA A 1 686 ? 29.262 -3.009 -3.184 1.00 94.06 686 ALA A CA 1
ATOM 5218 C C . ALA A 1 686 ? 29.916 -3.352 -4.529 1.00 94.06 686 ALA A C 1
ATOM 5220 O O . ALA A 1 686 ? 29.285 -3.196 -5.578 1.00 94.06 686 ALA A O 1
ATOM 5221 N N . VAL A 1 687 ? 31.146 -3.881 -4.499 1.00 95.00 687 VAL A N 1
ATOM 5222 C CA . VAL A 1 687 ? 31.860 -4.322 -5.706 1.00 95.00 687 VAL A CA 1
ATOM 5223 C C . VAL A 1 687 ? 31.184 -5.545 -6.322 1.00 95.00 687 VAL A C 1
ATOM 5225 O O . VAL A 1 687 ? 30.992 -5.575 -7.530 1.00 95.00 687 VAL A O 1
ATOM 5228 N N . TRP A 1 688 ? 30.750 -6.527 -5.526 1.00 95.50 688 TRP A N 1
ATOM 5229 C CA . TRP A 1 688 ? 29.953 -7.645 -6.042 1.00 95.50 688 TRP A CA 1
ATOM 5230 C C . TRP A 1 688 ? 28.645 -7.163 -6.689 1.00 95.50 688 TRP A C 1
ATOM 5232 O O . TRP A 1 688 ? 28.300 -7.581 -7.792 1.00 95.50 688 TRP A O 1
ATOM 5242 N N . PHE A 1 689 ? 27.924 -6.263 -6.014 1.00 95.44 689 PHE A N 1
ATOM 5243 C CA . PHE A 1 689 ? 26.596 -5.835 -6.438 1.00 95.44 689 PHE A CA 1
ATOM 5244 C C . PHE A 1 689 ? 26.621 -4.939 -7.676 1.00 95.44 689 PHE A C 1
ATOM 5246 O O . PHE A 1 689 ? 25.637 -4.921 -8.407 1.00 95.44 689 PHE A O 1
ATOM 5253 N N . SER A 1 690 ? 27.702 -4.192 -7.918 1.00 95.31 690 SER A N 1
ATOM 5254 C CA . SER A 1 690 ? 27.779 -3.201 -9.007 1.00 95.31 690 SER A CA 1
ATOM 5255 C C . SER A 1 690 ? 28.896 -3.449 -10.024 1.00 95.31 690 SER A C 1
ATOM 5257 O O . SER A 1 690 ? 28.899 -2.826 -11.087 1.00 95.31 690 SER A O 1
ATOM 5259 N N . GLY A 1 691 ? 29.847 -4.333 -9.722 1.00 93.94 691 GLY A N 1
ATOM 5260 C CA . GLY A 1 691 ? 31.056 -4.541 -10.517 1.00 93.94 691 GLY A CA 1
ATOM 5261 C C . GLY A 1 691 ? 30.784 -5.091 -11.913 1.00 93.94 691 GLY A C 1
ATOM 5262 O O . GLY A 1 691 ? 31.395 -4.637 -12.871 1.00 93.94 691 GLY A O 1
ATOM 5263 N N . ASP A 1 692 ? 29.815 -5.989 -12.058 1.00 94.94 692 ASP A N 1
ATOM 5264 C CA . ASP A 1 692 ? 29.332 -6.503 -13.345 1.00 94.94 692 ASP A CA 1
ATOM 5265 C C . ASP A 1 692 ? 28.869 -5.384 -14.300 1.00 94.94 692 ASP A C 1
ATOM 5267 O O . ASP A 1 692 ? 29.263 -5.375 -15.464 1.00 94.94 692 ASP A O 1
ATOM 5271 N N . LEU A 1 693 ? 28.107 -4.392 -13.817 1.00 94.88 693 LEU A N 1
ATOM 5272 C CA . LEU A 1 693 ? 27.673 -3.248 -14.637 1.00 94.88 693 LEU A CA 1
ATOM 5273 C C . LEU A 1 693 ? 28.859 -2.347 -15.028 1.00 94.88 693 LEU A C 1
ATOM 5275 O O . LEU A 1 693 ? 28.899 -1.826 -16.143 1.00 94.88 693 LEU A O 1
ATOM 5279 N N . ILE A 1 694 ? 29.836 -2.176 -14.131 1.00 94.88 694 ILE A N 1
ATOM 5280 C CA . ILE A 1 694 ? 31.060 -1.410 -14.415 1.00 94.88 694 ILE A CA 1
ATOM 5281 C C . ILE A 1 694 ? 31.901 -2.121 -15.479 1.00 94.88 694 ILE A C 1
ATOM 5283 O O . ILE A 1 694 ? 32.345 -1.472 -16.423 1.00 94.88 694 ILE A O 1
ATOM 5287 N N . ILE A 1 695 ? 32.070 -3.441 -15.374 1.00 94.38 695 ILE A N 1
ATOM 5288 C CA . ILE A 1 695 ? 32.790 -4.256 -16.362 1.00 94.38 695 ILE A CA 1
ATOM 5289 C C . ILE A 1 695 ? 32.096 -4.169 -17.727 1.00 94.38 695 ILE A C 1
ATOM 5291 O O . ILE A 1 695 ? 32.764 -3.924 -18.728 1.00 94.38 695 ILE A O 1
ATOM 5295 N N . VAL A 1 696 ? 30.761 -4.278 -17.774 1.00 96.12 696 VAL A N 1
ATOM 5296 C CA . VAL A 1 696 ? 29.975 -4.078 -19.007 1.00 96.12 696 VAL A CA 1
ATOM 5297 C C . VAL A 1 696 ? 30.262 -2.714 -19.628 1.00 96.12 696 VAL A C 1
ATOM 5299 O O . VAL A 1 696 ? 30.521 -2.638 -20.823 1.00 96.12 696 VAL A O 1
ATOM 5302 N N . ARG A 1 697 ? 30.269 -1.636 -18.837 1.00 94.44 697 ARG A N 1
ATOM 5303 C CA . ARG A 1 697 ? 30.534 -0.288 -19.356 1.00 94.44 697 ARG A CA 1
ATOM 5304 C C . ARG A 1 697 ? 31.963 -0.097 -19.869 1.00 94.44 697 ARG A C 1
ATOM 5306 O O . ARG A 1 697 ? 32.162 0.712 -20.774 1.00 94.44 697 ARG A O 1
ATOM 5313 N N . GLN A 1 698 ? 32.942 -0.755 -19.257 1.00 91.44 698 GLN A N 1
ATOM 5314 C CA . GLN A 1 698 ? 34.356 -0.605 -19.609 1.00 91.44 698 GLN A CA 1
ATOM 5315 C C . GLN A 1 698 ? 34.760 -1.470 -20.808 1.00 91.44 698 GLN A C 1
ATOM 5317 O O . GLN A 1 698 ? 35.618 -1.064 -21.583 1.00 91.44 698 GLN A O 1
ATOM 5322 N N . LEU A 1 699 ? 34.136 -2.640 -20.976 1.00 91.69 699 LEU A N 1
ATOM 5323 C CA . LEU A 1 699 ? 34.498 -3.606 -22.019 1.00 91.69 699 LEU A CA 1
ATOM 5324 C C . LEU A 1 699 ? 33.545 -3.615 -23.221 1.00 91.69 699 LEU A C 1
ATOM 5326 O O . LEU A 1 699 ? 33.922 -4.107 -24.280 1.00 91.69 699 LEU A O 1
ATOM 5330 N N . LEU A 1 700 ? 32.320 -3.101 -23.073 1.00 92.75 700 LEU A N 1
ATOM 5331 C CA . LEU A 1 700 ? 31.306 -3.061 -24.131 1.00 92.75 700 LEU A CA 1
ATOM 5332 C C . LEU A 1 700 ? 30.886 -1.617 -24.455 1.00 92.75 700 LEU A C 1
ATOM 5334 O O . LEU A 1 700 ? 31.223 -0.657 -23.761 1.00 92.75 700 LEU A O 1
ATOM 5338 N N . TRP A 1 701 ? 30.115 -1.460 -25.531 1.00 83.56 701 TRP A N 1
ATOM 5339 C CA . TRP A 1 701 ? 29.603 -0.169 -25.997 1.00 83.56 701 TRP A CA 1
ATOM 5340 C C . TRP A 1 701 ? 28.551 0.453 -25.049 1.00 83.56 701 TRP A C 1
ATOM 5342 O O . TRP A 1 701 ? 27.877 -0.263 -24.300 1.00 83.56 701 TRP A O 1
ATOM 5352 N N . PRO A 1 702 ? 28.346 1.788 -25.086 1.00 78.38 702 PRO A N 1
ATOM 5353 C CA . PRO A 1 702 ? 27.425 2.495 -24.185 1.00 78.38 702 PRO A CA 1
ATOM 5354 C C . PRO A 1 702 ? 25.994 1.932 -24.138 1.00 78.38 702 PRO A C 1
ATOM 5356 O O . PRO A 1 702 ? 25.420 1.816 -23.053 1.00 78.38 702 PRO A O 1
ATOM 5359 N N . ASP A 1 703 ? 25.438 1.504 -25.276 1.00 87.25 703 ASP A N 1
ATOM 5360 C CA . ASP A 1 703 ? 24.077 0.946 -25.338 1.00 87.25 703 ASP A CA 1
ATOM 5361 C C . ASP A 1 703 ? 23.948 -0.381 -24.583 1.00 87.25 703 ASP A C 1
ATOM 5363 O O . ASP A 1 703 ? 22.894 -0.674 -24.010 1.00 87.25 703 ASP A O 1
ATOM 5367 N N . ALA A 1 704 ? 25.024 -1.176 -24.522 1.00 92.81 704 ALA A N 1
ATOM 5368 C CA . ALA A 1 704 ? 25.053 -2.423 -23.763 1.00 92.81 704 ALA A CA 1
ATOM 5369 C C . ALA A 1 704 ? 24.832 -2.154 -22.266 1.00 92.81 704 ALA A C 1
ATOM 5371 O O . ALA A 1 704 ? 24.105 -2.891 -21.601 1.00 92.81 704 ALA A O 1
ATOM 5372 N N . THR A 1 705 ? 25.371 -1.043 -21.755 1.00 94.12 705 THR A N 1
ATOM 5373 C CA . THR A 1 705 ? 25.206 -0.636 -20.350 1.00 94.12 705 THR A CA 1
ATOM 5374 C C . THR A 1 705 ? 23.752 -0.285 -20.039 1.00 94.12 705 THR A C 1
ATOM 5376 O O . THR A 1 705 ? 23.235 -0.694 -19.004 1.00 94.12 705 THR A O 1
ATOM 5379 N N . GLY A 1 706 ? 23.059 0.411 -20.949 1.00 95.25 706 GLY A N 1
ATOM 5380 C CA . GLY A 1 706 ? 21.633 0.720 -20.798 1.00 95.25 706 GLY A CA 1
ATOM 5381 C C . GLY A 1 706 ? 20.752 -0.531 -20.818 1.00 95.25 706 GLY A C 1
ATOM 5382 O O . GLY A 1 706 ? 19.877 -0.683 -19.967 1.00 95.25 706 GLY A O 1
ATOM 5383 N N . ASN A 1 707 ? 21.026 -1.464 -21.738 1.00 96.06 707 ASN A N 1
ATOM 5384 C CA . ASN A 1 707 ? 20.321 -2.748 -21.817 1.00 96.06 707 ASN A CA 1
ATOM 5385 C C . ASN A 1 707 ? 20.533 -3.594 -20.552 1.00 96.06 707 ASN A C 1
ATOM 5387 O O . ASN A 1 707 ? 19.575 -4.108 -19.975 1.00 96.06 707 ASN A O 1
ATOM 5391 N N . TYR A 1 708 ? 21.774 -3.700 -20.080 1.00 97.38 708 TYR A N 1
ATOM 5392 C CA . TYR A 1 708 ? 22.086 -4.441 -18.860 1.00 97.38 708 TYR A CA 1
ATOM 5393 C C . TYR A 1 708 ? 21.508 -3.769 -17.608 1.00 97.38 708 TYR A C 1
ATOM 5395 O O . TYR A 1 708 ? 20.964 -4.444 -16.737 1.00 97.38 708 TYR A O 1
ATOM 5403 N N . GLY A 1 709 ? 21.549 -2.434 -17.540 1.00 95.75 709 GLY A N 1
ATOM 5404 C CA . GLY A 1 709 ? 20.925 -1.649 -16.476 1.00 95.75 709 GLY A CA 1
ATOM 5405 C C . GLY A 1 709 ? 19.415 -1.887 -16.379 1.00 95.75 709 GLY A C 1
ATOM 5406 O O . GLY A 1 709 ? 18.905 -2.099 -15.280 1.00 95.75 709 GLY A O 1
ATOM 5407 N N . ALA A 1 710 ? 18.712 -1.939 -17.517 1.00 95.81 710 ALA A N 1
ATOM 5408 C CA . ALA A 1 710 ? 17.280 -2.243 -17.568 1.00 95.81 710 ALA A CA 1
ATOM 5409 C C . ALA A 1 710 ? 16.979 -3.673 -17.084 1.00 95.81 710 ALA A C 1
ATOM 5411 O O . ALA A 1 710 ? 16.092 -3.878 -16.251 1.00 95.81 710 ALA A O 1
ATOM 5412 N N . ALA A 1 711 ? 17.768 -4.656 -17.531 1.00 96.69 711 ALA A N 1
ATOM 5413 C CA . ALA A 1 711 ? 17.654 -6.040 -17.074 1.00 96.69 711 ALA A CA 1
ATOM 5414 C C . ALA A 1 711 ? 17.851 -6.167 -15.556 1.00 96.69 711 ALA A C 1
ATOM 5416 O O . ALA A 1 711 ? 17.073 -6.826 -14.863 1.00 96.69 711 ALA A O 1
ATOM 5417 N N . LYS A 1 712 ? 18.868 -5.482 -15.024 1.00 95.56 712 LYS A N 1
ATOM 5418 C CA . LYS A 1 712 ? 19.190 -5.482 -13.598 1.00 95.56 712 LYS A CA 1
ATOM 5419 C C . LYS A 1 712 ? 18.123 -4.776 -12.763 1.00 95.56 712 LYS A C 1
ATOM 5421 O O . LYS A 1 712 ? 17.765 -5.261 -11.693 1.00 95.56 712 LYS A O 1
ATOM 5426 N N . ALA A 1 713 ? 17.560 -3.674 -13.258 1.00 94.06 713 ALA A N 1
ATOM 5427 C CA . ALA A 1 713 ? 16.443 -2.993 -12.609 1.00 94.06 713 ALA A CA 1
ATOM 5428 C C . ALA A 1 713 ? 15.216 -3.911 -12.474 1.00 94.06 713 ALA A C 1
ATOM 5430 O O . ALA A 1 713 ? 14.611 -3.947 -11.402 1.00 94.06 713 ALA A O 1
ATOM 5431 N N . LEU A 1 714 ? 14.894 -4.692 -13.515 1.00 93.62 714 LEU A N 1
ATOM 5432 C CA . LEU A 1 714 ? 13.799 -5.668 -13.488 1.00 93.62 714 LEU A CA 1
ATOM 5433 C C . LEU A 1 714 ? 14.017 -6.747 -12.419 1.00 93.62 714 LEU A C 1
ATOM 5435 O O . LEU A 1 714 ? 13.136 -6.980 -11.592 1.00 93.62 714 LEU A O 1
ATOM 5439 N N . VAL A 1 715 ? 15.190 -7.388 -12.400 1.00 95.00 715 VAL A N 1
ATOM 5440 C CA . VAL A 1 715 ? 15.441 -8.493 -11.459 1.00 95.00 715 VAL A CA 1
ATOM 5441 C C . VAL A 1 715 ? 15.653 -8.021 -10.020 1.00 95.00 715 VAL A C 1
ATOM 5443 O O . VAL A 1 715 ? 15.376 -8.773 -9.090 1.00 95.00 715 VAL A O 1
ATOM 5446 N N . ASN A 1 716 ? 16.070 -6.770 -9.795 1.00 91.38 716 ASN A N 1
ATOM 5447 C CA . ASN A 1 716 ? 16.287 -6.240 -8.446 1.00 91.38 716 ASN A CA 1
ATOM 5448 C C . ASN A 1 716 ? 15.008 -6.224 -7.595 1.00 91.38 716 ASN A C 1
ATOM 5450 O O . ASN A 1 716 ? 15.077 -6.368 -6.371 1.00 91.38 716 ASN A O 1
ATOM 5454 N N . VAL A 1 717 ? 13.839 -6.104 -8.232 1.00 86.50 717 VAL A N 1
ATOM 5455 C CA . VAL A 1 717 ? 12.526 -6.158 -7.568 1.00 86.50 717 VAL A CA 1
ATOM 5456 C C . VAL A 1 717 ? 12.302 -7.500 -6.865 1.00 86.50 717 VAL A C 1
ATOM 5458 O O . VAL A 1 717 ? 11.636 -7.544 -5.831 1.00 86.50 717 VAL A O 1
ATOM 5461 N N . LEU A 1 718 ? 12.920 -8.584 -7.351 1.00 88.44 718 LEU A N 1
ATOM 5462 C CA . LEU A 1 718 ? 12.800 -9.925 -6.768 1.00 88.44 718 LEU A CA 1
ATOM 5463 C C . LEU A 1 718 ? 13.297 -9.988 -5.315 1.00 88.44 718 LEU A C 1
ATOM 5465 O O . LEU A 1 718 ? 12.852 -10.847 -4.555 1.00 88.44 718 LEU A O 1
ATOM 5469 N N . LEU A 1 719 ? 14.168 -9.059 -4.896 1.00 85.25 719 LEU A N 1
ATOM 5470 C CA . LEU A 1 719 ? 14.699 -9.006 -3.531 1.00 85.25 719 LEU A CA 1
ATOM 5471 C C . LEU A 1 719 ? 13.686 -8.473 -2.503 1.00 85.25 719 LEU A C 1
ATOM 5473 O O . LEU A 1 719 ? 13.886 -8.654 -1.301 1.00 85.25 719 LEU A O 1
ATOM 5477 N N . LEU A 1 720 ? 12.583 -7.855 -2.941 1.00 78.94 720 LEU A N 1
ATOM 5478 C CA . LEU A 1 720 ? 11.553 -7.322 -2.045 1.00 78.94 720 LEU A CA 1
ATOM 5479 C C . LEU A 1 720 ? 11.017 -8.383 -1.081 1.00 78.94 720 LEU A C 1
ATOM 5481 O O . LEU A 1 720 ? 10.939 -8.145 0.125 1.00 78.94 720 LEU A O 1
ATOM 5485 N N . ALA A 1 721 ? 10.681 -9.560 -1.608 1.00 77.31 721 ALA A N 1
ATOM 5486 C CA . ALA A 1 721 ? 10.109 -10.647 -0.824 1.00 77.31 721 ALA A CA 1
ATOM 5487 C C . ALA A 1 721 ? 11.117 -11.269 0.169 1.00 77.31 721 ALA A C 1
ATOM 5489 O O . ALA A 1 721 ? 10.813 -11.313 1.362 1.00 77.31 721 ALA A O 1
ATOM 5490 N N . PRO A 1 722 ? 12.333 -11.683 -0.238 1.00 80.56 722 PRO A N 1
ATOM 5491 C CA . PRO A 1 722 ? 13.344 -12.165 0.703 1.00 80.56 722 PRO A CA 1
ATOM 5492 C C . PRO A 1 722 ? 13.728 -11.150 1.783 1.00 80.56 722 PRO A C 1
ATOM 5494 O O . PRO A 1 722 ? 13.902 -11.520 2.944 1.00 80.56 722 PRO A O 1
ATOM 5497 N N . ALA A 1 723 ? 13.829 -9.862 1.436 1.00 76.88 723 ALA A N 1
ATOM 5498 C CA . ALA A 1 723 ? 14.129 -8.812 2.407 1.00 76.88 723 ALA A CA 1
ATOM 5499 C C . ALA A 1 723 ? 13.010 -8.671 3.456 1.00 76.88 723 ALA A C 1
ATOM 5501 O O . ALA A 1 723 ? 13.283 -8.537 4.653 1.00 76.88 723 ALA A O 1
ATOM 5502 N N . ALA A 1 724 ? 11.748 -8.775 3.032 1.00 70.25 724 ALA A N 1
ATOM 5503 C CA . ALA A 1 724 ? 10.588 -8.814 3.920 1.00 70.25 724 ALA A CA 1
ATOM 5504 C C . ALA A 1 724 ? 10.663 -9.962 4.927 1.00 70.25 724 ALA A C 1
ATOM 5506 O O . ALA A 1 724 ? 10.511 -9.778 6.134 1.00 70.25 724 ALA A O 1
ATOM 5507 N N . ILE A 1 725 ? 10.929 -11.158 4.407 1.00 72.94 725 ILE A N 1
ATOM 5508 C CA . ILE A 1 725 ? 11.002 -12.384 5.190 1.00 72.94 725 ILE A CA 1
ATOM 5509 C C . ILE A 1 725 ? 12.165 -12.273 6.185 1.00 72.94 725 ILE A C 1
ATOM 5511 O O . ILE A 1 725 ? 11.976 -12.452 7.388 1.00 72.94 725 ILE A O 1
ATOM 5515 N N . GLY A 1 726 ? 13.344 -11.859 5.718 1.00 71.81 726 GLY A N 1
ATOM 5516 C CA . GLY A 1 726 ? 14.534 -11.687 6.547 1.00 71.81 726 GLY A CA 1
ATOM 5517 C C . GLY A 1 726 ? 14.358 -10.682 7.695 1.00 71.81 726 GLY A C 1
ATOM 5518 O O . GLY A 1 726 ? 14.768 -10.965 8.822 1.00 71.81 726 GLY A O 1
ATOM 5519 N N . THR A 1 727 ? 13.717 -9.538 7.443 1.00 65.50 727 THR A N 1
ATOM 5520 C CA . THR A 1 727 ? 13.460 -8.510 8.473 1.00 65.50 727 THR A CA 1
ATOM 5521 C C . THR A 1 727 ? 12.422 -8.947 9.510 1.00 65.50 727 THR A C 1
ATOM 5523 O O . THR A 1 727 ? 12.530 -8.578 10.680 1.00 65.50 727 THR A O 1
ATOM 5526 N N . ALA A 1 728 ? 11.448 -9.775 9.124 1.00 64.81 728 ALA A N 1
ATOM 5527 C CA . ALA A 1 728 ? 10.464 -10.347 10.044 1.00 64.81 728 ALA A CA 1
ATOM 5528 C C . ALA A 1 728 ? 11.035 -11.490 10.909 1.00 64.81 728 ALA A C 1
ATOM 5530 O O . ALA A 1 728 ? 10.558 -11.736 12.020 1.00 64.81 728 ALA A O 1
ATOM 5531 N N . ILE A 1 729 ? 12.052 -12.194 10.406 1.00 67.12 729 ILE A N 1
ATOM 5532 C CA . ILE A 1 729 ? 12.675 -13.361 11.046 1.00 67.12 729 ILE A CA 1
ATOM 5533 C C . ILE A 1 729 ? 13.655 -12.961 12.147 1.00 67.12 729 ILE A C 1
ATOM 5535 O O . ILE A 1 729 ? 13.628 -13.568 13.221 1.00 67.12 729 ILE A O 1
ATOM 5539 N N . LEU A 1 730 ? 14.488 -11.945 11.895 1.00 62.22 730 LEU A N 1
ATOM 5540 C CA . LEU A 1 730 ? 15.593 -11.537 12.771 1.00 62.22 730 LEU A CA 1
ATOM 5541 C C . LEU A 1 730 ? 15.195 -11.421 14.261 1.00 62.22 730 LEU A C 1
ATOM 5543 O O . LEU A 1 730 ? 15.874 -12.006 15.105 1.00 62.22 730 LEU A O 1
ATOM 5547 N N . PRO A 1 731 ? 14.073 -10.770 14.628 1.00 56.25 731 PRO A N 1
ATOM 5548 C CA . PRO A 1 731 ? 13.741 -10.569 16.035 1.00 56.25 731 PRO A CA 1
ATOM 5549 C C . PRO A 1 731 ? 13.174 -11.805 16.748 1.00 56.25 731 PRO A C 1
ATOM 5551 O O . PRO A 1 731 ? 13.028 -11.786 17.973 1.00 56.25 731 PRO A O 1
ATOM 5554 N N . ARG A 1 732 ? 12.787 -12.842 15.991 1.00 63.78 732 ARG A N 1
ATOM 5555 C CA . ARG A 1 732 ? 12.295 -14.120 16.523 1.00 63.78 732 ARG A CA 1
ATOM 5556 C C . ARG A 1 732 ? 13.440 -15.089 16.771 1.00 63.78 732 ARG A C 1
ATOM 5558 O O . ARG A 1 732 ? 13.437 -15.733 17.809 1.00 63.78 732 ARG A O 1
ATOM 5565 N N . VAL A 1 733 ? 14.428 -15.136 15.875 1.00 59.94 733 VAL A N 1
ATOM 5566 C CA . VAL A 1 733 ? 15.622 -15.992 16.022 1.00 59.94 733 VAL A CA 1
ATOM 5567 C C . VAL A 1 733 ? 16.355 -15.696 17.325 1.00 59.94 733 VAL A C 1
ATOM 5569 O O . VAL A 1 733 ? 16.677 -16.624 18.053 1.00 59.94 733 VAL A O 1
ATOM 5572 N N . ALA A 1 734 ? 16.510 -14.415 17.671 1.00 54.84 734 ALA A N 1
ATOM 5573 C CA . ALA A 1 734 ? 17.161 -13.979 18.909 1.00 54.84 734 ALA A CA 1
ATOM 5574 C C . ALA A 1 734 ? 16.438 -14.412 20.207 1.00 54.84 734 ALA A C 1
ATOM 5576 O O . ALA A 1 734 ? 16.934 -14.147 21.296 1.00 54.84 734 ALA A O 1
ATOM 5577 N N . ARG A 1 735 ? 15.248 -15.026 20.108 1.00 58.38 735 ARG A N 1
ATOM 5578 C CA . ARG A 1 735 ? 14.427 -15.485 21.243 1.00 58.38 735 ARG A CA 1
ATOM 5579 C C . ARG A 1 735 ? 14.171 -16.996 21.237 1.00 58.38 735 ARG A C 1
ATOM 5581 O O . ARG A 1 735 ? 13.461 -17.479 22.113 1.00 58.38 735 ARG A O 1
ATOM 5588 N N . LEU A 1 736 ? 14.652 -17.727 20.230 1.00 60.78 736 LEU A N 1
ATOM 5589 C CA . LEU A 1 736 ? 14.456 -19.175 20.135 1.00 60.78 736 LEU A CA 1
ATOM 5590 C C . LEU A 1 736 ? 15.532 -19.901 20.947 1.00 60.78 736 LEU A C 1
ATOM 5592 O O . LEU A 1 736 ? 16.702 -19.540 20.875 1.00 60.78 736 LEU A O 1
ATOM 5596 N N . GLY A 1 737 ? 15.138 -20.951 21.672 1.00 57.75 737 GLY A N 1
ATOM 5597 C CA . GLY A 1 737 ? 16.093 -21.900 22.248 1.00 57.75 737 GLY A CA 1
ATOM 5598 C C . GLY A 1 737 ? 16.858 -22.643 21.148 1.00 57.75 737 GLY A C 1
ATOM 5599 O O . GLY A 1 737 ? 16.312 -22.887 20.065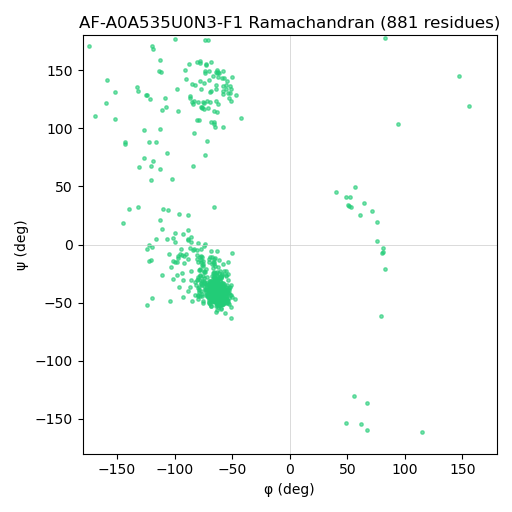 1.00 57.75 737 GLY A O 1
ATOM 5600 N N . GLU A 1 738 ? 18.107 -23.012 21.428 1.00 57.72 738 GLU A N 1
ATOM 5601 C CA . GLU A 1 738 ? 19.083 -23.507 20.442 1.00 57.72 738 GLU A CA 1
ATOM 5602 C C . GLU A 1 738 ? 18.558 -24.686 19.595 1.00 57.72 738 GLU A C 1
ATOM 5604 O O . GLU A 1 738 ? 18.732 -24.700 18.376 1.00 57.72 738 GLU A O 1
ATOM 5609 N N . GLY A 1 739 ? 17.776 -25.601 20.184 1.00 57.34 739 GLY A N 1
ATOM 5610 C CA . GLY A 1 739 ? 17.177 -26.746 19.477 1.00 57.34 739 GLY A CA 1
ATOM 5611 C C . GLY A 1 739 ? 16.051 -26.414 18.477 1.00 57.34 739 GLY A C 1
ATOM 5612 O O . GLY A 1 739 ? 15.710 -27.242 17.634 1.00 57.34 739 GLY A O 1
ATOM 5613 N N . SER A 1 740 ? 15.467 -25.210 18.521 1.00 68.94 740 SER A N 1
ATOM 5614 C CA . SER A 1 740 ? 14.366 -24.795 17.623 1.00 68.94 740 SER A CA 1
ATOM 5615 C C . SER A 1 740 ? 14.831 -23.988 16.405 1.00 68.94 740 SER A C 1
ATOM 5617 O O . SER A 1 740 ? 14.056 -23.781 15.465 1.00 68.94 740 SER A O 1
ATOM 5619 N N . VAL A 1 741 ? 16.092 -23.542 16.394 1.00 70.25 741 VAL A N 1
ATOM 5620 C CA . VAL A 1 741 ? 16.649 -22.662 15.354 1.00 70.25 741 VAL A CA 1
ATOM 5621 C C . VAL A 1 741 ? 16.702 -23.363 13.995 1.00 70.25 741 VAL A C 1
ATOM 5623 O O . VAL A 1 741 ? 16.307 -22.764 12.997 1.00 70.25 741 VAL A O 1
ATOM 5626 N N . ALA A 1 742 ? 17.092 -24.642 13.944 1.00 70.38 742 ALA A N 1
ATOM 5627 C CA . ALA A 1 742 ? 17.168 -25.416 12.699 1.00 70.38 742 ALA A CA 1
ATOM 5628 C C . ALA A 1 742 ? 15.799 -25.557 12.010 1.00 70.38 742 ALA A C 1
ATOM 5630 O O . ALA A 1 742 ? 15.656 -25.279 10.819 1.00 70.38 742 ALA A O 1
ATOM 5631 N N . ARG A 1 743 ? 14.762 -25.930 12.774 1.00 71.31 743 ARG A N 1
ATOM 5632 C CA . ARG A 1 743 ? 13.390 -26.072 12.262 1.00 71.31 743 ARG A CA 1
ATOM 5633 C C . ARG A 1 743 ? 12.829 -24.731 11.792 1.00 71.31 743 ARG A C 1
ATOM 5635 O O . ARG A 1 743 ? 12.160 -24.667 10.763 1.00 71.31 743 ARG A O 1
ATOM 5642 N N . TYR A 1 744 ? 13.124 -23.657 12.521 1.00 73.19 744 TYR A N 1
ATOM 5643 C CA . TYR A 1 744 ? 12.707 -22.312 12.142 1.00 73.19 744 TYR A CA 1
ATOM 5644 C C . TYR A 1 744 ? 13.438 -21.802 10.893 1.00 73.19 744 TYR A C 1
ATOM 5646 O O . TYR A 1 744 ? 12.811 -21.201 10.023 1.00 73.19 744 TYR A O 1
ATOM 5654 N N . MET A 1 745 ? 14.735 -22.092 10.760 1.00 77.81 745 MET A N 1
ATOM 5655 C CA . MET A 1 745 ? 15.516 -21.791 9.560 1.00 77.81 745 MET A CA 1
ATOM 5656 C C . MET A 1 745 ? 14.973 -22.541 8.339 1.00 77.81 745 MET A C 1
ATOM 5658 O O . MET A 1 745 ? 14.775 -21.924 7.297 1.00 77.81 745 MET A O 1
ATOM 5662 N N . LEU A 1 746 ? 14.652 -23.831 8.473 1.00 78.06 746 LEU A N 1
ATOM 5663 C CA . LEU A 1 746 ? 14.011 -24.612 7.409 1.00 78.06 746 LEU A CA 1
ATOM 5664 C C . LEU A 1 746 ? 12.652 -24.025 7.008 1.00 78.06 746 LEU A C 1
ATOM 5666 O O . LEU A 1 746 ? 12.391 -23.858 5.821 1.00 78.06 746 LEU A O 1
ATOM 5670 N N . ALA A 1 747 ? 11.810 -23.643 7.973 1.00 75.69 747 ALA A N 1
ATOM 5671 C CA . ALA A 1 747 ? 10.520 -23.010 7.690 1.00 75.69 747 ALA A CA 1
ATOM 5672 C C . ALA A 1 747 ? 10.676 -21.646 6.991 1.00 75.69 747 ALA A C 1
ATOM 5674 O O . ALA A 1 747 ? 9.940 -21.333 6.056 1.00 75.69 747 ALA A O 1
ATOM 5675 N N . ALA A 1 748 ? 11.656 -20.844 7.412 1.00 77.94 748 ALA A N 1
ATOM 5676 C CA . ALA A 1 748 ? 11.997 -19.573 6.784 1.00 77.94 748 ALA A CA 1
ATOM 5677 C C . ALA A 1 748 ? 12.490 -19.744 5.341 1.00 77.94 748 ALA A C 1
ATOM 5679 O O . ALA A 1 748 ? 12.072 -19.001 4.452 1.00 77.94 748 ALA A O 1
ATOM 5680 N N . LEU A 1 749 ? 13.358 -20.727 5.098 1.00 82.94 749 LEU A N 1
ATOM 5681 C CA . LEU A 1 749 ? 13.859 -21.052 3.766 1.00 82.94 749 LEU A CA 1
ATOM 5682 C C . LEU A 1 749 ? 12.755 -21.615 2.872 1.00 82.94 749 LEU A C 1
ATOM 5684 O O . LEU A 1 749 ? 12.660 -21.204 1.721 1.00 82.94 749 LEU A O 1
ATOM 5688 N N . ALA A 1 750 ? 11.876 -22.469 3.402 1.00 78.38 750 ALA A N 1
ATOM 5689 C CA . ALA A 1 750 ? 10.713 -22.975 2.679 1.00 78.38 750 ALA A CA 1
ATOM 5690 C C . ALA A 1 750 ? 9.757 -21.839 2.289 1.00 78.38 750 ALA A C 1
ATOM 5692 O O . ALA A 1 750 ? 9.353 -21.747 1.134 1.00 78.38 750 ALA A O 1
ATOM 5693 N N . LEU A 1 751 ? 9.457 -20.917 3.212 1.00 77.88 751 LEU A N 1
ATOM 5694 C CA . LEU A 1 751 ? 8.655 -19.728 2.911 1.00 77.88 751 LEU A CA 1
ATOM 5695 C C . LEU A 1 751 ? 9.324 -18.851 1.843 1.00 77.88 751 LEU A C 1
ATOM 5697 O O . LEU A 1 751 ? 8.660 -18.371 0.928 1.00 77.88 751 LEU A O 1
ATOM 5701 N N . THR A 1 752 ? 10.642 -18.673 1.939 1.00 84.50 752 THR A N 1
ATOM 5702 C CA . THR A 1 752 ? 11.419 -17.935 0.935 1.00 84.50 752 THR A CA 1
ATOM 5703 C C . THR A 1 752 ? 11.348 -18.632 -0.418 1.00 84.50 752 THR A C 1
ATOM 5705 O O . THR A 1 752 ? 11.110 -17.970 -1.417 1.00 84.50 752 THR A O 1
ATOM 5708 N N . ALA A 1 753 ? 11.449 -19.960 -0.470 1.00 83.06 753 ALA A N 1
ATOM 5709 C CA . ALA A 1 753 ? 11.329 -20.726 -1.705 1.00 83.06 753 ALA A CA 1
ATOM 5710 C C . ALA A 1 753 ? 9.940 -20.592 -2.341 1.00 83.06 753 ALA A C 1
ATOM 5712 O O . ALA A 1 753 ? 9.846 -20.298 -3.531 1.00 83.06 753 ALA A O 1
ATOM 5713 N N . VAL A 1 754 ? 8.872 -20.727 -1.547 1.00 83.44 754 VAL A N 1
ATOM 5714 C CA . VAL A 1 754 ? 7.479 -20.609 -2.015 1.00 83.44 754 VAL A CA 1
ATOM 5715 C C . VAL A 1 754 ? 7.202 -19.245 -2.646 1.00 83.44 754 VAL A C 1
ATOM 5717 O O . VAL A 1 754 ? 6.420 -19.164 -3.587 1.00 83.44 754 VAL A O 1
ATOM 5720 N N . VAL A 1 755 ? 7.843 -18.175 -2.169 1.00 78.75 755 VAL A N 1
ATOM 5721 C CA . VAL A 1 755 ? 7.634 -16.824 -2.712 1.00 78.75 755 VAL A CA 1
ATOM 5722 C C . VAL A 1 755 ? 8.638 -16.485 -3.815 1.00 78.75 755 VAL A C 1
ATOM 5724 O O . VAL A 1 755 ? 8.262 -15.949 -4.853 1.00 78.75 755 VAL A O 1
ATOM 5727 N N . THR A 1 756 ? 9.919 -16.782 -3.621 1.00 85.69 756 THR A N 1
ATOM 5728 C CA . THR A 1 756 ? 10.993 -16.356 -4.524 1.00 85.69 756 THR A CA 1
ATOM 5729 C C . THR A 1 756 ? 11.087 -17.225 -5.772 1.00 85.69 756 THR A C 1
ATOM 5731 O O . THR A 1 756 ? 11.321 -16.673 -6.843 1.00 85.69 756 THR A O 1
ATOM 5734 N N . LEU A 1 757 ? 10.861 -18.543 -5.695 1.00 87.06 757 LEU A N 1
ATOM 5735 C CA . LEU A 1 757 ? 10.964 -19.410 -6.877 1.00 87.06 757 LEU A CA 1
ATOM 5736 C C . LEU A 1 757 ? 9.923 -19.071 -7.956 1.00 87.06 757 LEU A C 1
ATOM 5738 O O . LEU A 1 757 ? 10.334 -18.937 -9.109 1.00 87.06 757 LEU A O 1
ATOM 5742 N N . PRO A 1 758 ? 8.628 -18.841 -7.644 1.00 82.38 758 PRO A N 1
ATOM 5743 C CA . PRO A 1 758 ? 7.667 -18.401 -8.656 1.00 82.38 758 PRO A CA 1
ATOM 5744 C C . PRO A 1 758 ? 8.028 -17.051 -9.279 1.00 82.38 758 PRO A C 1
ATOM 5746 O O . PRO A 1 758 ? 7.837 -16.862 -10.477 1.00 82.38 758 PRO A O 1
ATOM 5749 N N . LEU A 1 759 ? 8.585 -16.122 -8.496 1.00 84.12 759 LEU A N 1
ATOM 5750 C CA . LEU A 1 759 ? 9.012 -14.816 -9.003 1.00 84.12 759 LEU A CA 1
ATOM 5751 C C . LEU A 1 759 ? 10.229 -14.932 -9.933 1.00 84.12 759 LEU A C 1
ATOM 5753 O O . LEU A 1 759 ? 10.258 -14.295 -10.983 1.00 84.12 759 LEU A O 1
ATOM 5757 N N . VAL A 1 760 ? 11.207 -15.772 -9.582 1.00 90.75 760 VAL A N 1
ATOM 5758 C CA . VAL A 1 760 ? 12.374 -16.066 -10.429 1.00 90.75 760 VAL A CA 1
ATOM 5759 C C . VAL A 1 760 ? 11.942 -16.774 -11.711 1.00 90.75 760 VAL A C 1
ATOM 5761 O O . VAL A 1 760 ? 12.354 -16.362 -12.792 1.00 90.75 760 VAL A O 1
ATOM 5764 N N . ALA A 1 761 ? 11.072 -17.783 -11.613 1.00 86.19 761 ALA A N 1
ATOM 5765 C CA . ALA A 1 761 ? 10.518 -18.479 -12.771 1.00 86.19 761 ALA A CA 1
ATOM 5766 C C . ALA A 1 761 ? 9.727 -17.521 -13.671 1.00 86.19 761 ALA A C 1
ATOM 5768 O O . ALA A 1 761 ? 9.914 -17.520 -14.883 1.00 86.19 761 ALA A O 1
ATOM 5769 N N . GLY A 1 762 ? 8.905 -16.646 -13.088 1.00 83.31 762 GLY A N 1
ATOM 5770 C CA . GLY A 1 762 ? 8.173 -15.619 -13.824 1.00 83.31 762 GLY A CA 1
ATOM 5771 C C . GLY A 1 762 ? 9.102 -14.640 -14.545 1.00 83.31 762 GLY A C 1
ATOM 5772 O O . GLY A 1 762 ? 8.904 -14.366 -15.726 1.00 83.31 762 GLY A O 1
ATOM 5773 N N . ALA A 1 763 ? 10.154 -14.159 -13.880 1.00 85.94 763 ALA A N 1
ATOM 5774 C CA . ALA A 1 763 ? 11.151 -13.293 -14.505 1.00 85.94 763 ALA A CA 1
ATOM 5775 C C . ALA A 1 763 ? 11.934 -14.012 -15.619 1.00 85.94 763 ALA A C 1
ATOM 5777 O O . ALA A 1 763 ? 12.202 -13.410 -16.654 1.00 85.94 763 ALA A O 1
ATOM 5778 N N . ALA A 1 764 ? 12.261 -15.294 -15.448 1.00 88.81 764 ALA A N 1
ATOM 5779 C CA . ALA A 1 764 ? 12.969 -16.080 -16.454 1.00 88.81 764 ALA A CA 1
ATOM 5780 C C . ALA A 1 764 ? 12.099 -16.396 -17.684 1.00 88.81 764 ALA A C 1
ATOM 5782 O O . ALA A 1 764 ? 12.564 -16.246 -18.810 1.00 88.81 764 ALA A O 1
ATOM 5783 N N . LEU A 1 765 ? 10.836 -16.785 -17.480 1.00 86.25 765 LEU A N 1
ATOM 5784 C CA . LEU A 1 765 ? 9.913 -17.173 -18.554 1.00 86.25 765 LEU A CA 1
ATOM 5785 C C . LEU A 1 765 ? 9.319 -15.966 -19.288 1.00 86.25 765 LEU A C 1
ATOM 5787 O O . LEU A 1 765 ? 9.167 -15.989 -20.507 1.00 86.25 765 LEU A O 1
ATOM 5791 N N . PHE A 1 766 ? 8.981 -14.901 -18.556 1.00 86.50 766 PHE A N 1
ATOM 5792 C CA . PHE A 1 766 ? 8.308 -13.722 -19.105 1.00 86.50 766 PHE A CA 1
ATOM 5793 C C . PHE A 1 766 ? 9.225 -12.504 -19.234 1.00 86.50 766 PHE A C 1
ATOM 5795 O O . PHE A 1 766 ? 8.753 -11.439 -19.624 1.00 86.50 766 PHE A O 1
ATOM 5802 N N . GLY A 1 767 ? 10.524 -12.634 -18.949 1.00 83.12 767 GLY A N 1
ATOM 5803 C CA . GLY A 1 767 ? 11.478 -11.522 -18.925 1.00 83.12 767 GLY A CA 1
ATOM 5804 C C . GLY A 1 767 ? 11.490 -10.682 -20.200 1.00 83.12 767 GLY A C 1
ATOM 5805 O O . GLY A 1 767 ? 11.479 -9.458 -20.122 1.00 83.12 767 GLY A O 1
ATOM 5806 N N . SER A 1 768 ? 11.415 -11.315 -21.373 1.00 84.00 768 SER A N 1
ATOM 5807 C CA . SER A 1 768 ? 11.332 -10.613 -22.662 1.00 84.00 768 SER A CA 1
ATOM 5808 C C . SER A 1 768 ? 10.079 -9.741 -22.779 1.00 84.00 768 SER A C 1
ATOM 5810 O O . SER A 1 768 ? 10.172 -8.561 -23.120 1.00 84.00 768 SER A O 1
ATOM 5812 N N . ARG A 1 769 ? 8.911 -10.291 -22.425 1.00 81.31 769 ARG A N 1
ATOM 5813 C CA . ARG A 1 769 ? 7.629 -9.570 -22.417 1.00 81.31 769 ARG A CA 1
ATOM 5814 C C . ARG A 1 769 ? 7.627 -8.457 -21.372 1.00 81.31 769 ARG A C 1
ATOM 5816 O O . ARG A 1 769 ? 7.179 -7.355 -21.662 1.00 81.31 769 ARG A O 1
ATOM 5823 N N . LEU A 1 770 ? 8.167 -8.718 -20.183 1.00 85.12 770 LEU A N 1
ATOM 5824 C CA . LEU A 1 770 ? 8.263 -7.735 -19.103 1.00 85.12 770 LEU A CA 1
ATOM 5825 C C . LEU A 1 770 ? 9.175 -6.565 -19.481 1.00 85.12 770 LEU A C 1
ATOM 5827 O O . LEU A 1 770 ? 8.806 -5.420 -19.240 1.00 85.12 770 LEU A O 1
ATOM 5831 N N . ILE A 1 771 ? 10.322 -6.821 -20.116 1.00 88.81 771 ILE A N 1
ATOM 5832 C CA . ILE A 1 771 ? 11.197 -5.765 -20.639 1.00 88.81 771 ILE A CA 1
ATOM 5833 C C . ILE A 1 771 ? 10.469 -4.937 -21.701 1.00 88.81 771 ILE A C 1
ATOM 5835 O O . ILE A 1 771 ? 10.458 -3.710 -21.601 1.00 88.81 771 ILE A O 1
ATOM 5839 N N . ALA A 1 772 ? 9.808 -5.583 -22.665 1.00 83.19 772 ALA A N 1
ATOM 5840 C CA . ALA A 1 772 ? 9.066 -4.885 -23.713 1.00 83.19 772 ALA A CA 1
ATOM 5841 C C . ALA A 1 772 ? 7.936 -4.010 -23.141 1.00 83.19 772 ALA A C 1
ATOM 5843 O O . ALA A 1 772 ? 7.782 -2.863 -23.553 1.00 83.19 772 ALA A O 1
ATOM 5844 N N . ILE A 1 773 ? 7.189 -4.517 -22.154 1.00 83.31 773 ILE A N 1
ATOM 5845 C CA . ILE A 1 773 ? 6.098 -3.782 -21.503 1.00 83.31 773 ILE A CA 1
ATOM 5846 C C . ILE A 1 773 ? 6.640 -2.646 -20.642 1.00 83.31 773 ILE A C 1
ATOM 5848 O O . ILE A 1 773 ? 6.119 -1.543 -20.704 1.00 83.31 773 ILE A O 1
ATOM 5852 N N . LEU A 1 774 ? 7.661 -2.870 -19.820 1.00 82.06 774 LEU A N 1
ATOM 5853 C CA . LEU A 1 774 ? 8.086 -1.881 -18.827 1.00 82.06 774 LEU A CA 1
ATOM 5854 C C . LEU A 1 774 ? 9.044 -0.851 -19.428 1.00 82.06 774 LEU A C 1
ATOM 5856 O O . LEU A 1 774 ? 8.827 0.351 -19.293 1.00 82.06 774 LEU A O 1
ATOM 5860 N N . PHE A 1 775 ? 10.065 -1.305 -20.147 1.00 83.12 775 PHE A N 1
ATOM 5861 C CA . PHE A 1 775 ? 11.148 -0.468 -20.666 1.00 83.12 775 PHE A CA 1
ATOM 5862 C C . PHE A 1 775 ? 10.948 -0.073 -22.142 1.00 83.12 775 PHE A C 1
ATOM 5864 O O . PHE A 1 775 ? 11.570 0.881 -22.611 1.00 83.12 775 PHE A O 1
ATOM 5871 N N . GLY A 1 776 ? 10.036 -0.742 -22.858 1.00 80.50 776 GLY A N 1
ATOM 5872 C CA . GLY A 1 776 ? 9.741 -0.490 -24.270 1.00 80.50 776 GLY A CA 1
ATOM 5873 C C . GLY A 1 776 ? 10.713 -1.188 -25.228 1.00 80.50 776 GLY A C 1
ATOM 5874 O O . GLY A 1 776 ? 11.696 -1.803 -24.820 1.00 80.50 776 GLY A O 1
ATOM 5875 N N . ALA A 1 777 ? 10.476 -1.038 -26.535 1.00 84.62 777 ALA A N 1
ATOM 5876 C CA . ALA A 1 777 ? 11.304 -1.644 -27.587 1.00 84.62 777 ALA A CA 1
ATOM 5877 C C . ALA A 1 777 ? 12.727 -1.048 -27.707 1.00 84.62 777 ALA A C 1
ATOM 5879 O O . ALA A 1 777 ? 13.547 -1.558 -28.464 1.00 84.62 777 ALA A O 1
ATOM 5880 N N . LYS A 1 778 ? 13.044 0.012 -26.946 1.00 88.25 778 LYS A N 1
ATOM 5881 C CA . LYS A 1 778 ? 14.351 0.697 -26.955 1.00 88.25 778 LYS A CA 1
ATOM 5882 C C . LYS A 1 778 ? 15.509 -0.167 -26.434 1.00 88.25 778 LYS A C 1
ATOM 5884 O O . LYS A 1 778 ? 16.664 0.176 -26.667 1.00 88.25 778 LYS A O 1
ATOM 5889 N N . TYR A 1 779 ? 15.216 -1.259 -25.726 1.00 90.69 779 TYR A N 1
ATOM 5890 C CA . TYR A 1 779 ? 16.210 -2.115 -25.072 1.00 90.69 779 TYR A CA 1
ATOM 5891 C C . TYR A 1 779 ? 16.151 -3.561 -25.600 1.00 90.69 779 TYR A C 1
ATOM 5893 O O . TYR A 1 779 ? 15.757 -4.473 -24.867 1.00 90.69 779 TYR A O 1
ATOM 5901 N N . PRO A 1 780 ? 16.525 -3.799 -26.871 1.00 86.38 780 PRO A N 1
ATOM 5902 C CA . PRO A 1 780 ? 16.343 -5.096 -27.528 1.00 86.38 780 PRO A CA 1
ATOM 5903 C C . PRO A 1 780 ? 17.191 -6.220 -26.912 1.00 86.38 780 PRO A C 1
ATOM 5905 O O . PRO A 1 780 ? 16.792 -7.382 -26.941 1.00 86.38 780 PRO A O 1
ATOM 5908 N N . TYR A 1 781 ? 18.336 -5.889 -26.309 1.00 92.31 781 TYR A N 1
ATOM 5909 C CA . TYR A 1 781 ? 19.257 -6.867 -25.720 1.00 92.31 781 TYR A CA 1
ATOM 5910 C C . TYR A 1 781 ? 19.045 -7.065 -24.216 1.00 92.31 781 TYR A C 1
ATOM 5912 O O . TYR A 1 781 ? 19.625 -7.977 -23.629 1.00 92.31 781 TYR A O 1
ATOM 5920 N N . ALA A 1 782 ? 18.200 -6.249 -23.575 1.00 94.00 782 ALA A N 1
ATOM 5921 C CA . ALA A 1 782 ? 17.966 -6.326 -22.136 1.00 94.00 782 ALA A CA 1
ATOM 5922 C C . ALA A 1 782 ? 17.317 -7.646 -21.705 1.00 94.00 782 ALA A C 1
ATOM 5924 O O . ALA A 1 782 ? 17.539 -8.077 -20.583 1.00 94.00 782 ALA A O 1
ATOM 5925 N N . ALA A 1 783 ? 16.565 -8.322 -22.578 1.00 91.88 783 ALA A N 1
ATOM 5926 C CA . ALA A 1 783 ? 15.926 -9.596 -22.244 1.00 91.88 783 ALA A CA 1
ATOM 5927 C C . ALA A 1 783 ? 16.926 -10.751 -22.043 1.00 91.88 783 ALA A C 1
ATOM 5929 O O . ALA A 1 783 ? 16.679 -11.630 -21.219 1.00 91.88 783 ALA A O 1
ATOM 5930 N N . GLN A 1 784 ? 18.056 -10.744 -22.762 1.00 92.88 784 GLN A N 1
ATOM 5931 C CA . GLN A 1 784 ? 19.030 -11.845 -22.775 1.00 92.88 784 GLN A CA 1
ATOM 5932 C C . GLN A 1 784 ? 19.580 -12.195 -21.375 1.00 92.88 784 GLN A C 1
ATOM 5934 O O . GLN A 1 784 ? 19.541 -13.368 -21.003 1.00 92.88 784 GLN A O 1
ATOM 5939 N N . PRO A 1 785 ? 20.058 -11.233 -20.557 1.00 96.62 785 PRO A N 1
ATOM 5940 C CA . PRO A 1 785 ? 20.591 -11.542 -19.228 1.00 96.62 785 PRO A CA 1
ATOM 5941 C C . PRO A 1 785 ? 19.525 -11.791 -18.145 1.00 96.62 785 PRO A C 1
ATOM 5943 O O . PRO A 1 785 ? 19.891 -12.242 -17.060 1.00 96.62 785 PRO A O 1
ATOM 5946 N N . VAL A 1 786 ? 18.233 -11.510 -18.382 1.00 96.38 786 VAL A N 1
ATOM 5947 C CA . VAL A 1 786 ? 17.201 -11.487 -17.318 1.00 96.38 786 VAL A CA 1
ATOM 5948 C C . VAL A 1 786 ? 17.059 -12.828 -16.614 1.00 96.38 786 VAL A C 1
ATOM 5950 O O . VAL A 1 786 ? 17.039 -12.856 -15.388 1.00 96.38 786 VAL A O 1
ATOM 5953 N N . ALA A 1 787 ? 16.982 -13.935 -17.355 1.00 95.69 787 ALA A N 1
ATOM 5954 C CA . ALA A 1 787 ? 16.792 -15.253 -16.751 1.00 95.69 787 ALA A CA 1
ATOM 5955 C C . ALA A 1 787 ? 17.959 -15.630 -15.822 1.00 95.69 787 ALA A C 1
ATOM 5957 O O . ALA A 1 787 ? 17.740 -16.088 -14.702 1.00 95.69 787 ALA A O 1
ATOM 5958 N N . ILE A 1 788 ? 19.195 -15.363 -16.253 1.00 97.62 788 ILE A N 1
ATOM 5959 C CA . ILE A 1 788 ? 20.407 -15.655 -15.479 1.00 97.62 788 ILE A CA 1
ATOM 5960 C C . ILE A 1 788 ? 20.476 -14.743 -14.248 1.00 97.62 788 ILE A C 1
ATOM 5962 O O . ILE A 1 788 ? 20.620 -15.224 -13.126 1.00 97.62 788 ILE A O 1
ATOM 5966 N N . LEU A 1 789 ? 20.273 -13.436 -14.435 1.00 97.12 789 LEU A N 1
ATOM 5967 C CA . LEU A 1 789 ? 20.242 -12.466 -13.341 1.00 97.12 789 LEU A CA 1
ATOM 5968 C C . LEU A 1 789 ? 19.136 -12.760 -12.319 1.00 97.12 789 LEU A C 1
ATOM 5970 O O . LEU A 1 789 ? 19.350 -12.572 -11.122 1.00 97.12 789 LEU A O 1
ATOM 5974 N N . ALA A 1 790 ? 17.972 -13.242 -12.762 1.00 96.56 790 ALA A N 1
ATOM 5975 C CA . ALA A 1 790 ? 16.875 -13.620 -11.880 1.00 96.56 790 ALA A CA 1
ATOM 5976 C C . ALA A 1 790 ? 17.280 -14.778 -10.960 1.00 96.56 790 ALA A C 1
ATOM 5978 O O . ALA A 1 790 ? 17.010 -14.718 -9.760 1.00 96.56 790 ALA A O 1
ATOM 5979 N N . VAL A 1 791 ? 17.990 -15.785 -11.483 1.00 96.81 791 VAL A N 1
ATOM 5980 C CA . VAL A 1 791 ? 18.559 -16.872 -10.670 1.00 96.81 791 VAL A CA 1
ATOM 5981 C C . VAL A 1 791 ? 19.556 -16.316 -9.654 1.00 96.81 791 VAL A C 1
ATOM 5983 O O . VAL A 1 791 ? 19.444 -16.620 -8.465 1.00 96.81 791 VAL A O 1
ATOM 5986 N N . GLY A 1 792 ? 20.476 -15.444 -10.081 1.00 96.31 792 GLY A N 1
ATOM 5987 C CA . GLY A 1 792 ? 21.429 -14.787 -9.181 1.00 96.31 792 GLY A CA 1
ATOM 5988 C C . GLY A 1 792 ? 20.748 -14.010 -8.052 1.00 96.31 792 GLY A C 1
ATOM 5989 O O . GLY A 1 792 ? 21.114 -14.152 -6.883 1.00 96.31 792 GLY A O 1
ATOM 5990 N N . MET A 1 793 ? 19.704 -13.243 -8.369 1.00 94.62 793 MET A N 1
ATOM 5991 C CA . MET A 1 793 ? 18.952 -12.476 -7.375 1.00 94.62 793 MET A CA 1
ATOM 5992 C C . MET A 1 793 ? 18.119 -13.371 -6.448 1.00 94.62 793 MET A C 1
ATOM 5994 O O . MET A 1 793 ? 17.998 -13.083 -5.256 1.00 94.62 793 MET A O 1
ATOM 5998 N N . GLY A 1 794 ? 17.589 -14.482 -6.966 1.00 94.56 794 GLY A N 1
ATOM 5999 C CA . GLY A 1 794 ? 16.911 -15.508 -6.178 1.00 94.56 794 GLY A CA 1
ATOM 6000 C C . GLY A 1 794 ? 17.835 -16.143 -5.142 1.00 94.56 794 GLY A C 1
ATOM 6001 O O . GLY A 1 794 ? 17.500 -16.169 -3.957 1.00 94.56 794 GLY A O 1
ATOM 6002 N N . LEU A 1 795 ? 19.032 -16.570 -5.563 1.00 95.69 795 LEU A N 1
ATOM 6003 C CA . LEU A 1 795 ? 20.082 -17.088 -4.676 1.00 95.69 795 LEU A CA 1
ATOM 6004 C C . LEU A 1 795 ? 20.464 -16.056 -3.611 1.00 95.69 795 LEU A C 1
ATOM 6006 O O . LEU A 1 795 ? 20.487 -16.365 -2.419 1.00 95.69 795 LEU A O 1
ATOM 6010 N N . HIS A 1 796 ? 20.655 -14.799 -4.018 1.00 94.06 796 HIS A N 1
ATOM 6011 C CA . HIS A 1 796 ? 20.910 -13.708 -3.082 1.00 94.06 796 HIS A CA 1
ATOM 6012 C C . HIS A 1 796 ? 19.767 -13.512 -2.063 1.00 94.06 796 HIS A C 1
ATOM 6014 O O . HIS A 1 796 ? 20.013 -13.188 -0.897 1.00 94.06 796 HIS A O 1
ATOM 6020 N N . GLY A 1 797 ? 18.519 -13.754 -2.469 1.00 91.31 797 GLY A N 1
ATOM 6021 C CA . GLY A 1 797 ? 17.361 -13.777 -1.582 1.00 91.31 797 GLY A CA 1
ATOM 6022 C C . GLY A 1 797 ? 17.490 -14.811 -0.461 1.00 91.31 797 GLY A C 1
ATOM 6023 O O . GLY A 1 797 ? 17.362 -14.459 0.714 1.00 91.31 797 GLY A O 1
ATOM 6024 N N . PHE A 1 798 ? 17.823 -16.059 -0.802 1.00 91.44 798 PHE A N 1
ATOM 6025 C CA . PHE A 1 798 ? 18.085 -17.110 0.189 1.00 91.44 798 PHE A CA 1
ATOM 6026 C C . PHE A 1 798 ? 19.250 -16.752 1.110 1.00 91.44 798 PHE A C 1
ATOM 6028 O O . PHE A 1 798 ? 19.126 -16.854 2.332 1.00 91.44 798 PHE A O 1
ATOM 6035 N N . TYR A 1 799 ? 20.351 -16.257 0.539 1.00 92.31 799 TYR A N 1
ATOM 6036 C CA . TYR A 1 799 ? 21.493 -15.768 1.305 1.00 92.31 799 TYR A CA 1
ATOM 6037 C C . TYR A 1 799 ? 21.076 -14.724 2.351 1.00 92.31 799 TYR A C 1
ATOM 6039 O O . TYR A 1 799 ? 21.474 -14.837 3.507 1.00 92.31 799 TYR A O 1
ATOM 6047 N N . THR A 1 800 ? 20.240 -13.744 1.989 1.00 89.50 800 THR A N 1
ATOM 6048 C CA . THR A 1 800 ? 19.793 -12.683 2.909 1.00 89.50 800 THR A CA 1
ATOM 6049 C C . THR A 1 800 ? 19.047 -13.248 4.120 1.00 89.50 800 THR A C 1
ATOM 6051 O O . THR A 1 800 ? 19.227 -12.772 5.243 1.00 89.50 800 THR A O 1
ATOM 6054 N N . VAL A 1 801 ? 18.239 -14.290 3.923 1.00 87.38 801 VAL A N 1
ATOM 6055 C CA . VAL A 1 801 ? 17.496 -14.941 5.009 1.00 87.38 801 VAL A CA 1
ATOM 6056 C C . VAL A 1 801 ? 18.438 -15.705 5.939 1.00 87.38 801 VAL A C 1
ATOM 6058 O O . VAL A 1 801 ? 18.380 -15.493 7.151 1.00 87.38 801 VAL A O 1
ATOM 6061 N N . ILE A 1 802 ? 19.358 -16.512 5.394 1.00 87.06 802 ILE A N 1
ATOM 6062 C CA . ILE A 1 802 ? 20.362 -17.248 6.190 1.00 87.06 802 ILE A CA 1
ATOM 6063 C C . ILE A 1 802 ? 21.248 -16.267 6.962 1.00 87.06 802 ILE A C 1
ATOM 6065 O O . ILE A 1 802 ? 21.449 -16.408 8.168 1.00 87.06 802 ILE A O 1
ATOM 6069 N N . ARG A 1 803 ? 21.721 -15.220 6.284 1.00 86.62 803 ARG A N 1
ATOM 6070 C CA . ARG A 1 803 ? 22.534 -14.152 6.864 1.00 86.62 803 ARG A CA 1
ATOM 6071 C C . ARG A 1 803 ? 21.864 -13.517 8.074 1.00 86.62 803 ARG A C 1
ATOM 6073 O O . ARG A 1 803 ? 22.497 -13.375 9.114 1.00 86.62 803 ARG A O 1
ATOM 6080 N N . ASN A 1 804 ? 20.594 -13.136 7.958 1.00 81.25 804 ASN A N 1
ATOM 6081 C CA . ASN A 1 804 ? 19.884 -12.491 9.059 1.00 81.25 804 ASN A CA 1
ATOM 6082 C C . ASN A 1 804 ? 19.723 -13.431 10.263 1.00 81.25 804 ASN A C 1
ATOM 6084 O O . ASN A 1 804 ? 19.818 -12.979 11.400 1.00 81.25 804 ASN A O 1
ATOM 6088 N N . ILE A 1 805 ? 19.557 -14.738 10.036 1.00 77.56 805 ILE A N 1
ATOM 6089 C CA . ILE A 1 805 ? 19.543 -15.739 11.112 1.00 77.56 805 ILE A CA 1
ATOM 6090 C C . ILE A 1 805 ? 20.916 -15.800 11.800 1.00 77.56 805 ILE A C 1
ATOM 6092 O O . ILE A 1 805 ? 20.984 -15.688 13.021 1.00 77.56 805 ILE A O 1
ATOM 6096 N N . LEU A 1 806 ? 22.013 -15.893 11.040 1.00 75.75 806 LEU A N 1
ATOM 6097 C CA . LEU A 1 806 ? 23.375 -15.950 11.595 1.00 75.75 806 LEU A CA 1
ATOM 6098 C C . LEU A 1 806 ? 23.784 -14.671 12.341 1.00 75.75 806 LEU A C 1
ATOM 6100 O O . LEU A 1 806 ? 24.463 -14.743 13.366 1.00 75.75 806 LEU A O 1
ATOM 6104 N N . ILE A 1 807 ? 23.342 -13.504 11.867 1.00 72.12 807 ILE A N 1
ATOM 6105 C CA . ILE A 1 807 ? 23.516 -12.232 12.582 1.00 72.12 807 ILE A CA 1
ATOM 6106 C C . ILE A 1 807 ? 22.740 -12.256 13.902 1.00 72.12 807 ILE A C 1
ATOM 6108 O O . ILE A 1 807 ? 23.278 -11.834 14.923 1.00 72.12 807 ILE A O 1
ATOM 6112 N N . GLY A 1 808 ? 21.517 -12.795 13.903 1.00 64.06 808 GLY A N 1
ATOM 6113 C CA . GLY A 1 808 ? 20.734 -13.011 15.123 1.00 64.06 808 GLY A CA 1
ATOM 6114 C C . GLY A 1 808 ? 21.421 -13.936 16.136 1.00 64.06 808 GLY A C 1
ATOM 6115 O O . GLY A 1 808 ? 21.242 -13.750 17.334 1.00 64.06 808 GLY A O 1
ATOM 6116 N N . LEU A 1 809 ? 22.251 -14.873 15.665 1.00 67.50 809 LEU A N 1
ATOM 6117 C CA . LEU A 1 809 ? 23.084 -15.764 16.486 1.00 67.50 809 LEU A CA 1
ATOM 6118 C C . LEU A 1 809 ? 24.440 -15.147 16.890 1.00 67.50 809 LEU A C 1
ATOM 6120 O O . LEU A 1 809 ? 25.292 -15.840 17.442 1.00 67.50 809 LEU A O 1
ATOM 6124 N N . GLY A 1 810 ? 24.683 -13.867 16.589 1.00 64.75 810 GLY A N 1
ATOM 6125 C CA . GLY A 1 810 ? 25.907 -13.165 16.983 1.00 64.75 810 GLY A CA 1
ATOM 6126 C C . GLY A 1 810 ? 27.153 -13.518 16.163 1.00 64.75 810 GLY A C 1
ATOM 6127 O O . GLY A 1 810 ? 28.263 -13.252 16.617 1.00 64.75 810 GLY A O 1
ATOM 6128 N N . ARG A 1 811 ? 27.008 -14.081 14.951 1.00 69.19 811 ARG A N 1
ATOM 6129 C CA . ARG A 1 811 ? 28.139 -14.495 14.091 1.00 69.19 811 ARG A CA 1
ATOM 6130 C C . ARG A 1 811 ? 28.269 -13.667 12.796 1.00 69.19 811 ARG A C 1
ATOM 6132 O O . ARG A 1 811 ? 28.127 -14.218 11.706 1.00 69.19 811 ARG A O 1
ATOM 6139 N N . PRO A 1 812 ? 28.568 -12.353 12.859 1.00 68.88 812 PRO A N 1
ATOM 6140 C CA . PRO A 1 812 ? 28.618 -11.490 11.673 1.00 68.88 812 PRO A CA 1
ATOM 6141 C C . PRO A 1 812 ? 29.866 -11.689 10.790 1.00 68.88 812 PRO A C 1
ATOM 6143 O O . PRO A 1 812 ? 29.862 -11.269 9.638 1.00 68.88 812 PRO A O 1
ATOM 6146 N N . GLY A 1 813 ? 30.935 -12.320 11.296 1.00 70.88 813 GLY A N 1
ATOM 6147 C CA . GLY A 1 813 ? 32.233 -12.394 10.603 1.00 70.88 813 GLY A CA 1
ATOM 6148 C C . GLY A 1 813 ? 32.230 -13.193 9.293 1.00 70.88 813 GLY A C 1
ATOM 6149 O O . GLY A 1 813 ? 32.938 -12.834 8.354 1.00 70.88 813 GLY A O 1
ATOM 6150 N N . ILE A 1 814 ? 31.387 -14.227 9.186 1.00 79.56 814 ILE A N 1
ATOM 6151 C CA . ILE A 1 814 ? 31.278 -15.062 7.974 1.00 79.56 814 ILE A CA 1
ATOM 6152 C C . ILE A 1 814 ? 30.731 -14.279 6.771 1.00 79.56 814 ILE A C 1
ATOM 6154 O O . ILE A 1 814 ? 31.001 -14.610 5.617 1.00 79.56 814 ILE A O 1
ATOM 6158 N N . ASP A 1 815 ? 30.000 -13.198 7.043 1.00 82.69 815 ASP A N 1
ATOM 6159 C CA . ASP A 1 815 ? 29.372 -12.363 6.028 1.00 82.69 815 ASP A CA 1
ATOM 6160 C C . ASP A 1 815 ? 30.401 -11.655 5.138 1.00 82.69 815 ASP A C 1
ATOM 6162 O O . ASP A 1 815 ? 30.203 -11.514 3.927 1.00 82.69 815 ASP A O 1
ATOM 6166 N N . ALA A 1 816 ? 31.521 -11.242 5.738 1.00 84.38 816 ALA A N 1
ATOM 6167 C CA . ALA A 1 816 ? 32.628 -10.600 5.041 1.00 84.38 816 ALA A CA 1
ATOM 6168 C C . ALA A 1 816 ? 33.332 -11.586 4.101 1.00 84.38 816 ALA A C 1
ATOM 6170 O O . ALA A 1 816 ? 33.566 -11.258 2.941 1.00 84.38 816 ALA A O 1
ATOM 6171 N N . VAL A 1 817 ? 33.596 -12.809 4.575 1.00 86.06 817 VAL A N 1
ATOM 6172 C CA . VAL A 1 817 ? 34.244 -13.873 3.789 1.00 86.06 817 VAL A CA 1
ATOM 6173 C C . VAL A 1 817 ? 33.381 -14.256 2.587 1.00 86.06 817 VAL A C 1
ATOM 6175 O O . VAL A 1 817 ? 33.865 -14.261 1.456 1.00 86.06 817 VAL A O 1
ATOM 6178 N N . ALA A 1 818 ? 32.085 -14.498 2.809 1.00 89.25 818 ALA A N 1
ATOM 6179 C CA . ALA A 1 818 ? 31.154 -14.832 1.735 1.00 89.25 818 ALA A CA 1
ATOM 6180 C C . ALA A 1 818 ? 31.067 -13.711 0.685 1.00 89.25 818 ALA A C 1
ATOM 6182 O O . ALA A 1 818 ? 31.080 -13.981 -0.516 1.00 89.25 818 ALA A O 1
ATOM 6183 N N . SER A 1 819 ? 31.008 -12.448 1.123 1.00 90.12 819 SER A N 1
ATOM 6184 C CA . SER A 1 819 ? 30.950 -11.289 0.220 1.00 90.12 819 SER A CA 1
ATOM 6185 C C . SER A 1 819 ? 32.260 -11.086 -0.552 1.00 90.12 819 SER A C 1
ATOM 6187 O O . SER A 1 819 ? 32.218 -10.764 -1.736 1.00 90.12 819 SER A O 1
ATOM 6189 N N . GLY A 1 820 ? 33.415 -11.319 0.081 1.00 90.50 820 GLY A N 1
ATOM 6190 C CA . GLY A 1 820 ? 34.728 -11.253 -0.566 1.00 90.50 820 GLY A CA 1
ATOM 6191 C C . GLY A 1 820 ? 34.896 -12.313 -1.654 1.00 90.50 820 GLY A C 1
ATOM 6192 O O . GLY A 1 820 ? 35.288 -11.988 -2.772 1.00 90.50 820 GLY A O 1
ATOM 6193 N N . ALA A 1 821 ? 34.509 -13.561 -1.375 1.00 90.25 821 ALA A N 1
ATOM 6194 C CA . ALA A 1 821 ? 34.505 -14.628 -2.377 1.00 90.25 821 ALA A CA 1
ATOM 6195 C C . ALA A 1 821 ? 33.568 -14.301 -3.554 1.00 90.25 821 ALA A C 1
ATOM 6197 O O . ALA A 1 821 ? 33.948 -14.448 -4.713 1.00 90.25 821 ALA A O 1
ATOM 6198 N N . ALA A 1 822 ? 32.371 -13.780 -3.269 1.00 93.56 822 ALA A N 1
ATOM 6199 C CA . ALA A 1 822 ? 31.415 -13.358 -4.291 1.00 93.56 822 ALA A CA 1
ATOM 6200 C C . ALA A 1 822 ? 31.979 -12.261 -5.207 1.00 93.56 822 ALA A C 1
ATOM 6202 O O . ALA A 1 822 ? 31.826 -12.331 -6.431 1.00 93.56 822 ALA A O 1
ATOM 6203 N N . MET A 1 823 ? 32.644 -11.266 -4.613 1.00 95.56 823 MET A N 1
ATOM 6204 C CA . MET A 1 823 ? 33.325 -10.187 -5.324 1.00 95.56 823 MET A CA 1
ATOM 6205 C C . MET A 1 823 ? 34.419 -10.738 -6.242 1.00 95.56 823 MET A C 1
ATOM 6207 O O . MET A 1 823 ? 34.410 -10.433 -7.432 1.00 95.56 823 MET A O 1
ATOM 6211 N N . LEU A 1 824 ? 35.327 -11.566 -5.715 1.00 93.12 824 LEU A N 1
ATOM 6212 C CA . LEU A 1 824 ? 36.423 -12.153 -6.491 1.00 93.12 824 LEU A CA 1
ATOM 6213 C C . LEU A 1 824 ? 35.900 -13.001 -7.653 1.00 93.12 824 LEU A C 1
ATOM 6215 O O . LEU A 1 824 ? 36.369 -12.844 -8.778 1.00 93.12 824 LEU A O 1
ATOM 6219 N N . CYS A 1 825 ? 34.881 -13.833 -7.411 1.00 93.19 825 CYS A N 1
ATOM 6220 C CA . CYS A 1 825 ? 34.224 -14.602 -8.465 1.00 93.19 825 CYS A CA 1
ATOM 6221 C C . CYS A 1 825 ? 33.613 -13.689 -9.532 1.00 93.19 825 CYS A C 1
ATOM 6223 O O . CYS A 1 825 ? 33.833 -13.913 -10.715 1.00 93.19 825 CYS A O 1
ATOM 6225 N N . THR A 1 826 ? 32.881 -12.646 -9.139 1.00 93.44 826 THR A N 1
ATOM 6226 C CA . THR A 1 826 ? 32.195 -11.759 -10.097 1.00 93.44 826 THR A CA 1
ATOM 6227 C C . THR A 1 826 ? 33.180 -10.950 -10.928 1.00 93.44 826 THR A C 1
ATOM 6229 O O . THR A 1 826 ? 33.015 -10.845 -12.138 1.00 93.44 826 THR A O 1
ATOM 6232 N N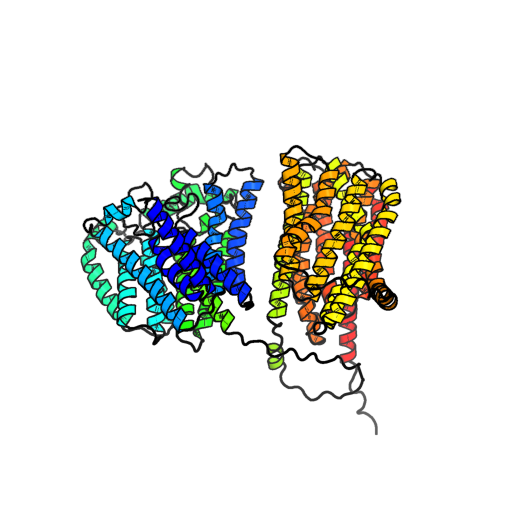 . VAL A 1 827 ? 34.232 -10.407 -10.312 1.00 94.25 827 VAL A N 1
ATOM 6233 C CA . VAL A 1 827 ? 35.252 -9.638 -11.035 1.00 94.25 827 VAL A CA 1
ATOM 6234 C C . VAL A 1 827 ? 36.083 -10.558 -11.929 1.00 94.25 827 VAL A C 1
ATOM 6236 O O . VAL A 1 827 ? 36.209 -10.284 -13.118 1.00 94.25 827 VAL A O 1
ATOM 6239 N N . GLY A 1 828 ? 36.591 -11.677 -11.402 1.00 92.31 828 GLY A N 1
ATOM 6240 C CA . GLY A 1 828 ? 37.426 -12.609 -12.166 1.00 92.31 828 GLY A CA 1
ATOM 6241 C C . GLY A 1 828 ? 36.684 -13.236 -13.348 1.00 92.31 828 GLY A C 1
ATOM 6242 O O . GLY A 1 828 ? 37.167 -13.201 -14.478 1.00 92.31 828 GLY A O 1
ATOM 6243 N N . ILE A 1 829 ? 35.472 -13.748 -13.113 1.00 93.31 829 ILE A N 1
ATOM 6244 C CA . ILE A 1 829 ? 34.633 -14.329 -14.169 1.00 93.31 829 ILE A CA 1
ATOM 6245 C C . ILE A 1 829 ? 34.141 -13.240 -15.127 1.00 93.31 829 ILE A C 1
ATOM 6247 O O . ILE A 1 829 ? 34.095 -13.472 -16.332 1.00 93.31 829 ILE A O 1
ATOM 6251 N N . GLY A 1 830 ? 33.805 -12.050 -14.623 1.00 93.69 830 GLY A N 1
ATOM 6252 C CA . GLY A 1 830 ? 33.361 -10.924 -15.442 1.00 93.69 830 GLY A CA 1
ATOM 6253 C C . GLY A 1 830 ? 34.428 -10.487 -16.442 1.00 93.69 830 GLY A C 1
ATOM 6254 O O . GLY A 1 830 ? 34.142 -10.389 -17.631 1.00 93.69 830 GLY A O 1
ATOM 6255 N N . LEU A 1 831 ? 35.675 -10.314 -15.995 1.00 93.19 831 LEU A N 1
ATOM 6256 C CA . LEU A 1 831 ? 36.793 -9.964 -16.876 1.00 93.19 831 LEU A CA 1
ATOM 6257 C C . LEU A 1 831 ? 37.074 -11.047 -17.934 1.00 93.19 831 LEU A C 1
ATOM 6259 O O . LEU A 1 831 ? 37.478 -10.717 -19.045 1.00 93.19 831 LEU A O 1
ATOM 6263 N N . ALA A 1 832 ? 36.819 -12.323 -17.624 1.00 93.38 832 ALA A N 1
ATOM 6264 C CA . ALA A 1 832 ? 37.032 -13.434 -18.551 1.00 93.38 832 ALA A CA 1
ATOM 6265 C C . ALA A 1 832 ? 35.875 -13.649 -19.551 1.00 93.38 832 ALA A C 1
ATOM 6267 O O . ALA A 1 832 ? 36.114 -13.898 -20.734 1.00 93.38 832 ALA A O 1
ATOM 6268 N N . LEU A 1 833 ? 34.618 -13.584 -19.094 1.00 94.62 833 LEU A N 1
ATOM 6269 C CA . LEU A 1 833 ? 33.439 -13.939 -19.895 1.00 94.62 833 LEU A CA 1
ATOM 6270 C C . LEU A 1 833 ? 32.807 -12.752 -20.622 1.00 94.62 833 LEU A C 1
ATOM 6272 O O . LEU A 1 833 ? 32.248 -12.961 -21.695 1.00 94.62 833 LEU A O 1
ATOM 6276 N N . VAL A 1 834 ? 32.872 -11.526 -20.092 1.00 96.19 834 VAL A N 1
ATOM 6277 C CA . VAL A 1 834 ? 32.233 -10.358 -20.733 1.00 96.19 834 VAL A CA 1
ATOM 6278 C C . VAL A 1 834 ? 32.779 -10.081 -22.142 1.00 96.19 834 VAL A C 1
ATOM 6280 O O . VAL A 1 834 ? 31.954 -9.866 -23.030 1.00 96.19 834 VAL A O 1
ATOM 6283 N N . PRO A 1 835 ? 34.098 -10.173 -22.420 1.00 93.19 835 PRO A N 1
ATOM 6284 C CA . PRO A 1 835 ? 34.613 -9.986 -23.779 1.00 93.19 835 PRO A CA 1
ATOM 6285 C C . PRO A 1 835 ? 34.065 -10.988 -24.805 1.00 93.19 835 PRO A C 1
ATOM 6287 O O . PRO A 1 835 ? 33.933 -10.652 -25.976 1.00 93.19 835 PRO A O 1
ATOM 6290 N N . ARG A 1 836 ? 33.757 -12.224 -24.380 1.00 93.38 836 ARG A N 1
ATOM 6291 C CA . ARG A 1 836 ? 33.330 -13.319 -25.274 1.00 93.38 836 ARG A CA 1
ATOM 6292 C C . ARG A 1 836 ? 31.811 -13.482 -25.355 1.00 93.38 836 ARG A C 1
ATOM 6294 O O . ARG A 1 836 ? 31.290 -13.798 -26.416 1.00 93.38 836 ARG A O 1
ATOM 6301 N N . PHE A 1 837 ? 31.107 -13.280 -24.242 1.00 92.81 837 PHE A N 1
ATOM 6302 C CA . PHE A 1 837 ? 29.671 -13.554 -24.090 1.00 92.81 837 PHE A CA 1
ATOM 6303 C C . PHE A 1 837 ? 28.831 -12.295 -23.814 1.00 92.81 837 PHE A C 1
ATOM 6305 O O . PHE A 1 837 ? 27.631 -12.394 -23.553 1.00 92.81 837 PHE A O 1
ATOM 6312 N N . GLY A 1 838 ? 29.435 -11.103 -23.832 1.00 95.00 838 GLY A N 1
ATOM 6313 C CA . GLY A 1 838 ? 28.734 -9.829 -23.682 1.00 95.00 838 GLY A CA 1
ATOM 6314 C C . GLY A 1 838 ? 27.904 -9.735 -22.395 1.00 95.00 838 GLY A C 1
ATOM 6315 O O . GLY A 1 838 ? 28.375 -10.051 -21.299 1.00 95.00 838 GLY A O 1
ATOM 6316 N N . LEU A 1 839 ? 26.637 -9.320 -22.531 1.00 96.31 839 LEU A N 1
ATOM 6317 C CA . LEU A 1 839 ? 25.699 -9.146 -21.409 1.00 96.31 839 LEU A CA 1
ATOM 6318 C C . LEU A 1 839 ? 25.414 -10.448 -20.651 1.00 96.31 839 LEU A C 1
ATOM 6320 O O . LEU A 1 839 ? 25.229 -10.433 -19.434 1.00 96.31 839 LEU A O 1
ATOM 6324 N N . VAL A 1 840 ? 25.397 -11.575 -21.364 1.00 96.62 840 VAL A N 1
ATOM 6325 C CA . VAL A 1 840 ? 25.202 -12.905 -20.775 1.00 96.62 840 VAL A CA 1
ATOM 6326 C C . VAL A 1 840 ? 26.402 -13.262 -19.897 1.00 96.62 840 VAL A C 1
ATOM 6328 O O . VAL A 1 840 ? 26.219 -13.732 -18.777 1.00 96.62 840 VAL A O 1
ATOM 6331 N N . GLY A 1 841 ? 27.624 -12.952 -20.347 1.00 96.12 841 GLY A N 1
ATOM 6332 C CA . GLY A 1 841 ? 28.846 -13.130 -19.556 1.00 96.12 841 GLY A CA 1
ATOM 6333 C C . GLY A 1 841 ? 28.826 -12.343 -18.241 1.00 96.12 841 GLY A C 1
ATOM 6334 O O . GLY A 1 841 ? 29.183 -12.884 -17.194 1.00 96.12 841 GLY A O 1
ATOM 6335 N N . ALA A 1 842 ? 28.333 -11.101 -18.269 1.00 97.00 842 ALA A N 1
ATOM 6336 C CA . ALA A 1 842 ? 28.172 -10.277 -17.068 1.00 97.00 842 ALA A CA 1
ATOM 6337 C C . ALA A 1 842 ? 27.133 -10.862 -16.096 1.00 97.00 842 ALA A C 1
ATOM 6339 O O . ALA A 1 842 ? 27.383 -10.951 -14.892 1.00 97.00 842 ALA A O 1
ATOM 6340 N N . ALA A 1 843 ? 26.002 -11.338 -16.625 1.00 97.75 843 ALA A N 1
ATOM 6341 C CA . ALA A 1 843 ? 24.961 -11.979 -15.830 1.00 97.75 843 ALA A CA 1
ATOM 6342 C C . ALA A 1 843 ? 25.449 -13.273 -15.160 1.00 97.75 843 ALA A C 1
ATOM 6344 O O . ALA A 1 843 ? 25.146 -13.511 -13.987 1.00 97.75 843 ALA A O 1
ATOM 6345 N N . ILE A 1 844 ? 26.228 -14.092 -15.880 1.00 97.50 844 ILE A N 1
ATOM 6346 C CA . ILE A 1 844 ? 26.857 -15.306 -15.340 1.00 97.50 844 ILE A CA 1
ATOM 6347 C C . ILE A 1 844 ? 27.831 -14.934 -14.224 1.00 97.50 844 ILE A C 1
ATOM 6349 O O . ILE A 1 844 ? 27.781 -15.536 -13.155 1.00 97.50 844 ILE A O 1
ATOM 6353 N N . ALA A 1 845 ? 28.674 -13.920 -14.427 1.00 96.44 845 ALA A N 1
ATOM 6354 C CA . ALA A 1 845 ? 29.624 -13.472 -13.414 1.00 96.44 845 ALA A CA 1
ATOM 6355 C C . ALA A 1 845 ? 28.924 -13.068 -12.103 1.00 96.44 845 ALA A C 1
ATOM 6357 O O . ALA A 1 845 ? 29.274 -13.576 -11.036 1.00 96.44 845 ALA A O 1
ATOM 6358 N N . PHE A 1 846 ? 27.882 -12.231 -12.191 1.00 97.56 846 PHE A N 1
ATOM 6359 C CA . PHE A 1 846 ? 27.076 -11.819 -11.038 1.00 97.56 846 PHE A CA 1
ATOM 6360 C C . PHE A 1 846 ? 26.414 -13.016 -10.337 1.00 97.56 846 PHE A C 1
ATOM 6362 O O . PHE A 1 846 ? 26.468 -13.145 -9.110 1.00 97.56 846 PHE A O 1
ATOM 6369 N N . THR A 1 847 ? 25.817 -13.916 -11.122 1.00 97.62 847 THR A N 1
ATOM 6370 C CA . THR A 1 847 ? 25.075 -15.086 -10.627 1.00 97.62 847 THR A CA 1
ATOM 6371 C C . THR A 1 847 ? 25.987 -16.097 -9.947 1.00 97.62 847 THR A C 1
ATOM 6373 O O . THR A 1 847 ? 25.648 -16.591 -8.874 1.00 97.62 847 THR A O 1
ATOM 6376 N N . THR A 1 848 ? 27.173 -16.353 -10.497 1.00 95.50 848 THR A N 1
ATOM 6377 C CA . THR A 1 848 ? 28.176 -17.221 -9.868 1.00 95.50 848 THR A CA 1
ATOM 6378 C C . THR A 1 848 ? 28.699 -16.610 -8.572 1.00 95.50 848 THR A C 1
ATOM 6380 O O . THR A 1 848 ? 28.853 -17.320 -7.579 1.00 95.50 848 THR A O 1
ATOM 6383 N N . GLY A 1 849 ? 28.889 -15.286 -8.523 1.00 96.00 849 GLY A N 1
ATOM 6384 C CA . GLY A 1 849 ? 29.174 -14.587 -7.270 1.00 96.00 849 GLY A CA 1
ATOM 6385 C C . GLY A 1 849 ? 28.062 -14.773 -6.233 1.00 96.00 849 GLY A C 1
ATOM 6386 O O . GLY A 1 849 ? 28.341 -15.105 -5.081 1.00 96.00 849 GLY A O 1
ATOM 6387 N N . ALA A 1 850 ? 26.796 -14.630 -6.640 1.00 96.12 850 ALA A N 1
ATOM 6388 C CA . ALA A 1 850 ? 25.637 -14.856 -5.774 1.00 96.12 850 ALA A CA 1
ATOM 6389 C C . ALA A 1 850 ? 25.574 -16.303 -5.252 1.00 96.12 850 ALA A C 1
ATOM 6391 O O . ALA A 1 850 ? 25.315 -16.530 -4.067 1.00 96.12 850 ALA A O 1
ATOM 6392 N N . ALA A 1 851 ? 25.845 -17.275 -6.126 1.00 95.44 851 ALA A N 1
ATOM 6393 C CA . ALA A 1 851 ? 25.890 -18.693 -5.798 1.00 95.44 851 ALA A CA 1
ATOM 6394 C C . ALA A 1 851 ? 26.994 -18.994 -4.781 1.00 95.44 851 ALA A C 1
ATOM 6396 O O . ALA A 1 851 ? 26.705 -19.577 -3.740 1.00 95.44 851 ALA A O 1
ATOM 6397 N N . MET A 1 852 ? 28.220 -18.514 -5.021 1.00 93.06 852 MET A N 1
ATOM 6398 C CA . MET A 1 852 ? 29.352 -18.676 -4.103 1.00 93.06 852 MET A CA 1
ATOM 6399 C C . MET A 1 852 ? 29.035 -18.093 -2.722 1.00 93.06 852 MET A C 1
ATOM 6401 O O . MET A 1 852 ? 29.220 -18.747 -1.696 1.00 93.06 852 MET A O 1
ATOM 6405 N N . ARG A 1 853 ? 28.467 -16.882 -2.689 1.00 93.50 853 ARG A N 1
ATOM 6406 C CA . ARG A 1 853 ? 28.055 -16.213 -1.449 1.00 93.50 853 ARG A CA 1
ATOM 6407 C C . ARG A 1 853 ? 27.037 -17.029 -0.652 1.00 93.50 853 ARG A C 1
ATOM 6409 O O . ARG A 1 853 ? 27.142 -17.145 0.568 1.00 93.50 853 ARG A O 1
ATOM 6416 N N . THR A 1 854 ? 26.042 -17.574 -1.349 1.00 94.06 854 THR A N 1
ATOM 6417 C CA . THR A 1 854 ? 24.956 -18.367 -0.757 1.00 94.06 854 THR A CA 1
ATOM 6418 C C . THR A 1 854 ? 25.458 -19.731 -0.289 1.00 94.06 854 THR A C 1
ATOM 6420 O O . THR A 1 854 ? 25.088 -20.177 0.793 1.00 94.06 854 THR A O 1
ATOM 6423 N N . ALA A 1 855 ? 26.349 -20.362 -1.055 1.00 90.62 855 ALA A N 1
ATOM 6424 C CA . ALA A 1 855 ? 26.965 -21.635 -0.706 1.00 90.62 855 ALA A CA 1
ATOM 6425 C C . ALA A 1 855 ? 27.819 -21.515 0.562 1.00 90.62 855 ALA A C 1
ATOM 6427 O O . ALA A 1 855 ? 27.609 -22.274 1.501 1.00 90.62 855 ALA A O 1
ATOM 6428 N N . ILE A 1 856 ? 28.708 -20.517 0.648 1.00 89.00 856 ILE A N 1
ATOM 6429 C CA . ILE A 1 856 ? 29.565 -20.311 1.829 1.00 89.00 856 ILE A CA 1
ATOM 6430 C C . ILE A 1 856 ? 28.719 -20.121 3.093 1.00 89.00 856 ILE A C 1
ATOM 6432 O O . ILE A 1 856 ? 28.967 -20.771 4.111 1.00 89.00 856 ILE A O 1
ATOM 6436 N N . ILE A 1 857 ? 27.696 -19.260 3.034 1.00 88.94 857 ILE A N 1
ATOM 6437 C CA . ILE A 1 857 ? 26.857 -19.001 4.209 1.00 88.94 857 ILE A CA 1
ATOM 6438 C C . ILE A 1 857 ? 25.977 -20.206 4.567 1.00 88.94 857 ILE A C 1
ATOM 6440 O O . ILE A 1 857 ? 25.758 -20.473 5.747 1.00 88.94 857 ILE A O 1
ATOM 6444 N N . GLY A 1 858 ? 25.495 -20.943 3.561 1.00 86.69 858 GLY A N 1
ATOM 6445 C CA . GLY A 1 858 ? 24.684 -22.144 3.732 1.00 86.69 858 GLY A CA 1
ATOM 6446 C C . GLY A 1 858 ? 25.475 -23.283 4.367 1.00 86.69 858 GLY A C 1
ATOM 6447 O O . GLY A 1 858 ? 25.035 -23.835 5.372 1.00 86.69 858 GLY A O 1
ATOM 6448 N N . THR A 1 859 ? 26.673 -23.575 3.855 1.00 85.38 859 THR A N 1
ATOM 6449 C CA . THR A 1 859 ? 27.571 -24.594 4.419 1.00 85.38 859 THR A CA 1
ATOM 6450 C C . THR A 1 859 ? 27.941 -24.262 5.858 1.00 85.38 859 THR A C 1
ATOM 6452 O O . THR A 1 859 ? 27.879 -25.131 6.722 1.00 85.38 859 THR A O 1
ATOM 6455 N N . PHE A 1 860 ? 28.246 -22.995 6.153 1.00 83.25 860 PHE A N 1
ATOM 6456 C CA . PHE A 1 860 ? 28.525 -22.570 7.523 1.00 83.25 860 PHE A CA 1
ATOM 6457 C C . PHE A 1 860 ? 27.306 -22.718 8.445 1.00 83.25 860 PHE A C 1
ATOM 6459 O O . PHE A 1 860 ? 27.444 -23.153 9.588 1.00 83.25 860 PHE A O 1
ATOM 6466 N N . ALA A 1 861 ? 26.105 -22.383 7.963 1.00 81.38 861 ALA A N 1
ATOM 6467 C CA . ALA A 1 861 ? 24.875 -22.559 8.729 1.00 81.38 861 ALA A CA 1
ATOM 6468 C C . ALA A 1 861 ? 24.597 -24.041 9.031 1.00 81.38 861 ALA A C 1
ATOM 6470 O O . ALA A 1 861 ? 24.258 -24.368 10.166 1.00 81.38 861 ALA A O 1
ATOM 6471 N N . VAL A 1 862 ? 24.790 -24.934 8.054 1.00 79.50 862 VAL A N 1
ATOM 6472 C CA . VAL A 1 862 ? 24.648 -26.388 8.238 1.00 79.50 862 VAL A CA 1
ATOM 6473 C C . VAL A 1 862 ? 25.692 -26.915 9.218 1.00 79.50 862 VAL A C 1
ATOM 6475 O O . VAL A 1 862 ? 25.318 -27.569 10.186 1.00 79.50 862 VAL A O 1
ATOM 6478 N N . TRP A 1 863 ? 26.970 -26.573 9.025 1.00 74.69 863 TRP A N 1
ATOM 6479 C CA . TRP A 1 863 ? 28.061 -26.968 9.921 1.00 74.69 863 TRP A CA 1
ATOM 6480 C C . TRP A 1 863 ? 27.770 -26.574 11.369 1.00 74.69 863 TRP A C 1
ATOM 6482 O O . TRP A 1 863 ? 27.850 -27.402 12.269 1.00 74.69 863 TRP A O 1
ATOM 6492 N N . ASN A 1 864 ? 27.357 -25.324 11.587 1.00 69.81 864 ASN A N 1
ATOM 6493 C CA . ASN A 1 864 ? 27.069 -24.811 12.919 1.00 69.81 864 ASN A CA 1
ATOM 6494 C C . ASN A 1 864 ? 25.897 -25.537 13.601 1.00 69.81 864 ASN A C 1
ATOM 6496 O O . ASN A 1 864 ? 25.948 -25.825 14.794 1.00 69.81 864 ASN A O 1
ATOM 6500 N N . LEU A 1 865 ? 24.839 -25.846 12.849 1.00 67.69 865 LEU A N 1
ATOM 6501 C CA . LEU A 1 865 ? 23.711 -26.612 13.380 1.00 67.69 865 LEU A CA 1
ATOM 6502 C C . LEU A 1 865 ? 24.095 -28.065 13.687 1.00 67.69 865 LEU A C 1
ATOM 6504 O O . LEU A 1 865 ? 23.560 -28.640 14.631 1.00 67.69 865 LEU A O 1
ATOM 6508 N N . TRP A 1 866 ? 25.028 -28.637 12.925 1.00 58.69 866 TRP A N 1
ATOM 6509 C CA . TRP A 1 866 ? 25.492 -30.013 13.090 1.00 58.69 866 TRP A CA 1
ATOM 6510 C C . TRP A 1 866 ? 26.441 -30.172 14.290 1.00 58.69 866 TRP A C 1
ATOM 6512 O O . TRP A 1 866 ? 26.246 -31.059 15.117 1.00 58.69 866 TRP A O 1
ATOM 6522 N N . THR A 1 867 ? 27.400 -29.256 14.479 1.00 59.00 867 THR A N 1
ATOM 6523 C CA . THR A 1 867 ? 28.328 -29.287 15.628 1.00 59.00 867 THR A CA 1
ATOM 6524 C C . THR A 1 867 ? 27.626 -29.109 16.976 1.00 59.00 867 THR A C 1
ATOM 6526 O O . THR A 1 867 ? 28.041 -29.698 17.969 1.00 59.00 867 THR A O 1
ATOM 6529 N N . HIS A 1 868 ? 26.532 -28.343 17.028 1.00 55.19 868 HIS A N 1
ATOM 6530 C CA . HIS A 1 868 ? 25.735 -28.191 18.252 1.00 55.19 868 HIS A CA 1
ATOM 6531 C C . HIS A 1 868 ? 24.869 -29.424 18.575 1.00 55.19 868 HIS A C 1
ATOM 6533 O O . HIS A 1 868 ? 24.525 -29.625 19.736 1.00 55.19 868 HIS A O 1
ATOM 6539 N N . GLN A 1 869 ? 24.534 -30.268 17.590 1.00 47.09 869 GLN A N 1
ATOM 6540 C CA . GLN A 1 869 ? 23.820 -31.530 17.835 1.00 47.09 869 GLN A CA 1
ATOM 6541 C C . GLN A 1 869 ? 24.736 -32.614 18.420 1.00 47.09 869 GLN A C 1
ATOM 6543 O O . GLN A 1 869 ? 24.292 -33.367 19.280 1.00 47.09 869 GLN A O 1
ATOM 6548 N N . LEU A 1 870 ? 26.011 -32.664 18.019 1.00 38.09 870 LEU A N 1
ATOM 6549 C CA . LEU A 1 870 ? 26.976 -33.663 18.502 1.00 38.09 870 LEU A CA 1
ATOM 6550 C C . LEU A 1 870 ? 27.351 -33.475 19.982 1.00 38.09 870 LEU A C 1
ATOM 6552 O O . LEU A 1 870 ? 27.404 -34.445 20.731 1.00 38.09 870 LEU A O 1
ATOM 6556 N N . HIS A 1 871 ? 27.488 -32.232 20.457 1.00 40.34 871 HIS A N 1
ATOM 6557 C CA . HIS A 1 871 ? 27.769 -31.964 21.876 1.00 40.34 871 HIS A CA 1
ATOM 6558 C C . HIS A 1 871 ? 26.632 -32.360 22.841 1.00 40.34 871 HIS A C 1
ATOM 6560 O O . HIS A 1 871 ? 26.860 -32.426 24.047 1.00 40.34 871 HIS A O 1
ATOM 6566 N N . HIS A 1 872 ? 25.429 -32.654 22.334 1.00 40.50 872 HIS A N 1
ATOM 6567 C CA . HIS A 1 872 ? 24.320 -33.197 23.125 1.00 40.50 872 HIS A CA 1
ATOM 6568 C C . HIS A 1 872 ? 24.233 -34.730 23.112 1.00 40.50 872 HIS A C 1
ATOM 6570 O O . HIS A 1 872 ? 23.446 -35.281 23.878 1.00 40.50 872 HIS A O 1
ATOM 6576 N N . VAL A 1 873 ? 25.019 -35.416 22.274 1.00 40.09 873 VAL A N 1
ATOM 6577 C CA . VAL A 1 873 ? 25.013 -36.886 22.175 1.00 40.09 873 VAL A CA 1
ATOM 6578 C C . VAL A 1 873 ? 26.147 -37.520 22.997 1.00 40.09 873 VAL A C 1
ATOM 6580 O O . VAL A 1 873 ? 25.963 -38.615 23.514 1.00 40.09 873 VAL A O 1
ATOM 6583 N N . ASP A 1 874 ? 27.255 -36.807 23.235 1.00 36.06 874 ASP A N 1
ATOM 6584 C CA . ASP A 1 874 ? 28.466 -37.399 23.837 1.00 36.06 874 ASP A CA 1
ATOM 6585 C C . ASP A 1 874 ? 28.667 -37.161 25.351 1.00 36.06 874 ASP A C 1
ATOM 6587 O O . ASP A 1 874 ? 29.722 -37.493 25.891 1.00 36.06 874 ASP A O 1
ATOM 6591 N N . VAL A 1 875 ? 27.681 -36.629 26.090 1.00 40.91 875 VAL A N 1
ATOM 6592 C CA . VAL A 1 875 ? 27.807 -36.436 27.554 1.00 40.91 875 VAL A CA 1
ATOM 6593 C C . VAL A 1 875 ? 26.651 -37.082 28.325 1.00 40.91 875 VAL A C 1
ATOM 6595 O O . VAL A 1 875 ? 25.758 -36.393 28.815 1.00 40.91 875 VAL A O 1
ATOM 6598 N N . ALA A 1 876 ? 26.697 -38.420 28.419 1.00 32.91 876 ALA A N 1
ATOM 6599 C CA . ALA A 1 876 ? 26.594 -39.246 29.644 1.00 32.91 876 ALA A CA 1
ATOM 6600 C C . ALA A 1 876 ? 25.895 -40.613 29.401 1.00 32.91 876 ALA A C 1
ATOM 6602 O O . ALA A 1 876 ? 24.889 -40.632 28.692 1.00 32.91 876 ALA A O 1
ATOM 6603 N N . PRO A 1 877 ? 26.292 -41.726 30.074 1.00 43.28 877 PRO A N 1
ATOM 6604 C CA . PRO A 1 877 ? 27.472 -41.927 30.930 1.00 43.28 877 PRO A CA 1
ATOM 6605 C C . PRO A 1 877 ? 28.270 -43.219 30.623 1.00 43.28 877 PRO A C 1
ATOM 6607 O O . PRO A 1 877 ? 27.735 -44.322 30.645 1.00 43.28 877 PRO A O 1
ATOM 6610 N N . ALA A 1 878 ? 29.595 -43.098 30.495 1.00 35.16 878 ALA A N 1
ATOM 6611 C CA . ALA A 1 878 ? 30.539 -44.221 30.612 1.00 35.16 878 ALA A CA 1
ATOM 6612 C C . ALA A 1 878 ? 31.151 -44.337 32.030 1.00 35.16 878 ALA A C 1
ATOM 6614 O O . ALA A 1 878 ? 32.248 -44.855 32.196 1.00 35.16 878 ALA A O 1
ATOM 6615 N N . LEU A 1 879 ? 30.458 -43.856 33.070 1.00 41.88 879 LEU A N 1
ATOM 6616 C CA . LEU A 1 879 ? 30.914 -43.927 34.469 1.00 41.88 879 LEU A CA 1
ATOM 6617 C C . LEU A 1 879 ? 29.929 -44.706 35.353 1.00 41.88 879 LEU A C 1
ATOM 6619 O O . LEU A 1 879 ? 29.443 -44.203 36.360 1.00 41.88 879 LEU A O 1
ATOM 6623 N N . GLN A 1 880 ? 29.630 -45.946 34.959 1.00 37.28 880 GLN A N 1
ATOM 6624 C CA . GLN A 1 880 ? 28.991 -46.950 35.826 1.00 37.28 880 GLN A CA 1
ATOM 6625 C C . GLN A 1 880 ? 29.578 -48.363 35.647 1.00 37.28 880 GLN A C 1
ATOM 6627 O O . GLN A 1 880 ? 28.900 -49.363 35.855 1.00 37.28 880 GLN A O 1
ATOM 6632 N N . ALA A 1 881 ? 30.861 -48.470 35.299 1.00 40.09 881 ALA A N 1
ATOM 6633 C CA . ALA A 1 881 ? 31.560 -49.751 35.328 1.00 40.09 881 ALA A CA 1
ATOM 6634 C C . ALA A 1 881 ? 33.006 -49.567 35.795 1.00 40.09 881 ALA A C 1
ATOM 6636 O O . ALA A 1 881 ? 33.895 -49.383 34.972 1.00 40.09 881 ALA A O 1
ATOM 6637 N N . GLN A 1 882 ? 33.200 -49.593 37.116 1.00 37.12 882 GLN A N 1
ATOM 6638 C CA . GLN A 1 882 ? 34.246 -50.320 37.856 1.00 37.12 882 GLN A CA 1
ATOM 6639 C C . GLN A 1 882 ? 34.513 -49.641 39.209 1.00 37.12 882 GLN A C 1
ATOM 6641 O O . GLN A 1 882 ? 34.933 -48.489 39.250 1.00 37.12 882 GLN A O 1
ATOM 6646 N N . THR A 1 883 ? 34.270 -50.442 40.257 1.00 36.94 883 THR A N 1
ATOM 6647 C CA . THR A 1 883 ? 34.732 -50.368 41.661 1.00 36.94 883 THR A CA 1
ATOM 6648 C C . THR A 1 883 ? 34.354 -49.165 42.508 1.00 36.94 883 THR A C 1
ATOM 6650 O O . THR A 1 883 ? 34.900 -48.067 42.274 1.00 36.94 883 THR A O 1
#

Foldseek 3Di:
DVVVVLVVVVVVLVVLLVCCLVALLVLLLCLLQVQLLFQLFDQPPRNNGDGPSVSSLVSSLNSLVNNCVVPVDDFFQDPLNCLLVVLLVLLQVLLVCLCVLVVPPDDPVLNCVSNLSVLLNSLLCSQLSHADDPVSVLSNLVSNLVSLLQQLVLQVCLLVVPPPSVVVCVVGRPAPPPDDSAGCGSLNALLLQLLSLLLQLLLLLLCQLLVDVSDDLVSSLSSNLSSLSSNVRSVDPLSVVLNVVLNVLSCVLSVDDGVSVVSSVVVVVVVCVVCVVVVVVVCVVQVQQDPVGGDDGVVVVVLVCLCVQAQVVQLVVVQAFANSLQGDVSRPPVCSVFNQAQQSSLSNNGHPSSNVSLVSSLVSQQVLLSVQSPPPDSSLVSLSSSSNSSSVSCVRSRGGGNQCSRGSRVSVNSNSSSNNSNVVSVPDDDDDDPDPPPDDDDDDDDDDDDDDDPPVVVVVLDPPSLLVRLLVLLLVLVLLLLVLLLLLLLVLLQLAFLLQSLLLLLLVLVLLQLLLQLLLLQQCLLVQLQVPVVPQVSNLLLLQLSLVLSVVSLVVSLVVCQVVCVVLVCDDLSSVLSSLQSQQSNLLSNVLSLCNSNSNSNLNSQLSSQLSVQLNVQVVVCVVVVNNGSSSSSNSNSCSSVVSCVVSCVVPPRPHDNDPVSNDPVSNVVSCVVSVLVSLLSNLQSLLLRVLLSLLPVQHDSSLSSLLSLLLSLLLSLLSQLVSLLSVVLVSLLVDDLVCLVVSLVVSLVSLCVRNVVVLVCQQVCVQVCCCSRSNPSNVCSSVLNSLLNLLSSLLSNLSNLQSSCVSVVNNNLSSVLSNQLSCQLNVQSNVQCNPPNSNSSSNSSSVSSVSSSVSSVVVSVVVSVVVVVVVVPDDDPPPDDD

Secondary structure (DSSP, 8-state):
-HHHHHHHHHHHHHHHHHHHHH-HHHHHHHHHHHHHHHTTSPTTSSSSSS-HHHHHHHHHHHHHHHHHHHH--PPPP-HHHHHHHHHHHHHHHHHHHHHHHTT----HHHHHHHHTHHHHHHHHHHHHHS---HHHHHHHHHHHHHHHHHHHHHHHHHHTT-TTHHHHHHHHSPPPSS--SS--GGGT-HHHHHHHHHHHHHHHHHHHHHT-TTS-HHHHHHHHHHHHHHHHHTT-HHHHHHHHHHHHHHHHHHT---HHHHHHHHHHHHHHHHHHHHHHHHHHHTT-EETTEE---HHHHHHHHHIIIIIHHHHHTTTTTTTTTPPPTTS-HHHHS--S-HHHHHHHHHHHHHHHHHHHHHHHHHHHHHHGGG-S-HHHHHHHHHHHHHHHHHHHHTTTS-TTTSTTHHHHHHHHHHHHHHHHHHTSPPPPP-------------PPPPP--TTTTTTT-PPPHHHHHHHHHHHHHHHHHHHHHHHHHHHHHHHS-HHHHHHHHHHHHHHHHHTHHHHHGGGGHHHHHHHTTT-HHHHHHHHHHHHHHHHHHHHHHHHHHHHHHHHTT--THHHHHHHHHHHHHHHHHHHHHHHHHTT-HHHHHHHHHHHHHHHHHHHHHHHHTT---HHHHHHHHHHHHHHHHHHHTTTS---PPP-GGG--HHHHHHHHHHHHHHHHHHHHHHHHHHHHHHHHHHHS-HHHHHHHHHHHHHHHGGGHHHHHHHHHHHHHHTTS-GGGHHHHHHHHHHHHHHHHHHHHHHHHHHHHHHHHHHH-TT-TTTTTTHHHHHHHHHHHHHHHHHHHHHHHTT-THHHHHHHHHHHHHHHHHHHHHHHHHHHHHHHHHHHHHHHHHHHHHHHHHHHHHHHHHHTTTS-S-S-SS--

Radius of gyration: 31.7 Å; Cα contacts (8 Å, |Δi|>4): 1276; chains: 1; bounding box: 91×84×69 Å

pLDDT: mean 83.44, std 15.28, range [26.39, 97.94]

Sequence (883 aa):
MTYLVAAVAGLAAIGLLLLTIRRPTVGCAALVLTVPLTAGLARGSLVPVLKPNELILFIVLTGVVIHQMTQRNPRPVGALDLAVGGYVMASVAIPFLVILLTHYAADIDTWRTVLSPALFLIVYYVFSRTHLTDRSLRAILNCALLAGVLVCLIASAELANVPGVRGFIQANYPAPALASYRPSSTLGHYSAVGAFGLLTYIVALALATTRSPLFPRWWLTVCMGVGALGIIVSETWAPLATLPVATIIILLYGRRIPRELVITIACGVLALAVLLPVINTRFEQQHVVTAQGFVVPESMQTRIRYWNEFIIPALSDHLWFGTGTVIPSSVPDRLTVFVDNEYLWAGFRAGVPGIALLIAMLVVITGVGWAQRFNANRLRRAIGAASMATAVMLLLLGATAQYITFAGLSQEIAMLVGVMAGLISQARPQRAPVVVIASREPGWIGVPRPFEPALVELRRLTPESGLLRSSAVVFVGFAAARALGFLFSVAAARILAPPEYGRLTYALAVITITSVFISVAPFGLSRFLARNQNDRGIQEKYFTNWVAVIGLIVVISSAAVIPIAVLLGLAGWMLVGIICNFVGIAVLESYLEVQRGLDRYVAMMATYVIANLVQLLGILILASNGVRSPTAFLIIYGLSSIVALALTQPMFPVSLRLVRQEIEWTRIREIFVFARPLLMQSVFFAVWFSGDLIIVRQLLWPDATGNYGAAKALVNVLLLAPAAIGTAILPRVARLGEGSVARYMLAALALTAVVTLPLVAGAALFGSRLIAILFGAKYPYAAQPVAILAVGMGLHGFYTVIRNILIGLGRPGIDAVASGAAMLCTVGIGLALVPRFGLVGAAIAFTTGAAMRTAIIGTFAVWNLWTHQLHHVDVAPALQAQT

Nearest PDB structures (foldseek):
  6nc6-assembly2_B  TM=7.744E-01  e=3.442E-07  Thermosipho africanus TCF52B
  3w4t-assembly1_A  TM=7.098E-01  e=7.121E-06  Pyrococcus furiosus DSM 3638
  3vvp-assembly1_A  TM=6.701E-01  e=1.202E-05  Pyrococcus furiosus
  6fv6-assembly1_A  TM=5.565E-01  e=4.877E-04  Aquifex aeolicus VF5
  6z71-assembly1_A  TM=5.349E-01  e=5.664E-04  Aquifex aeolicus VF5

Mean predicted aligned error: 16.47 Å

Solvent-accessible surface area (backbone atoms only — not comparable to full-atom values): 44495 Å² total; per-residue (Å²): 112,69,68,58,55,51,50,52,52,50,52,49,50,51,49,47,23,55,46,6,38,74,38,42,58,56,28,50,24,51,47,48,34,45,26,43,66,28,34,13,37,49,61,41,78,85,42,80,86,39,31,63,33,55,50,54,48,53,42,34,42,51,12,42,50,52,32,45,69,74,65,71,72,86,72,75,84,48,71,61,51,52,31,52,48,50,31,34,51,46,51,30,52,40,12,52,47,41,32,62,74,69,66,53,90,72,52,74,66,53,54,47,62,35,50,49,50,53,56,35,52,51,38,19,47,52,34,35,71,39,85,74,47,76,70,50,45,52,50,33,52,50,26,41,40,48,34,29,39,51,44,22,49,47,21,45,35,38,63,68,62,41,86,67,47,50,61,51,40,60,74,55,22,60,58,70,90,73,84,60,93,51,25,26,41,38,40,29,32,25,68,49,39,9,45,36,8,44,50,28,21,42,48,27,49,19,36,53,38,46,62,36,87,88,56,60,64,68,58,35,26,50,33,28,37,39,8,52,47,12,16,60,55,19,73,38,66,56,41,54,68,40,46,61,56,39,48,50,50,38,33,66,67,50,74,39,86,39,70,45,54,56,53,28,51,56,52,46,54,53,52,47,62,72,42,39,66,66,49,49,57,47,39,62,77,34,57,24,70,47,100,92,42,84,45,80,41,49,73,56,52,52,49,54,48,47,36,66,75,28,48,50,58,64,39,62,83,28,46,68,46,26,50,26,64,54,69,60,84,81,36,58,73,91,51,62,84,57,58,58,20,30,56,62,43,28,24,31,25,15,3,52,59,30,37,54,30,50,51,51,27,38,51,49,44,29,54,56,14,55,62,25,61,79,46,89,53,39,61,54,23,17,47,13,39,26,34,22,35,49,33,54,43,49,64,62,39,19,70,62,27,46,61,76,72,36,52,32,45,23,44,54,51,20,33,51,50,9,42,50,47,16,56,58,53,68,69,57,78,81,78,75,82,83,78,78,76,73,83,70,76,90,76,82,90,80,86,85,78,84,91,73,73,70,73,65,57,64,70,67,70,64,76,55,69,65,58,58,45,46,42,48,42,43,41,54,27,48,51,52,20,50,52,34,46,46,50,32,52,35,50,49,43,55,70,31,55,42,46,42,33,11,52,38,48,45,50,53,32,51,43,52,47,67,36,37,67,45,62,51,53,33,68,58,51,19,60,58,32,46,77,35,71,90,38,67,69,60,34,20,40,53,51,31,41,48,52,51,52,50,53,50,44,43,53,53,44,54,59,62,43,50,67,53,30,49,77,70,74,35,52,71,63,42,41,53,15,51,46,35,30,48,54,16,46,38,54,39,46,38,50,37,22,50,26,52,16,68,73,33,43,64,57,30,24,50,37,49,30,41,15,25,45,45,29,35,51,49,46,51,55,39,44,76,73,70,50,75,49,46,42,60,48,39,32,40,54,8,44,14,33,54,52,18,45,65,70,36,38,86,80,53,61,78,87,67,60,79,52,84,92,55,68,48,69,69,60,54,50,51,52,52,68,67,41,54,76,56,48,60,28,44,48,23,40,25,42,35,76,25,40,39,57,50,49,40,49,74,76,44,57,55,49,55,23,18,16,50,43,53,24,49,56,62,35,56,59,62,37,53,60,28,52,45,53,22,62,63,41,30,76,51,54,64,70,52,60,80,88,51,47,63,63,49,50,52,52,52,50,51,54,42,46,70,56,39,49,58,52,30,49,47,37,42,76,40,22,54,59,50,41,43,70,61,44,31,82,78,41,80,65,17,36,71,26,22,39,49,35,15,51,18,40,42,37,41,23,54,34,48,36,55,48,32,47,39,45,41,70,71,51,61,71,61,56,33,55,22,23,41,53,11,20,52,41,17,52,56,40,20,70,64,29,26,82,79,48,43,63,47,18,24,21,49,11,40,21,51,9,24,45,49,25,27,48,51,53,47,52,51,52,51,50,54,59,49,60,62,53,51,72,73,70,77,77,81,80,92,81,86,82,81,135